Protein AF-0000000079327254 (afdb_homodimer)

InterPro domains:
  IPR000873 AMP-dependent synthetase/ligase domain [PF00501] (10-364)
  IPR010071 Amino acid adenylation domain [TIGR01733] (30-438)
  IPR020845 AMP-binding, conserved site [PS00455] (153-164)
  IPR042099 ANL, N-terminal domain [G3DSA:3.40.50.12780] (4-407)
  IPR045851 AMP-binding enzyme domain superfamily [G3DSA:3.30.300.30] (411-501)

Solvent-accessible surface area (backbone atoms only — not comparable to full-atom values): 51524 Å² total; per-residue (Å²): 124,77,43,44,57,62,59,32,44,52,52,24,22,71,76,38,35,84,42,58,32,31,26,43,85,81,42,73,29,23,28,38,56,34,52,51,24,7,45,8,31,7,31,52,41,35,76,72,68,43,57,76,37,44,32,34,40,39,31,65,94,47,38,64,51,54,27,52,46,47,3,33,43,46,18,42,15,19,25,28,56,40,63,66,81,55,55,64,72,59,49,36,55,52,35,62,66,63,63,39,54,29,34,40,28,35,87,84,35,51,82,52,52,84,75,51,71,65,93,48,49,77,44,51,45,90,70,34,37,78,40,79,62,42,64,67,61,38,50,52,33,54,64,63,48,32,21,76,42,55,39,34,39,40,63,41,90,31,98,82,65,54,69,44,32,36,30,32,26,22,38,21,52,44,51,46,31,44,46,52,30,62,75,68,65,53,34,56,83,38,24,35,44,43,69,56,48,80,44,40,38,70,27,51,57,59,54,44,34,24,36,58,33,42,13,27,36,35,49,54,62,74,70,36,76,78,35,44,54,60,35,48,49,49,37,49,74,70,50,27,24,30,38,60,38,42,32,54,60,55,34,52,29,44,71,68,48,26,62,79,75,50,77,57,90,52,43,42,36,46,33,31,28,93,50,84,57,55,34,38,42,49,50,50,48,44,70,70,43,66,83,32,49,42,33,36,38,32,53,51,62,60,32,54,24,59,45,27,33,24,70,68,81,73,92,73,54,39,64,42,83,68,50,33,2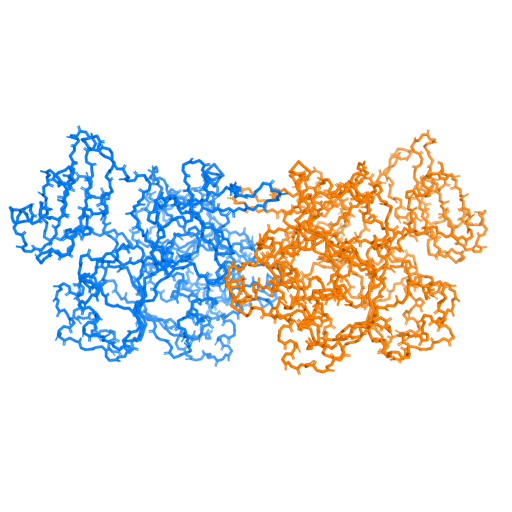2,41,54,36,86,39,32,42,73,44,36,23,42,97,82,54,40,81,59,82,53,64,72,46,74,19,39,37,30,39,37,45,62,34,45,36,54,33,27,52,67,32,66,67,66,25,56,70,31,52,28,70,32,79,88,44,85,41,44,70,43,68,25,35,55,68,51,33,28,28,23,33,40,95,83,67,28,33,32,74,50,40,48,60,85,60,52,40,79,45,95,90,36,84,43,48,48,45,56,49,33,42,57,49,42,37,37,84,41,37,67,46,62,46,56,47,73,40,77,89,77,70,35,35,34,32,37,34,21,61,77,53,50,68,71,56,50,55,55,54,45,57,73,76,39,62,78,82,66,55,58,72,40,78,42,83,37,92,65,78,62,55,39,93,77,51,39,78,28,60,70,66,54,50,70,75,98,124,76,45,44,58,62,59,31,43,52,52,23,22,71,76,36,34,83,41,58,31,31,26,45,85,80,42,74,30,24,28,39,56,34,52,51,23,8,44,7,32,7,32,51,40,36,76,71,70,43,57,76,36,43,32,34,40,38,30,66,96,47,38,64,50,54,25,51,47,48,3,33,43,46,20,41,15,20,26,30,56,40,62,66,82,56,56,64,70,59,50,37,55,51,36,61,67,63,63,40,55,27,35,40,26,36,86,84,35,51,83,54,52,84,74,52,69,64,92,49,50,76,44,51,44,90,72,33,37,78,39,80,62,43,64,67,61,39,51,52,33,54,64,63,47,32,21,77,42,54,41,33,38,39,63,41,89,31,99,82,66,54,68,43,33,34,31,29,26,22,36,20,49,43,50,46,30,42,47,52,30,61,74,68,65,54,34,57,82,38,25,35,45,42,69,56,47,78,44,39,40,72,26,50,55,60,52,44,33,24,36,58,32,43,12,26,35,36,48,53,61,74,70,34,75,80,35,43,55,60,36,47,49,48,37,48,74,71,51,28,23,31,38,59,38,41,32,54,58,54,34,53,31,43,70,69,48,26,62,78,75,48,79,58,89,53,43,41,36,48,34,31,29,92,49,84,56,55,33,39,43,49,49,50,47,44,69,69,42,64,84,32,49,41,33,35,39,32,54,51,62,59,33,54,25,60,45,27,34,23,69,67,83,71,91,73,56,39,64,42,82,68,50,33,22,40,55,37,85,40,33,42,73,44,37,25,41,96,84,55,41,80,60,82,54,63,73,46,74,19,39,38,29,40,36,45,63,34,47,35,55,33,27,52,66,32,67,67,65,26,56,70,32,51,30,70,31,78,87,43,85,44,44,70,44,67,25,35,55,69,51,32,26,28,25,32,41,95,82,68,28,32,30,76,52,38,48,58,86,61,52,39,79,44,95,90,34,84,43,50,48,46,57,50,33,42,57,50,44,36,37,83,41,37,66,47,62,46,55,48,72,41,77,90,76,70,34,36,34,33,37,33,22,62,77,54,50,68,72,55,50,54,55,55,44,58,73,76,39,61,76,83,66,56,58,70,40,78,42,83,37,92,65,78,60,55,40,94,77,50,40,76,29,60,72,64,53,52,68,75,100

Organism: NCBI:txid704125

Foldseek 3Di:
DDFFLVVLLVVLCVVWVQDWLEFQPVDTAGSVLLNLLLLQLLQVCCVQQNAAFEEEEEEADGPVSSSNLSNCVLVNYAYAYDHLPDDLVLVQLVCVQRLGQEYEYEPSNVVCVVVHDHDHHYDYSVVRSNHDGDPVSSVVSVVPGGNQRWSYWAWDQDPVRRIWTFTAGRQLLVVVLVLLCVVVVDALDAEEEDAFDPSALLVSNVNSVSSNRVHHYHDYDNVCLVPLLSVLVVCQVSLHQEYEEEQLSLLSNLVVCSLVPHARQSHAEYEYEDDFHQLQSVVSVCVSHVNHWYKYFYDDVQLSGGFFMGTDDDDDARLDGDFRFAGGPQKHKFFAAPVRHTDPDAPDKGWIKIFGSSGTPATRNCVPVRPVFFDANPVDPPDGGTIGGPQWMWGQHPVRTIHTQAGNVQFDQAPNDTDGQVSLQSQLSSDPFWSHKGWHADPVVSFIEIETEGRDDPVRSQVSSVVVDPPRNRGPHYHYDNDFDADPRRHRPVVVVVVVD/DDFFLVVLLVVLCVVWVQDFLEFQPVDTAGSVLLNLLLLQLLQVCCVQQNAAFEEEEEEADGPLSSSNLSNCVLVNYAYAYDHLPDDLVLVQLVCVLRLGQEYEYEPSNVVCVVVHDHDHHYDYSVVGSNHDGDPVSSVVSVVPGGNQRWHYWAWDQDPVRRIWTFTAGRQLLVVVLVLLCVVVVDALDAEEEEAFGPSALLVSNVNSVSSNRVHHYHDYDNVCLVPLLSVLVVCQVSLHQEYEEAQLSLLSNQVVCSLVPHARQSHAEYEYEDDFHQLQSVVSVCVSHVNHWYKYFYDDVQLSGGFFMGTDDDDDARLDGDFRFAGGPQKHKFFAAPVRHTDDDAPDKGWIKIFGSSGTPATRNCVPVRPVFFDANPVDPPDGGTIGGPQWMWGQHPVRTIHTQAGNVQFDQAPNDGDGQVSLQSQLSSDPFWSHKGWHADPVVSFIEIETEGDDDPVRSQVSSVVVDPPRNRGPHYHYDNDFDADPRRHGPVVVVVVVD

Sequence (1002 aa):
MEKSILSYLEKSEQAFPNKTAFSDNKYELTYHELAEAARSIGSFLIGKIGAHRVVVVYMEKNARNIAAFMGVAYSGCFYVPLDSQMPMERINIILKTLQPAAVIYDDQTEKFLSLMEADCVKVLYDEIYSLPQDKEKLDMARRKMIDTDPLYILFTSGSTGIPKGVVVCHRSVVDYADWVVKTFMLSENTIFGNQTPFYFSMSVLDIFATIKSGATLYIIPKMLFSFPVKLLEFLKEKEINTIYWVPSALSIVANLGALDVVQLPNLKKILFAGETMPTKQLNIWRKHVPHAAYANLFGPTEITDIGIYYTIDREFSDDEPIPIGVPCDNVDALVIDENKKLIKECDKIGELLIRGSFLACGYYNNPEKTKEVFIQNPLNDSYPEIVYCTGDLVYWNENSELVYVSRKDLQIKHMGNRIELGEIENAMSALDGVDMCCCLYNKESDQIVAVYTGNLELKILSQLLKQKLPRYMIPNIYHKRESMPLNMNGKIDRAKLKMIIMEKSILSYLEKSEQAFPNKTAFSDNKYELTYHELAEAARSIGSFLIGKIGAHRVVVVYMEKNARNIAAFMGVAYSGCFYVPLDSQMPMERINIILKTLQPAAVIYDDQTEKFLSLMEADCVKVLYDEIYSLPQDKEKLDMARRKMIDTDPLYILFTSGSTGIPKGVVVCHRSVVDYADWVVKTFMLSENTIFGNQTPFYFSMSVLDIFATIKSGATLYIIPKMLFSFPVKLLEFLKEKEINTIYWVPSALSIVANLGALDVVQLPNLKKILFAGETMPTKQLNIWRKHVPHAAYANLFGPTEITDIGIYYTIDREFSDDEPIPIGVPCDNVDALVIDENKKLIKECDKIGELLIRGSFLACGYYNNPEKTKEVFIQNPLNDSYPEIVYCTGDLVYWNENSELVYVSRKDLQIKHMGNRIELGEIENAMSALDGVDMCCCLYNKESDQIVAVYTGNLELKILSQLLKQKLPRYMIPNIYHKRESMPLNMNGKIDRAKLKMII

pLDDT: mean 93.67, std 6.93, range [50.22, 98.94]

Nearest PDB structures (foldseek):
  7dq5-assembly1_A  TM=8.903E-01  e=1.953E-39  Embleya scabrispora
  6m01-assembly1_A  TM=7.582E-01  e=5.911E-39  Embleya scabrispora
  7dq6-assembly1_B  TM=8.792E-01  e=1.460E-35  Embleya scabrispora
  7dq5-assembly1_B  TM=8.789E-01  e=3.709E-35  Embleya scabrispora
  5jjp-assembly5_A  TM=8.630E-01  e=1.123E-32  Streptomyces sp. MJ635-86F5

Radius of gyration: 31.69 Å; Cα contacts (8 Å, |Δi|>4): 2275; chains: 2; bounding box: 65×99×77 Å

Structure (mmCIF, N/CA/C/O backbone):
data_AF-0000000079327254-model_v1
#
loop_
_entity.id
_entity.type
_entity.pdbx_description
1 polymer 'Amino acid adenylation protein'
#
loop_
_atom_site.group_PDB
_atom_site.id
_atom_site.type_symbol
_atom_site.label_atom_id
_atom_site.label_alt_id
_atom_site.label_comp_id
_atom_site.label_asym_id
_atom_site.label_entity_id
_atom_site.label_seq_id
_atom_site.pdbx_PDB_ins_code
_atom_site.Cartn_x
_atom_site.Cartn_y
_atom_site.Cartn_z
_atom_site.occupancy
_atom_site.B_iso_or_equiv
_atom_site.auth_seq_id
_atom_site.auth_comp_id
_atom_site.auth_asym_id
_atom_site.auth_atom_id
_atom_site.pdbx_PDB_model_num
ATOM 1 N N . MET A 1 1 ? 1.315 1.24 -11.492 1 78.12 1 MET A N 1
ATOM 2 C CA . MET A 1 1 ? 1.71 1.343 -10.094 1 78.12 1 MET A CA 1
ATOM 3 C C . MET A 1 1 ? 2.967 2.191 -9.938 1 78.12 1 MET A C 1
ATOM 5 O O . MET A 1 1 ? 3.9 2.074 -10.734 1 78.12 1 MET A O 1
ATOM 9 N N . GLU A 1 2 ? 2.885 3.182 -9.039 1 88.62 2 GLU A N 1
ATOM 10 C CA . GLU A 1 2 ? 4.059 3.967 -8.664 1 88.62 2 GLU A CA 1
ATOM 11 C C . GLU A 1 2 ? 4.676 3.455 -7.367 1 88.62 2 GLU A C 1
ATOM 13 O O . GLU A 1 2 ? 4.051 3.529 -6.305 1 88.62 2 GLU A O 1
ATOM 18 N N . LYS A 1 3 ? 5.875 2.986 -7.52 1 93.56 3 LYS A N 1
ATOM 19 C CA . LYS A 1 3 ? 6.449 2.369 -6.328 1 93.56 3 LYS A CA 1
ATOM 20 C C . LYS A 1 3 ? 7.395 3.334 -5.613 1 93.56 3 LYS A C 1
ATOM 22 O O . LYS A 1 3 ? 7.902 3.025 -4.531 1 93.56 3 LYS A O 1
ATOM 27 N N . SER A 1 4 ? 7.691 4.5 -6.25 1 96.06 4 SER A N 1
ATOM 28 C CA . SER A 1 4 ? 8.617 5.461 -5.664 1 96.06 4 SER A CA 1
ATOM 29 C C . SER A 1 4 ? 8.227 6.891 -6.016 1 96.06 4 SER A C 1
ATOM 31 O O . SER A 1 4 ? 7.777 7.16 -7.129 1 96.06 4 SER A O 1
ATOM 33 N N . ILE A 1 5 ? 8.469 7.789 -5.137 1 97.31 5 ILE A N 1
ATOM 34 C CA . ILE A 1 5 ? 8.203 9.203 -5.359 1 97.31 5 ILE A CA 1
ATOM 35 C C . ILE A 1 5 ? 9.109 9.734 -6.469 1 97.31 5 ILE A C 1
ATOM 37 O O . ILE A 1 5 ? 8.812 10.75 -7.094 1 97.31 5 ILE A O 1
ATOM 41 N N . LEU A 1 6 ? 10.258 9.039 -6.742 1 98.31 6 LEU A N 1
ATOM 42 C CA . LEU A 1 6 ? 11.242 9.453 -7.738 1 98.31 6 LEU A CA 1
ATOM 43 C C . LEU A 1 6 ? 10.633 9.453 -9.141 1 98.31 6 LEU A C 1
ATOM 45 O O . LEU A 1 6 ? 11.016 10.258 -9.984 1 98.31 6 LEU A O 1
ATOM 49 N N . SER A 1 7 ? 9.648 8.57 -9.344 1 97.5 7 SER A N 1
ATOM 50 C CA . SER A 1 7 ? 8.961 8.539 -10.633 1 97.5 7 SER A CA 1
ATOM 51 C C . SER A 1 7 ? 8.266 9.859 -10.93 1 97.5 7 SER A C 1
ATOM 53 O O . SER A 1 7 ? 8.219 10.297 -12.078 1 97.5 7 SER A O 1
ATOM 55 N N . TYR A 1 8 ? 7.758 10.531 -9.914 1 97.75 8 TYR A N 1
ATOM 56 C CA . TYR A 1 8 ? 7.094 11.82 -10.086 1 97.75 8 TYR A CA 1
ATOM 57 C C . TYR A 1 8 ? 8.102 12.906 -10.453 1 97.75 8 TYR A C 1
ATOM 59 O O . TYR A 1 8 ? 7.828 13.742 -11.312 1 97.75 8 TYR A O 1
ATOM 67 N N . LEU A 1 9 ? 9.219 12.867 -9.766 1 98.56 9 LEU A N 1
ATOM 68 C CA . LEU A 1 9 ? 10.266 13.828 -10.102 1 98.56 9 LEU A CA 1
ATOM 69 C C . LEU A 1 9 ? 10.719 13.648 -11.547 1 98.56 9 LEU A C 1
ATOM 71 O O . LEU A 1 9 ? 10.867 14.633 -12.281 1 98.56 9 LEU A O 1
ATOM 75 N N . GLU A 1 10 ? 10.93 12.422 -11.922 1 98.56 10 GLU A N 1
ATOM 76 C CA . GLU A 1 10 ? 11.406 12.102 -13.266 1 98.56 10 GLU A CA 1
ATOM 77 C C . GLU A 1 10 ? 10.391 12.508 -14.32 1 98.56 10 GLU A C 1
ATOM 79 O O . GLU A 1 10 ? 10.75 13.039 -15.375 1 98.56 10 GLU A O 1
ATOM 84 N N . LYS A 1 11 ? 9.133 12.25 -14.086 1 98.31 11 LYS A N 1
ATOM 85 C CA . LYS A 1 11 ? 8.07 12.648 -15.008 1 98.31 11 LYS A CA 1
ATOM 86 C C . LYS A 1 11 ? 8.016 14.172 -15.148 1 98.31 11 LYS A C 1
ATOM 88 O O . LYS A 1 11 ? 7.875 14.688 -16.25 1 98.31 11 LYS A O 1
ATOM 93 N N . SER A 1 12 ? 8.102 14.875 -14.039 1 98.75 12 SER A N 1
ATOM 94 C CA . SER A 1 12 ? 8.078 16.344 -14.055 1 98.75 12 SER A CA 1
ATOM 95 C C . SER A 1 12 ? 9.32 16.906 -14.742 1 98.75 12 SER A C 1
ATOM 97 O O . SER A 1 12 ? 9.25 17.922 -15.438 1 98.75 12 SER A O 1
ATOM 99 N N . GLU A 1 13 ? 10.461 16.266 -14.508 1 98.69 13 GLU A N 1
ATOM 100 C CA . GLU A 1 13 ? 11.672 16.672 -15.211 1 98.69 13 GLU A CA 1
ATOM 101 C C . GLU A 1 13 ? 11.508 16.547 -16.719 1 98.69 13 GLU A C 1
ATOM 103 O O . GLU A 1 13 ? 11.938 17.422 -17.469 1 98.69 13 GLU A O 1
ATOM 108 N N . GLN A 1 14 ? 10.945 15.445 -17.125 1 98.69 14 GLN A N 1
ATOM 109 C CA . GLN A 1 14 ? 10.734 15.211 -18.547 1 98.69 14 GLN A CA 1
ATOM 110 C C . GLN A 1 14 ? 9.773 16.234 -19.141 1 98.69 14 GLN A C 1
ATOM 112 O O . GLN A 1 14 ? 10.008 16.766 -20.234 1 98.69 14 GLN A O 1
ATOM 117 N N . ALA A 1 15 ? 8.734 16.562 -18.453 1 98.62 15 ALA A N 1
ATOM 118 C CA . ALA A 1 15 ? 7.68 17.453 -18.953 1 98.62 15 ALA A CA 1
ATOM 119 C C . ALA A 1 15 ? 8.102 18.906 -18.875 1 98.62 15 ALA A C 1
ATOM 121 O O . ALA A 1 15 ? 7.75 19.719 -19.734 1 98.62 15 ALA A O 1
ATOM 122 N N . PHE A 1 16 ? 8.836 19.25 -17.75 1 98.5 16 PHE A N 1
ATOM 123 C CA . PHE A 1 16 ? 9.148 20.641 -17.484 1 98.5 16 PHE A CA 1
ATOM 124 C C . PHE A 1 16 ? 10.602 20.797 -17.047 1 98.5 16 PHE A C 1
ATOM 126 O O . PHE A 1 16 ? 10.883 21.359 -15.992 1 98.5 16 PHE A O 1
ATOM 133 N N . PRO A 1 17 ? 11.531 20.453 -17.859 1 98.56 17 PRO A N 1
ATOM 134 C CA . PRO A 1 17 ? 12.93 20.422 -17.438 1 98.56 17 PRO A CA 1
ATOM 135 C C . PRO A 1 17 ? 13.453 21.797 -17.016 1 98.56 17 PRO A C 1
ATOM 137 O O . PRO A 1 17 ? 14.234 21.891 -16.062 1 98.56 17 PRO A O 1
ATOM 140 N N . ASN A 1 18 ? 13.023 22.906 -17.625 1 98.56 18 ASN A N 1
ATOM 141 C CA . ASN A 1 18 ? 13.617 24.219 -17.422 1 98.56 18 ASN A CA 1
ATOM 142 C C . ASN A 1 18 ? 12.773 25.078 -16.484 1 98.56 18 ASN A C 1
ATOM 144 O O . ASN A 1 18 ? 13.133 26.219 -16.172 1 98.56 18 ASN A O 1
ATOM 148 N N . LYS A 1 19 ? 11.672 24.5 -16 1 98.69 19 LYS A N 1
ATOM 149 C CA . LYS A 1 19 ? 10.812 25.234 -15.07 1 98.69 19 LYS A CA 1
ATOM 150 C C . LYS A 1 19 ? 11.398 25.219 -13.664 1 98.69 19 LYS A C 1
ATOM 152 O O . LYS A 1 19 ? 11.953 24.203 -13.219 1 98.69 19 LYS A O 1
ATOM 157 N N . THR A 1 20 ? 11.266 26.375 -12.961 1 98.75 20 THR A N 1
ATOM 158 C CA . THR A 1 20 ? 11.68 26.422 -11.57 1 98.75 20 THR A CA 1
ATOM 159 C C . THR A 1 20 ? 10.82 25.5 -10.711 1 98.75 20 THR A C 1
ATOM 161 O O . THR A 1 20 ? 9.594 25.641 -10.688 1 98.75 20 THR A O 1
ATOM 164 N N . ALA A 1 21 ? 11.453 24.578 -10.086 1 98.81 21 ALA A N 1
ATOM 165 C CA . ALA A 1 21 ? 10.75 23.688 -9.156 1 98.81 21 ALA A CA 1
ATOM 166 C C . ALA A 1 21 ? 10.711 24.281 -7.754 1 98.81 21 ALA A C 1
ATOM 168 O O . ALA A 1 21 ? 9.633 24.5 -7.188 1 98.81 21 ALA A O 1
ATOM 169 N N . PHE A 1 22 ? 11.898 24.594 -7.258 1 98.88 22 PHE A N 1
ATOM 170 C CA . PHE A 1 22 ? 12.039 25.156 -5.918 1 98.88 22 PHE A CA 1
ATOM 171 C C . PHE A 1 22 ? 12.93 26.391 -5.934 1 98.88 22 PHE A C 1
ATOM 173 O O . PHE A 1 22 ? 13.938 26.422 -6.637 1 98.88 22 PHE A O 1
ATOM 180 N N . SER A 1 23 ? 12.508 27.422 -5.117 1 98.75 23 SER A N 1
ATOM 181 C CA . SER A 1 23 ? 13.32 28.625 -5.012 1 98.75 23 SER A CA 1
ATOM 182 C C . SER A 1 23 ? 13.203 29.25 -3.623 1 98.75 23 SER A C 1
ATOM 184 O O . SER A 1 23 ? 12.125 29.25 -3.029 1 98.75 23 SER A O 1
ATOM 186 N N . ASP A 1 24 ? 14.352 29.703 -3.076 1 96.5 24 ASP A N 1
ATOM 187 C CA . ASP A 1 24 ? 14.375 30.5 -1.854 1 96.5 24 ASP A CA 1
ATOM 188 C C . ASP A 1 24 ? 14.961 31.891 -2.115 1 96.5 24 ASP A C 1
ATOM 190 O O . ASP A 1 24 ? 15.453 32.531 -1.195 1 96.5 24 ASP A O 1
ATOM 194 N N . ASN A 1 25 ? 14.992 32.281 -3.334 1 89.56 25 ASN A N 1
ATOM 195 C CA . ASN A 1 25 ? 15.516 33.531 -3.854 1 89.56 25 ASN A CA 1
ATOM 196 C C . ASN A 1 25 ? 17.047 33.531 -3.922 1 89.56 25 ASN A C 1
ATOM 198 O O . ASN A 1 25 ? 17.641 34.25 -4.715 1 89.56 25 ASN A O 1
ATOM 202 N N . LYS A 1 26 ? 17.703 32.844 -3.084 1 94 26 LYS A N 1
ATOM 203 C CA . LYS A 1 26 ? 19.156 32.688 -3.172 1 94 26 LYS A CA 1
ATOM 204 C C . LYS A 1 26 ? 19.531 31.531 -4.094 1 94 26 LYS A C 1
ATOM 206 O O . LYS A 1 26 ? 20.422 31.656 -4.934 1 94 26 LYS A O 1
ATOM 211 N N . TYR A 1 27 ? 18.891 30.438 -3.838 1 96.62 27 TYR A N 1
ATOM 212 C CA . TYR A 1 27 ? 19.031 29.25 -4.676 1 96.62 27 TYR A CA 1
ATOM 213 C C . TYR A 1 27 ? 17.734 28.953 -5.422 1 96.62 27 TYR A C 1
ATOM 215 O O . TYR A 1 27 ? 16.641 29.078 -4.863 1 96.62 27 TYR A O 1
ATOM 223 N N . GLU A 1 28 ? 17.906 28.688 -6.668 1 98.19 28 GLU A N 1
ATOM 224 C CA . GLU A 1 28 ? 16.797 28.281 -7.516 1 98.19 28 GLU A CA 1
ATOM 225 C C . GLU A 1 28 ? 17.125 27.031 -8.32 1 98.19 28 GLU A C 1
ATOM 227 O O . GLU A 1 28 ? 18.188 26.969 -8.961 1 98.19 28 GLU A O 1
ATOM 232 N N . LEU A 1 29 ? 16.297 26.047 -8.258 1 98.75 29 LEU A N 1
ATOM 233 C CA . LEU A 1 29 ? 16.5 24.797 -8.969 1 98.75 29 LEU A CA 1
ATOM 234 C C . LEU A 1 29 ? 15.367 24.516 -9.945 1 98.75 29 LEU A C 1
ATOM 236 O O . LEU A 1 29 ? 14.195 24.484 -9.555 1 98.75 29 LEU A O 1
ATOM 240 N N . THR A 1 30 ? 15.734 24.375 -11.234 1 98.81 30 THR A N 1
ATOM 241 C CA . THR A 1 30 ? 14.781 23.828 -12.195 1 98.81 30 THR A CA 1
ATOM 242 C C . THR A 1 30 ? 14.562 22.344 -11.961 1 98.81 30 THR A C 1
ATOM 244 O O . THR A 1 30 ? 15.312 21.703 -11.211 1 98.81 30 THR A O 1
ATOM 247 N N . TYR A 1 31 ? 13.578 21.797 -12.539 1 98.88 31 TYR A N 1
ATOM 248 C CA . TYR A 1 31 ? 13.344 20.359 -12.406 1 98.88 31 TYR A CA 1
ATOM 249 C C . TYR A 1 31 ? 14.547 19.562 -12.898 1 98.88 31 TYR A C 1
ATOM 251 O O . TYR A 1 31 ? 14.922 18.562 -12.281 1 98.88 31 TYR A O 1
ATOM 259 N N . HIS A 1 32 ? 15.125 19.984 -13.969 1 98.81 32 HIS A N 1
ATOM 260 C CA . HIS A 1 32 ? 16.297 19.312 -14.492 1 98.81 32 HIS A CA 1
ATOM 261 C C . HIS A 1 32 ? 17.469 19.391 -13.516 1 98.81 32 HIS A C 1
ATOM 263 O O . HIS A 1 32 ? 18.109 18.391 -13.219 1 98.81 32 HIS A O 1
ATOM 269 N N . GLU A 1 33 ? 17.719 20.625 -13.023 1 98.81 33 GLU A N 1
ATOM 270 C CA . GLU A 1 33 ? 18.812 20.828 -12.078 1 98.81 33 GLU A CA 1
ATOM 271 C C . GLU A 1 33 ? 18.594 20.047 -10.797 1 98.81 33 GLU A C 1
ATOM 273 O O . GLU A 1 33 ? 19.531 19.484 -10.227 1 98.81 33 GLU A O 1
ATOM 278 N N . LEU A 1 34 ? 17.344 20.031 -10.352 1 98.88 34 LEU A N 1
ATOM 279 C CA . LEU A 1 34 ? 16.984 19.281 -9.148 1 98.88 34 LEU A CA 1
ATOM 280 C C . LEU A 1 34 ? 17.266 17.797 -9.336 1 98.88 34 LEU A C 1
ATOM 282 O O . LEU A 1 34 ? 17.922 17.172 -8.484 1 98.88 34 LEU A O 1
ATOM 286 N N . ALA A 1 35 ? 16.828 17.219 -10.445 1 98.81 35 ALA A N 1
ATOM 287 C CA . ALA A 1 35 ? 17 15.789 -10.719 1 98.81 35 ALA A CA 1
ATOM 288 C C . ALA A 1 35 ? 18.484 15.438 -10.891 1 98.81 35 ALA A C 1
ATOM 290 O O . ALA A 1 35 ? 18.938 14.406 -10.398 1 98.81 35 ALA A O 1
ATOM 291 N N . GLU A 1 36 ? 19.203 16.312 -11.578 1 98.75 36 GLU A N 1
ATOM 292 C CA . GLU A 1 36 ? 20.625 16.078 -11.805 1 98.75 36 GLU A CA 1
ATOM 293 C C . GLU A 1 36 ? 21.406 16.062 -10.492 1 98.75 36 GLU A C 1
ATOM 295 O O . GLU A 1 36 ? 22.219 15.164 -10.25 1 98.75 36 GLU A O 1
ATOM 300 N N . ALA A 1 37 ? 21.156 17.062 -9.68 1 98.88 37 ALA A N 1
ATOM 301 C CA . ALA A 1 37 ? 21.812 17.109 -8.383 1 98.88 37 ALA A CA 1
ATOM 302 C C . ALA A 1 37 ? 21.469 15.891 -7.531 1 98.88 37 ALA A C 1
ATOM 304 O O . ALA A 1 37 ? 22.328 15.32 -6.875 1 98.88 37 ALA A O 1
ATOM 305 N N . ALA A 1 38 ? 20.203 15.539 -7.52 1 98.88 38 ALA A N 1
ATOM 306 C CA . ALA A 1 38 ? 19.734 14.398 -6.738 1 98.88 38 ALA A CA 1
ATOM 307 C C . ALA A 1 38 ? 20.422 13.109 -7.191 1 98.88 38 ALA A C 1
ATOM 309 O O . ALA A 1 38 ? 20.844 12.305 -6.363 1 98.88 38 ALA A O 1
ATOM 310 N N . ARG A 1 39 ? 20.516 12.898 -8.531 1 98.81 39 ARG A N 1
ATOM 311 C CA . ARG A 1 39 ? 21.156 11.703 -9.062 1 98.81 39 ARG A CA 1
ATOM 312 C C . ARG A 1 39 ? 22.641 11.68 -8.703 1 98.81 39 ARG A C 1
ATOM 314 O O . ARG A 1 39 ? 23.203 10.609 -8.43 1 98.81 39 ARG A O 1
ATOM 321 N N . SER A 1 40 ? 23.266 12.828 -8.719 1 98.88 40 SER A N 1
ATOM 322 C CA . SER A 1 40 ? 24.672 12.914 -8.32 1 98.88 40 SER A CA 1
ATOM 323 C C . SER A 1 40 ? 24.844 12.531 -6.855 1 98.88 40 SER A C 1
ATOM 325 O O . SER A 1 40 ? 25.719 11.727 -6.52 1 98.88 40 SER A O 1
ATOM 327 N N . ILE A 1 41 ? 24.031 13.094 -6.047 1 98.81 41 ILE A N 1
ATOM 328 C CA . ILE A 1 41 ? 24.078 12.805 -4.617 1 98.81 41 ILE A CA 1
ATOM 329 C C . ILE A 1 41 ? 23.797 11.328 -4.375 1 98.81 41 ILE A C 1
ATOM 331 O O . ILE A 1 41 ? 24.5 10.672 -3.605 1 98.81 41 ILE A O 1
ATOM 335 N N . GLY A 1 42 ? 22.75 10.797 -5.016 1 98.81 42 GLY A N 1
ATOM 336 C CA . GLY A 1 42 ? 22.422 9.383 -4.887 1 98.81 42 GLY A CA 1
ATOM 337 C C . GLY A 1 42 ? 23.547 8.461 -5.289 1 98.81 42 GLY A C 1
ATOM 338 O O . GLY A 1 42 ? 23.828 7.484 -4.594 1 98.81 42 GLY A O 1
ATOM 339 N N . SER A 1 43 ? 24.219 8.797 -6.441 1 98.56 43 SER A N 1
ATOM 340 C CA . SER A 1 43 ? 25.344 8 -6.926 1 98.56 43 SER A CA 1
ATOM 341 C C . SER A 1 43 ? 26.469 7.941 -5.895 1 98.56 43 SER A C 1
ATOM 343 O O . SER A 1 43 ? 27.031 6.875 -5.648 1 98.56 43 SER A O 1
ATOM 345 N N . PHE A 1 44 ? 26.719 9.062 -5.305 1 98.38 44 PHE A N 1
ATOM 346 C CA . PHE A 1 44 ? 27.766 9.148 -4.293 1 98.38 44 PHE A CA 1
ATOM 347 C C . PHE A 1 44 ? 27.422 8.297 -3.078 1 98.38 44 PHE A C 1
ATOM 349 O O . PHE A 1 44 ? 28.25 7.52 -2.6 1 98.38 44 PHE A O 1
ATOM 356 N N . LEU A 1 45 ? 26.172 8.383 -2.588 1 98.56 45 LEU A N 1
ATOM 357 C CA . LEU A 1 45 ? 25.75 7.715 -1.362 1 98.56 45 LEU A CA 1
ATOM 358 C C . LEU A 1 45 ? 25.719 6.203 -1.545 1 98.56 45 LEU A C 1
ATOM 360 O O . LEU A 1 45 ? 26.078 5.457 -0.627 1 98.56 45 LEU A O 1
ATOM 364 N N . ILE A 1 46 ? 25.25 5.727 -2.723 1 97.5 46 ILE A N 1
ATOM 365 C CA . ILE A 1 46 ? 25.219 4.293 -2.996 1 97.5 46 ILE A CA 1
ATOM 366 C C . ILE A 1 46 ? 26.609 3.701 -2.795 1 97.5 46 ILE A C 1
ATOM 368 O O . ILE A 1 46 ? 26.75 2.656 -2.156 1 97.5 46 ILE A O 1
ATOM 372 N N . GLY A 1 47 ? 27.609 4.355 -3.373 1 95.19 47 GLY A N 1
ATOM 373 C CA . GLY A 1 47 ? 28.969 3.871 -3.299 1 95.19 47 GLY A CA 1
ATOM 374 C C . GLY A 1 47 ? 29.562 3.961 -1.903 1 95.19 47 GLY A C 1
ATOM 375 O O . GLY A 1 47 ? 30.391 3.131 -1.519 1 95.19 47 GLY A O 1
ATOM 376 N N . LYS A 1 48 ? 29.078 4.879 -1.121 1 95.62 48 LYS A N 1
ATOM 377 C CA . LYS A 1 48 ? 29.734 5.191 0.148 1 95.62 48 LYS A CA 1
ATOM 378 C C . LYS A 1 48 ? 29.109 4.395 1.294 1 95.62 48 LYS A C 1
ATOM 380 O O . LYS A 1 48 ? 29.828 3.941 2.195 1 95.62 48 LYS A O 1
ATOM 385 N N . ILE A 1 49 ? 27.734 4.27 1.287 1 95.88 49 ILE A N 1
ATOM 386 C CA . ILE A 1 49 ? 27.125 3.744 2.502 1 95.88 49 ILE A CA 1
ATOM 387 C C . ILE A 1 49 ? 26.172 2.604 2.148 1 95.88 49 ILE A C 1
ATOM 389 O O . ILE A 1 49 ? 25.672 1.915 3.035 1 95.88 49 ILE A O 1
ATOM 393 N N . GLY A 1 50 ? 25.875 2.334 0.913 1 92.19 50 GLY A N 1
ATOM 394 C CA . GLY A 1 50 ? 24.906 1.309 0.535 1 92.19 50 GLY A CA 1
ATOM 395 C C . GLY A 1 50 ? 23.469 1.748 0.706 1 92.19 50 GLY A C 1
ATOM 396 O O . GLY A 1 50 ? 23.203 2.916 0.997 1 92.19 50 GLY A O 1
ATOM 397 N N . ALA A 1 51 ? 22.516 0.801 0.595 1 91.81 51 ALA A N 1
ATOM 398 C CA . ALA A 1 51 ? 21.094 1.119 0.586 1 91.81 51 ALA A CA 1
ATOM 399 C C . ALA A 1 51 ? 20.469 0.851 1.949 1 91.81 51 ALA A C 1
ATOM 401 O O . ALA A 1 51 ? 21.109 0.285 2.838 1 91.81 51 ALA A O 1
ATOM 402 N N . HIS A 1 52 ? 19.266 1.373 2.139 1 94.5 52 HIS A N 1
ATOM 403 C CA . HIS A 1 52 ? 18.422 1.128 3.299 1 94.5 52 HIS A CA 1
ATOM 404 C C . HIS A 1 52 ? 19.078 1.622 4.582 1 94.5 52 HIS A C 1
ATOM 406 O O . HIS A 1 52 ? 19.078 0.917 5.594 1 94.5 52 HIS A O 1
ATOM 412 N N . ARG A 1 53 ? 19.688 2.764 4.465 1 96.38 53 ARG A N 1
ATOM 413 C CA . ARG A 1 53 ? 20.328 3.414 5.605 1 96.38 53 ARG A CA 1
ATOM 414 C C . ARG A 1 53 ? 19.734 4.789 5.863 1 96.38 53 ARG A C 1
ATOM 416 O O . ARG A 1 53 ? 19.094 5.371 4.977 1 96.38 53 ARG A O 1
ATOM 423 N N . VAL A 1 54 ? 19.969 5.227 7.094 1 98.06 54 VAL A N 1
ATOM 424 C CA . VAL A 1 54 ? 19.484 6.547 7.469 1 98.06 54 VAL A CA 1
ATOM 425 C C . VAL A 1 54 ? 20.5 7.609 7.066 1 98.06 54 VAL A C 1
ATOM 427 O O . VAL A 1 54 ? 21.688 7.48 7.363 1 98.06 54 VAL A O 1
ATOM 430 N N . VAL A 1 55 ? 20.078 8.594 6.383 1 98.81 55 VAL A N 1
ATOM 431 C CA . VAL A 1 55 ? 20.906 9.742 6.039 1 98.81 55 VAL A CA 1
ATOM 432 C C . VAL A 1 55 ? 20.281 11.023 6.59 1 98.81 55 VAL A C 1
ATOM 434 O O . VAL A 1 55 ? 19.156 11.359 6.25 1 98.81 55 VAL A O 1
ATOM 437 N N . VAL A 1 56 ? 21.016 11.719 7.418 1 98.69 56 VAL A N 1
ATOM 438 C CA . VAL A 1 56 ? 20.547 12.977 7.992 1 98.69 56 VAL A CA 1
ATOM 439 C C . VAL A 1 56 ? 20.906 14.133 7.062 1 98.69 56 VAL A C 1
ATOM 441 O O . VAL A 1 56 ? 22.016 14.18 6.523 1 98.69 56 VAL A O 1
ATOM 444 N N . VAL A 1 57 ? 20 14.961 6.793 1 98.75 57 VAL A N 1
ATOM 445 C CA . VAL A 1 57 ? 20.25 16.203 6.066 1 98.75 57 VAL A CA 1
ATOM 446 C C . VAL A 1 57 ? 20.188 17.391 7.035 1 98.75 57 VAL A C 1
ATOM 448 O O . VAL A 1 57 ? 19.109 17.859 7.391 1 98.75 57 VAL A O 1
ATOM 451 N N . TYR A 1 58 ? 21.344 17.828 7.441 1 97.94 58 TYR A N 1
ATOM 452 C CA . TYR A 1 58 ? 21.516 18.922 8.383 1 97.94 58 TYR A CA 1
ATOM 453 C C . TYR A 1 58 ? 22 20.188 7.676 1 97.94 58 TYR A C 1
ATOM 455 O O . TYR A 1 58 ? 23.188 20.484 7.68 1 97.94 58 TYR A O 1
ATOM 463 N N . MET A 1 59 ? 21.031 20.891 7.09 1 97.12 59 MET A N 1
ATOM 464 C CA . MET A 1 59 ? 21.281 22.078 6.281 1 97.12 59 MET A CA 1
ATOM 465 C C . MET A 1 59 ? 20.328 23.203 6.66 1 97.12 59 MET A C 1
ATOM 467 O O . MET A 1 59 ? 19.281 22.969 7.281 1 97.12 59 MET A O 1
ATOM 471 N N . GLU A 1 60 ? 20.734 24.438 6.293 1 94.38 60 GLU A N 1
ATOM 472 C CA . GLU A 1 60 ? 19.766 25.531 6.352 1 94.38 60 GLU A CA 1
ATOM 473 C C . GLU A 1 60 ? 18.609 25.312 5.379 1 94.38 60 GLU A C 1
ATOM 475 O O . GLU A 1 60 ? 18.812 24.781 4.281 1 94.38 60 GLU A O 1
ATOM 480 N N . LYS A 1 61 ? 17.438 25.703 5.816 1 95.62 61 LYS A N 1
ATOM 481 C CA . LYS A 1 61 ? 16.266 25.5 4.98 1 95.62 61 LYS A CA 1
ATOM 482 C C . LYS A 1 61 ? 16.359 26.328 3.697 1 95.62 61 LYS A C 1
ATOM 484 O O . LYS A 1 61 ? 16.266 27.547 3.732 1 95.62 61 LYS A O 1
ATOM 489 N N . ASN A 1 62 ? 16.547 25.703 2.602 1 96.5 62 ASN A N 1
ATOM 490 C CA . ASN A 1 62 ? 16.578 26.328 1.28 1 96.5 62 ASN A CA 1
ATOM 491 C C . ASN A 1 62 ? 16.266 25.312 0.182 1 96.5 62 ASN A C 1
ATOM 493 O O . ASN A 1 62 ? 15.93 24.156 0.47 1 96.5 62 ASN A O 1
ATOM 497 N N . ALA A 1 63 ? 16.328 25.719 -1.066 1 97.94 63 ALA A N 1
ATOM 498 C CA . ALA A 1 63 ? 15.906 24.875 -2.191 1 97.94 63 ALA A CA 1
ATOM 499 C C . ALA A 1 63 ? 16.797 23.656 -2.334 1 97.94 63 ALA A C 1
ATOM 501 O O . ALA A 1 63 ? 16.344 22.594 -2.77 1 97.94 63 ALA A O 1
ATOM 502 N N . ARG A 1 64 ? 18.047 23.703 -1.862 1 98 64 ARG A N 1
ATOM 503 C CA . ARG A 1 64 ? 19.031 22.641 -2.045 1 98 64 ARG A CA 1
ATOM 504 C C . ARG A 1 64 ? 18.719 21.453 -1.146 1 98 64 ARG A C 1
ATOM 506 O O . ARG A 1 64 ? 19.125 20.328 -1.431 1 98 64 ARG A O 1
ATOM 513 N N . ASN A 1 65 ? 17.969 21.719 -0.042 1 98.5 65 ASN A N 1
ATOM 514 C CA . ASN A 1 65 ? 17.547 20.625 0.818 1 98.5 65 ASN A CA 1
ATOM 515 C C . ASN A 1 65 ? 16.812 19.547 0.025 1 98.5 65 ASN A C 1
ATOM 517 O O . ASN A 1 65 ? 16.984 18.359 0.275 1 98.5 65 ASN A O 1
ATOM 521 N N . ILE A 1 66 ? 16.016 20 -0.956 1 98.81 66 ILE A N 1
ATOM 522 C CA . ILE A 1 66 ? 15.164 19.078 -1.708 1 98.81 66 ILE A CA 1
ATOM 523 C C . ILE A 1 66 ? 16.031 18.156 -2.561 1 98.81 66 ILE A C 1
ATOM 525 O O . ILE A 1 66 ? 15.734 16.969 -2.686 1 98.81 66 ILE A O 1
ATOM 529 N N . ALA A 1 67 ? 17.047 18.703 -3.141 1 98.81 67 ALA A N 1
ATOM 530 C CA . ALA A 1 67 ? 17.984 17.875 -3.898 1 98.81 67 ALA A CA 1
ATOM 531 C C . ALA A 1 67 ? 18.641 16.828 -3 1 98.81 67 ALA A C 1
ATOM 533 O O . ALA A 1 67 ? 18.828 15.688 -3.41 1 98.81 67 ALA A O 1
ATOM 534 N N . ALA A 1 68 ? 18.969 17.234 -1.805 1 98.88 68 ALA A N 1
ATOM 535 C CA . ALA A 1 68 ? 19.547 16.297 -0.845 1 98.88 68 ALA A CA 1
ATOM 536 C C . ALA A 1 68 ? 18.562 15.195 -0.489 1 98.88 68 ALA A C 1
ATOM 538 O O . ALA A 1 68 ? 18.922 14.016 -0.473 1 98.88 68 ALA A O 1
ATOM 539 N N . PHE A 1 69 ? 17.312 15.602 -0.207 1 98.88 69 PHE A N 1
ATOM 540 C CA . PHE A 1 69 ? 16.266 14.625 0.112 1 98.88 69 PHE A CA 1
ATOM 541 C C . PHE A 1 69 ? 16.109 13.609 -1.014 1 98.88 69 PHE A C 1
ATOM 543 O O . PHE A 1 69 ? 16.156 12.398 -0.778 1 98.88 69 PHE A O 1
ATOM 550 N N . MET A 1 70 ? 15.953 14.109 -2.24 1 98.88 70 MET A N 1
ATOM 551 C CA . MET A 1 70 ? 15.734 13.242 -3.396 1 98.88 70 MET A CA 1
ATOM 552 C C . MET A 1 70 ? 16.984 12.406 -3.691 1 98.88 70 MET A C 1
ATOM 554 O O . MET A 1 70 ? 16.875 11.273 -4.148 1 98.88 70 MET A O 1
ATOM 558 N N . GLY A 1 71 ? 18.172 13.023 -3.459 1 98.94 71 GLY A N 1
ATOM 559 C CA . GLY A 1 71 ? 19.406 12.266 -3.621 1 98.94 71 GLY A CA 1
ATOM 560 C C . GLY A 1 71 ? 19.484 11.07 -2.689 1 98.94 71 GLY A C 1
ATOM 561 O O . GLY A 1 71 ? 19.891 9.984 -3.102 1 98.94 71 GLY A O 1
ATOM 562 N N . VAL A 1 72 ? 19.125 11.289 -1.441 1 98.88 72 VAL A N 1
ATOM 563 C CA . VAL A 1 72 ? 19.078 10.195 -0.479 1 98.88 72 VAL A CA 1
ATOM 564 C C . VAL A 1 72 ? 18.094 9.125 -0.958 1 98.88 72 VAL A C 1
ATOM 566 O O . VAL A 1 72 ? 18.391 7.93 -0.897 1 98.88 72 VAL A O 1
ATOM 569 N N . ALA A 1 73 ? 16.984 9.531 -1.481 1 98.75 73 ALA A N 1
ATOM 570 C CA . ALA A 1 73 ? 15.977 8.602 -2.008 1 98.75 73 ALA A CA 1
ATOM 571 C C . ALA A 1 73 ? 16.531 7.812 -3.191 1 98.75 73 ALA A C 1
ATOM 573 O O . ALA A 1 73 ? 16.344 6.598 -3.281 1 98.75 73 ALA A O 1
ATOM 574 N N . TYR A 1 74 ? 17.234 8.516 -4.105 1 98.75 74 TYR A N 1
ATOM 575 C CA . TYR A 1 74 ? 17.828 7.863 -5.27 1 98.75 74 TYR A CA 1
ATOM 576 C C . TYR A 1 74 ? 18.812 6.777 -4.848 1 98.75 74 TYR A C 1
ATOM 578 O O . TYR A 1 74 ? 19.016 5.801 -5.574 1 98.75 74 TYR A O 1
ATOM 586 N N . SER A 1 75 ? 19.391 6.914 -3.705 1 98.44 75 SER A N 1
ATOM 587 C CA . SER A 1 75 ? 20.391 5.953 -3.23 1 98.44 75 SER A CA 1
ATOM 588 C C . SER A 1 75 ? 19.719 4.711 -2.65 1 98.44 75 SER A C 1
ATOM 590 O O . SER A 1 75 ? 20.375 3.715 -2.369 1 98.44 75 SER A O 1
ATOM 592 N N . GLY A 1 76 ? 18.359 4.766 -2.514 1 97.69 76 GLY A N 1
ATOM 593 C CA . GLY A 1 76 ? 17.656 3.693 -1.828 1 97.69 76 GLY A CA 1
ATOM 594 C C . GLY A 1 76 ? 17.672 3.842 -0.318 1 97.69 76 GLY A C 1
ATOM 595 O O . GLY A 1 76 ? 17.188 2.961 0.401 1 97.69 76 GLY A O 1
ATOM 596 N N . CYS A 1 77 ? 18.188 4.926 0.192 1 98.25 77 CYS A N 1
ATOM 597 C CA . CYS A 1 77 ? 18.188 5.277 1.608 1 98.25 77 CYS A CA 1
ATOM 598 C C . CYS A 1 77 ? 16.984 6.145 1.96 1 98.25 77 CYS A C 1
ATOM 600 O O . CYS A 1 77 ? 16.094 6.344 1.131 1 98.25 77 CYS A O 1
ATOM 602 N N . PHE A 1 78 ? 16.844 6.469 3.199 1 98.19 78 PHE A N 1
ATOM 603 C CA . PHE A 1 78 ? 15.781 7.383 3.6 1 98.19 78 PHE A CA 1
ATOM 604 C C . PHE A 1 78 ? 16.328 8.508 4.461 1 98.19 78 PHE A C 1
ATOM 606 O O . PHE A 1 78 ? 17.281 8.312 5.219 1 98.19 78 PHE A O 1
ATOM 613 N N . TYR A 1 79 ? 15.773 9.703 4.297 1 98.81 79 TYR A N 1
ATOM 614 C CA . TYR A 1 79 ? 16.375 10.922 4.832 1 98.81 79 TYR A CA 1
ATOM 615 C C . TYR A 1 79 ? 15.68 11.352 6.121 1 98.81 79 TYR A C 1
ATOM 617 O O . TYR A 1 79 ? 14.531 10.984 6.367 1 98.81 79 TYR A O 1
ATOM 625 N N . VAL A 1 80 ? 16.391 12.117 6.902 1 98.56 80 VAL A N 1
ATOM 626 C CA . VAL A 1 80 ? 15.93 12.781 8.109 1 98.56 80 VAL A CA 1
ATOM 627 C C . VAL A 1 80 ? 16.328 14.258 8.078 1 98.56 80 VAL A C 1
ATOM 629 O O . VAL A 1 80 ? 17.5 14.594 8.219 1 98.56 80 VAL A O 1
ATOM 632 N N . PRO A 1 81 ? 15.336 15.125 7.926 1 97.81 81 PRO A N 1
ATOM 633 C CA . PRO A 1 81 ? 15.664 16.547 7.961 1 97.81 81 PRO A CA 1
ATOM 634 C C . PRO A 1 81 ? 15.898 17.062 9.383 1 97.81 81 PRO A C 1
ATOM 636 O O . PRO A 1 81 ? 15.094 16.797 10.281 1 97.81 81 PRO A O 1
ATOM 639 N N . LEU A 1 82 ? 16.953 17.734 9.578 1 93.12 82 LEU A N 1
ATOM 640 C CA . LEU A 1 82 ? 17.234 18.438 10.82 1 93.12 82 LEU A CA 1
ATOM 641 C C . LEU A 1 82 ? 17.406 19.938 10.57 1 93.12 82 LEU A C 1
ATOM 643 O O . LEU A 1 82 ? 18 20.328 9.57 1 93.12 82 LEU A O 1
ATOM 647 N N . ASP A 1 83 ? 16.891 20.625 11.445 1 85.19 83 ASP A N 1
ATOM 648 C CA . ASP A 1 83 ? 16.922 22.094 11.336 1 85.19 83 ASP A CA 1
ATOM 649 C C . ASP A 1 83 ? 18.234 22.656 11.875 1 85.19 83 ASP A C 1
ATOM 651 O O . ASP A 1 83 ? 18.734 22.188 12.906 1 85.19 83 ASP A O 1
ATOM 655 N N . SER A 1 84 ? 18.766 23.641 11.203 1 88.44 84 SER A N 1
ATOM 656 C CA . SER A 1 84 ? 20.047 24.234 11.594 1 88.44 84 SER A CA 1
ATOM 657 C C . SER A 1 84 ? 19.922 24.984 12.914 1 88.44 84 SER A C 1
ATOM 659 O O . SER A 1 84 ? 20.922 25.203 13.602 1 88.44 84 SER A O 1
ATOM 661 N N . GLN A 1 85 ? 18.688 25.328 13.281 1 82.25 85 GLN A N 1
ATOM 662 C CA . GLN A 1 85 ? 18.469 26.125 14.484 1 82.25 85 GLN A CA 1
ATOM 663 C C . GLN A 1 85 ? 18.141 25.25 15.688 1 82.25 85 GLN A C 1
ATOM 665 O O . GLN A 1 85 ? 18.031 25.734 16.812 1 82.25 85 GLN A O 1
ATOM 670 N N . MET A 1 86 ? 18.031 24.016 15.438 1 80.88 86 MET A N 1
ATOM 671 C CA . MET A 1 86 ? 17.734 23.094 16.531 1 80.88 86 MET A CA 1
ATOM 672 C C . MET A 1 86 ? 18.922 22.969 17.484 1 80.88 86 MET A C 1
ATOM 674 O O . MET A 1 86 ? 20.062 22.891 17.047 1 80.88 86 MET A O 1
ATOM 678 N N . PRO A 1 87 ? 18.625 22.969 18.828 1 82.62 87 PRO A N 1
ATOM 679 C CA . PRO A 1 87 ? 19.719 22.797 19.797 1 82.62 87 PRO A CA 1
ATOM 680 C C . PRO A 1 87 ? 20.469 21.484 19.609 1 82.62 87 PRO A C 1
ATOM 682 O O . PRO A 1 87 ? 19.844 20.438 19.359 1 82.62 87 PRO A O 1
ATOM 685 N N . MET A 1 88 ? 21.766 21.562 19.828 1 88.62 88 MET A N 1
ATOM 686 C CA . MET A 1 88 ? 22.609 20.406 19.578 1 88.62 88 MET A CA 1
ATOM 687 C C . MET A 1 88 ? 22.266 19.266 20.531 1 88.62 88 MET A C 1
ATOM 689 O O . MET A 1 88 ? 22.359 18.094 20.141 1 88.62 88 MET A O 1
ATOM 693 N N . GLU A 1 89 ? 21.828 19.594 21.719 1 84.5 89 GLU A N 1
ATOM 694 C CA . GLU A 1 89 ? 21.422 18.562 22.656 1 84.5 89 GLU A CA 1
ATOM 695 C C . GLU A 1 89 ? 20.281 17.719 22.094 1 84.5 89 GLU A C 1
ATOM 697 O O . GLU A 1 89 ? 20.312 16.484 22.203 1 84.5 89 GLU A O 1
ATOM 702 N N . ARG A 1 90 ? 19.375 18.406 21.531 1 84.62 90 ARG A N 1
ATOM 703 C CA . ARG A 1 90 ? 18.234 17.703 20.906 1 84.62 90 ARG A CA 1
ATOM 704 C C . ARG A 1 90 ? 18.688 16.906 19.688 1 84.62 90 ARG A C 1
ATOM 706 O O . ARG A 1 90 ? 18.25 15.773 19.5 1 84.62 90 ARG A O 1
ATOM 713 N N . ILE A 1 91 ? 19.578 17.484 18.922 1 91.44 91 ILE A N 1
ATOM 714 C CA . ILE A 1 91 ? 20.109 16.828 17.734 1 91.44 91 ILE A CA 1
ATOM 715 C C . ILE A 1 91 ? 20.812 15.531 18.141 1 91.44 91 ILE A C 1
ATOM 717 O O . ILE A 1 91 ? 20.594 14.484 17.516 1 91.44 91 ILE A O 1
ATOM 721 N N . ASN A 1 92 ? 21.562 15.57 19.203 1 92.81 92 ASN A N 1
ATOM 722 C CA . ASN A 1 92 ? 22.328 14.406 19.625 1 92.81 92 ASN A CA 1
ATOM 723 C C . ASN A 1 92 ? 21.422 13.305 20.172 1 92.81 92 ASN A C 1
ATOM 725 O O . ASN A 1 92 ? 21.719 12.117 20.031 1 92.81 92 ASN A O 1
ATOM 729 N N . ILE A 1 93 ? 20.312 13.688 20.781 1 88.56 93 ILE A N 1
ATOM 730 C CA . ILE A 1 93 ? 19.328 12.695 21.188 1 88.56 93 ILE A CA 1
ATOM 731 C C . ILE A 1 93 ? 18.781 11.969 19.969 1 88.56 93 ILE A C 1
ATOM 733 O O . ILE A 1 93 ? 18.656 10.742 19.969 1 88.56 93 ILE A O 1
ATOM 737 N N . ILE A 1 94 ? 18.484 12.703 18.906 1 92.38 94 ILE A N 1
ATOM 738 C CA . ILE A 1 94 ? 17.953 12.156 17.656 1 92.38 94 ILE A CA 1
ATOM 739 C C . ILE A 1 94 ? 19 11.266 17 1 92.38 94 ILE A C 1
ATOM 741 O O . ILE A 1 94 ? 18.688 10.141 16.578 1 92.38 94 ILE A O 1
ATOM 745 N N . LEU A 1 95 ? 20.25 11.719 17.031 1 96 95 LEU A N 1
ATOM 746 C CA . LEU A 1 95 ? 21.328 10.977 16.391 1 96 95 LEU A CA 1
ATOM 747 C C . LEU A 1 95 ? 21.578 9.656 17.125 1 96 95 LEU A C 1
ATOM 749 O O . LEU A 1 95 ? 21.891 8.648 16.484 1 96 95 LEU A O 1
ATOM 753 N N . LYS A 1 96 ? 21.484 9.727 18.375 1 94.44 96 LYS A N 1
ATOM 754 C CA . LYS A 1 96 ? 21.656 8.508 19.172 1 94.44 96 LYS A CA 1
ATOM 755 C C . LYS A 1 96 ? 20.609 7.457 18.812 1 94.44 96 LYS A C 1
ATOM 757 O O . LYS A 1 96 ? 20.922 6.266 18.734 1 94.44 96 LYS A O 1
ATOM 762 N N . THR A 1 97 ? 19.422 7.91 18.562 1 93.75 97 THR A N 1
ATOM 763 C CA . THR A 1 97 ? 18.328 7.023 18.172 1 93.75 97 THR A CA 1
ATOM 764 C C . THR A 1 97 ? 18.531 6.488 16.766 1 93.75 97 THR A C 1
ATOM 766 O O . THR A 1 97 ? 18.344 5.297 16.5 1 93.75 97 THR A O 1
ATOM 769 N N . LEU A 1 98 ? 18.953 7.324 15.852 1 96.62 98 LEU A N 1
ATOM 770 C CA . LEU A 1 98 ? 19 7.027 14.422 1 96.62 98 LEU A CA 1
ATOM 771 C C . LEU A 1 98 ? 20.219 6.188 14.078 1 96.62 98 LEU A C 1
ATOM 773 O O . LEU A 1 98 ? 20.156 5.293 13.234 1 96.62 98 LEU A O 1
ATOM 777 N N . GLN A 1 99 ? 21.391 6.57 14.742 1 96.5 99 GLN A N 1
ATOM 778 C CA . GLN A 1 99 ? 22.672 6.016 14.328 1 96.5 99 GLN A CA 1
ATOM 779 C C . GLN A 1 99 ? 22.844 6.074 12.812 1 96.5 99 GLN A C 1
ATOM 781 O O . GLN A 1 99 ? 23.016 5.043 12.156 1 96.5 99 GLN A O 1
ATOM 786 N N . PRO A 1 100 ? 22.859 7.293 12.281 1 98 100 PRO A N 1
ATOM 787 C CA . PRO A 1 100 ? 22.844 7.461 10.828 1 98 100 PRO A CA 1
ATOM 788 C C . PRO A 1 100 ? 24.141 6.98 10.164 1 98 100 PRO A C 1
ATOM 790 O O . PRO A 1 100 ? 25.188 6.941 10.805 1 98 100 PRO A O 1
ATOM 793 N N . ALA A 1 101 ? 24 6.594 8.875 1 98.25 101 ALA A N 1
ATOM 794 C CA . ALA A 1 101 ? 25.156 6.203 8.078 1 98.25 101 ALA A CA 1
ATOM 795 C C . ALA A 1 101 ? 25.891 7.43 7.547 1 98.25 101 ALA A C 1
ATOM 797 O O . ALA A 1 101 ? 27.109 7.395 7.352 1 98.25 101 ALA A O 1
ATOM 798 N N . ALA A 1 102 ? 25.156 8.516 7.367 1 98.56 102 ALA A N 1
ATOM 799 C CA . ALA A 1 102 ? 25.766 9.727 6.82 1 98.56 102 ALA A CA 1
ATOM 800 C C . ALA A 1 102 ? 24.984 10.969 7.234 1 98.56 102 ALA A C 1
ATOM 802 O O . ALA A 1 102 ? 23.812 10.883 7.594 1 98.56 102 ALA A O 1
ATOM 803 N N . VAL A 1 103 ? 25.703 12.109 7.223 1 98.56 103 VAL A N 1
ATOM 804 C CA . VAL A 1 103 ? 25.125 13.438 7.395 1 98.56 103 VAL A CA 1
ATOM 805 C C . VAL A 1 103 ? 25.547 14.336 6.23 1 98.56 103 VAL A C 1
ATOM 807 O O . VAL A 1 103 ? 26.734 14.492 5.949 1 98.56 103 VAL A O 1
ATOM 810 N N . ILE A 1 104 ? 24.578 14.812 5.527 1 98.81 104 ILE A N 1
ATOM 811 C CA . ILE A 1 104 ? 24.828 15.852 4.535 1 98.81 104 ILE A CA 1
ATOM 812 C C . ILE A 1 104 ? 24.672 17.219 5.18 1 98.81 104 ILE A C 1
ATOM 814 O O . ILE A 1 104 ? 23.625 17.516 5.777 1 98.81 104 ILE A O 1
ATOM 818 N N . TYR A 1 105 ? 25.688 18.047 5.102 1 98.38 105 TYR A N 1
ATOM 819 C CA . TYR A 1 105 ? 25.672 19.359 5.73 1 98.38 105 TYR A CA 1
ATOM 820 C C . TYR A 1 105 ? 26.031 20.453 4.723 1 98.38 105 TYR A C 1
ATOM 822 O O . TYR A 1 105 ? 26.344 20.156 3.568 1 98.38 105 TYR A O 1
ATOM 830 N N . ASP A 1 106 ? 25.797 21.672 4.996 1 97.12 106 ASP A N 1
ATOM 831 C CA . ASP A 1 106 ? 26.203 22.812 4.172 1 97.12 106 ASP A CA 1
ATOM 832 C C . ASP A 1 106 ? 27.156 23.734 4.934 1 97.12 106 ASP A C 1
ATOM 834 O O . ASP A 1 106 ? 27.594 23.406 6.039 1 97.12 106 ASP A O 1
ATOM 838 N N . ASP A 1 107 ? 27.562 24.844 4.32 1 95.38 107 ASP A N 1
ATOM 839 C CA . ASP A 1 107 ? 28.547 25.75 4.895 1 95.38 107 ASP A CA 1
ATOM 840 C C . ASP A 1 107 ? 28.047 26.359 6.211 1 95.38 107 ASP A C 1
ATOM 842 O O . ASP A 1 107 ? 28.828 26.578 7.133 1 95.38 107 ASP A O 1
ATOM 846 N N . GLN A 1 108 ? 26.781 26.484 6.301 1 93.06 108 GLN A N 1
ATOM 847 C CA . GLN A 1 108 ? 26.188 27.141 7.469 1 93.06 108 GLN A CA 1
ATOM 848 C C . GLN A 1 108 ? 26.188 26.203 8.672 1 93.06 108 GLN A C 1
ATOM 850 O O . GLN A 1 108 ? 26.281 26.656 9.812 1 93.06 108 GLN A O 1
ATOM 855 N N . THR A 1 109 ? 26.062 24.922 8.469 1 96.06 109 THR A N 1
ATOM 856 C CA . THR A 1 109 ? 25.922 23.984 9.57 1 96.06 109 THR A CA 1
ATOM 857 C C . THR A 1 109 ? 27.266 23.312 9.867 1 96.06 109 THR A C 1
ATOM 859 O O . THR A 1 109 ? 27.406 22.609 10.875 1 96.06 109 THR A O 1
ATOM 862 N N . GLU A 1 110 ? 28.266 23.578 9.078 1 96.56 110 GLU A N 1
ATOM 863 C CA . GLU A 1 110 ? 29.578 22.953 9.211 1 96.56 110 GLU A CA 1
ATOM 864 C C . GLU A 1 110 ? 30.172 23.203 10.594 1 96.56 110 GLU A C 1
ATOM 866 O O . GLU A 1 110 ? 30.781 22.312 11.188 1 96.56 110 GLU A O 1
ATOM 871 N N . LYS A 1 111 ? 30 24.312 11.164 1 94.12 111 LYS A N 1
ATOM 872 C CA . LYS A 1 111 ? 30.594 24.734 12.43 1 94.12 111 LYS A CA 1
ATOM 873 C C . LYS A 1 111 ? 30.047 23.906 13.586 1 94.12 111 LYS A C 1
ATOM 875 O O . LYS A 1 111 ? 30.688 23.812 14.641 1 94.12 111 LYS A O 1
ATOM 880 N N . PHE A 1 112 ? 28.953 23.281 13.398 1 93.31 112 PHE A N 1
ATOM 881 C CA . PHE A 1 112 ? 28.312 22.547 14.492 1 93.31 112 PHE A CA 1
ATOM 882 C C . PHE A 1 112 ? 28.656 21.062 14.414 1 93.31 112 PHE A C 1
ATOM 884 O O . PHE A 1 112 ? 28.328 20.297 15.32 1 93.31 112 PHE A O 1
ATOM 891 N N . LEU A 1 113 ? 29.344 20.578 13.43 1 95.62 113 LEU A N 1
ATOM 892 C CA . LEU A 1 113 ? 29.594 19.172 13.188 1 95.62 113 LEU A CA 1
ATOM 893 C C . LEU A 1 113 ? 30.438 18.562 14.305 1 95.62 113 LEU A C 1
ATOM 895 O O . LEU A 1 113 ? 30.281 17.375 14.641 1 95.62 113 LEU A O 1
ATOM 899 N N . SER A 1 114 ? 31.344 19.312 14.805 1 94.56 114 SER A N 1
ATOM 900 C CA . SER A 1 114 ? 32.219 18.812 15.859 1 94.56 114 SER A CA 1
ATOM 901 C C . SER A 1 114 ? 31.453 18.484 17.125 1 94.56 114 SER A C 1
ATOM 903 O O . SER A 1 114 ? 31.906 17.703 17.953 1 94.56 114 SER A O 1
ATOM 905 N N . LEU A 1 115 ? 30.25 19.062 17.219 1 93.31 115 LEU A N 1
ATOM 906 C CA . LEU A 1 115 ? 29.422 18.859 18.391 1 93.31 115 LEU A CA 1
ATOM 907 C C . LEU A 1 115 ? 28.484 17.672 18.219 1 93.31 115 LEU A C 1
ATOM 909 O O . LEU A 1 115 ? 27.844 17.234 19.172 1 93.31 115 LEU A O 1
ATOM 913 N N . MET A 1 116 ? 28.453 17.141 17.031 1 94.31 116 MET A N 1
ATOM 914 C CA . MET A 1 116 ? 27.594 16 16.734 1 94.31 116 MET A CA 1
ATOM 915 C C . MET A 1 116 ? 28.188 14.711 17.281 1 94.31 116 MET A C 1
ATOM 917 O O . MET A 1 116 ? 29.359 14.398 17 1 94.31 116 MET A O 1
ATOM 921 N N . GLU A 1 117 ? 27.391 14.016 18.031 1 91.94 117 GLU A N 1
ATOM 922 C CA . GLU A 1 117 ? 27.828 12.742 18.594 1 91.94 117 GLU A CA 1
ATOM 923 C C . GLU A 1 117 ? 27.406 11.57 17.719 1 91.94 117 GLU A C 1
ATOM 925 O O . GLU A 1 117 ? 26.641 10.711 18.156 1 91.94 117 GLU A O 1
ATOM 930 N N . ALA A 1 118 ? 27.828 11.477 16.594 1 92.62 118 ALA A N 1
ATOM 931 C CA . ALA A 1 118 ? 27.547 10.383 15.664 1 92.62 118 ALA A CA 1
ATOM 932 C C . ALA A 1 118 ? 28.781 9.984 14.875 1 92.62 118 ALA A C 1
ATOM 934 O O . ALA A 1 118 ? 29.5 10.852 14.352 1 92.62 118 ALA A O 1
ATOM 935 N N . ASP A 1 119 ? 29.078 8.734 14.898 1 93.38 119 ASP A N 1
ATOM 936 C CA . ASP A 1 119 ? 30.172 8.195 14.094 1 93.38 119 ASP A CA 1
ATOM 937 C C . ASP A 1 119 ? 29.672 7.75 12.719 1 93.38 119 ASP A C 1
ATOM 939 O O . ASP A 1 119 ? 29.359 6.574 12.523 1 93.38 119 ASP A O 1
ATOM 943 N N . CYS A 1 120 ? 29.641 8.688 11.773 1 96.44 120 CYS A N 1
ATOM 944 C CA . CYS A 1 120 ? 29.109 8.43 10.438 1 96.44 120 CYS A CA 1
ATOM 945 C C . CYS A 1 120 ? 29.844 9.266 9.391 1 96.44 120 CYS A C 1
ATOM 947 O O . CYS A 1 120 ? 30.734 10.055 9.727 1 96.44 120 CYS A O 1
ATOM 949 N N . VAL A 1 121 ? 29.547 9.055 8.156 1 97.25 121 VAL A N 1
ATOM 950 C CA . VAL A 1 121 ? 30.109 9.82 7.055 1 97.25 121 VAL A CA 1
ATOM 951 C C . VAL A 1 121 ? 29.516 11.227 7.039 1 97.25 121 VAL A C 1
ATOM 953 O O . VAL A 1 121 ? 28.297 11.383 7.09 1 97.25 121 VAL A O 1
ATOM 956 N N . LYS A 1 122 ? 30.375 12.266 7.148 1 97.69 122 LYS A N 1
ATOM 957 C CA . LYS A 1 122 ? 29.938 13.648 7.027 1 97.69 122 LYS A CA 1
ATOM 958 C C . LYS A 1 122 ? 30.391 14.258 5.703 1 97.69 122 LYS A C 1
ATOM 960 O O . LYS A 1 122 ? 31.578 14.312 5.414 1 97.69 122 LYS A O 1
ATOM 965 N N . VAL A 1 123 ? 29.438 14.68 4.93 1 98 123 VAL A N 1
ATOM 966 C CA . VAL A 1 123 ? 29.781 15.125 3.58 1 98 123 VAL A CA 1
ATOM 967 C C . VAL A 1 123 ? 29.141 16.484 3.311 1 98 123 VAL A C 1
ATOM 969 O O . VAL A 1 123 ? 28 16.75 3.717 1 98 123 VAL A O 1
ATOM 972 N N . LEU A 1 124 ? 29.891 17.375 2.658 1 98.5 124 LEU A N 1
ATOM 973 C CA . LEU A 1 124 ? 29.422 18.703 2.264 1 98.5 124 LEU A CA 1
ATOM 974 C C . LEU A 1 124 ? 28.578 18.625 0.999 1 98.5 124 LEU A C 1
ATOM 976 O O . LEU A 1 124 ? 29.016 18.062 -0.011 1 98.5 124 LEU A O 1
ATOM 980 N N . TYR A 1 125 ? 27.406 19.188 1.053 1 98.56 125 TYR A N 1
ATOM 981 C CA . TYR A 1 125 ? 26.5 19.188 -0.089 1 98.56 125 TYR A CA 1
ATOM 982 C C . TYR A 1 125 ? 27.219 19.641 -1.355 1 98.56 125 TYR A C 1
ATOM 984 O O . TYR A 1 125 ? 27.078 19.016 -2.408 1 98.56 125 TYR A O 1
ATOM 992 N N . ASP A 1 126 ? 28.016 20.703 -1.269 1 98.25 126 ASP A N 1
ATOM 993 C CA . ASP A 1 126 ? 28.656 21.344 -2.414 1 98.25 126 ASP A CA 1
ATOM 994 C C . ASP A 1 126 ? 29.703 20.422 -3.033 1 98.25 126 ASP A C 1
ATOM 996 O O . ASP A 1 126 ? 30.125 20.625 -4.172 1 98.25 126 ASP A O 1
ATOM 1000 N N . GLU A 1 127 ? 30.016 19.359 -2.326 1 98 127 GLU A N 1
ATOM 1001 C CA . GLU A 1 127 ? 31.031 18.438 -2.826 1 98 127 GLU A CA 1
ATOM 1002 C C . GLU A 1 127 ? 30.391 17.297 -3.619 1 98 127 GLU A C 1
ATOM 1004 O O . GLU A 1 127 ? 31.062 16.641 -4.418 1 98 127 GLU A O 1
ATOM 1009 N N . ILE A 1 128 ? 29.125 17.125 -3.404 1 98.25 128 ILE A N 1
ATOM 1010 C CA . ILE A 1 128 ? 28.609 15.859 -3.938 1 98.25 128 ILE A CA 1
ATOM 1011 C C . ILE A 1 128 ? 27.469 16.141 -4.91 1 98.25 128 ILE A C 1
ATOM 1013 O O . ILE A 1 128 ? 27.078 15.273 -5.688 1 98.25 128 ILE A O 1
ATOM 1017 N N . TYR A 1 129 ? 26.844 17.375 -5.004 1 98.19 129 TYR A N 1
ATOM 1018 C CA . TYR A 1 129 ? 25.625 17.656 -5.758 1 98.19 129 TYR A CA 1
ATOM 1019 C C . TYR A 1 129 ? 25.906 17.672 -7.258 1 98.19 129 TYR A C 1
ATOM 1021 O O . TYR A 1 129 ? 24.969 17.594 -8.07 1 98.19 129 TYR A O 1
ATOM 1029 N N . SER A 1 130 ? 27.234 17.688 -7.715 1 98 130 SER A N 1
ATOM 1030 C CA . SER A 1 130 ? 27.562 17.781 -9.133 1 98 130 SER A CA 1
ATOM 1031 C C . SER A 1 130 ? 28.594 16.734 -9.531 1 98 130 SER A C 1
ATOM 1033 O O . SER A 1 130 ? 29.281 16.875 -10.531 1 98 130 SER A O 1
ATOM 1035 N N . LEU A 1 131 ? 28.719 15.758 -8.688 1 98 131 LEU A N 1
ATOM 1036 C CA . LEU A 1 131 ? 29.609 14.656 -9.016 1 98 131 LEU A CA 1
ATOM 1037 C C . LEU A 1 131 ? 29.062 13.844 -10.188 1 98 131 LEU A C 1
ATOM 1039 O O . LEU A 1 131 ? 27.859 13.922 -10.5 1 98 131 LEU A O 1
ATOM 1043 N N . PRO A 1 132 ? 30 13.078 -10.852 1 97.75 132 PRO A N 1
ATOM 1044 C CA . PRO A 1 132 ? 29.516 12.211 -11.93 1 97.75 132 PRO A CA 1
ATOM 1045 C C . PRO A 1 132 ? 28.469 11.203 -11.461 1 97.75 132 PRO A C 1
ATOM 1047 O O . PRO A 1 132 ? 28.594 10.648 -10.367 1 97.75 132 PRO A O 1
ATOM 1050 N N . GLN A 1 133 ? 27.516 11.062 -12.258 1 98.19 133 GLN A N 1
ATOM 1051 C CA . GLN A 1 133 ? 26.422 10.133 -11.953 1 98.19 133 GLN A CA 1
ATOM 1052 C C . GLN A 1 133 ? 26.781 8.719 -12.398 1 98.19 133 GLN A C 1
ATOM 1054 O O . GLN A 1 133 ? 27.375 8.523 -13.461 1 98.19 133 GLN A O 1
ATOM 1059 N N . ASP A 1 134 ? 26.5 7.785 -11.594 1 98.06 134 ASP A N 1
ATOM 1060 C CA . ASP A 1 134 ? 26.641 6.375 -11.938 1 98.06 134 ASP A CA 1
ATOM 1061 C C . ASP A 1 134 ? 25.281 5.766 -12.312 1 98.06 134 ASP A C 1
ATOM 1063 O O . ASP A 1 134 ? 24.609 5.172 -11.469 1 98.06 134 ASP A O 1
ATOM 1067 N N . LYS A 1 135 ? 24.984 5.789 -13.539 1 97.5 135 LYS A N 1
ATOM 1068 C CA . LYS A 1 135 ? 23.672 5.379 -14.039 1 97.5 135 LYS A CA 1
ATOM 1069 C C . LYS A 1 135 ? 23.391 3.918 -13.695 1 97.5 135 LYS A C 1
ATOM 1071 O O . LYS A 1 135 ? 22.266 3.566 -13.352 1 97.5 135 LYS A O 1
ATOM 1076 N N . GLU A 1 136 ? 24.312 3.092 -13.758 1 97.25 136 GLU A N 1
ATOM 1077 C CA . GLU A 1 136 ? 24.141 1.669 -13.477 1 97.25 136 GLU A CA 1
ATOM 1078 C C . GLU A 1 136 ? 23.766 1.435 -12.016 1 97.25 136 GLU A C 1
ATOM 1080 O O . GLU A 1 136 ? 22.859 0.65 -11.727 1 97.25 136 GLU A O 1
ATOM 1085 N N . LYS A 1 137 ? 24.469 2.096 -11.148 1 96.81 137 LYS A N 1
ATOM 1086 C CA . LYS A 1 137 ? 24.172 1.956 -9.727 1 96.81 137 LYS A CA 1
ATOM 1087 C C . LYS A 1 137 ? 22.781 2.498 -9.398 1 96.81 137 LYS A C 1
ATOM 1089 O O . LYS A 1 137 ? 22.062 1.912 -8.594 1 96.81 137 LYS A O 1
ATOM 1094 N N . LEU A 1 138 ? 22.516 3.627 -10.039 1 98 138 LEU A N 1
ATOM 1095 C CA . LEU A 1 138 ? 21.203 4.23 -9.812 1 98 138 LEU A CA 1
ATOM 1096 C C . LEU A 1 138 ? 20.094 3.314 -10.312 1 98 138 LEU A C 1
ATOM 1098 O O . LEU A 1 138 ? 19.078 3.143 -9.641 1 98 138 LEU A O 1
ATOM 1102 N N . ASP A 1 139 ? 20.297 2.711 -11.461 1 96.81 139 ASP A N 1
ATOM 1103 C CA . ASP A 1 139 ? 19.312 1.812 -12.039 1 96.81 139 ASP A CA 1
ATOM 1104 C C . ASP A 1 139 ? 19.125 0.563 -11.18 1 96.81 139 ASP A C 1
ATOM 1106 O O . ASP A 1 139 ? 18.016 0.083 -11 1 96.81 139 ASP A O 1
ATOM 1110 N N . MET A 1 140 ? 20.188 0.044 -10.711 1 95.19 140 MET A N 1
ATOM 1111 C CA . MET A 1 140 ? 20.125 -1.139 -9.859 1 95.19 140 MET A CA 1
ATOM 1112 C C . MET A 1 140 ? 19.391 -0.835 -8.555 1 95.19 140 MET A C 1
ATOM 1114 O O . MET A 1 140 ? 18.562 -1.629 -8.109 1 95.19 140 MET A O 1
ATOM 1118 N N . ALA A 1 141 ? 19.719 0.311 -7.996 1 96.31 141 ALA A N 1
ATOM 1119 C CA . ALA A 1 141 ? 19.016 0.729 -6.781 1 96.31 141 ALA A CA 1
ATOM 1120 C C . ALA A 1 141 ? 17.516 0.873 -7.027 1 96.31 141 ALA A C 1
ATOM 1122 O O . ALA A 1 141 ? 16.703 0.433 -6.211 1 96.31 141 ALA A O 1
ATOM 1123 N N . ARG A 1 142 ? 17.219 1.438 -8.164 1 96.38 142 ARG A N 1
ATOM 1124 C CA . ARG A 1 142 ? 15.812 1.657 -8.516 1 96.38 142 ARG A CA 1
ATOM 1125 C C . ARG A 1 142 ? 15.078 0.333 -8.68 1 96.38 142 ARG A C 1
ATOM 1127 O O . ARG A 1 142 ? 13.945 0.185 -8.211 1 96.38 142 ARG A O 1
ATOM 1134 N N . ARG A 1 143 ? 15.688 -0.586 -9.281 1 94.25 143 ARG A N 1
ATOM 1135 C CA . ARG A 1 143 ? 15.078 -1.891 -9.523 1 94.25 143 ARG A CA 1
ATOM 1136 C C . ARG A 1 143 ? 14.797 -2.615 -8.211 1 94.25 143 ARG A C 1
ATOM 1138 O O . ARG A 1 143 ? 13.805 -3.334 -8.094 1 94.25 143 ARG A O 1
ATOM 1145 N N . LYS A 1 144 ? 15.57 -2.383 -7.273 1 94.62 144 LYS A N 1
ATOM 1146 C CA . LYS A 1 144 ? 15.477 -3.105 -6.008 1 94.62 144 LYS A CA 1
ATOM 1147 C C . LYS A 1 144 ? 14.477 -2.432 -5.066 1 94.62 144 LYS A C 1
ATOM 1149 O O . LYS A 1 144 ? 14.031 -3.039 -4.09 1 94.62 144 LYS A O 1
ATOM 1154 N N . MET A 1 145 ? 14.164 -1.216 -5.363 1 96.69 145 MET A N 1
ATOM 1155 C CA . MET A 1 145 ? 13.266 -0.456 -4.5 1 96.69 145 MET A CA 1
ATOM 1156 C C . MET A 1 145 ? 11.844 -1.021 -4.562 1 96.69 145 MET A C 1
ATOM 1158 O O . MET A 1 145 ? 11.391 -1.444 -5.625 1 96.69 145 MET A O 1
ATOM 1162 N N . ILE A 1 146 ? 11.203 -1.061 -3.414 1 97.44 146 ILE A N 1
ATOM 1163 C CA . ILE A 1 146 ? 9.781 -1.363 -3.355 1 97.44 146 ILE A CA 1
ATOM 1164 C C . ILE A 1 146 ? 9.039 -0.225 -2.654 1 97.44 146 ILE A C 1
ATOM 1166 O O . ILE A 1 146 ? 9.656 0.584 -1.954 1 97.44 146 ILE A O 1
ATOM 1170 N N . ASP A 1 147 ? 7.758 -0.152 -2.844 1 97.19 147 ASP A N 1
ATOM 1171 C CA . ASP A 1 147 ? 6.992 1.015 -2.416 1 97.19 147 ASP A CA 1
ATOM 1172 C C . ASP A 1 147 ? 6.91 1.093 -0.894 1 97.19 147 ASP A C 1
ATOM 1174 O O . ASP A 1 147 ? 6.676 2.164 -0.333 1 97.19 147 ASP A O 1
ATOM 1178 N N . THR A 1 148 ? 7.164 -0.014 -0.203 1 97 148 THR A N 1
ATOM 1179 C CA . THR A 1 148 ? 7.051 -0.034 1.251 1 97 148 THR A CA 1
ATOM 1180 C C . THR A 1 148 ? 8.383 0.33 1.9 1 97 148 THR A C 1
ATOM 1182 O O . THR A 1 148 ? 8.484 0.386 3.127 1 97 148 THR A O 1
ATOM 1185 N N . ASP A 1 149 ? 9.414 0.601 1.081 1 98 149 ASP A N 1
ATOM 1186 C CA . ASP A 1 149 ? 10.672 1.1 1.631 1 98 149 ASP A CA 1
ATOM 1187 C C . ASP A 1 149 ? 10.492 2.492 2.23 1 98 149 ASP A C 1
ATOM 1189 O O . ASP A 1 149 ? 9.773 3.324 1.677 1 98 149 ASP A O 1
ATOM 1193 N N . PRO A 1 150 ? 11.195 2.752 3.346 1 98.19 150 PRO A N 1
ATOM 1194 C CA . PRO A 1 150 ? 11.102 4.082 3.955 1 98.19 150 PRO A CA 1
ATOM 1195 C C . PRO A 1 150 ? 11.625 5.188 3.043 1 98.19 150 PRO A C 1
ATOM 1197 O O . PRO A 1 150 ? 12.617 4.988 2.334 1 98.19 150 PRO A O 1
ATOM 1200 N N . LEU A 1 151 ? 10.992 6.281 3.064 1 98.62 151 LEU A N 1
ATOM 1201 C CA . LEU A 1 151 ? 11.422 7.473 2.342 1 98.62 151 LEU A CA 1
ATOM 1202 C C . LEU A 1 151 ? 12.086 8.469 3.285 1 98.62 151 LEU A C 1
ATOM 1204 O O . LEU A 1 151 ? 13.109 9.07 2.941 1 98.62 151 LEU A O 1
ATOM 1208 N N . TYR A 1 152 ? 11.438 8.633 4.488 1 98.81 152 TYR A N 1
ATOM 1209 C CA . TYR A 1 152 ? 11.984 9.594 5.438 1 98.81 152 TYR A CA 1
ATOM 1210 C C . TYR A 1 152 ? 11.539 9.273 6.859 1 98.81 152 TYR A C 1
ATOM 1212 O O . TYR A 1 152 ? 10.664 8.43 7.066 1 98.81 152 TYR A O 1
ATOM 1220 N N . ILE A 1 153 ? 12.219 9.875 7.789 1 98.44 153 ILE A N 1
ATOM 1221 C CA . ILE A 1 153 ? 11.836 9.906 9.195 1 98.44 153 ILE A CA 1
ATOM 1222 C C . ILE A 1 153 ? 11.664 11.359 9.648 1 98.44 153 ILE A C 1
ATOM 1224 O O . ILE A 1 153 ? 12.539 12.195 9.422 1 98.44 153 ILE A O 1
ATOM 1228 N N . LEU A 1 154 ? 10.523 11.664 10.227 1 97.06 154 LEU A N 1
ATOM 1229 C CA . LEU A 1 154 ? 10.281 12.961 10.844 1 97.06 154 LEU A CA 1
ATOM 1230 C C . LEU A 1 154 ? 10.094 12.82 12.352 1 97.06 154 LEU A C 1
ATOM 1232 O O . LEU A 1 154 ? 9.297 12 12.805 1 97.06 154 LEU A O 1
ATOM 1236 N N . PHE A 1 155 ? 10.82 13.617 13.094 1 90.94 155 PHE A N 1
ATOM 1237 C CA . PHE A 1 155 ? 10.75 13.523 14.547 1 90.94 155 PHE A CA 1
ATOM 1238 C C . PHE A 1 155 ? 9.664 14.438 15.102 1 90.94 155 PHE A C 1
ATOM 1240 O O . PHE A 1 155 ? 9.492 15.562 14.633 1 90.94 155 PHE A O 1
ATOM 1247 N N . THR A 1 156 ? 8.844 13.922 15.977 1 84.88 156 THR A N 1
ATOM 1248 C CA . THR A 1 156 ? 7.797 14.664 16.672 1 84.88 156 THR A CA 1
ATOM 1249 C C . THR A 1 156 ? 8.078 14.742 18.172 1 84.88 156 THR A C 1
ATOM 1251 O O . THR A 1 156 ? 8.922 13.992 18.688 1 84.88 156 THR A O 1
ATOM 1254 N N . SER A 1 157 ? 7.422 15.781 18.781 1 72.69 157 SER A N 1
ATOM 1255 C CA . SER A 1 157 ? 7.59 15.93 20.234 1 72.69 157 SER A CA 1
ATOM 1256 C C . SER A 1 157 ? 6.887 14.812 20.984 1 72.69 157 SER A C 1
ATOM 1258 O O . SER A 1 157 ? 5.836 14.328 20.562 1 72.69 157 SER A O 1
ATOM 1260 N N . GLY A 1 158 ? 7.605 14.055 21.828 1 57.34 158 GLY A N 1
ATOM 1261 C CA . GLY A 1 158 ? 7.027 12.992 22.641 1 57.34 158 GLY A CA 1
ATOM 1262 C C . GLY A 1 158 ? 6.465 13.484 23.953 1 57.34 158 GLY A C 1
ATOM 1263 O O . GLY A 1 158 ? 6.84 14.555 24.438 1 57.34 158 GLY A O 1
ATOM 1264 N N . SER A 1 159 ? 5.402 12.844 24.391 1 50.41 159 SER A N 1
ATOM 1265 C CA . SER A 1 159 ? 4.805 13.156 25.688 1 50.41 159 SER A CA 1
ATOM 1266 C C . SER A 1 159 ? 5.852 13.148 26.781 1 50.41 159 SER A C 1
ATOM 1268 O O . SER A 1 159 ? 5.734 13.883 27.766 1 50.41 159 SER A O 1
ATOM 1270 N N . THR A 1 160 ? 6.883 12.344 26.547 1 50.94 160 THR A N 1
ATOM 1271 C CA . THR A 1 160 ? 7.926 12.203 27.562 1 50.94 160 THR A CA 1
ATOM 1272 C C . THR A 1 160 ? 9.047 13.211 27.312 1 50.94 160 THR A C 1
ATOM 1274 O O . THR A 1 160 ? 10.023 13.242 28.062 1 50.94 160 THR A O 1
ATOM 1277 N N . GLY A 1 161 ? 8.836 13.945 26.312 1 62 161 GLY A N 1
ATOM 1278 C CA . GLY A 1 161 ? 9.883 14.898 25.984 1 62 161 GLY A CA 1
ATOM 1279 C C . GLY A 1 161 ? 10.914 14.344 25.031 1 62 161 GLY A C 1
ATOM 1280 O O . GLY A 1 161 ? 11.641 15.102 24.375 1 62 161 GLY A O 1
ATOM 1281 N N . ILE A 1 162 ? 10.984 13.023 24.953 1 72.88 162 ILE A N 1
ATOM 1282 C CA . ILE A 1 162 ? 11.93 12.414 24.031 1 72.88 162 ILE A CA 1
ATOM 1283 C C . ILE A 1 162 ? 11.32 12.352 22.625 1 72.88 162 ILE A C 1
ATOM 1285 O O . ILE A 1 162 ? 10.219 11.82 22.453 1 72.88 162 ILE A O 1
ATOM 1289 N N . PRO A 1 163 ? 12.047 12.875 21.703 1 83.19 163 PRO A N 1
ATOM 1290 C CA . PRO A 1 163 ? 11.5 12.883 20.344 1 83.19 163 PRO A CA 1
ATOM 1291 C C . PRO A 1 163 ? 11.328 11.477 19.766 1 83.19 163 PRO A C 1
ATOM 1293 O O . PRO A 1 163 ? 12.125 10.586 20.062 1 83.19 163 PRO A O 1
ATOM 1296 N N . LYS A 1 164 ? 10.273 11.219 19.047 1 92.25 164 LYS A N 1
ATOM 1297 C CA . LYS A 1 164 ? 10.008 9.961 18.344 1 92.25 164 LYS A CA 1
ATOM 1298 C C . LYS A 1 164 ? 10.102 10.133 16.828 1 92.25 164 LYS A C 1
ATOM 1300 O O . LYS A 1 164 ? 9.57 11.094 16.281 1 92.25 164 LYS A O 1
ATOM 1305 N N . GLY A 1 165 ? 10.82 9.234 16.156 1 95.75 165 GLY A N 1
ATOM 1306 C CA . GLY A 1 165 ? 10.992 9.297 14.719 1 95.75 165 GLY A CA 1
ATOM 1307 C C . GLY A 1 165 ? 9.945 8.508 13.953 1 95.75 165 GLY A C 1
ATOM 1308 O O . GLY A 1 165 ? 9.977 7.277 13.945 1 95.75 165 GLY A O 1
ATOM 1309 N N . VAL A 1 166 ? 9.039 9.195 13.273 1 98.06 166 VAL A N 1
ATOM 1310 C CA . VAL A 1 166 ? 7.984 8.562 12.492 1 98.06 166 VAL A CA 1
ATOM 1311 C C . VAL A 1 166 ? 8.531 8.117 11.141 1 98.06 166 VAL A C 1
ATOM 1313 O O . VAL A 1 166 ? 9.016 8.938 10.359 1 98.06 166 VAL A O 1
ATOM 1316 N N . VAL A 1 167 ? 8.492 6.816 10.859 1 98.69 167 VAL A N 1
ATOM 1317 C CA . VAL A 1 167 ? 9.008 6.246 9.617 1 98.69 167 VAL A CA 1
ATOM 1318 C C . VAL A 1 167 ? 7.906 6.215 8.562 1 98.69 167 VAL A C 1
ATOM 1320 O O . VAL A 1 167 ? 6.867 5.578 8.766 1 98.69 167 VAL A O 1
ATOM 1323 N N . VAL A 1 168 ? 8.133 6.93 7.461 1 98.62 168 VAL A N 1
ATOM 1324 C CA . VAL A 1 168 ? 7.141 6.98 6.391 1 98.62 168 VAL A CA 1
ATOM 1325 C C . VAL A 1 168 ? 7.738 6.41 5.105 1 98.62 168 VAL A C 1
ATOM 1327 O O . VAL A 1 168 ? 8.883 6.719 4.754 1 98.62 168 VAL A O 1
ATOM 1330 N N . CYS A 1 169 ? 7.012 5.566 4.422 1 98.25 169 CYS A N 1
ATOM 1331 C CA . CYS A 1 169 ? 7.527 4.883 3.24 1 98.25 169 CYS A CA 1
ATOM 1332 C C . CYS A 1 169 ? 7.105 5.609 1.967 1 98.25 169 CYS A C 1
ATOM 1334 O O . CYS A 1 169 ? 6.305 6.543 2.016 1 98.25 169 CYS A O 1
ATOM 1336 N N . HIS A 1 170 ? 7.641 5.207 0.805 1 98.19 170 HIS A N 1
ATOM 1337 C CA . HIS A 1 170 ? 7.344 5.801 -0.494 1 98.19 170 HIS A CA 1
ATOM 1338 C C . HIS A 1 170 ? 5.852 5.723 -0.806 1 98.19 170 HIS A C 1
ATOM 1340 O O . HIS A 1 170 ? 5.254 6.703 -1.256 1 98.19 170 HIS A O 1
ATOM 1346 N N . ARG A 1 171 ? 5.234 4.656 -0.515 1 96.44 171 ARG A N 1
ATOM 1347 C CA . ARG A 1 171 ? 3.838 4.41 -0.859 1 96.44 171 ARG A CA 1
ATOM 1348 C C . ARG A 1 171 ? 2.92 5.414 -0.173 1 96.44 171 ARG A C 1
ATOM 1350 O O . ARG A 1 171 ? 2.004 5.953 -0.797 1 96.44 171 ARG A O 1
ATOM 1357 N N . SER A 1 172 ? 3.121 5.633 1.073 1 97.38 172 SER A N 1
ATOM 1358 C CA . SER A 1 172 ? 2.305 6.582 1.824 1 97.38 172 SER A CA 1
ATOM 1359 C C . SER A 1 172 ? 2.361 7.973 1.204 1 97.38 172 SER A C 1
ATOM 1361 O O . SER A 1 172 ? 1.332 8.633 1.058 1 97.38 172 SER A O 1
ATOM 1363 N N . VAL A 1 173 ? 3.539 8.336 0.808 1 98.12 173 VAL A N 1
ATOM 1364 C CA . VAL A 1 173 ? 3.738 9.672 0.253 1 98.12 173 VAL A CA 1
ATOM 1365 C C . VAL A 1 173 ? 3.143 9.742 -1.151 1 98.12 173 VAL A C 1
ATOM 1367 O O . VAL A 1 173 ? 2.547 10.758 -1.529 1 98.12 173 VAL A O 1
ATOM 1370 N N . VAL A 1 174 ? 3.297 8.664 -1.917 1 97.19 174 VAL A N 1
ATOM 1371 C CA . VAL A 1 174 ? 2.75 8.609 -3.27 1 97.19 174 VAL A CA 1
ATOM 1372 C C . VAL A 1 174 ? 1.229 8.734 -3.219 1 97.19 174 VAL A C 1
ATOM 1374 O O . VAL A 1 174 ? 0.645 9.547 -3.934 1 97.19 174 VAL A O 1
ATOM 1377 N N . ASP A 1 175 ? 0.605 7.957 -2.352 1 96.56 175 ASP A N 1
ATOM 1378 C CA . ASP A 1 175 ? -0.847 7.996 -2.209 1 96.56 175 ASP A CA 1
ATOM 1379 C C . ASP A 1 175 ? -1.312 9.359 -1.704 1 96.56 175 ASP A C 1
ATOM 1381 O O . ASP A 1 175 ? -2.32 9.891 -2.176 1 96.56 175 ASP A O 1
ATOM 1385 N N . TYR A 1 176 ? -0.567 9.883 -0.797 1 97.75 176 TYR A N 1
ATOM 1386 C CA . TYR A 1 176 ? -0.894 11.18 -0.224 1 97.75 176 TYR A CA 1
ATOM 1387 C C . TYR A 1 176 ? -0.807 12.281 -1.278 1 97.75 176 TYR A C 1
ATOM 1389 O O . TYR A 1 176 ? -1.724 13.094 -1.413 1 97.75 176 TYR A O 1
ATOM 1397 N N . ALA A 1 177 ? 0.304 12.312 -2.002 1 97.81 177 ALA A N 1
ATOM 1398 C CA . ALA A 1 177 ? 0.508 13.32 -3.043 1 97.81 177 ALA A CA 1
ATOM 1399 C C . ALA A 1 177 ? -0.558 13.203 -4.129 1 97.81 177 ALA A C 1
ATOM 1401 O O . ALA A 1 177 ? -1.039 14.219 -4.641 1 97.81 177 ALA A O 1
ATOM 1402 N N . ASP A 1 178 ? -0.914 12 -4.473 1 96.81 178 ASP A N 1
ATOM 1403 C CA . ASP A 1 178 ? -1.972 11.789 -5.457 1 96.81 178 ASP A CA 1
ATOM 1404 C C . ASP A 1 178 ? -3.287 12.406 -4.992 1 96.81 178 ASP A C 1
ATOM 1406 O O . ASP A 1 178 ? -3.977 13.07 -5.773 1 96.81 178 ASP A O 1
ATOM 1410 N N . TRP A 1 179 ? -3.613 12.18 -3.783 1 97.5 179 TRP A N 1
ATOM 1411 C CA . TRP A 1 179 ? -4.848 12.727 -3.23 1 97.5 179 TRP A CA 1
ATOM 1412 C C . TRP A 1 179 ? -4.82 14.25 -3.244 1 97.5 179 TRP A C 1
ATOM 1414 O O . TRP A 1 179 ? -5.781 14.891 -3.678 1 97.5 179 TRP A O 1
ATOM 1424 N N . VAL A 1 180 ? -3.729 14.844 -2.766 1 98.38 180 VAL A N 1
ATOM 1425 C CA . VAL A 1 180 ? -3.613 16.297 -2.648 1 98.38 180 VAL A CA 1
ATOM 1426 C C . VAL A 1 180 ? -3.801 16.938 -4.02 1 98.38 180 VAL A C 1
ATOM 1428 O O . VAL A 1 180 ? -4.594 17.875 -4.168 1 98.38 180 VAL A O 1
ATOM 1431 N N . VAL A 1 181 ? -3.055 16.453 -4.992 1 98.44 181 VAL A N 1
ATOM 1432 C CA . VAL A 1 181 ? -3.045 17.031 -6.328 1 98.44 181 VAL A CA 1
ATOM 1433 C C . VAL A 1 181 ? -4.438 16.922 -6.949 1 98.44 181 VAL A C 1
ATOM 1435 O O . VAL A 1 181 ? -4.93 17.891 -7.547 1 98.44 181 VAL A O 1
ATOM 1438 N N . LYS A 1 182 ? -5.07 15.773 -6.77 1 97.69 182 LYS A N 1
ATOM 1439 C CA . LYS A 1 182 ? -6.402 15.562 -7.332 1 97.69 182 LYS A CA 1
ATOM 1440 C C . LYS A 1 182 ? -7.441 16.422 -6.617 1 97.69 182 LYS A C 1
ATOM 1442 O O . LYS A 1 182 ? -8.25 17.094 -7.262 1 97.69 182 LYS A O 1
ATOM 1447 N N . THR A 1 183 ? -7.43 16.438 -5.328 1 98.06 183 THR A N 1
ATOM 1448 C CA . THR A 1 183 ? -8.453 17.094 -4.516 1 98.06 183 THR A CA 1
ATOM 1449 C C . THR A 1 183 ? -8.422 18.609 -4.711 1 98.06 183 THR A C 1
ATOM 1451 O O . THR A 1 183 ? -9.469 19.234 -4.82 1 98.06 183 THR A O 1
ATOM 1454 N N . PHE A 1 184 ? -7.25 19.141 -4.766 1 98.5 184 PHE A N 1
ATOM 1455 C CA . PHE A 1 184 ? -7.145 20.594 -4.836 1 98.5 184 PHE A CA 1
ATOM 1456 C C . PHE A 1 184 ? -6.809 21.047 -6.25 1 98.5 184 PHE A C 1
ATOM 1458 O O . PHE A 1 184 ? -6.473 22.203 -6.473 1 98.5 184 PHE A O 1
ATOM 1465 N N . MET A 1 185 ? -6.809 20.125 -7.23 1 98.19 185 MET A N 1
ATOM 1466 C CA . MET A 1 185 ? -6.637 20.406 -8.656 1 98.19 185 MET A CA 1
ATOM 1467 C C . MET A 1 185 ? -5.336 21.156 -8.906 1 98.19 185 MET A C 1
ATOM 1469 O O . MET A 1 185 ? -5.34 22.203 -9.57 1 98.19 185 MET A O 1
ATOM 1473 N N . LEU A 1 186 ? -4.305 20.672 -8.297 1 98.69 186 LEU A N 1
ATOM 1474 C CA . LEU A 1 186 ? -2.992 21.281 -8.5 1 98.69 186 LEU A CA 1
ATOM 1475 C C . LEU A 1 186 ? -2.416 20.891 -9.852 1 98.69 186 LEU A C 1
ATOM 1477 O O . LEU A 1 186 ? -2.75 19.828 -10.398 1 98.69 186 LEU A O 1
ATOM 1481 N N . SER A 1 187 ? -1.618 21.734 -10.422 1 98.62 187 SER A N 1
ATOM 1482 C CA . SER A 1 187 ? -1.053 21.562 -11.758 1 98.62 187 SER A CA 1
ATOM 1483 C C . SER A 1 187 ? 0.286 22.281 -11.891 1 98.62 187 SER A C 1
ATOM 1485 O O . SER A 1 187 ? 0.826 22.781 -10.906 1 98.62 187 SER A O 1
ATOM 1487 N N . GLU A 1 188 ? 0.815 22.219 -13.07 1 98.62 188 GLU A N 1
ATOM 1488 C CA . GLU A 1 188 ? 2.074 22.891 -13.359 1 98.62 188 GLU A CA 1
ATOM 1489 C C . GLU A 1 188 ? 1.938 24.406 -13.188 1 98.62 188 GLU A C 1
ATOM 1491 O O . GLU A 1 188 ? 2.941 25.125 -13.086 1 98.62 188 GLU A O 1
ATOM 1496 N N . ASN A 1 189 ? 0.717 24.922 -13.094 1 98.62 189 ASN A N 1
ATOM 1497 C CA . ASN A 1 189 ? 0.473 26.344 -12.922 1 98.62 189 ASN A CA 1
ATOM 1498 C C . ASN A 1 189 ? 0.406 26.734 -11.445 1 98.62 189 ASN A C 1
ATOM 1500 O O . ASN A 1 189 ? 0.319 27.906 -11.109 1 98.62 189 ASN A O 1
ATOM 1504 N N . THR A 1 190 ? 0.451 25.75 -10.594 1 98.88 190 THR A N 1
ATOM 1505 C CA . THR A 1 190 ? 0.417 26 -9.164 1 98.88 190 THR A CA 1
ATOM 1506 C C . THR A 1 190 ? 1.743 26.594 -8.688 1 98.88 190 THR A C 1
ATOM 1508 O O . THR A 1 190 ? 2.812 26.125 -9.086 1 98.88 190 THR A O 1
ATOM 1511 N N . ILE A 1 191 ? 1.651 27.656 -7.906 1 98.88 191 ILE A N 1
ATOM 1512 C CA . ILE A 1 191 ? 2.803 28.281 -7.262 1 98.88 191 ILE A CA 1
ATOM 1513 C C . ILE A 1 191 ? 2.592 28.297 -5.75 1 98.88 191 ILE A C 1
ATOM 1515 O O . ILE A 1 191 ? 1.776 29.078 -5.246 1 98.88 191 ILE A O 1
ATOM 1519 N N . PHE A 1 192 ? 3.379 27.516 -5.031 1 98.88 192 PHE A N 1
ATOM 1520 C CA . PHE A 1 192 ? 3.27 27.391 -3.582 1 98.88 192 PHE A CA 1
ATOM 1521 C C . PHE A 1 192 ? 4.109 28.469 -2.887 1 98.88 192 PHE A C 1
ATOM 1523 O O . PHE A 1 192 ? 5.215 28.781 -3.336 1 98.88 192 PHE A O 1
ATOM 1530 N N . GLY A 1 193 ? 3.582 29 -1.81 1 98.75 193 GLY A N 1
ATOM 1531 C CA . GLY A 1 193 ? 4.363 29.719 -0.814 1 98.75 193 GLY A CA 1
ATOM 1532 C C . GLY A 1 193 ? 4.566 28.922 0.465 1 98.75 193 GLY A C 1
ATOM 1533 O O . GLY A 1 193 ? 3.658 28.828 1.291 1 98.75 193 GLY A O 1
ATOM 1534 N N . ASN A 1 194 ? 5.766 28.438 0.666 1 98.25 194 ASN A N 1
ATOM 1535 C CA . ASN A 1 194 ? 6.035 27.531 1.77 1 98.25 194 ASN A CA 1
ATOM 1536 C C . ASN A 1 194 ? 6.379 28.281 3.053 1 98.25 194 ASN A C 1
ATOM 1538 O O . ASN A 1 194 ? 7.301 29.094 3.068 1 98.25 194 ASN A O 1
ATOM 1542 N N . GLN A 1 195 ? 5.652 28 4.102 1 95 195 GLN A N 1
ATOM 1543 C CA . GLN A 1 195 ? 5.867 28.562 5.43 1 95 195 GLN A CA 1
ATOM 1544 C C . GLN A 1 195 ? 6.492 27.531 6.367 1 95 195 GLN A C 1
ATOM 1546 O O . GLN A 1 195 ? 7.328 27.875 7.207 1 95 195 GLN A O 1
ATOM 1551 N N . THR A 1 196 ? 6.242 26.297 6.277 1 92.62 196 THR A N 1
ATOM 1552 C CA . THR A 1 196 ? 6.535 25.25 7.254 1 92.62 196 THR A CA 1
ATOM 1553 C C . THR A 1 196 ? 7.969 24.75 7.094 1 92.62 196 THR A C 1
ATOM 1555 O O . THR A 1 196 ? 8.469 24.625 5.973 1 92.62 196 THR A O 1
ATOM 1558 N N . PRO A 1 197 ? 8.641 24.5 8.234 1 92.5 197 PRO A N 1
ATOM 1559 C CA . PRO A 1 197 ? 9.961 23.859 8.141 1 92.5 197 PRO A CA 1
ATOM 1560 C C . PRO A 1 197 ? 9.914 22.469 7.52 1 92.5 197 PRO A C 1
ATOM 1562 O O . PRO A 1 197 ? 8.867 21.812 7.559 1 92.5 197 PRO A O 1
ATOM 1565 N N . PHE A 1 198 ? 11.07 22 7.062 1 95.56 198 PHE A N 1
ATOM 1566 C CA . PHE A 1 198 ? 11.094 20.75 6.309 1 95.56 198 PHE A CA 1
ATOM 1567 C C . PHE A 1 198 ? 11.055 19.547 7.25 1 95.56 198 PHE A C 1
ATOM 1569 O O . PHE A 1 198 ? 10.797 18.422 6.82 1 95.56 198 PHE A O 1
ATOM 1576 N N . TYR A 1 199 ? 11.328 19.75 8.539 1 91.19 199 TYR A N 1
ATOM 1577 C CA . TYR A 1 199 ? 11.266 18.656 9.5 1 91.19 199 TYR A CA 1
ATOM 1578 C C . TYR A 1 199 ? 9.844 18.469 10.016 1 91.19 199 TYR A C 1
ATOM 1580 O O . TYR A 1 199 ? 9.562 17.516 10.75 1 91.19 199 TYR A O 1
ATOM 1588 N N . PHE A 1 200 ? 8.945 19.438 9.641 1 91.75 200 PHE A N 1
ATOM 1589 C CA . PHE A 1 200 ? 7.531 19.391 10.008 1 91.75 200 PHE A CA 1
ATOM 1590 C C . PHE A 1 200 ? 6.719 18.688 8.914 1 91.75 200 PHE A C 1
ATOM 1592 O O . PHE A 1 200 ? 6.938 18.922 7.727 1 91.75 200 PHE A O 1
ATOM 1599 N N . SER A 1 201 ? 5.793 17.812 9.305 1 94.94 201 SER A N 1
ATOM 1600 C CA . SER A 1 201 ? 5.074 16.969 8.359 1 94.94 201 SER A CA 1
ATOM 1601 C C . SER A 1 201 ? 4.285 17.797 7.359 1 94.94 201 SER A C 1
ATOM 1603 O O . SER A 1 201 ? 4.035 17.359 6.234 1 94.94 201 SER A O 1
ATOM 1605 N N . MET A 1 202 ? 3.914 19 7.758 1 96.12 202 MET A N 1
ATOM 1606 C CA . MET A 1 202 ? 3.146 19.859 6.844 1 96.12 202 MET A CA 1
ATOM 1607 C C . MET A 1 202 ? 3.957 20.188 5.598 1 96.12 202 MET A C 1
ATOM 1609 O O . MET A 1 202 ? 3.393 20.547 4.562 1 96.12 202 MET A O 1
ATOM 1613 N N . SER A 1 203 ? 5.281 20.062 5.691 1 97.19 203 SER A N 1
ATOM 1614 C CA . SER A 1 203 ? 6.117 20.344 4.531 1 97.19 203 SER A CA 1
ATOM 1615 C C . SER A 1 203 ? 5.941 19.266 3.453 1 97.19 203 SER A C 1
ATOM 1617 O O . SER A 1 203 ? 6.242 19.5 2.283 1 97.19 203 SER A O 1
ATOM 1619 N N . VAL A 1 204 ? 5.477 18.125 3.807 1 98.19 204 VAL A N 1
ATOM 1620 C CA . VAL A 1 204 ? 5.34 16.984 2.906 1 98.19 204 VAL A CA 1
ATOM 1621 C C . VAL A 1 204 ? 4.344 17.328 1.797 1 98.19 204 VAL A C 1
ATOM 1623 O O . VAL A 1 204 ? 4.559 16.969 0.635 1 98.19 204 VAL A O 1
ATOM 1626 N N . LEU A 1 205 ? 3.252 18.031 2.168 1 98.56 205 LEU A N 1
ATOM 1627 C CA . LEU A 1 205 ? 2.256 18.438 1.178 1 98.56 205 LEU A CA 1
ATOM 1628 C C . LEU A 1 205 ? 2.877 19.328 0.109 1 98.56 205 LEU A C 1
ATOM 1630 O O . LEU A 1 205 ? 2.781 19.031 -1.085 1 98.56 205 LEU A O 1
ATOM 1634 N N . ASP A 1 206 ? 3.584 20.344 0.511 1 97.69 206 ASP A N 1
ATOM 1635 C CA . ASP A 1 206 ? 4.156 21.328 -0.413 1 97.69 206 ASP A CA 1
ATOM 1636 C C . ASP A 1 206 ? 5.195 20.672 -1.322 1 97.69 206 ASP A C 1
ATOM 1638 O O . ASP A 1 206 ? 5.184 20.875 -2.537 1 97.69 206 ASP A O 1
ATOM 1642 N N . ILE A 1 207 ? 6.031 19.906 -0.694 1 98.69 207 ILE A N 1
ATOM 1643 C CA . ILE A 1 207 ? 7.188 19.359 -1.399 1 98.69 207 ILE A CA 1
ATOM 1644 C C . ILE A 1 207 ? 6.719 18.359 -2.457 1 98.69 207 ILE A C 1
ATOM 1646 O O . ILE A 1 207 ? 7.031 18.516 -3.643 1 98.69 207 ILE A O 1
ATOM 1650 N N . PHE A 1 208 ? 5.934 17.469 -2.107 1 98.75 208 PHE A N 1
ATOM 1651 C CA . PHE A 1 208 ? 5.672 16.344 -3.004 1 98.75 208 PHE A CA 1
ATOM 1652 C C . PHE A 1 208 ? 4.512 16.656 -3.939 1 98.75 208 PHE A C 1
ATOM 1654 O O . PHE A 1 208 ? 4.43 16.109 -5.039 1 98.75 208 PHE A O 1
ATOM 1661 N N . ALA A 1 209 ? 3.564 17.562 -3.5 1 98.69 209 ALA A N 1
ATOM 1662 C CA . ALA A 1 209 ? 2.59 18.062 -4.469 1 98.69 209 ALA A CA 1
ATOM 1663 C C . ALA A 1 209 ? 3.275 18.828 -5.586 1 98.69 209 ALA A C 1
ATOM 1665 O O . ALA A 1 209 ? 2.871 18.75 -6.75 1 98.69 209 ALA A O 1
ATOM 1666 N N . THR A 1 210 ? 4.297 19.609 -5.207 1 98.88 210 THR A N 1
ATOM 1667 C CA . THR A 1 210 ? 5.078 20.344 -6.199 1 98.88 210 THR A CA 1
ATOM 1668 C C . THR A 1 210 ? 5.754 19.391 -7.172 1 98.88 210 THR A C 1
ATOM 1670 O O . THR A 1 210 ? 5.625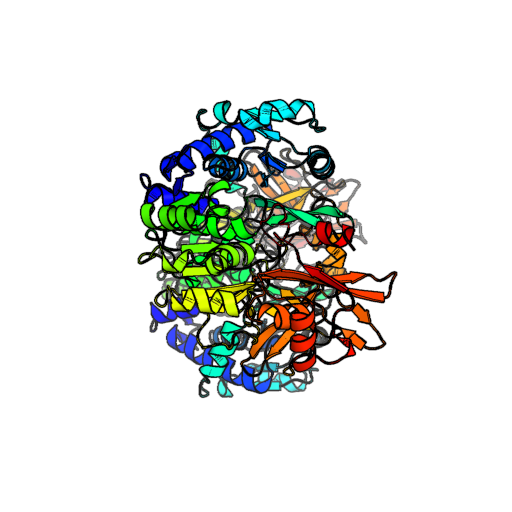 19.531 -8.391 1 98.88 210 THR A O 1
ATOM 1673 N N . ILE A 1 211 ? 6.406 18.406 -6.652 1 98.81 211 ILE A N 1
ATOM 1674 C CA . ILE A 1 211 ? 7.152 17.438 -7.457 1 98.81 211 ILE A CA 1
ATOM 1675 C C . ILE A 1 211 ? 6.191 16.688 -8.375 1 98.81 211 ILE A C 1
ATOM 1677 O O . ILE A 1 211 ? 6.477 16.516 -9.562 1 98.81 211 ILE A O 1
ATOM 1681 N N . LYS A 1 212 ? 5.082 16.281 -7.883 1 98.44 212 LYS A N 1
ATOM 1682 C CA . LYS A 1 212 ? 4.145 15.477 -8.656 1 98.44 212 LYS A CA 1
ATOM 1683 C C . LYS A 1 212 ? 3.484 16.297 -9.758 1 98.44 212 LYS A C 1
ATOM 1685 O O . LYS A 1 212 ? 3.246 15.789 -10.859 1 98.44 212 LYS A O 1
ATOM 1690 N N . SER A 1 213 ? 3.191 17.594 -9.539 1 98.62 213 SER A N 1
ATOM 1691 C CA . SER A 1 213 ? 2.346 18.375 -10.438 1 98.62 213 SER A CA 1
ATOM 1692 C C . SER A 1 213 ? 3.186 19.219 -11.391 1 98.62 213 SER A C 1
ATOM 1694 O O . SER A 1 213 ? 2.646 19.875 -12.289 1 98.62 213 SER A O 1
ATOM 1696 N N . GLY A 1 214 ? 4.508 19.172 -11.188 1 98.81 214 GLY A N 1
ATOM 1697 C CA . GLY A 1 214 ? 5.328 20.094 -11.953 1 98.81 214 GLY A CA 1
ATOM 1698 C C . GLY A 1 214 ? 5.145 21.547 -11.539 1 98.81 214 GLY A C 1
ATOM 1699 O O . GLY A 1 214 ? 5.332 22.453 -12.352 1 98.81 214 GLY A O 1
ATOM 1700 N N . ALA A 1 215 ? 4.77 21.766 -10.336 1 98.88 215 ALA A N 1
ATOM 1701 C CA . ALA A 1 215 ? 4.508 23.109 -9.797 1 98.88 215 ALA A CA 1
ATOM 1702 C C . ALA A 1 215 ? 5.809 23.812 -9.438 1 98.88 215 ALA A C 1
ATOM 1704 O O . ALA A 1 215 ? 6.895 23.359 -9.805 1 98.88 215 ALA A O 1
ATOM 1705 N N . THR A 1 216 ? 5.664 25.031 -8.914 1 98.88 216 THR A N 1
ATOM 1706 C CA . THR A 1 216 ? 6.777 25.781 -8.352 1 98.88 216 THR A CA 1
ATOM 1707 C C . THR A 1 216 ? 6.539 26.078 -6.871 1 98.88 216 THR A C 1
ATOM 1709 O O . THR A 1 216 ? 5.418 26.391 -6.469 1 98.88 216 THR A O 1
ATOM 1712 N N . LEU A 1 217 ? 7.523 25.891 -6.078 1 98.94 217 LEU A N 1
ATOM 1713 C CA . LEU A 1 217 ? 7.43 26.172 -4.652 1 98.94 217 LEU A CA 1
ATOM 1714 C C . LEU A 1 217 ? 8.453 27.219 -4.238 1 98.94 217 LEU A C 1
ATOM 1716 O O . LEU A 1 217 ? 9.664 27.016 -4.402 1 98.94 217 LEU A O 1
ATOM 1720 N N . TYR A 1 218 ? 7.996 28.344 -3.75 1 98.81 218 TYR A N 1
ATOM 1721 C CA . TYR A 1 218 ? 8.859 29.359 -3.162 1 98.81 218 TYR A CA 1
ATOM 1722 C C . TYR A 1 218 ? 8.953 29.188 -1.651 1 98.81 218 TYR A C 1
ATOM 1724 O O . TYR A 1 218 ? 7.938 29.188 -0.954 1 98.81 218 TYR A O 1
ATOM 1732 N N . ILE A 1 219 ? 10.164 29.016 -1.192 1 98.38 219 ILE A N 1
ATOM 1733 C CA . ILE A 1 219 ? 10.414 29 0.244 1 98.38 219 ILE A CA 1
ATOM 1734 C C . ILE A 1 219 ? 10.438 30.438 0.775 1 98.38 219 ILE A C 1
ATOM 1736 O O . ILE A 1 219 ? 11.352 31.203 0.46 1 98.38 219 ILE A O 1
ATOM 1740 N N . ILE A 1 220 ? 9.469 30.766 1.611 1 97.62 220 ILE A N 1
ATOM 1741 C CA . ILE A 1 220 ? 9.344 32.125 2.129 1 97.62 220 ILE A CA 1
ATOM 1742 C C . ILE A 1 220 ? 10.344 32.344 3.264 1 97.62 220 ILE A C 1
ATOM 1744 O O . ILE A 1 220 ? 10.422 31.531 4.191 1 97.62 220 ILE A O 1
ATOM 1748 N N . PRO A 1 221 ? 11.062 33.375 3.205 1 93.56 221 PRO A N 1
ATOM 1749 C CA . PRO A 1 221 ? 11.977 33.656 4.316 1 93.56 221 PRO A CA 1
ATOM 1750 C C . PRO A 1 221 ? 11.25 33.781 5.652 1 93.56 221 PRO A C 1
ATOM 1752 O O . PRO A 1 221 ? 10.219 34.438 5.742 1 93.56 221 PRO A O 1
ATOM 1755 N N . LYS A 1 222 ? 11.828 33.188 6.617 1 87.31 222 LYS A N 1
ATOM 1756 C CA . LYS A 1 222 ? 11.219 33.125 7.941 1 87.31 222 LYS A CA 1
ATOM 1757 C C . LYS A 1 222 ? 10.938 34.531 8.477 1 87.31 222 LYS A C 1
ATOM 1759 O O . LYS A 1 222 ? 9.914 34.75 9.125 1 87.31 222 LYS A O 1
ATOM 1764 N N . MET A 1 223 ? 11.773 35.469 8.203 1 87.88 223 MET A N 1
ATOM 1765 C CA . MET A 1 223 ? 11.688 36.844 8.719 1 87.88 223 MET A CA 1
ATOM 1766 C C . MET A 1 223 ? 10.43 37.531 8.211 1 87.88 223 MET A C 1
ATOM 1768 O O . MET A 1 223 ? 9.859 38.375 8.898 1 87.88 223 MET A O 1
ATOM 1772 N N . LEU A 1 224 ? 9.961 37.125 7.105 1 93.19 224 LEU A N 1
ATOM 1773 C CA . LEU A 1 224 ? 8.812 37.781 6.5 1 93.19 224 LEU A CA 1
ATOM 1774 C C . LEU A 1 224 ? 7.539 37.5 7.293 1 93.19 224 LEU A C 1
ATOM 1776 O O . LEU A 1 224 ? 6.59 38.312 7.246 1 93.19 224 LEU A O 1
ATOM 1780 N N . PHE A 1 225 ? 7.539 36.438 8.055 1 88.75 225 PHE A N 1
ATOM 1781 C CA . PHE A 1 225 ? 6.352 36.094 8.82 1 88.75 225 PHE A CA 1
ATOM 1782 C C . PHE A 1 225 ? 6.203 37.031 10.031 1 88.75 225 PHE A C 1
ATOM 1784 O O . PHE A 1 225 ? 5.137 37.094 10.648 1 88.75 225 PHE A O 1
ATOM 1791 N N . SER A 1 226 ? 7.223 37.844 10.289 1 85.19 226 SER A N 1
ATOM 1792 C CA . SER A 1 226 ? 7.152 38.844 11.336 1 85.19 226 SER A CA 1
ATOM 1793 C C . SER A 1 226 ? 6.703 40.188 10.766 1 85.19 226 SER A C 1
ATOM 1795 O O . SER A 1 226 ? 6.445 41.125 11.508 1 85.19 226 SER A O 1
ATOM 1797 N N . PHE A 1 227 ? 6.645 40.281 9.508 1 91.94 227 PHE A N 1
ATOM 1798 C CA . PHE A 1 227 ? 6.234 41.5 8.797 1 91.94 227 PHE A CA 1
ATOM 1799 C C . PHE A 1 227 ? 5.125 41.188 7.797 1 91.94 227 PHE A C 1
ATOM 1801 O O . PHE A 1 227 ? 5.367 41.156 6.59 1 91.94 227 PHE A O 1
ATOM 1808 N N . PRO A 1 228 ? 3.885 41.188 8.234 1 94.31 228 PRO A N 1
ATOM 1809 C CA . PRO A 1 228 ? 2.77 40.656 7.449 1 94.31 228 PRO A CA 1
ATOM 1810 C C . PRO A 1 228 ? 2.58 41.406 6.125 1 94.31 228 PRO A C 1
ATOM 1812 O O . PRO A 1 228 ? 2.258 40.781 5.109 1 94.31 228 PRO A O 1
ATOM 1815 N N . VAL A 1 229 ? 2.732 42.719 6.102 1 96.5 229 VAL A N 1
ATOM 1816 C CA . VAL A 1 229 ? 2.564 43.469 4.863 1 96.5 229 VAL A CA 1
ATOM 1817 C C . VAL A 1 229 ? 3.625 43.062 3.852 1 96.5 229 VAL A C 1
ATOM 1819 O O . VAL A 1 229 ? 3.314 42.812 2.686 1 96.5 229 VAL A O 1
ATOM 1822 N N . LYS A 1 230 ? 4.898 42.938 4.305 1 97 230 LYS A N 1
ATOM 1823 C CA . LYS A 1 230 ? 5.98 42.5 3.436 1 97 230 LYS A CA 1
ATOM 1824 C C . LYS A 1 230 ? 5.75 41.062 2.977 1 97 230 LYS A C 1
ATOM 1826 O O . LYS A 1 230 ? 6.109 40.688 1.854 1 97 230 LYS A O 1
ATOM 1831 N N . LEU A 1 231 ? 5.211 40.312 3.859 1 97.69 231 LEU A N 1
ATOM 1832 C CA . LEU A 1 231 ? 4.879 38.906 3.531 1 97.69 231 LEU A CA 1
ATOM 1833 C C . LEU A 1 231 ? 3.889 38.844 2.373 1 97.69 231 LEU A C 1
ATOM 1835 O O . LEU A 1 231 ? 4.098 38.125 1.411 1 97.69 231 LEU A O 1
ATOM 1839 N N . LEU A 1 232 ? 2.826 39.656 2.41 1 98.25 232 LEU A N 1
ATOM 1840 C CA . LEU A 1 232 ? 1.801 39.656 1.371 1 98.25 232 LEU A CA 1
ATOM 1841 C C . LEU A 1 232 ? 2.35 40.219 0.068 1 98.25 232 LEU A C 1
ATOM 1843 O O . LEU A 1 232 ? 1.955 39.781 -1.019 1 98.25 232 LEU A O 1
ATOM 1847 N N . GLU A 1 233 ? 3.238 41.219 0.192 1 97.75 233 GLU A N 1
ATOM 1848 C CA . GLU A 1 233 ? 3.896 41.75 -0.997 1 97.75 233 GLU A CA 1
ATOM 1849 C C . GLU A 1 233 ? 4.73 40.688 -1.69 1 97.75 233 GLU A C 1
ATOM 1851 O O . GLU A 1 233 ? 4.758 40.594 -2.92 1 97.75 233 GLU A O 1
ATOM 1856 N N . PHE A 1 234 ? 5.395 39.938 -0.892 1 97.38 234 PHE A N 1
ATOM 1857 C CA . PHE A 1 234 ? 6.156 38.812 -1.431 1 97.38 234 PHE A CA 1
ATOM 1858 C C . PHE A 1 234 ? 5.246 37.844 -2.189 1 97.38 234 PHE A C 1
ATOM 1860 O O . PHE A 1 234 ? 5.578 37.438 -3.297 1 97.38 234 PHE A O 1
ATOM 1867 N N . LEU A 1 235 ? 4.074 37.5 -1.621 1 98.38 235 LEU A N 1
ATOM 1868 C CA . LEU A 1 235 ? 3.113 36.625 -2.27 1 98.38 235 LEU A CA 1
ATOM 1869 C C . LEU A 1 235 ? 2.672 37.188 -3.615 1 98.38 235 LEU A C 1
ATOM 1871 O O . LEU A 1 235 ? 2.562 36.438 -4.598 1 98.38 235 LEU A O 1
ATOM 1875 N N . LYS A 1 236 ? 2.414 38.469 -3.574 1 97.56 236 LYS A N 1
ATOM 1876 C CA . LYS A 1 236 ? 1.965 39.156 -4.781 1 97.56 236 LYS A CA 1
ATOM 1877 C C . LYS A 1 236 ? 3.057 39.156 -5.848 1 97.56 236 LYS A C 1
ATOM 1879 O O . LYS A 1 236 ? 2.799 38.844 -7.016 1 97.56 236 LYS A O 1
ATOM 1884 N N . GLU A 1 237 ? 4.266 39.5 -5.426 1 96.94 237 GLU A N 1
ATOM 1885 C CA . GLU A 1 237 ? 5.406 39.594 -6.328 1 96.94 237 GLU A CA 1
ATOM 1886 C C . GLU A 1 237 ? 5.695 38.281 -7.016 1 96.94 237 GLU A C 1
ATOM 1888 O O . GLU A 1 237 ? 5.949 38.219 -8.219 1 96.94 237 GLU A O 1
ATOM 1893 N N . LYS A 1 238 ? 5.621 37.188 -6.293 1 97.81 238 LYS A N 1
ATOM 1894 C CA . LYS A 1 238 ? 5.949 35.844 -6.82 1 97.81 238 LYS A CA 1
ATOM 1895 C C . LYS A 1 238 ? 4.723 35.188 -7.422 1 97.81 238 LYS A C 1
ATOM 1897 O O . LYS A 1 238 ? 4.797 34.031 -7.887 1 97.81 238 LYS A O 1
ATOM 1902 N N . GLU A 1 239 ? 3.594 35.875 -7.34 1 98.19 239 GLU A N 1
ATOM 1903 C CA . GLU A 1 239 ? 2.326 35.406 -7.887 1 98.19 239 GLU A CA 1
ATOM 1904 C C . GLU A 1 239 ? 1.932 34.062 -7.273 1 98.19 239 GLU A C 1
ATOM 1906 O O . GLU A 1 239 ? 1.479 33.156 -7.977 1 98.19 239 GLU A O 1
ATOM 1911 N N . ILE A 1 240 ? 2.205 33.938 -6 1 98.69 240 ILE A N 1
ATOM 1912 C CA . ILE A 1 240 ? 1.829 32.75 -5.266 1 98.69 240 ILE A CA 1
ATOM 1913 C C . ILE A 1 240 ? 0.314 32.562 -5.316 1 98.69 240 ILE A C 1
ATOM 1915 O O . ILE A 1 240 ? -0.442 33.5 -5.031 1 98.69 240 ILE A O 1
ATOM 1919 N N . ASN A 1 241 ? -0.124 31.375 -5.734 1 98.81 241 ASN A N 1
ATOM 1920 C CA . ASN A 1 241 ? -1.563 31.172 -5.852 1 98.81 241 ASN A CA 1
ATOM 1921 C C . ASN A 1 241 ? -2.049 30.078 -4.902 1 98.81 241 ASN A C 1
ATOM 1923 O O . ASN A 1 241 ? -3.248 29.797 -4.832 1 98.81 241 ASN A O 1
ATOM 1927 N N . THR A 1 242 ? -1.167 29.469 -4.125 1 98.88 242 THR A N 1
ATOM 1928 C CA . THR A 1 242 ? -1.523 28.422 -3.188 1 98.88 242 THR A CA 1
ATOM 1929 C C . THR A 1 242 ? -0.658 28.484 -1.932 1 98.88 242 THR A C 1
ATOM 1931 O O . THR A 1 242 ? 0.57 28.562 -2.021 1 98.88 242 THR A O 1
ATOM 1934 N N . ILE A 1 243 ? -1.302 28.516 -0.775 1 98.75 243 ILE A N 1
ATOM 1935 C CA . ILE A 1 243 ? -0.545 28.453 0.47 1 98.75 243 ILE A CA 1
ATOM 1936 C C . ILE A 1 243 ? -1.12 27.359 1.362 1 98.75 243 ILE A C 1
ATOM 1938 O O . ILE A 1 243 ? -2.305 27.031 1.27 1 98.75 243 ILE A O 1
ATOM 1942 N N . TYR A 1 244 ? -0.318 26.719 2.146 1 98.56 244 TYR A N 1
ATOM 1943 C CA . TYR A 1 244 ? -0.594 25.734 3.18 1 98.56 244 TYR A CA 1
ATOM 1944 C C . TYR A 1 244 ? 0.168 26.062 4.461 1 98.56 244 TYR A C 1
ATOM 1946 O O . TYR A 1 244 ? 1.335 25.688 4.605 1 98.56 244 TYR A O 1
ATOM 1954 N N . TRP A 1 245 ? -0.534 26.828 5.359 1 97.56 245 TRP A N 1
ATOM 1955 C CA . TRP A 1 245 ? 0.115 27.406 6.527 1 97.56 245 TRP A CA 1
ATOM 1956 C C . TRP A 1 245 ? -0.584 26.969 7.812 1 97.56 245 TRP A C 1
ATOM 1958 O O . TRP A 1 245 ? -1.734 26.531 7.781 1 97.56 245 TRP A O 1
ATOM 1968 N N . VAL A 1 246 ? 0.129 27.047 8.922 1 92.38 246 VAL A N 1
ATOM 1969 C CA . VAL A 1 246 ? -0.502 26.844 10.219 1 92.38 246 VAL A CA 1
ATOM 1970 C C . VAL A 1 246 ? -1.419 28.031 10.539 1 92.38 246 VAL A C 1
ATOM 1972 O O . VAL A 1 246 ? -1.138 29.156 10.156 1 92.38 246 VAL A O 1
ATOM 1975 N N . PRO A 1 247 ? -2.469 27.844 11.273 1 92.94 247 PRO A N 1
ATOM 1976 C CA . PRO A 1 247 ? -3.43 28.891 11.609 1 92.94 247 PRO A CA 1
ATOM 1977 C C . PRO A 1 247 ? -2.779 30.078 12.32 1 92.94 247 PRO A C 1
ATOM 1979 O O . PRO A 1 247 ? -3.174 31.219 12.102 1 92.94 247 PRO A O 1
ATOM 1982 N N . SER A 1 248 ? -1.762 29.859 13.109 1 86.88 248 SER A N 1
ATOM 1983 C CA . SER A 1 248 ? -1.083 30.953 13.789 1 86.88 248 SER A CA 1
ATOM 1984 C C . SER A 1 248 ? -0.495 31.953 12.789 1 86.88 248 SER A C 1
ATOM 1986 O O . SER A 1 248 ? -0.575 33.156 12.984 1 86.88 248 SER A O 1
ATOM 1988 N N . ALA A 1 249 ? 0.085 31.422 11.727 1 90.56 249 ALA A N 1
ATOM 1989 C CA . ALA A 1 249 ? 0.65 32.281 10.688 1 90.56 249 ALA A CA 1
ATOM 1990 C C . ALA A 1 249 ? -0.443 33.062 9.977 1 90.56 249 ALA A C 1
ATOM 1992 O O . ALA A 1 249 ? -0.281 34.281 9.711 1 90.56 249 ALA A O 1
ATOM 1993 N N . LEU A 1 250 ? -1.553 32.469 9.695 1 95.12 250 LEU A N 1
ATOM 1994 C CA . LEU A 1 250 ? -2.678 33.156 9.055 1 95.12 250 LEU A CA 1
ATOM 1995 C C . LEU A 1 250 ? -3.291 34.188 9.977 1 95.12 250 LEU A C 1
ATOM 1997 O O . LEU A 1 250 ? -3.701 35.25 9.531 1 95.12 250 LEU A O 1
ATOM 2001 N N . SER A 1 251 ? -3.338 33.875 11.273 1 91.06 251 SER A N 1
ATOM 2002 C CA . SER A 1 251 ? -3.953 34.75 12.258 1 91.06 251 SER A CA 1
ATOM 2003 C C . SER A 1 251 ? -3.145 36.031 12.43 1 91.06 251 SER A C 1
ATOM 2005 O O . SER A 1 251 ? -3.715 37.094 12.609 1 91.06 251 SER A O 1
ATOM 2007 N N . ILE A 1 252 ? -1.844 35.906 12.359 1 86.62 252 ILE A N 1
ATOM 2008 C CA . ILE A 1 252 ? -0.983 37.062 12.484 1 86.62 252 ILE A CA 1
ATOM 2009 C C . ILE A 1 252 ? -1.273 38.062 11.344 1 86.62 252 ILE A C 1
ATOM 2011 O O . ILE A 1 252 ? -1.41 39.25 11.57 1 86.62 252 ILE A O 1
ATOM 2015 N N . VAL A 1 253 ? -1.441 37.594 10.195 1 93.06 253 VAL A N 1
ATOM 2016 C CA . VAL A 1 253 ? -1.721 38.406 9.016 1 93.06 253 VAL A CA 1
ATOM 2017 C C . VAL A 1 253 ? -3.072 39.094 9.172 1 93.06 253 VAL A C 1
ATOM 2019 O O . VAL A 1 253 ? -3.195 40.281 8.922 1 93.06 253 VAL A O 1
ATOM 2022 N N . ALA A 1 254 ? -4.031 38.312 9.602 1 93.5 254 ALA A N 1
ATOM 2023 C CA . ALA A 1 254 ? -5.383 38.844 9.773 1 93.5 254 ALA A CA 1
ATOM 2024 C C . ALA A 1 254 ? -5.422 39.906 10.875 1 93.5 254 ALA A C 1
ATOM 2026 O O . ALA A 1 254 ? -5.996 40.969 10.695 1 93.5 254 ALA A O 1
ATOM 2027 N N . ASN A 1 255 ? -4.801 39.625 11.984 1 89.44 255 ASN A N 1
ATOM 2028 C CA . ASN A 1 255 ? -4.875 40.469 13.18 1 89.44 255 ASN A CA 1
ATOM 2029 C C . ASN A 1 255 ? -4.195 41.812 12.977 1 89.44 255 ASN A C 1
ATOM 2031 O O . ASN A 1 255 ? -4.613 42.812 13.547 1 89.44 255 ASN A O 1
ATOM 2035 N N . LEU A 1 256 ? -3.227 41.812 12.141 1 89.19 256 LEU A N 1
ATOM 2036 C CA . LEU A 1 256 ? -2.455 43.062 11.969 1 89.19 256 LEU A CA 1
ATOM 2037 C C . LEU A 1 256 ? -3.002 43.875 10.805 1 89.19 256 LEU A C 1
ATOM 2039 O O . LEU A 1 256 ? -2.416 44.906 10.43 1 89.19 256 LEU A O 1
ATOM 2043 N N . GLY A 1 257 ? -4.02 43.438 10.18 1 92.88 257 GLY A N 1
ATOM 2044 C CA . GLY A 1 257 ? -4.738 44.188 9.172 1 92.88 257 GLY A CA 1
ATOM 2045 C C . GLY A 1 257 ? -3.992 44.281 7.852 1 92.88 257 GLY A C 1
ATOM 2046 O O . GLY A 1 257 ? -4.211 45.219 7.066 1 92.88 257 GLY A O 1
ATOM 2047 N N . ALA A 1 258 ? -3.096 43.344 7.684 1 94.56 258 ALA A N 1
ATOM 2048 C CA . ALA A 1 258 ? -2.277 43.375 6.473 1 94.56 258 ALA A CA 1
ATOM 2049 C C . ALA A 1 258 ? -3.135 43.188 5.227 1 94.56 258 ALA A C 1
ATOM 2051 O O . ALA A 1 258 ? -2.824 43.719 4.16 1 94.56 258 ALA A O 1
ATOM 2052 N N . LEU A 1 259 ? -4.203 42.5 5.348 1 96.56 259 LEU A N 1
ATOM 2053 C CA . LEU A 1 259 ? -5.078 42.188 4.223 1 96.56 259 LEU A CA 1
ATOM 2054 C C . LEU A 1 259 ? -5.84 43.438 3.764 1 96.56 259 LEU A C 1
ATOM 2056 O O . LEU A 1 259 ? -6.379 43.438 2.654 1 96.56 259 LEU A O 1
ATOM 2060 N N . ASP A 1 260 ? -5.875 44.438 4.586 1 96 260 ASP A N 1
ATOM 2061 C CA . ASP A 1 260 ? -6.508 45.688 4.223 1 96 260 ASP A CA 1
ATOM 2062 C C . ASP A 1 260 ? -5.605 46.531 3.299 1 96 260 ASP A C 1
ATOM 2064 O O . ASP A 1 260 ? -6.082 47.406 2.576 1 96 260 ASP A O 1
ATOM 2068 N N . VAL A 1 261 ? -4.379 46.188 3.355 1 95.88 261 VAL A N 1
ATOM 2069 C CA . VAL A 1 261 ? -3.381 47.031 2.715 1 95.88 261 VAL A CA 1
ATOM 2070 C C . VAL A 1 261 ? -2.928 46.406 1.402 1 95.88 261 VAL A C 1
ATOM 2072 O O . VAL A 1 261 ? -2.654 47.094 0.426 1 95.88 261 VAL A O 1
ATOM 2075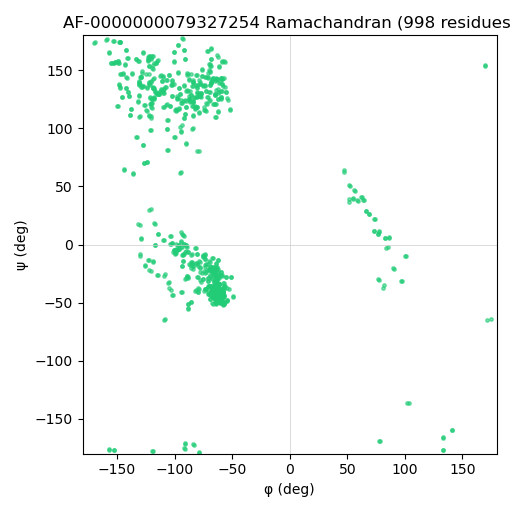 N N . VAL A 1 262 ? -2.785 45.125 1.39 1 96.69 262 VAL A N 1
ATOM 2076 C CA . VAL A 1 262 ? -2.242 44.438 0.235 1 96.69 262 VAL A CA 1
ATOM 2077 C C . VAL A 1 262 ? -3.299 43.469 -0.337 1 96.69 262 VAL A C 1
ATOM 2079 O O . VAL A 1 262 ? -3.842 42.625 0.38 1 96.69 262 VAL A O 1
ATOM 2082 N N . GLN A 1 263 ? -3.543 43.625 -1.622 1 95.69 263 GLN A N 1
ATOM 2083 C CA . GLN A 1 263 ? -4.473 42.719 -2.301 1 95.69 263 GLN A CA 1
ATOM 2084 C C . GLN A 1 263 ? -3.748 41.5 -2.852 1 95.69 263 GLN A C 1
ATOM 2086 O O . GLN A 1 263 ? -2.596 41.594 -3.275 1 95.69 263 GLN A O 1
ATOM 2091 N N . LEU A 1 264 ? -4.418 40.406 -2.842 1 97 264 LEU A N 1
ATOM 2092 C CA . LEU A 1 264 ? -3.844 39.156 -3.299 1 97 264 LEU A CA 1
ATOM 2093 C C . LEU A 1 264 ? -4.691 38.531 -4.41 1 97 264 LEU A C 1
ATOM 2095 O O . LEU A 1 264 ? -5.281 37.469 -4.23 1 97 264 LEU A O 1
ATOM 2099 N N . PRO A 1 265 ? -4.691 39.094 -5.586 1 95.25 265 PRO A N 1
ATOM 2100 C CA . PRO A 1 265 ? -5.574 38.625 -6.66 1 95.25 265 PRO A CA 1
ATOM 2101 C C . PRO A 1 265 ? -5.203 37.25 -7.168 1 95.25 265 PRO A C 1
ATOM 2103 O O . PRO A 1 265 ? -6.051 36.531 -7.715 1 95.25 265 PRO A O 1
ATOM 2106 N N . ASN A 1 266 ? -3.984 36.812 -6.969 1 97 266 ASN A N 1
ATOM 2107 C CA . ASN A 1 266 ? -3.531 35.531 -7.523 1 97 266 ASN A CA 1
ATOM 2108 C C . ASN A 1 266 ? -3.721 34.375 -6.535 1 97 266 ASN A C 1
ATOM 2110 O O . ASN A 1 266 ? -3.629 33.219 -6.906 1 97 266 ASN A O 1
ATOM 2114 N N . LEU A 1 267 ? -3.961 34.719 -5.301 1 98.31 267 LEU A N 1
ATOM 2115 C CA . LEU A 1 267 ? -4.105 33.656 -4.285 1 98.31 267 LEU A CA 1
ATOM 2116 C C . LEU A 1 267 ? -5.43 32.938 -4.449 1 98.31 267 LEU A C 1
ATOM 2118 O O . LEU A 1 267 ? -6.496 33.531 -4.27 1 98.31 267 LEU A O 1
ATOM 2122 N N . LYS A 1 268 ? -5.34 31.641 -4.777 1 98.38 268 LYS A N 1
ATOM 2123 C CA . LYS A 1 268 ? -6.535 30.891 -5.172 1 98.38 268 LYS A CA 1
ATOM 2124 C C . LYS A 1 268 ? -6.855 29.797 -4.164 1 98.38 268 LYS A C 1
ATOM 2126 O O . LYS A 1 268 ? -7.996 29.344 -4.078 1 98.38 268 LYS A O 1
ATOM 2131 N N . LYS A 1 269 ? -5.883 29.297 -3.455 1 98.62 269 LYS A N 1
ATOM 2132 C CA . LYS A 1 269 ? -6.062 28.219 -2.479 1 98.62 269 LYS A CA 1
ATOM 2133 C C . LYS A 1 269 ? -5.383 28.562 -1.156 1 98.62 269 LYS A C 1
ATOM 2135 O O . LYS A 1 269 ? -4.188 28.859 -1.123 1 98.62 269 LYS A O 1
ATOM 2140 N N . ILE A 1 270 ? -6.113 28.562 -0.122 1 98.81 270 ILE A N 1
ATOM 2141 C CA . ILE A 1 270 ? -5.621 28.797 1.23 1 98.81 270 ILE A CA 1
ATOM 2142 C C . ILE A 1 270 ? -5.934 27.594 2.113 1 98.81 270 ILE A C 1
ATOM 2144 O O . ILE A 1 270 ? -7.047 27.469 2.625 1 98.81 270 ILE A O 1
ATOM 2148 N N . LEU A 1 271 ? -4.969 26.75 2.287 1 98.75 271 LEU A N 1
ATOM 2149 C CA . LEU A 1 271 ? -5.055 25.531 3.092 1 98.75 271 LEU A CA 1
ATOM 2150 C C . LEU A 1 271 ? -4.375 25.719 4.441 1 98.75 271 LEU A C 1
ATOM 2152 O O . LEU A 1 271 ? -3.35 26.406 4.535 1 98.75 271 LEU A O 1
ATOM 2156 N N . PHE A 1 272 ? -4.93 25.203 5.434 1 97.75 272 PHE A N 1
ATOM 2157 C CA . PHE A 1 272 ? -4.328 25.344 6.754 1 97.75 272 PHE A CA 1
ATOM 2158 C C . PHE A 1 272 ? -4.535 24.094 7.59 1 97.75 272 PHE A C 1
ATOM 2160 O O . PHE A 1 272 ? -5.527 23.375 7.414 1 97.75 272 PHE A O 1
ATOM 2167 N N . ALA A 1 273 ? -3.604 23.781 8.414 1 96.81 273 ALA A N 1
ATOM 2168 C CA . ALA A 1 273 ? -3.596 22.609 9.281 1 96.81 273 ALA A CA 1
ATOM 2169 C C . ALA A 1 273 ? -2.643 22.797 10.461 1 96.81 273 ALA A C 1
ATOM 2171 O O . ALA A 1 273 ? -1.985 23.844 10.57 1 96.81 273 ALA A O 1
ATOM 2172 N N . GLY A 1 274 ? -2.619 21.812 11.352 1 90.38 274 GLY A N 1
ATOM 2173 C CA . GLY A 1 274 ? -1.641 21.781 12.43 1 90.38 274 GLY A CA 1
ATOM 2174 C C . GLY A 1 274 ? -2.176 22.328 13.734 1 90.38 274 GLY A C 1
ATOM 2175 O O . GLY A 1 274 ? -1.697 21.953 14.812 1 90.38 274 GLY A O 1
ATOM 2176 N N . GLU A 1 275 ? -3.111 23.328 13.578 1 86.62 275 GLU A N 1
ATOM 2177 C CA . GLU A 1 275 ? -3.795 23.938 14.711 1 86.62 275 GLU A CA 1
ATOM 2178 C C . GLU A 1 275 ? -5.262 24.203 14.398 1 86.62 275 GLU A C 1
ATOM 2180 O O . GLU A 1 275 ? -5.664 24.188 13.234 1 86.62 275 GLU A O 1
ATOM 2185 N N . THR A 1 276 ? -5.957 24.359 15.523 1 88.25 276 THR A N 1
ATOM 2186 C CA . THR A 1 276 ? -7.332 24.781 15.297 1 88.25 276 THR A CA 1
ATOM 2187 C C . THR A 1 276 ? -7.375 26.172 14.672 1 88.25 276 THR A C 1
ATOM 2189 O O . THR A 1 276 ? -6.707 27.094 15.141 1 88.25 276 THR A O 1
ATOM 2192 N N . MET A 1 277 ? -8.086 26.297 13.633 1 92.94 277 MET A N 1
ATOM 2193 C CA . MET A 1 277 ? -8.242 27.578 12.953 1 92.94 277 MET A CA 1
ATOM 2194 C C . MET A 1 277 ? -9.305 28.422 13.625 1 92.94 277 MET A C 1
ATOM 2196 O O . MET A 1 277 ? -10.477 28.047 13.688 1 92.94 277 MET A O 1
ATOM 2200 N N . PRO A 1 278 ? -8.859 29.609 14.164 1 90.62 278 PRO A N 1
ATOM 2201 C CA . PRO A 1 278 ? -9.891 30.5 14.695 1 90.62 278 PRO A CA 1
ATOM 2202 C C . PRO A 1 278 ? -10.828 31.031 13.609 1 90.62 278 PRO A C 1
ATOM 2204 O O . PRO A 1 278 ? -10.367 31.578 12.602 1 90.62 278 PRO A O 1
ATOM 2207 N N . THR A 1 279 ? -12.117 30.875 13.844 1 94.19 279 THR A N 1
ATOM 2208 C CA . THR A 1 279 ? -13.109 31.172 12.82 1 94.19 279 THR A CA 1
ATOM 2209 C C . THR A 1 279 ? -13.109 32.656 12.484 1 94.19 279 THR A C 1
ATOM 2211 O O . THR A 1 279 ? -13.312 33.062 11.328 1 94.19 279 THR A O 1
ATOM 2214 N N . LYS A 1 280 ? -12.891 33.531 13.555 1 93.25 280 LYS A N 1
ATOM 2215 C CA . LYS A 1 280 ? -12.859 34.969 13.352 1 93.25 280 LYS A CA 1
ATOM 2216 C C . LYS A 1 280 ? -11.805 35.344 12.312 1 93.25 280 LYS A C 1
ATOM 2218 O O . LYS A 1 280 ? -12.102 36.094 11.375 1 93.25 280 LYS A O 1
ATOM 2223 N N . GLN A 1 281 ? -10.625 34.844 12.477 1 93.94 281 GLN A N 1
ATOM 2224 C CA . GLN A 1 281 ? -9.531 35.156 11.562 1 93.94 281 GLN A CA 1
ATOM 2225 C C . GLN A 1 281 ? -9.773 34.562 10.188 1 93.94 281 GLN A C 1
ATOM 2227 O O . GLN A 1 281 ? -9.414 35.156 9.172 1 93.94 281 GLN A O 1
ATOM 2232 N N . LEU A 1 282 ? -10.344 33.344 10.164 1 96.88 282 LEU A N 1
ATOM 2233 C CA . LEU A 1 282 ? -10.734 32.75 8.891 1 96.88 282 LEU A CA 1
ATOM 2234 C C . LEU A 1 282 ? -11.711 33.656 8.148 1 96.88 282 LEU A C 1
ATOM 2236 O O . LEU A 1 282 ? -11.586 33.875 6.941 1 96.88 282 LEU A O 1
ATOM 2240 N N . ASN A 1 283 ? -12.688 34.188 8.82 1 96.81 283 ASN A N 1
ATOM 2241 C CA . ASN A 1 283 ? -13.68 35.062 8.219 1 96.81 283 ASN A CA 1
ATOM 2242 C C . ASN A 1 283 ? -13.039 36.344 7.688 1 96.81 283 ASN A C 1
ATOM 2244 O O . ASN A 1 283 ? -13.477 36.875 6.672 1 96.81 283 ASN A O 1
ATOM 2248 N N . ILE A 1 284 ? -12.023 36.906 8.438 1 96.25 284 ILE A N 1
ATOM 2249 C CA . ILE A 1 284 ? -11.281 38.062 7.949 1 96.25 284 ILE A CA 1
ATOM 2250 C C . ILE A 1 284 ? -10.625 37.719 6.609 1 96.25 284 ILE A C 1
ATOM 2252 O O . ILE A 1 284 ? -10.734 38.5 5.652 1 96.25 284 ILE A O 1
ATOM 2256 N N . TRP A 1 285 ? -9.984 36.562 6.48 1 98.12 285 TRP A N 1
ATOM 2257 C CA . TRP A 1 285 ? -9.344 36.156 5.242 1 98.12 285 TRP A CA 1
ATOM 2258 C C . TRP A 1 285 ? -10.375 36 4.125 1 98.12 285 TRP A C 1
ATOM 2260 O O . TRP A 1 285 ? -10.156 36.469 3.006 1 98.12 285 TRP A O 1
ATOM 2270 N N . ARG A 1 286 ? -11.492 35.312 4.441 1 98 286 ARG A N 1
ATOM 2271 C CA . ARG A 1 286 ? -12.523 35.062 3.439 1 98 286 ARG A CA 1
ATOM 2272 C C . ARG A 1 286 ? -13.133 36.344 2.92 1 98 286 ARG A C 1
ATOM 2274 O O . ARG A 1 286 ? -13.5 36.438 1.747 1 98 286 ARG A O 1
ATOM 2281 N N . LYS A 1 287 ? -13.234 37.344 3.768 1 97.06 287 LYS A N 1
ATOM 2282 C CA . LYS A 1 287 ? -13.75 38.625 3.375 1 97.06 287 LYS A CA 1
ATOM 2283 C C . LYS A 1 287 ? -12.812 39.344 2.4 1 97.06 287 LYS A C 1
ATOM 2285 O O . LYS A 1 287 ? -13.258 39.969 1.446 1 97.06 287 LYS A O 1
ATOM 2290 N N . HIS A 1 288 ? -11.539 39.25 2.598 1 97.5 288 HIS A N 1
ATOM 2291 C CA . HIS A 1 288 ? -10.555 40 1.827 1 97.5 288 HIS A CA 1
ATOM 2292 C C . HIS A 1 288 ? -10.148 39.219 0.569 1 97.5 288 HIS A C 1
ATOM 2294 O O . HIS A 1 288 ? -9.711 39.844 -0.412 1 97.5 288 HIS A O 1
ATOM 2300 N N . VAL A 1 289 ? -10.211 37.906 0.606 1 97.94 289 VAL A N 1
ATOM 2301 C CA . VAL A 1 289 ? -9.906 37.062 -0.542 1 97.94 289 VAL A CA 1
ATOM 2302 C C . VAL A 1 289 ? -11.07 36.094 -0.819 1 97.94 289 VAL A C 1
ATOM 2304 O O . VAL A 1 289 ? -10.922 34.875 -0.72 1 97.94 289 VAL A O 1
ATOM 2307 N N . PRO A 1 290 ? -12.133 36.562 -1.264 1 96.31 290 PRO A N 1
ATOM 2308 C CA . PRO A 1 290 ? -13.367 35.781 -1.37 1 96.31 290 PRO A CA 1
ATOM 2309 C C . PRO A 1 290 ? -13.328 34.781 -2.504 1 96.31 290 PRO A C 1
ATOM 2311 O O . PRO A 1 290 ? -14.102 33.812 -2.504 1 96.31 290 PRO A O 1
ATOM 2314 N N . HIS A 1 291 ? -12.477 34.906 -3.434 1 95.56 291 HIS A N 1
ATOM 2315 C CA . HIS A 1 291 ? -12.438 34.031 -4.59 1 95.56 291 HIS A CA 1
ATOM 2316 C C . HIS A 1 291 ? -11.617 32.781 -4.301 1 95.56 291 HIS A C 1
ATOM 2318 O O . HIS A 1 291 ? -11.68 31.797 -5.055 1 95.56 291 HIS A O 1
ATOM 2324 N N . ALA A 1 292 ? -10.852 32.781 -3.268 1 97.81 292 ALA A N 1
ATOM 2325 C CA . ALA A 1 292 ? -9.969 31.656 -2.951 1 97.81 292 ALA A CA 1
ATOM 2326 C C . ALA A 1 292 ? -10.75 30.5 -2.357 1 97.81 292 ALA A C 1
ATOM 2328 O O . ALA A 1 292 ? -11.766 30.703 -1.686 1 97.81 292 ALA A O 1
ATOM 2329 N N . ALA A 1 293 ? -10.328 29.266 -2.668 1 98.31 293 ALA A N 1
ATOM 2330 C CA . ALA A 1 293 ? -10.797 28.078 -1.959 1 98.31 293 ALA A CA 1
ATOM 2331 C C . ALA A 1 293 ? -10.102 27.938 -0.607 1 98.31 293 ALA A C 1
ATOM 2333 O O . ALA A 1 293 ? -8.883 28.078 -0.51 1 98.31 293 ALA A O 1
ATOM 2334 N N . TYR A 1 294 ? -10.867 27.781 0.454 1 98.69 294 TYR A N 1
ATOM 2335 C CA . TYR A 1 294 ? -10.359 27.578 1.806 1 98.69 294 TYR A CA 1
ATOM 2336 C C . TYR A 1 294 ? -10.594 26.141 2.266 1 98.69 294 TYR A C 1
ATOM 2338 O O . TYR A 1 294 ? -11.648 25.562 2.016 1 98.69 294 TYR A O 1
ATOM 2346 N N . ALA A 1 295 ? -9.578 25.5 2.895 1 98.81 295 ALA A N 1
ATOM 2347 C CA . ALA A 1 295 ? -9.781 24.141 3.406 1 98.81 295 ALA A CA 1
ATOM 2348 C C . ALA A 1 295 ? -9.062 23.953 4.738 1 98.81 295 ALA A C 1
ATOM 2350 O O . ALA A 1 295 ? -7.941 24.438 4.922 1 98.81 295 ALA A O 1
ATOM 2351 N N . ASN A 1 296 ? -9.766 23.344 5.699 1 98.69 296 ASN A N 1
ATOM 2352 C CA . ASN A 1 296 ? -9.227 22.891 6.977 1 98.69 296 ASN A CA 1
ATOM 2353 C C . ASN A 1 296 ? -8.734 21.453 6.902 1 98.69 296 ASN A C 1
ATOM 2355 O O . ASN A 1 296 ? -9.523 20.531 6.691 1 98.69 296 ASN A O 1
ATOM 2359 N N . LEU A 1 297 ? -7.465 21.312 7.012 1 98.62 297 LEU A N 1
ATOM 2360 C CA . LEU A 1 297 ? -6.855 20 6.93 1 98.62 297 LEU A CA 1
ATOM 2361 C C . LEU A 1 297 ? -6.434 19.5 8.312 1 98.62 297 LEU A C 1
ATOM 2363 O O . LEU A 1 297 ? -6.016 20.297 9.156 1 98.62 297 LEU A O 1
ATOM 2367 N N . PHE A 1 298 ? -6.539 18.156 8.523 1 98 298 PHE A N 1
ATOM 2368 C CA . PHE A 1 298 ? -6.262 17.578 9.836 1 98 298 PHE A CA 1
ATOM 2369 C C . PHE A 1 298 ? -5.512 16.25 9.695 1 98 298 PHE A C 1
ATOM 2371 O O . PHE A 1 298 ? -5.906 15.391 8.914 1 98 298 PHE A O 1
ATOM 2378 N N . GLY A 1 299 ? -4.5 16.188 10.445 1 95.81 299 GLY A N 1
ATOM 2379 C CA . GLY A 1 299 ? -3.793 14.922 10.539 1 95.81 299 GLY A CA 1
ATOM 2380 C C . GLY A 1 299 ? -2.461 15.031 11.258 1 95.81 299 GLY A C 1
ATOM 2381 O O . GLY A 1 299 ? -1.844 16.094 11.266 1 95.81 299 GLY A O 1
ATOM 2382 N N . PRO A 1 300 ? -2.018 13.922 11.867 1 93.88 300 PRO A N 1
ATOM 2383 C CA . PRO A 1 300 ? -0.708 13.852 12.516 1 93.88 300 PRO A CA 1
ATOM 2384 C C . PRO A 1 300 ? 0.388 13.344 11.578 1 93.88 300 PRO A C 1
ATOM 2386 O O . PRO A 1 300 ? 0.098 12.898 10.469 1 93.88 300 PRO A O 1
ATOM 2389 N N . THR A 1 301 ? 1.643 13.5 12.023 1 94.44 301 THR A N 1
ATOM 2390 C CA . THR A 1 301 ? 2.805 13.023 11.281 1 94.44 301 THR A CA 1
ATOM 2391 C C . THR A 1 301 ? 2.686 11.531 10.984 1 94.44 301 THR A C 1
ATOM 2393 O O . THR A 1 301 ? 3.137 11.062 9.938 1 94.44 301 THR A O 1
ATOM 2396 N N . GLU A 1 302 ? 1.952 10.789 11.859 1 97.44 302 GLU A N 1
ATOM 2397 C CA . GLU A 1 302 ? 1.85 9.336 11.82 1 97.44 302 GLU A CA 1
ATOM 2398 C C . GLU A 1 302 ? 0.975 8.875 10.656 1 97.44 302 GLU A C 1
ATOM 2400 O O . GLU A 1 302 ? 0.952 7.688 10.32 1 97.44 302 GLU A O 1
ATOM 2405 N N . ILE A 1 303 ? 0.3 9.773 9.961 1 97.25 303 ILE A N 1
ATOM 2406 C CA . ILE A 1 303 ? -0.481 9.414 8.781 1 97.25 303 ILE A CA 1
ATOM 2407 C C . ILE A 1 303 ? 0.019 10.203 7.57 1 97.25 303 ILE A C 1
ATOM 2409 O O . ILE A 1 303 ? -0.777 10.656 6.746 1 97.25 303 ILE A O 1
ATOM 2413 N N . THR A 1 304 ? 1.378 10.547 7.582 1 97.25 304 THR A N 1
ATOM 2414 C CA . THR A 1 304 ? 2.1 11.234 6.52 1 97.25 304 THR A CA 1
ATOM 2415 C C . THR A 1 304 ? 1.866 12.742 6.602 1 97.25 304 THR A C 1
ATOM 2417 O O . THR A 1 304 ? 2.799 13.531 6.43 1 97.25 304 THR A O 1
ATOM 2420 N N . ASP A 1 305 ? 0.696 13.227 7 1 96.81 305 ASP A N 1
ATOM 2421 C CA . ASP A 1 305 ? 0.378 14.633 7.195 1 96.81 305 ASP A CA 1
ATOM 2422 C C . ASP A 1 305 ? -1.116 14.836 7.441 1 96.81 305 ASP A C 1
ATOM 2424 O O . ASP A 1 305 ? -1.532 15.141 8.562 1 96.81 305 ASP A O 1
ATOM 2428 N N . ILE A 1 306 ? -1.936 14.531 6.422 1 98.19 306 ILE A N 1
ATOM 2429 C CA . ILE A 1 306 ? -3.363 14.82 6.516 1 98.19 306 ILE A CA 1
ATOM 2430 C C . ILE A 1 306 ? -4.164 13.555 6.211 1 98.19 306 ILE A C 1
ATOM 2432 O O . ILE A 1 306 ? -3.842 12.812 5.277 1 98.19 306 ILE A O 1
ATOM 2436 N N . GLY A 1 307 ? -5.203 13.312 7.02 1 97.81 307 GLY A N 1
ATOM 2437 C CA . GLY A 1 307 ? -6.113 12.211 6.762 1 97.81 307 GLY A CA 1
ATOM 2438 C C . GLY A 1 307 ? -7.566 12.641 6.691 1 97.81 307 GLY A C 1
ATOM 2439 O O . GLY A 1 307 ? -8.422 11.891 6.211 1 97.81 307 GLY A O 1
ATOM 2440 N N . ILE A 1 308 ? -7.906 13.82 7.211 1 98.44 308 ILE A N 1
ATOM 2441 C CA . ILE A 1 308 ? -9.242 14.406 7.234 1 98.44 308 ILE A CA 1
ATOM 2442 C C . ILE A 1 308 ? -9.188 15.836 6.695 1 98.44 308 ILE A C 1
ATOM 2444 O O . ILE A 1 308 ? -8.18 16.531 6.875 1 98.44 308 ILE A O 1
ATOM 2448 N N . TYR A 1 309 ? -10.234 16.234 5.988 1 98.69 309 TYR A N 1
ATOM 2449 C CA . TYR A 1 309 ? -10.203 17.594 5.473 1 98.69 309 TYR A CA 1
ATOM 2450 C C . TYR A 1 309 ? -11.617 18.141 5.289 1 98.69 309 TYR A C 1
ATOM 2452 O O . TYR A 1 309 ? -12.578 17.375 5.219 1 98.69 309 TYR A O 1
ATOM 2460 N N . TYR A 1 310 ? -11.719 19.406 5.301 1 98.5 310 TYR A N 1
ATOM 2461 C CA . TYR A 1 310 ? -12.977 20.109 5.113 1 98.5 310 TYR A CA 1
ATOM 2462 C C . TYR A 1 310 ? -12.797 21.312 4.203 1 98.5 310 TYR A C 1
ATOM 2464 O O . TYR A 1 310 ? -12.023 22.234 4.516 1 98.5 310 TYR A O 1
ATOM 2472 N N . THR A 1 311 ? -13.438 21.312 3.055 1 98.19 311 THR A N 1
ATOM 2473 C CA . THR A 1 311 ? -13.5 22.5 2.209 1 98.19 311 THR A CA 1
ATOM 2474 C C . THR A 1 311 ? -14.594 23.438 2.686 1 98.19 311 THR A C 1
ATOM 2476 O O . THR A 1 311 ? -15.766 23.062 2.74 1 98.19 311 THR A O 1
ATOM 2479 N N . ILE A 1 312 ? -14.195 24.594 3.043 1 97.88 312 ILE A N 1
ATOM 2480 C CA . ILE A 1 312 ? -15.156 25.562 3.559 1 97.88 312 ILE A CA 1
ATOM 2481 C C . ILE A 1 312 ? -16.188 25.906 2.479 1 97.88 312 ILE A C 1
ATOM 2483 O O . ILE A 1 312 ? -15.836 26.484 1.442 1 97.88 312 ILE A O 1
ATOM 2487 N N . ASP A 1 313 ? -17.391 25.531 2.738 1 95.56 313 ASP A N 1
ATOM 2488 C CA . ASP A 1 313 ? -18.391 25.672 1.682 1 95.56 313 ASP A CA 1
ATOM 2489 C C . ASP A 1 313 ? -19.641 26.406 2.184 1 95.56 313 ASP A C 1
ATOM 2491 O O . ASP A 1 313 ? -20.672 26.438 1.507 1 95.56 313 ASP A O 1
ATOM 2495 N N . ARG A 1 314 ? -19.531 26.859 3.4 1 96.62 314 ARG A N 1
ATOM 2496 C CA . ARG A 1 314 ? -20.641 27.625 3.961 1 96.62 314 ARG A CA 1
ATOM 2497 C C . ARG A 1 314 ? -20.141 28.688 4.926 1 96.62 314 ARG A C 1
ATOM 2499 O O . ARG A 1 314 ? -18.938 28.812 5.164 1 96.62 314 ARG A O 1
ATOM 2506 N N . GLU A 1 315 ? -21.062 29.547 5.43 1 96.25 315 GLU A N 1
ATOM 2507 C CA . GLU A 1 315 ? -20.719 30.594 6.391 1 96.25 315 GLU A CA 1
ATOM 2508 C C . GLU A 1 315 ? -20.625 30.031 7.809 1 96.25 315 GLU A C 1
ATOM 2510 O O . GLU A 1 315 ? -21.359 29.109 8.156 1 96.25 315 GLU A O 1
ATOM 2515 N N . PHE A 1 316 ? -19.734 30.609 8.492 1 95.31 316 PHE A N 1
ATOM 2516 C CA . PHE A 1 316 ? -19.562 30.297 9.906 1 95.31 316 PHE A CA 1
ATOM 2517 C C . PHE A 1 316 ? -19.547 31.562 10.742 1 95.31 316 PHE A C 1
ATOM 2519 O O . PHE A 1 316 ? -18.906 32.562 10.367 1 95.31 316 PHE A O 1
ATOM 2526 N N . SER A 1 317 ? -20.297 31.469 11.875 1 93.81 317 SER A N 1
ATOM 2527 C CA . SER A 1 317 ? -20.156 32.562 12.828 1 93.81 317 SER A CA 1
ATOM 2528 C C . SER A 1 317 ? -18.781 32.531 13.492 1 93.81 317 SER A C 1
ATOM 2530 O O . SER A 1 317 ? -18.141 31.484 13.562 1 93.81 317 SER A O 1
ATOM 2532 N N . ASP A 1 318 ? -18.297 33.625 13.961 1 89.62 318 ASP A N 1
ATOM 2533 C CA . ASP A 1 318 ? -16.953 33.781 14.508 1 89.62 318 ASP A CA 1
ATOM 2534 C C . ASP A 1 318 ? -16.734 32.844 15.695 1 89.62 318 ASP A C 1
ATOM 2536 O O . ASP A 1 318 ? -15.586 32.531 16.031 1 89.62 318 ASP A O 1
ATOM 2540 N N . ASP A 1 319 ? -17.766 32.406 16.375 1 84.81 319 ASP A N 1
ATOM 2541 C CA . ASP A 1 319 ? -17.641 31.578 17.562 1 84.81 319 ASP A CA 1
ATOM 2542 C C . ASP A 1 319 ? -17.953 30.109 17.25 1 84.81 319 ASP A C 1
ATOM 2544 O O . ASP A 1 319 ? -17.969 29.266 18.141 1 84.81 319 ASP A O 1
ATOM 2548 N N . GLU A 1 320 ? -18.266 29.844 16.016 1 87.69 320 GLU A N 1
ATOM 2549 C CA . GLU A 1 320 ? -18.562 28.484 15.586 1 87.69 320 GLU A CA 1
ATOM 2550 C C . GLU A 1 320 ? -17.297 27.75 15.172 1 87.69 320 GLU A C 1
ATOM 2552 O O . GLU A 1 320 ? -16.516 28.25 14.352 1 87.69 320 GLU A O 1
ATOM 2557 N N . PRO A 1 321 ? -17.078 26.641 15.766 1 90.06 321 PRO A N 1
ATOM 2558 C CA . PRO A 1 321 ? -15.883 25.891 15.352 1 90.06 321 PRO A CA 1
ATOM 2559 C C . PRO A 1 321 ? -15.984 25.359 13.93 1 90.06 321 PRO A C 1
ATOM 2561 O O . PRO A 1 321 ? -17.062 24.922 13.508 1 90.06 321 PRO A O 1
ATOM 2564 N N . ILE A 1 322 ? -14.875 25.391 13.219 1 95.19 322 ILE A N 1
ATOM 2565 C CA . ILE A 1 322 ? -14.805 24.844 11.867 1 95.19 322 ILE A CA 1
ATOM 2566 C C . ILE A 1 322 ? -14.602 23.328 11.938 1 95.19 322 ILE A C 1
ATOM 2568 O O . ILE A 1 322 ? -13.688 22.844 12.617 1 95.19 322 ILE A O 1
ATOM 2572 N N . PRO A 1 323 ? -15.422 22.531 11.281 1 97.44 323 PRO A N 1
ATOM 2573 C CA . PRO A 1 323 ? -15.195 21.078 11.273 1 97.44 323 PRO A CA 1
ATOM 2574 C C . PRO A 1 323 ? -13.859 20.688 10.641 1 97.44 323 PRO A C 1
ATOM 2576 O O . PRO A 1 323 ? -13.328 21.438 9.82 1 97.44 323 PRO A O 1
ATOM 2579 N N . ILE A 1 324 ? -13.336 19.547 11.062 1 98.06 324 ILE A N 1
ATOM 2580 C CA . ILE A 1 324 ? -12.164 19.016 10.383 1 98.06 324 ILE A CA 1
ATOM 2581 C C . ILE A 1 324 ? -12.602 18.203 9.164 1 98.06 324 ILE A C 1
ATOM 2583 O O . ILE A 1 324 ? -11.797 17.938 8.266 1 98.06 324 ILE A O 1
ATOM 2587 N N . GLY A 1 325 ? -13.828 17.812 9.07 1 98.25 325 GLY A N 1
ATOM 2588 C CA . GLY A 1 325 ? -14.406 17.375 7.809 1 98.25 325 GLY A CA 1
ATOM 2589 C C . GLY A 1 325 ? -14.508 15.867 7.691 1 98.25 325 GLY A C 1
ATOM 2590 O O . GLY A 1 325 ? -15.023 15.195 8.594 1 98.25 325 GLY A O 1
ATOM 2591 N N . VAL A 1 326 ? -14.148 15.336 6.52 1 97.88 326 VAL A N 1
ATOM 2592 C CA . VAL A 1 326 ? -14.32 13.93 6.176 1 97.88 326 VAL A CA 1
ATOM 2593 C C . VAL A 1 326 ? -12.977 13.32 5.809 1 97.88 326 VAL A C 1
ATOM 2595 O O . VAL A 1 326 ? -12.023 14.039 5.496 1 97.88 326 VAL A O 1
ATOM 2598 N N . PRO A 1 327 ? -12.891 11.992 5.867 1 98 327 PRO A N 1
ATOM 2599 C CA . PRO A 1 327 ? -11.633 11.336 5.504 1 98 327 PRO A CA 1
ATOM 2600 C C . PRO A 1 327 ? -11.203 11.641 4.07 1 98 327 PRO A C 1
ATOM 2602 O O . PRO A 1 327 ? -12.047 11.742 3.178 1 98 327 PRO A O 1
ATOM 2605 N N . CYS A 1 328 ? -9.906 11.789 3.887 1 97.88 328 CYS A N 1
ATOM 2606 C CA . CYS A 1 328 ? -9.344 11.844 2.541 1 97.88 328 CYS A CA 1
ATOM 2607 C C . CYS A 1 328 ? -9.703 10.586 1.75 1 97.88 328 CYS A C 1
ATOM 2609 O O . CYS A 1 328 ? -10.031 9.555 2.334 1 97.88 328 CYS A O 1
ATOM 2611 N N . ASP A 1 329 ? -9.656 10.719 0.435 1 96.69 329 ASP A N 1
ATOM 2612 C CA . ASP A 1 329 ? -9.867 9.531 -0.386 1 96.69 329 ASP A CA 1
ATOM 2613 C C . ASP A 1 329 ? -8.82 8.461 -0.07 1 96.69 329 ASP A C 1
ATOM 2615 O O . ASP A 1 329 ? -7.641 8.766 0.088 1 96.69 329 ASP A O 1
ATOM 2619 N N . ASN A 1 330 ? -9.242 7.219 0.134 1 96.75 330 ASN A N 1
ATOM 2620 C CA . ASN A 1 330 ? -8.422 6.055 0.443 1 96.75 330 ASN A CA 1
ATOM 2621 C C . ASN A 1 330 ? -7.992 6.043 1.908 1 96.75 330 ASN A C 1
ATOM 2623 O O . ASN A 1 330 ? -7 5.402 2.266 1 96.75 330 ASN A O 1
ATOM 2627 N N . VAL A 1 331 ? -8.562 6.902 2.717 1 97.56 331 VAL A N 1
ATOM 2628 C CA . VAL A 1 331 ? -8.398 6.91 4.168 1 97.56 331 VAL A CA 1
ATOM 2629 C C . VAL A 1 331 ? -9.742 6.676 4.844 1 97.56 331 VAL A C 1
ATOM 2631 O O . VAL A 1 331 ? -10.789 7.07 4.312 1 97.56 331 VAL A O 1
ATOM 2634 N N . ASP A 1 332 ? -9.703 5.949 5.922 1 97.31 332 ASP A N 1
ATOM 2635 C CA . ASP A 1 332 ? -10.914 5.742 6.711 1 97.31 332 ASP A CA 1
ATOM 2636 C C . ASP A 1 332 ? -10.719 6.215 8.148 1 97.31 332 ASP A C 1
ATOM 2638 O O . ASP A 1 332 ? -9.617 6.125 8.695 1 97.31 332 ASP A O 1
ATOM 2642 N N . ALA A 1 333 ? -11.742 6.844 8.688 1 97.69 333 ALA A N 1
ATOM 2643 C CA . ALA A 1 333 ? -11.75 7.352 10.062 1 97.69 333 ALA A CA 1
ATOM 2644 C C . ALA A 1 333 ? -12.781 6.617 10.914 1 97.69 333 ALA A C 1
ATOM 2646 O O . ALA A 1 333 ? -13.93 6.445 10.5 1 97.69 333 ALA A O 1
ATOM 2647 N N . LEU A 1 334 ? -12.336 6.145 12.055 1 97.62 334 LEU A N 1
ATOM 2648 C CA . LEU A 1 334 ? -13.195 5.484 13.031 1 97.62 334 LEU A CA 1
ATOM 2649 C C . LEU A 1 334 ? -13.25 6.285 14.328 1 97.62 334 LEU A C 1
ATOM 2651 O O . LEU A 1 334 ? -12.227 6.754 14.828 1 97.62 334 LEU A O 1
ATOM 2655 N N . VAL A 1 335 ? -14.43 6.52 14.797 1 98.19 335 VAL A N 1
ATOM 2656 C CA . VAL A 1 335 ? -14.602 7.121 16.125 1 98.19 335 VAL A CA 1
ATOM 2657 C C . VAL A 1 335 ? -15.031 6.055 17.125 1 98.19 335 VAL A C 1
ATOM 2659 O O . VAL A 1 335 ? -16.078 5.414 16.953 1 98.19 335 VAL A O 1
ATOM 2662 N N . ILE A 1 336 ? -14.203 5.879 18.125 1 97.62 336 ILE A N 1
ATOM 2663 C CA . ILE A 1 336 ? -14.469 4.781 19.047 1 97.62 336 ILE A CA 1
ATOM 2664 C C . ILE A 1 336 ? -14.68 5.332 20.453 1 97.62 336 ILE A C 1
ATOM 2666 O O . ILE A 1 336 ? -14.117 6.367 20.812 1 97.62 336 ILE A O 1
ATOM 2670 N N . ASP A 1 337 ? -15.461 4.617 21.234 1 96.25 337 ASP A N 1
ATOM 2671 C CA . ASP A 1 337 ? -15.664 4.996 22.625 1 96.25 337 ASP A CA 1
ATOM 2672 C C . ASP A 1 337 ? -14.648 4.316 23.531 1 96.25 337 ASP A C 1
ATOM 2674 O O . ASP A 1 337 ? -13.672 3.742 23.062 1 96.25 337 ASP A O 1
ATOM 2678 N N . GLU A 1 338 ? -14.852 4.445 24.797 1 92 338 GLU A N 1
ATOM 2679 C CA . GLU A 1 338 ? -13.906 3.926 25.781 1 92 338 GLU A CA 1
ATOM 2680 C C . GLU A 1 338 ? -13.883 2.4 25.781 1 92 338 GLU A C 1
ATOM 2682 O O . GLU A 1 338 ? -12.906 1.785 26.203 1 92 338 GLU A O 1
ATOM 2687 N N . ASN A 1 339 ? -14.969 1.821 25.312 1 93.69 339 ASN A N 1
ATOM 2688 C CA . ASN A 1 339 ? -15.055 0.367 25.219 1 93.69 339 ASN A CA 1
ATOM 2689 C C . ASN A 1 339 ? -14.633 -0.137 23.844 1 93.69 339 ASN A C 1
ATOM 2691 O O . ASN A 1 339 ? -14.891 -1.29 23.5 1 93.69 339 ASN A O 1
ATOM 2695 N N . LYS A 1 340 ? -14.102 0.77 23.094 1 93.25 340 LYS A N 1
ATOM 2696 C CA . LYS A 1 340 ? -13.594 0.445 21.766 1 93.25 340 LYS A CA 1
ATOM 2697 C C . LYS A 1 340 ? -14.727 0.044 20.828 1 93.25 340 LYS A C 1
ATOM 2699 O O . LYS A 1 340 ? -14.562 -0.846 19.984 1 93.25 340 LYS A O 1
ATOM 2704 N N . LYS A 1 341 ? -15.844 0.586 21.125 1 94.69 341 LYS A N 1
ATOM 2705 C CA . LYS A 1 341 ? -16.984 0.392 20.219 1 94.69 341 LYS A CA 1
ATOM 2706 C C . LYS A 1 341 ? -17.141 1.577 19.266 1 94.69 341 LYS A C 1
ATOM 2708 O O . LYS A 1 341 ? -16.875 2.721 19.656 1 94.69 341 LYS A O 1
ATOM 2713 N N . LEU A 1 342 ? -17.609 1.262 18.109 1 96.31 342 LEU A N 1
ATOM 2714 C CA . LEU A 1 342 ? -17.781 2.277 17.078 1 96.31 342 LEU A CA 1
ATOM 2715 C C . LEU A 1 342 ? -18.922 3.234 17.453 1 96.31 342 LEU A C 1
ATOM 2717 O O . LEU A 1 342 ? -20 2.799 17.859 1 96.31 342 LEU A O 1
ATOM 2721 N N . ILE A 1 343 ? -18.625 4.5 17.344 1 96.06 343 ILE A N 1
ATOM 2722 C CA . ILE A 1 343 ? -19.641 5.535 17.547 1 96.06 343 ILE A CA 1
ATOM 2723 C C . ILE A 1 343 ? -20.188 5.988 16.188 1 96.06 343 ILE A C 1
ATOM 2725 O O . ILE A 1 343 ? -19.438 6.43 15.32 1 96.06 343 ILE A O 1
ATOM 2729 N N . LYS A 1 344 ? -21.547 5.965 16.031 1 89.88 344 LYS A N 1
ATOM 2730 C CA . LYS A 1 344 ? -22.219 6.418 14.805 1 89.88 344 LYS A CA 1
ATOM 2731 C C . LYS A 1 344 ? -23.156 7.586 15.094 1 89.88 344 LYS A C 1
ATOM 2733 O O . LYS A 1 344 ? -23.531 8.32 14.18 1 89.88 344 LYS A O 1
ATOM 2738 N N . GLU A 1 345 ? -23.344 7.672 16.312 1 93.12 345 GLU A N 1
ATOM 2739 C CA . GLU A 1 345 ? -24.297 8.695 16.734 1 93.12 345 GLU A CA 1
ATOM 2740 C C . GLU A 1 345 ? -23.703 10.094 16.594 1 93.12 345 GLU A C 1
ATOM 2742 O O . GLU A 1 345 ? -22.531 10.312 16.891 1 93.12 345 GLU A O 1
ATOM 2747 N N . CYS A 1 346 ? -24.594 10.938 16.234 1 94.44 346 CYS A N 1
ATOM 2748 C CA . CYS A 1 346 ? -24.203 12.344 16.125 1 94.44 346 CYS A CA 1
ATOM 2749 C C . CYS A 1 346 ? -23.906 12.93 17.5 1 94.44 346 CYS A C 1
ATOM 2751 O O . CYS A 1 346 ? -24.562 12.57 18.484 1 94.44 346 CYS A O 1
ATOM 2753 N N . ASP A 1 347 ? -22.875 13.727 17.594 1 94.38 347 ASP A N 1
ATOM 2754 C CA . ASP A 1 347 ? -22.547 14.57 18.75 1 94.38 347 ASP A CA 1
ATOM 2755 C C . ASP A 1 347 ? -22.031 13.734 19.906 1 94.38 347 ASP A C 1
ATOM 2757 O O . ASP A 1 347 ? -21.953 14.219 21.047 1 94.38 347 ASP A O 1
ATOM 2761 N N . LYS A 1 348 ? -21.734 12.453 19.625 1 96.19 348 LYS A N 1
ATOM 2762 C CA . LYS A 1 348 ? -21.109 11.633 20.656 1 96.19 348 LYS A CA 1
ATOM 2763 C C . LYS A 1 348 ? -19.578 11.648 20.5 1 96.19 348 LYS A C 1
ATOM 2765 O O . LYS A 1 348 ? -19.062 11.312 19.438 1 96.19 348 LYS A O 1
ATOM 2770 N N . ILE A 1 349 ? -18.953 12.031 21.562 1 95 349 ILE A N 1
ATOM 2771 C CA . ILE A 1 349 ? -17.516 12.234 21.547 1 95 349 ILE A CA 1
ATOM 2772 C C . ILE A 1 349 ? -16.812 10.883 21.688 1 95 349 ILE A C 1
ATOM 2774 O O . ILE A 1 349 ? -17.219 10.047 22.5 1 95 349 ILE A O 1
ATOM 2778 N N . GLY A 1 350 ? -15.797 10.641 20.891 1 96.69 350 GLY A N 1
ATOM 2779 C CA . GLY A 1 350 ? -14.93 9.477 20.969 1 96.69 350 GLY A CA 1
ATOM 2780 C C . GLY A 1 350 ? -13.539 9.734 20.406 1 96.69 350 GLY A C 1
ATOM 2781 O O . GLY A 1 350 ? -13.242 10.844 19.969 1 96.69 350 GLY A O 1
ATOM 2782 N N . GLU A 1 351 ? -12.664 8.773 20.531 1 97.25 351 GLU A N 1
ATOM 2783 C CA . GLU A 1 351 ? -11.305 8.883 20.016 1 97.25 351 GLU A CA 1
ATOM 2784 C C . GLU A 1 351 ? -11.258 8.594 18.516 1 97.25 351 GLU A C 1
ATOM 2786 O O . GLU A 1 351 ? -11.914 7.664 18.031 1 97.25 351 GLU A O 1
ATOM 2791 N N . LEU A 1 352 ? -10.508 9.414 17.844 1 98.12 352 LEU A N 1
ATOM 2792 C CA . LEU A 1 352 ? -10.352 9.25 16.406 1 98.12 352 LEU A CA 1
ATOM 2793 C C . LEU A 1 352 ? -9.258 8.227 16.094 1 98.12 352 LEU A C 1
ATOM 2795 O O . LEU A 1 352 ? -8.109 8.383 16.516 1 98.12 352 LEU A O 1
ATOM 2799 N N . LEU A 1 353 ? -9.609 7.129 15.414 1 98.25 353 LEU A N 1
ATOM 2800 C CA . LEU A 1 353 ? -8.672 6.184 14.82 1 98.25 353 LEU A CA 1
ATOM 2801 C C . LEU A 1 353 ? -8.648 6.32 13.297 1 98.25 353 LEU A C 1
ATOM 2803 O O . LEU A 1 353 ? -9.672 6.598 12.68 1 98.25 353 LEU A O 1
ATOM 2807 N N . ILE A 1 354 ? -7.496 6.191 12.758 1 98.31 354 ILE A N 1
ATOM 2808 C CA . ILE A 1 354 ? -7.344 6.324 11.312 1 98.31 354 ILE A CA 1
ATOM 2809 C C . ILE A 1 354 ? -6.738 5.043 10.742 1 98.31 354 ILE A C 1
ATOM 2811 O O . ILE A 1 354 ? -5.848 4.445 11.344 1 98.31 354 ILE A O 1
ATOM 2815 N N . ARG A 1 355 ? -7.254 4.594 9.617 1 97.19 355 ARG A N 1
ATOM 2816 C CA . ARG A 1 355 ? -6.676 3.475 8.883 1 97.19 355 ARG A CA 1
ATOM 2817 C C . ARG A 1 355 ? -6.527 3.814 7.402 1 97.19 355 ARG A C 1
ATOM 2819 O O . ARG A 1 355 ? -7.188 4.727 6.898 1 97.19 355 ARG A O 1
ATOM 2826 N N . GLY A 1 356 ? -5.629 3.107 6.746 1 96.19 356 GLY A N 1
ATOM 2827 C CA . GLY A 1 356 ? -5.391 3.312 5.324 1 96.19 356 GLY A CA 1
ATOM 2828 C C . GLY A 1 356 ? -3.92 3.42 4.977 1 96.19 356 GLY A C 1
ATOM 2829 O O . GLY A 1 356 ? -3.061 3.336 5.855 1 96.19 356 GLY A O 1
ATOM 2830 N N . SER A 1 357 ? -3.623 3.672 3.699 1 94.88 357 SER A N 1
ATOM 2831 C CA . SER A 1 357 ? -2.27 3.564 3.162 1 94.88 357 SER A CA 1
ATOM 2832 C C . SER A 1 357 ? -1.454 4.82 3.463 1 94.88 357 SER A C 1
ATOM 2834 O O . SER A 1 357 ? -0.246 4.852 3.225 1 94.88 357 SER A O 1
ATOM 2836 N N . PHE A 1 358 ? -2.092 5.828 4.102 1 97 358 PHE A N 1
ATOM 2837 C CA . PHE A 1 358 ? -1.37 7.023 4.523 1 97 358 PHE A CA 1
ATOM 2838 C C . PHE A 1 358 ? -0.58 6.754 5.801 1 97 358 PHE A C 1
ATOM 2840 O O . PHE A 1 358 ? 0.301 7.535 6.168 1 97 358 PHE A O 1
ATOM 2847 N N . LEU A 1 359 ? -0.873 5.66 6.469 1 97.56 359 LEU A N 1
ATOM 2848 C CA . LEU A 1 359 ? -0.265 5.363 7.762 1 97.56 359 LEU A CA 1
ATOM 2849 C C . LEU A 1 359 ? 1.248 5.227 7.633 1 97.56 359 LEU A C 1
ATOM 2851 O O . LEU A 1 359 ? 1.743 4.645 6.668 1 97.56 359 LEU A O 1
ATOM 2855 N N . ALA A 1 360 ? 1.938 5.762 8.594 1 98.31 360 ALA A N 1
ATOM 2856 C CA . ALA A 1 360 ? 3.371 5.516 8.727 1 98.31 360 ALA A CA 1
ATOM 2857 C C . ALA A 1 360 ? 3.643 4.066 9.125 1 98.31 360 ALA A C 1
ATOM 2859 O O . ALA A 1 360 ? 2.723 3.334 9.492 1 98.31 360 ALA A O 1
ATOM 2860 N N . CYS A 1 361 ? 4.895 3.701 9.031 1 97.69 361 CYS A N 1
ATOM 2861 C CA . CYS A 1 361 ? 5.309 2.352 9.391 1 97.69 361 CYS A CA 1
ATOM 2862 C C . CYS A 1 361 ? 5.332 2.172 10.906 1 97.69 361 CYS A C 1
ATOM 2864 O O . CYS A 1 361 ? 5.133 1.064 11.406 1 97.69 361 CYS A O 1
ATOM 2866 N N . GLY A 1 362 ? 5.578 3.17 11.602 1 98 362 GLY A N 1
ATOM 2867 C CA . GLY A 1 362 ? 5.789 3.191 13.039 1 98 362 GLY A CA 1
ATOM 2868 C C . GLY A 1 362 ? 6.891 4.145 13.469 1 98 362 GLY A C 1
ATOM 2869 O O . GLY A 1 362 ? 7.164 5.133 12.781 1 98 362 GLY A O 1
ATOM 2870 N N . TYR A 1 363 ? 7.383 3.883 14.672 1 97.44 363 TYR A N 1
ATOM 2871 C CA . TYR A 1 363 ? 8.461 4.727 15.18 1 97.44 363 TYR A CA 1
ATOM 2872 C C . TYR A 1 363 ? 9.805 4.023 15.062 1 97.44 363 TYR A C 1
ATOM 2874 O O . TYR A 1 363 ? 9.906 2.822 15.328 1 97.44 363 TYR A O 1
ATOM 2882 N N . TYR A 1 364 ? 10.82 4.77 14.625 1 97.94 364 TYR A N 1
ATOM 2883 C CA . TYR A 1 364 ? 12.164 4.227 14.461 1 97.94 364 TYR A CA 1
ATOM 2884 C C . TYR A 1 364 ? 12.766 3.844 15.805 1 97.94 364 TYR A C 1
ATOM 2886 O O . TYR A 1 364 ? 12.852 4.676 16.719 1 97.94 364 TYR A O 1
ATOM 2894 N N . ASN A 1 365 ? 13.141 2.623 16.031 1 97 365 ASN A N 1
ATOM 2895 C CA . ASN A 1 365 ? 13.781 2.072 17.219 1 97 365 ASN A CA 1
ATOM 2896 C C . ASN A 1 365 ? 12.969 2.355 18.469 1 97 365 ASN A C 1
ATOM 2898 O O . ASN A 1 365 ? 13.523 2.736 19.5 1 97 365 ASN A O 1
ATOM 2902 N N . ASN A 1 366 ? 11.703 2.273 18.375 1 95.69 366 ASN A N 1
ATOM 2903 C CA . ASN A 1 366 ? 10.773 2.477 19.484 1 95.69 366 ASN A CA 1
ATOM 2904 C C . ASN A 1 366 ? 9.57 1.537 19.391 1 95.69 366 ASN A C 1
ATOM 2906 O O . ASN A 1 366 ? 8.43 1.989 19.266 1 95.69 366 ASN A O 1
ATOM 2910 N N . PRO A 1 367 ? 9.828 0.24 19.5 1 96.25 367 PRO A N 1
ATOM 2911 C CA . PRO A 1 367 ? 8.758 -0.745 19.312 1 96.25 367 PRO A CA 1
ATOM 2912 C C . PRO A 1 367 ? 7.637 -0.607 20.328 1 96.25 367 PRO A C 1
ATOM 2914 O O . PRO A 1 367 ? 6.469 -0.836 20.016 1 96.25 367 PRO A O 1
ATOM 2917 N N . GLU A 1 368 ? 7.926 -0.255 21.531 1 94.5 368 GLU A N 1
ATOM 2918 C CA . GLU A 1 368 ? 6.91 -0.141 22.578 1 94.5 368 GLU A CA 1
ATOM 2919 C C . GLU A 1 368 ? 5.91 0.965 22.25 1 94.5 368 GLU A C 1
ATOM 2921 O O . GLU A 1 368 ? 4.699 0.746 22.297 1 94.5 368 GLU A O 1
ATOM 2926 N N . LYS A 1 369 ? 6.434 2.152 21.922 1 93.44 369 LYS A N 1
ATOM 2927 C CA . LYS A 1 369 ? 5.535 3.248 21.562 1 93.44 369 LYS A CA 1
ATOM 2928 C C . LYS A 1 369 ? 4.754 2.932 20.297 1 93.44 369 LYS A C 1
ATOM 2930 O O . LYS A 1 369 ? 3.598 3.338 20.156 1 93.44 369 LYS A O 1
ATOM 2935 N N . THR A 1 370 ? 5.418 2.264 19.391 1 97.44 370 THR A N 1
ATOM 2936 C CA . THR A 1 370 ? 4.738 1.876 18.156 1 97.44 370 THR A CA 1
ATOM 2937 C C . THR A 1 370 ? 3.521 1.011 18.469 1 97.44 370 THR A C 1
ATOM 2939 O O . THR A 1 370 ? 2.416 1.298 18 1 97.44 370 THR A O 1
ATOM 2942 N N . LYS A 1 371 ? 3.689 -0.008 19.281 1 96.38 371 LYS A N 1
ATOM 2943 C CA . LYS A 1 371 ? 2.623 -0.951 19.594 1 96.38 371 LYS A CA 1
ATOM 2944 C C . LYS A 1 371 ? 1.501 -0.269 20.375 1 96.38 371 LYS A C 1
ATOM 2946 O O . LYS A 1 371 ? 0.353 -0.717 20.344 1 96.38 371 LYS A O 1
ATOM 2951 N N . GLU A 1 372 ? 1.834 0.768 21.016 1 95.44 372 GLU A N 1
ATOM 2952 C CA . GLU A 1 372 ? 0.874 1.492 21.844 1 95.44 372 GLU A CA 1
ATOM 2953 C C . GLU A 1 372 ? -0.166 2.207 20.984 1 95.44 372 GLU A C 1
ATOM 2955 O O . GLU A 1 372 ? -1.337 2.291 21.359 1 95.44 372 GLU A O 1
ATOM 2960 N N . VAL A 1 373 ? 0.271 2.707 19.812 1 96.56 373 VAL A N 1
ATOM 2961 C CA . VAL A 1 373 ? -0.643 3.605 19.125 1 96.56 373 VAL A CA 1
ATOM 2962 C C . VAL A 1 373 ? -0.948 3.059 17.734 1 96.56 373 VAL A C 1
ATOM 2964 O O . VAL A 1 373 ? -1.907 3.488 17.078 1 96.56 373 VAL A O 1
ATOM 2967 N N . PHE A 1 374 ? -0.088 2.225 17.219 1 98.06 374 PHE A N 1
ATOM 2968 C CA . PHE A 1 374 ? -0.414 1.421 16.047 1 98.06 374 PHE A CA 1
ATOM 2969 C C . PHE A 1 374 ? -0.932 0.048 16.453 1 98.06 374 PHE A C 1
ATOM 2971 O O . PHE A 1 374 ? -0.149 -0.884 16.641 1 98.06 374 PHE A O 1
ATOM 2978 N N . ILE A 1 375 ? -2.225 -0.093 16.484 1 97.44 375 ILE A N 1
ATOM 2979 C CA . ILE A 1 375 ? -2.789 -1.272 17.125 1 97.44 375 ILE A CA 1
ATOM 2980 C C . ILE A 1 375 ? -3.637 -2.055 16.125 1 97.44 375 ILE A C 1
ATOM 2982 O O . ILE A 1 375 ? -4.004 -1.529 15.07 1 97.44 375 ILE A O 1
ATOM 2986 N N . GLN A 1 376 ? -3.898 -3.293 16.453 1 97.38 376 GLN A N 1
ATOM 2987 C CA . GLN A 1 376 ? -4.926 -4.051 15.75 1 97.38 376 GLN A CA 1
ATOM 2988 C C . GLN A 1 376 ? -6.266 -3.324 15.781 1 97.38 376 GLN A C 1
ATOM 2990 O O . GLN A 1 376 ? -6.672 -2.811 16.828 1 97.38 376 GLN A O 1
ATOM 2995 N N . ASN A 1 377 ? -6.887 -3.217 14.633 1 97.69 377 ASN A N 1
ATOM 2996 C CA . ASN A 1 377 ? -8.219 -2.627 14.578 1 97.69 377 ASN A CA 1
ATOM 2997 C C . ASN A 1 377 ? -9.164 -3.291 15.578 1 97.69 377 ASN A C 1
ATOM 2999 O O . ASN A 1 377 ? -9.453 -4.484 15.461 1 97.69 377 ASN A O 1
ATOM 3003 N N . PRO A 1 378 ? -9.609 -2.52 16.516 1 96.94 378 PRO A N 1
ATOM 3004 C CA . PRO A 1 378 ? -10.469 -3.125 17.531 1 96.94 378 PRO A CA 1
ATOM 3005 C C . PRO A 1 378 ? -11.789 -3.641 16.953 1 96.94 378 PRO A C 1
ATOM 3007 O O . PRO A 1 378 ? -12.477 -4.438 17.594 1 96.94 378 PRO A O 1
ATOM 3010 N N . LEU A 1 379 ? -12.133 -3.219 15.781 1 95.19 379 LEU A N 1
ATOM 3011 C CA . LEU A 1 379 ? -13.406 -3.602 15.164 1 95.19 379 LEU A CA 1
ATOM 3012 C C . LEU A 1 379 ? -13.219 -4.816 14.258 1 95.19 379 LEU A C 1
ATOM 3014 O O . LEU A 1 379 ? -14.18 -5.273 13.633 1 95.19 379 LEU A O 1
ATOM 3018 N N . ASN A 1 380 ? -12.023 -5.312 14.109 1 95.31 380 ASN A N 1
ATOM 3019 C CA . ASN A 1 380 ? -11.688 -6.441 13.25 1 95.31 380 ASN A CA 1
ATOM 3020 C C . ASN A 1 380 ? -10.695 -7.387 13.93 1 95.31 380 ASN A C 1
ATOM 3022 O O . ASN A 1 380 ? -9.516 -7.066 14.062 1 95.31 380 ASN A O 1
ATOM 3026 N N . ASP A 1 381 ? -11.102 -8.523 14.258 1 94.06 381 ASP A N 1
ATOM 3027 C CA . ASP A 1 381 ? -10.219 -9.5 14.891 1 94.06 381 ASP A CA 1
ATOM 3028 C C . ASP A 1 381 ? -9.992 -10.703 13.984 1 94.06 381 ASP A C 1
ATOM 3030 O O . ASP A 1 381 ? -9.422 -11.711 14.406 1 94.06 381 ASP A O 1
ATOM 3034 N N . SER A 1 382 ? -10.461 -10.578 12.75 1 96.81 382 SER A N 1
ATOM 3035 C CA . SER A 1 382 ? -10.484 -11.742 11.875 1 96.81 382 SER A CA 1
ATOM 3036 C C . SER A 1 382 ? -9.195 -11.859 11.07 1 96.81 382 SER A C 1
ATOM 3038 O O . SER A 1 382 ? -8.82 -12.945 10.633 1 96.81 382 SER A O 1
ATOM 3040 N N . TYR A 1 383 ? -8.547 -10.797 10.781 1 97 383 TYR A N 1
ATOM 3041 C CA . TYR A 1 383 ? -7.273 -10.742 10.062 1 97 383 TYR A CA 1
ATOM 3042 C C . TYR A 1 383 ? -6.473 -9.508 10.469 1 97 383 TYR A C 1
ATOM 3044 O O . TYR A 1 383 ? -7.027 -8.555 11.031 1 97 383 TYR A O 1
ATOM 3052 N N . PRO A 1 384 ? -5.156 -9.523 10.305 1 96.88 384 PRO A N 1
ATOM 3053 C CA . PRO A 1 384 ? -4.344 -8.367 10.711 1 96.88 384 PRO A CA 1
ATOM 3054 C C . PRO A 1 384 ? -4.738 -7.086 9.984 1 96.88 384 PRO A C 1
ATOM 3056 O O . PRO A 1 384 ? -4.848 -7.078 8.75 1 96.88 384 PRO A O 1
ATOM 3059 N N . GLU A 1 385 ? -5.027 -6.074 10.688 1 96.75 385 GLU A N 1
ATOM 3060 C CA . GLU A 1 385 ? -5.328 -4.723 10.219 1 96.75 385 GLU A CA 1
ATOM 3061 C C . GLU A 1 385 ? -4.906 -3.678 11.242 1 96.75 385 GLU A C 1
ATOM 3063 O O . GLU A 1 385 ? -5.414 -3.656 12.367 1 96.75 385 GLU A O 1
ATOM 3068 N N . ILE A 1 386 ? -4.012 -2.816 10.852 1 97.38 386 ILE A N 1
ATOM 3069 C CA . ILE A 1 386 ? -3.469 -1.839 11.789 1 97.38 386 ILE A CA 1
ATOM 3070 C C . ILE A 1 386 ? -4.223 -0.519 11.648 1 97.38 386 ILE A C 1
ATOM 3072 O O . ILE A 1 386 ? -4.516 -0.075 10.539 1 97.38 386 ILE A O 1
ATOM 3076 N N . VAL A 1 387 ? -4.59 0.073 12.758 1 98.06 387 VAL A N 1
ATOM 3077 C CA . VAL A 1 387 ? -5.141 1.422 12.828 1 98.06 387 VAL A CA 1
ATOM 3078 C C . VAL A 1 387 ? -4.273 2.287 13.742 1 98.06 387 VAL A C 1
ATOM 3080 O O . VAL A 1 387 ? -3.582 1.77 14.625 1 98.06 387 VAL A O 1
ATOM 3083 N N . TYR A 1 388 ? -4.281 3.535 13.523 1 98.5 388 TYR A N 1
ATOM 3084 C CA . TYR A 1 388 ? -3.537 4.48 14.344 1 98.5 388 TYR A CA 1
ATOM 3085 C C . TYR A 1 388 ? -4.457 5.199 15.32 1 98.5 388 TYR A C 1
ATOM 3087 O O . TYR A 1 388 ? -5.473 5.777 14.922 1 98.5 388 TYR A O 1
ATOM 3095 N N . CYS A 1 389 ? -4.055 5.145 16.562 1 97.75 389 CYS A N 1
ATOM 3096 C CA . CYS A 1 389 ? -4.738 5.914 17.594 1 97.75 389 CYS A CA 1
ATOM 3097 C C . CYS A 1 389 ? -4.215 7.344 17.656 1 97.75 389 CYS A C 1
ATOM 3099 O O . CYS A 1 389 ? -3.143 7.598 18.203 1 97.75 389 CYS A O 1
ATOM 3101 N N . THR A 1 390 ? -5.027 8.297 17.25 1 96.25 390 THR A N 1
ATOM 3102 C CA . THR A 1 390 ? -4.539 9.664 17.109 1 96.25 390 THR A CA 1
ATOM 3103 C C . THR A 1 390 ? -4.406 10.336 18.469 1 96.25 390 THR A C 1
ATOM 3105 O O . THR A 1 390 ? -3.65 11.297 18.625 1 96.25 390 THR A O 1
ATOM 3108 N N . GLY A 1 391 ? -5.176 9.828 19.422 1 93.56 391 GLY A N 1
ATOM 3109 C CA . GLY A 1 391 ? -5.242 10.516 20.703 1 93.56 391 GLY A CA 1
ATOM 3110 C C . GLY A 1 391 ? -6.113 11.758 20.672 1 93.56 391 GLY A C 1
ATOM 3111 O O . GLY A 1 391 ? -6.152 12.516 21.641 1 93.56 391 GLY A O 1
ATOM 3112 N N . ASP A 1 392 ? -6.828 11.969 19.625 1 94.44 392 ASP A N 1
ATOM 3113 C CA . ASP A 1 392 ? -7.723 13.117 19.469 1 94.44 392 ASP A CA 1
ATOM 3114 C C . ASP A 1 392 ? -9.18 12.711 19.703 1 94.44 392 ASP A C 1
ATOM 3116 O O . ASP A 1 392 ? -9.609 11.641 19.266 1 94.44 392 ASP A O 1
ATOM 3120 N N . LEU A 1 393 ? -9.867 13.562 20.391 1 94.94 393 LEU A N 1
ATOM 3121 C CA . LEU A 1 393 ? -11.305 13.383 20.609 1 94.94 393 LEU A CA 1
ATOM 3122 C C . LEU A 1 393 ? -12.109 14.172 19.578 1 94.94 393 LEU A C 1
ATOM 3124 O O . LEU A 1 393 ? -11.836 15.352 19.344 1 94.94 393 LEU A O 1
ATOM 3128 N N . VAL A 1 394 ? -13.055 13.469 18.953 1 97 394 VAL A N 1
ATOM 3129 C CA . VAL A 1 394 ? -13.867 14.07 17.906 1 97 394 VAL A CA 1
ATOM 3130 C C . VAL A 1 394 ? -15.305 13.57 18 1 97 394 VAL A C 1
ATOM 3132 O O . VAL A 1 394 ? -15.602 12.688 18.812 1 97 394 VAL A O 1
ATOM 3135 N N . TYR A 1 395 ? -16.219 14.18 17.312 1 96.88 395 TYR A N 1
ATOM 3136 C CA . TYR A 1 395 ? -17.578 13.672 17.141 1 96.88 395 TYR A CA 1
ATOM 3137 C C . TYR A 1 395 ? -18.078 13.977 15.727 1 96.88 395 TYR A C 1
ATOM 3139 O O . TYR A 1 395 ? -17.547 14.844 15.039 1 96.88 395 TYR A O 1
ATOM 3147 N N . TRP A 1 396 ? -19.031 13.172 15.25 1 97.31 396 TRP A N 1
ATOM 3148 C CA . TRP A 1 396 ? -19.75 13.43 14.008 1 97.31 396 TRP A CA 1
ATOM 3149 C C . TRP A 1 396 ? -20.859 14.453 14.227 1 97.31 396 TRP A C 1
ATOM 3151 O O . TRP A 1 396 ? -21.672 14.305 15.141 1 97.31 396 TRP A O 1
ATOM 3161 N N . ASN A 1 397 ? -20.891 15.461 13.352 1 96.75 397 ASN A N 1
ATOM 3162 C CA . ASN A 1 397 ? -22 16.391 13.453 1 96.75 397 ASN A CA 1
ATOM 3163 C C . ASN A 1 397 ? -23.172 15.977 12.562 1 96.75 397 ASN A C 1
ATOM 3165 O O . ASN A 1 397 ? -23.156 14.883 11.984 1 96.75 397 ASN A O 1
ATOM 3169 N N . GLU A 1 398 ? -24.234 16.766 12.453 1 95.06 398 GLU A N 1
ATOM 3170 C CA . GLU A 1 398 ? -25.453 16.422 11.727 1 95.06 398 GLU A CA 1
ATOM 3171 C C . GLU A 1 398 ? -25.188 16.312 10.227 1 95.06 398 GLU A C 1
ATOM 3173 O O . GLU A 1 398 ? -25.922 15.609 9.516 1 95.06 398 GLU A O 1
ATOM 3178 N N . ASN A 1 399 ? -24.109 16.984 9.797 1 94.88 399 ASN A N 1
ATOM 3179 C CA . ASN A 1 399 ? -23.75 16.953 8.383 1 94.88 399 ASN A CA 1
ATOM 3180 C C . ASN A 1 399 ? -22.766 15.812 8.086 1 94.88 399 ASN A C 1
ATOM 3182 O O . ASN A 1 399 ? -22.188 15.758 7 1 94.88 399 ASN A O 1
ATOM 3186 N N . SER A 1 400 ? -22.5 14.961 9.016 1 94.69 400 SER A N 1
ATOM 3187 C CA . SER A 1 400 ? -21.562 13.844 8.891 1 94.69 400 SER A CA 1
ATOM 3188 C C . SER A 1 400 ? -20.141 14.344 8.672 1 94.69 400 SER A C 1
ATOM 3190 O O . SER A 1 400 ? -19.406 13.797 7.836 1 94.69 400 SER A O 1
ATOM 3192 N N . GLU A 1 401 ? -19.875 15.422 9.375 1 97.56 401 GLU A N 1
ATOM 3193 C CA . GLU A 1 401 ? -18.516 15.961 9.414 1 97.56 401 GLU A CA 1
ATOM 3194 C C . GLU A 1 401 ? -17.891 15.781 10.797 1 97.56 401 GLU A C 1
ATOM 3196 O O . GLU A 1 401 ? -18.562 15.922 11.812 1 97.56 401 GLU A O 1
ATOM 3201 N N . LEU A 1 402 ? -16.641 15.453 10.773 1 98.12 402 LEU A N 1
ATOM 3202 C CA . LEU A 1 402 ? -15.938 15.344 12.039 1 98.12 402 LEU A CA 1
ATOM 3203 C C . LEU A 1 402 ? -15.633 16.719 12.617 1 98.12 402 LEU A C 1
ATOM 3205 O O . LEU A 1 402 ? -15.242 17.625 11.891 1 98.12 402 LEU A O 1
ATOM 3209 N N . VAL A 1 403 ? -15.836 16.844 13.867 1 96.81 403 VAL A N 1
ATOM 3210 C CA . VAL A 1 403 ? -15.5 18.047 14.602 1 96.81 403 VAL A CA 1
ATOM 3211 C C . VAL A 1 403 ? -14.484 17.719 15.695 1 96.81 403 VAL A C 1
ATOM 3213 O O . VAL A 1 403 ? -14.688 16.781 16.484 1 96.81 403 VAL A O 1
ATOM 3216 N N . TYR A 1 404 ? -13.422 18.391 15.68 1 95.31 404 TYR A N 1
ATOM 3217 C CA . TYR A 1 404 ? -12.367 18.219 16.672 1 95.31 404 TYR A CA 1
ATOM 3218 C C . TYR A 1 404 ? -12.781 18.812 18.016 1 95.31 404 TYR A C 1
ATOM 3220 O O . TYR A 1 404 ? -13.359 19.906 18.078 1 95.31 404 TYR A O 1
ATOM 3228 N N . VAL A 1 405 ? -12.484 18.062 19.047 1 91.69 405 VAL A N 1
ATOM 3229 C CA . VAL A 1 405 ? -12.812 18.531 20.391 1 91.69 405 VAL A CA 1
ATOM 3230 C C . VAL A 1 405 ? -11.531 18.922 21.125 1 91.69 405 VAL A C 1
ATOM 3232 O O . VAL A 1 405 ? -11.344 20.078 21.484 1 91.69 405 VAL A O 1
ATOM 3235 N N . SER A 1 406 ? -10.664 17.922 21.359 1 86.62 406 SER A N 1
ATOM 3236 C CA . SER A 1 406 ? -9.414 18.141 22.078 1 86.62 406 SER A CA 1
ATOM 3237 C C . SER A 1 406 ? -8.508 16.922 22 1 86.62 406 SER A C 1
ATOM 3239 O O . SER A 1 406 ? -8.906 15.875 21.469 1 86.62 406 SER A O 1
ATOM 3241 N N . ARG A 1 407 ? -7.34 17.125 22.516 1 85.44 407 ARG A N 1
ATOM 3242 C CA . ARG A 1 407 ? -6.5 15.969 22.781 1 85.44 407 ARG A CA 1
ATOM 3243 C C . ARG A 1 407 ? -7.043 15.156 23.953 1 85.44 407 ARG A C 1
ATOM 3245 O O . ARG A 1 407 ? -7.504 15.727 24.953 1 85.44 407 ARG A O 1
ATOM 3252 N N . LYS A 1 408 ? -6.898 13.93 23.828 1 82.69 408 LYS A N 1
ATOM 3253 C CA . LYS A 1 408 ? -7.34 13.031 24.891 1 82.69 408 LYS A CA 1
ATOM 3254 C C . LYS A 1 408 ? -6.547 13.273 26.172 1 82.69 408 LYS A C 1
ATOM 3256 O O . LYS A 1 408 ? -7.098 13.188 27.266 1 82.69 408 LYS A O 1
ATOM 3261 N N . ASP A 1 409 ? -5.324 13.633 26 1 77.25 409 ASP A N 1
ATOM 3262 C CA . ASP A 1 409 ? -4.465 13.781 27.172 1 77.25 409 ASP A CA 1
ATOM 3263 C C . ASP A 1 409 ? -4.566 15.188 27.75 1 77.25 409 ASP A C 1
ATOM 3265 O O . ASP A 1 409 ? -4 15.477 28.812 1 77.25 409 ASP A O 1
ATOM 3269 N N . LEU A 1 410 ? -5.262 16.125 27.109 1 70.81 410 LEU A N 1
ATOM 3270 C CA . LEU A 1 410 ? -5.43 17.484 27.609 1 70.81 410 LEU A CA 1
ATOM 3271 C C . LEU A 1 410 ? -6.793 17.656 28.266 1 70.81 410 LEU A C 1
ATOM 3273 O O . LEU A 1 410 ? -7.121 18.75 28.734 1 70.81 410 LEU A O 1
ATOM 3277 N N . GLN A 1 411 ? -7.562 16.672 28.188 1 71.81 411 GLN A N 1
ATOM 3278 C CA . GLN A 1 411 ? -8.812 16.734 28.938 1 71.81 411 GLN A CA 1
ATOM 3279 C C . GLN A 1 411 ? -8.562 16.828 30.438 1 71.81 411 GLN A C 1
ATOM 3281 O O . GLN A 1 411 ? -7.688 16.141 30.969 1 71.81 411 GLN A O 1
ATOM 3286 N N . ILE A 1 412 ? -9.172 17.891 31.016 1 77.44 412 ILE A N 1
ATOM 3287 C CA . ILE A 1 412 ? -8.914 18.094 32.438 1 77.44 412 ILE A CA 1
ATOM 3288 C C . ILE A 1 412 ? -10.195 17.844 33.219 1 77.44 412 ILE A C 1
ATOM 3290 O O . ILE A 1 412 ? -11.297 17.875 32.688 1 77.44 412 ILE A O 1
ATOM 3294 N N . LYS A 1 413 ? -10.148 17.25 34.531 1 75.94 413 LYS A N 1
ATOM 3295 C CA . LYS A 1 413 ? -11.227 17.234 35.5 1 75.94 413 LYS A CA 1
ATOM 3296 C C . LYS A 1 413 ? -11.117 18.406 36.469 1 75.94 413 LYS A C 1
ATOM 3298 O O . LYS A 1 413 ? -10.109 18.562 37.156 1 75.94 413 LYS A O 1
ATOM 3303 N N . HIS A 1 414 ? -11.914 19.375 36.25 1 78.38 414 HIS A N 1
ATOM 3304 C CA . HIS A 1 414 ? -11.938 20.594 37.062 1 78.38 414 HIS A CA 1
ATOM 3305 C C . HIS A 1 414 ? -13.289 20.781 37.719 1 78.38 414 HIS A C 1
ATOM 3307 O O . HIS A 1 414 ? -14.328 20.781 37.062 1 78.38 414 HIS A O 1
ATOM 3313 N N . MET A 1 415 ? -13.258 20.922 38.969 1 73.19 415 MET A N 1
ATOM 3314 C CA . MET A 1 415 ? -14.453 21.109 39.781 1 73.19 415 MET A CA 1
ATOM 3315 C C . MET A 1 415 ? -15.492 20.031 39.469 1 73.19 415 MET A C 1
ATOM 3317 O O . MET A 1 415 ? -16.688 20.344 39.344 1 73.19 415 MET A O 1
ATOM 3321 N N . GLY A 1 416 ? -15.07 18.797 39.25 1 66.94 416 GLY A N 1
ATOM 3322 C CA . GLY A 1 416 ? -15.945 17.656 39.062 1 66.94 416 GLY A CA 1
ATOM 3323 C C . GLY A 1 416 ? -16.438 17.516 37.625 1 66.94 416 GLY A C 1
ATOM 3324 O O . GLY A 1 416 ? -17.203 16.609 37.312 1 66.94 416 GLY A O 1
ATOM 3325 N N . ASN A 1 417 ? -16.031 18.484 36.812 1 74 417 ASN A N 1
ATOM 3326 C CA . ASN A 1 417 ? -16.469 18.469 35.406 1 74 417 ASN A CA 1
ATOM 3327 C C . ASN A 1 417 ? -15.328 18.125 34.469 1 74 417 ASN A C 1
ATOM 3329 O O . ASN A 1 417 ? -14.172 18.484 34.719 1 74 417 ASN A O 1
ATOM 3333 N N . ARG A 1 418 ? -15.68 17.188 33.531 1 74.5 418 ARG A N 1
ATOM 3334 C CA . ARG A 1 418 ? -14.734 16.969 32.438 1 74.5 418 ARG A CA 1
ATOM 3335 C C . ARG A 1 418 ? -14.773 18.125 31.438 1 74.5 418 ARG A C 1
ATOM 3337 O O . ARG A 1 418 ? -15.828 18.453 30.891 1 74.5 418 ARG A O 1
ATOM 3344 N N . ILE A 1 419 ? -13.617 18.875 31.312 1 77.88 419 ILE A N 1
ATOM 3345 C CA . ILE A 1 419 ? -13.539 20.094 30.516 1 77.88 419 ILE A CA 1
ATOM 3346 C C . ILE A 1 419 ? -12.523 19.906 29.391 1 77.88 419 ILE A C 1
ATOM 3348 O O . ILE A 1 419 ? -11.445 19.359 29.609 1 77.88 419 ILE A O 1
ATOM 3352 N N . GLU A 1 420 ? -12.922 20.328 28.219 1 79.81 420 GLU A N 1
ATOM 3353 C CA . GLU A 1 420 ? -12.008 20.469 27.078 1 79.81 420 GLU A CA 1
ATOM 3354 C C . GLU A 1 420 ? -11.508 21.906 26.938 1 79.81 420 GLU A C 1
ATOM 3356 O O . GLU A 1 420 ? -12.266 22.797 26.578 1 79.81 420 GLU A O 1
ATOM 3361 N N . LEU A 1 421 ? -10.195 22.062 27.094 1 82.25 421 LEU A N 1
ATOM 3362 C CA . LEU A 1 421 ? -9.633 23.406 27.078 1 82.25 421 LEU A CA 1
ATOM 3363 C C . LEU A 1 421 ? -9.875 24.078 25.719 1 82.25 421 LEU A C 1
ATOM 3365 O O . LEU A 1 421 ? -10 25.297 25.641 1 82.25 421 LEU A O 1
ATOM 3369 N N . GLY A 1 422 ? -10.047 23.266 24.703 1 81.12 422 GLY A N 1
ATOM 3370 C CA . GLY A 1 422 ? -10.312 23.797 23.359 1 81.12 422 GLY A CA 1
ATOM 3371 C C . GLY A 1 422 ? -11.625 24.547 23.266 1 81.12 422 GLY A C 1
ATOM 3372 O O . GLY A 1 422 ? -11.734 25.516 22.516 1 81.12 422 GLY A O 1
ATOM 3373 N N . GLU A 1 423 ? -12.555 24.078 24 1 80.12 423 GLU A N 1
ATOM 3374 C CA . GLU A 1 423 ? -13.836 24.781 24.016 1 80.12 423 GLU A CA 1
ATOM 3375 C C . GLU A 1 423 ? -13.688 26.188 24.562 1 80.12 423 GLU A C 1
ATOM 3377 O O . GLU A 1 423 ? -14.297 27.125 24.062 1 80.12 423 GLU A O 1
ATOM 3382 N N . ILE A 1 424 ? -12.906 26.312 25.578 1 84.75 424 ILE A N 1
ATOM 3383 C CA . ILE A 1 424 ? -12.641 27.625 26.172 1 84.75 424 ILE A CA 1
ATOM 3384 C C . ILE A 1 424 ? -11.875 28.484 25.172 1 84.75 424 ILE A C 1
ATOM 3386 O O . ILE A 1 424 ? -12.203 29.656 24.969 1 84.75 424 ILE A O 1
ATOM 3390 N N . GLU A 1 425 ? -10.898 27.875 24.578 1 88.38 425 GLU A N 1
ATOM 3391 C CA . GLU A 1 425 ? -10.094 28.594 23.594 1 88.38 425 GLU A CA 1
ATOM 3392 C C . GLU A 1 425 ? -10.953 29.094 22.438 1 88.38 425 GLU A C 1
ATOM 3394 O O . GLU A 1 425 ? -10.773 30.219 21.953 1 88.38 425 GLU A O 1
ATOM 3399 N N . ASN A 1 426 ? -11.852 28.312 22 1 83.12 426 ASN A N 1
ATOM 3400 C CA . ASN A 1 426 ? -12.75 28.703 20.922 1 83.12 426 ASN A CA 1
ATOM 3401 C C . ASN A 1 426 ? -13.609 29.891 21.312 1 83.12 426 ASN A C 1
ATOM 3403 O O . ASN A 1 426 ? -13.82 30.812 20.516 1 83.12 426 ASN A O 1
ATOM 3407 N N . ALA A 1 427 ? -14.156 29.859 22.484 1 84.5 427 ALA A N 1
ATOM 3408 C CA . ALA A 1 427 ? -14.969 30.969 22.984 1 84.5 427 ALA A CA 1
ATOM 3409 C C . ALA A 1 427 ? -14.141 32.25 23.094 1 84.5 427 ALA A C 1
ATOM 3411 O O . ALA A 1 427 ? -14.617 33.344 22.75 1 84.5 427 ALA A O 1
ATOM 3412 N N . MET A 1 428 ? -12.93 32.094 23.562 1 90.69 428 MET A N 1
ATOM 3413 C CA . MET A 1 428 ? -12.039 33.25 23.719 1 90.69 428 MET A CA 1
ATOM 3414 C C . MET A 1 428 ? -11.664 33.844 22.375 1 90.69 428 MET A C 1
ATOM 3416 O O . MET A 1 428 ? -11.711 35.062 22.188 1 90.69 428 MET A O 1
ATOM 3420 N N . SER A 1 429 ? -11.32 33 21.469 1 90.19 429 SER A N 1
ATOM 3421 C CA . SER A 1 429 ? -10.812 33.438 20.172 1 90.19 429 SER A CA 1
ATOM 3422 C C . SER A 1 429 ? -11.883 34.188 19.375 1 90.19 429 SER A C 1
ATOM 3424 O O . SER A 1 429 ? -11.562 35 18.5 1 90.19 429 SER A O 1
ATOM 3426 N N . ALA A 1 430 ? -13.141 33.969 19.688 1 87.75 430 ALA A N 1
ATOM 3427 C CA . ALA A 1 430 ? -14.258 34.562 18.984 1 87.75 430 ALA A CA 1
ATOM 3428 C C . ALA A 1 430 ? -14.477 36 19.438 1 87.75 430 ALA A C 1
ATOM 3430 O O . ALA A 1 430 ? -15.172 36.781 18.766 1 87.75 430 ALA A O 1
ATOM 3431 N N . LEU A 1 431 ? -13.969 36.406 20.547 1 90 431 LEU A N 1
ATOM 3432 C CA . LEU A 1 431 ? -14.219 37.719 21.125 1 90 431 LEU A CA 1
ATOM 3433 C C . LEU A 1 431 ? -13.398 38.812 20.438 1 90 431 LEU A C 1
ATOM 3435 O O . LEU A 1 431 ? -12.227 38.594 20.109 1 90 431 LEU A O 1
ATOM 3439 N N . ASP A 1 432 ? -14.078 39.875 20.234 1 90.31 432 ASP A N 1
ATOM 3440 C CA . ASP A 1 432 ? -13.359 41.031 19.703 1 90.31 432 ASP A CA 1
ATOM 3441 C C . ASP A 1 432 ? -12.281 41.469 20.688 1 90.31 432 ASP A C 1
ATOM 3443 O O . ASP A 1 432 ? -12.508 41.531 21.891 1 90.31 432 ASP A O 1
ATOM 3447 N N . GLY A 1 433 ? -11.141 41.656 20.172 1 91.38 433 GLY A N 1
ATOM 3448 C CA . GLY A 1 433 ? -10.031 42.125 21 1 91.38 433 GLY A CA 1
ATOM 3449 C C . GLY A 1 433 ? -9.094 41 21.406 1 91.38 433 GLY A C 1
ATOM 3450 O O . GLY A 1 433 ? -8.062 41.25 22.047 1 91.38 433 GLY A O 1
ATOM 3451 N N . VAL A 1 434 ? -9.453 39.781 21.172 1 91.88 434 VAL A N 1
ATOM 3452 C CA . VAL A 1 434 ? -8.562 38.656 21.391 1 91.88 434 VAL A CA 1
ATOM 3453 C C . VAL A 1 434 ? -7.93 38.25 20.062 1 91.88 434 VAL A C 1
ATOM 3455 O O . VAL A 1 434 ? -8.633 37.812 19.141 1 91.88 434 VAL A O 1
ATOM 3458 N N . ASP A 1 435 ? -6.621 38.375 19.953 1 89.88 435 ASP A N 1
ATOM 3459 C CA . ASP A 1 435 ? -5.898 38.031 18.719 1 89.88 435 ASP A CA 1
ATOM 3460 C C . ASP A 1 435 ? -5.496 36.562 18.719 1 89.88 435 ASP A C 1
ATOM 3462 O O . ASP A 1 435 ? -5.68 35.875 17.719 1 89.88 435 ASP A O 1
ATOM 3466 N N . MET A 1 436 ? -4.879 36.094 19.734 1 90.44 436 MET A N 1
ATOM 3467 C CA . MET A 1 436 ? -4.48 34.719 19.953 1 90.44 436 MET A CA 1
ATOM 3468 C C . MET A 1 436 ? -4.754 34.281 21.391 1 90.44 436 MET A C 1
ATOM 3470 O O . MET A 1 436 ? -4.777 35.125 22.297 1 90.44 436 MET A O 1
ATOM 3474 N N . CYS A 1 437 ? -5.066 33.125 21.609 1 89.94 437 CYS A N 1
ATOM 3475 C CA . CYS A 1 437 ? -5.289 32.656 22.984 1 89.94 437 CYS A CA 1
ATOM 3476 C C . CYS A 1 437 ? -4.918 31.203 23.141 1 89.94 437 CYS A C 1
ATOM 3478 O O . CYS A 1 437 ? -4.785 30.469 22.156 1 89.94 437 CYS A O 1
ATOM 3480 N N . CYS A 1 438 ? -4.617 30.828 24.312 1 90.88 438 CYS A N 1
ATOM 3481 C CA . CYS A 1 438 ? -4.309 29.469 24.734 1 90.88 438 CYS A CA 1
ATOM 3482 C C . CYS A 1 438 ? -4.77 29.219 26.172 1 90.88 438 CYS A C 1
ATOM 3484 O O . CYS A 1 438 ? -4.664 30.109 27.016 1 90.88 438 CYS A O 1
ATOM 3486 N N . CYS A 1 439 ? -5.379 28.125 26.375 1 89.12 439 CYS A N 1
ATOM 3487 C CA . CYS A 1 439 ? -5.789 27.75 27.734 1 89.12 439 CYS A CA 1
ATOM 3488 C C . CYS A 1 439 ? -4.953 26.594 28.266 1 89.12 439 CYS A C 1
ATOM 3490 O O . CYS A 1 439 ? -4.691 25.641 27.547 1 89.12 439 CYS A O 1
ATOM 3492 N N . LEU A 1 440 ? -4.477 26.766 29.406 1 90.19 440 LEU A N 1
ATOM 3493 C CA . LEU A 1 440 ? -3.688 25.75 30.109 1 90.19 440 LEU A CA 1
ATOM 3494 C C . LEU A 1 440 ? -4.359 25.359 31.422 1 90.19 440 LEU A C 1
ATOM 3496 O O . LEU A 1 440 ? -5.309 26 31.859 1 90.19 440 LEU A O 1
ATOM 3500 N N . TYR A 1 441 ? -3.943 24.219 31.953 1 87.5 441 TYR A N 1
ATOM 3501 C CA . TYR A 1 441 ? -4.465 23.766 33.219 1 87.5 441 TYR A CA 1
ATOM 3502 C C . TYR A 1 441 ? -3.334 23.5 34.219 1 87.5 441 TYR A C 1
ATOM 3504 O O . TYR A 1 441 ? -2.41 22.734 33.938 1 87.5 441 TYR A O 1
ATOM 3512 N N . ASN A 1 442 ? -3.355 24.25 35.219 1 86.62 442 ASN A N 1
ATOM 3513 C CA . ASN A 1 442 ? -2.436 24 36.344 1 86.62 442 ASN A CA 1
ATOM 3514 C C . ASN A 1 442 ? -2.99 22.969 37.312 1 86.62 442 ASN A C 1
ATOM 3516 O O . ASN A 1 442 ? -3.836 23.281 38.125 1 86.62 442 ASN A O 1
ATOM 3520 N N . LYS A 1 443 ? -2.582 21.766 37.25 1 78.69 443 LYS A N 1
ATOM 3521 C CA . LYS A 1 443 ? -3.086 20.641 38.031 1 78.69 443 LYS A CA 1
ATOM 3522 C C . LYS A 1 443 ? -2.861 20.875 39.531 1 78.69 443 LYS A C 1
ATOM 3524 O O . LYS A 1 443 ? -3.674 20.453 40.375 1 78.69 443 LYS A O 1
ATOM 3529 N N . GLU A 1 444 ? -1.661 21.594 39.875 1 82.12 444 GLU A N 1
ATOM 3530 C CA . GLU A 1 444 ? -1.302 21.812 41.25 1 82.12 444 GLU A CA 1
ATOM 3531 C C . GLU A 1 444 ? -2.289 22.766 41.938 1 82.12 444 GLU A C 1
ATOM 3533 O O . GLU A 1 444 ? -2.721 22.516 43.062 1 82.12 444 GLU A O 1
ATOM 3538 N N . SER A 1 445 ? -2.605 23.766 41.281 1 85.88 445 SER A N 1
ATOM 3539 C CA . SER A 1 445 ? -3.492 24.766 41.875 1 85.88 445 SER A CA 1
ATOM 3540 C C . SER A 1 445 ? -4.938 24.562 41.438 1 85.88 445 SER A C 1
ATOM 3542 O O . SER A 1 445 ? -5.836 25.281 41.875 1 85.88 445 SER A O 1
ATOM 3544 N N . ASP A 1 446 ? -5.141 23.516 40.594 1 84.56 446 ASP A N 1
ATOM 3545 C CA . ASP A 1 446 ? -6.465 23.234 40.062 1 84.56 446 ASP A CA 1
ATOM 3546 C C . ASP A 1 446 ? -7.09 24.469 39.438 1 84.56 446 ASP A C 1
ATOM 3548 O O . ASP A 1 446 ? -8.211 24.859 39.781 1 84.56 446 ASP A O 1
ATOM 3552 N N . GLN A 1 447 ? -6.285 25.094 38.531 1 90.31 447 GLN A N 1
ATOM 3553 C CA . GLN A 1 447 ? -6.75 26.344 37.906 1 90.31 447 GLN A CA 1
ATOM 3554 C C . GLN A 1 447 ? -6.602 26.312 36.406 1 90.31 447 GLN A C 1
ATOM 3556 O O . GLN A 1 447 ? -5.617 25.797 35.875 1 90.31 447 GLN A O 1
ATOM 3561 N N . ILE A 1 448 ? -7.621 26.812 35.75 1 90.62 448 ILE A N 1
ATOM 3562 C CA . ILE A 1 448 ? -7.555 27.062 34.312 1 90.62 448 ILE A CA 1
ATOM 3563 C C . ILE A 1 448 ? -6.902 28.422 34.062 1 90.62 448 ILE A C 1
ATOM 3565 O O . ILE A 1 448 ? -7.328 29.438 34.625 1 90.62 448 ILE A O 1
ATOM 3569 N N . VAL A 1 449 ? -5.871 28.328 33.312 1 92.31 449 VAL A N 1
ATOM 3570 C CA . VAL A 1 449 ? -5.125 29.547 33.031 1 92.31 449 VAL A CA 1
ATOM 3571 C C . VAL A 1 449 ? -5.32 29.938 31.562 1 92.31 449 VAL A C 1
ATOM 3573 O O . VAL A 1 449 ? -5.031 29.141 30.656 1 92.31 449 VAL A O 1
ATOM 3576 N N . ALA A 1 450 ? -5.883 31.094 31.359 1 92.69 450 ALA A N 1
ATOM 3577 C CA . ALA A 1 450 ? -6.035 31.609 30.016 1 92.69 450 ALA A CA 1
ATOM 3578 C C . ALA A 1 450 ? -4.914 32.594 29.672 1 92.69 450 ALA A C 1
ATOM 3580 O O . ALA A 1 450 ? -4.621 33.5 30.438 1 92.69 450 ALA A O 1
ATOM 3581 N N . VAL A 1 451 ? -4.285 32.344 28.656 1 93.62 451 VAL A N 1
ATOM 3582 C CA . VAL A 1 451 ? -3.281 33.281 28.109 1 93.62 451 VAL A CA 1
ATOM 3583 C C . VAL A 1 451 ? -3.764 33.812 26.781 1 93.62 451 VAL A C 1
ATOM 3585 O O . VAL A 1 451 ? -4.266 33.094 25.922 1 93.62 451 VAL A O 1
ATOM 3588 N N . TYR A 1 452 ? -3.703 35.156 26.609 1 93 452 TYR A N 1
ATOM 3589 C CA . TYR A 1 452 ? -4.195 35.719 25.359 1 93 452 TYR A CA 1
ATOM 3590 C C . TYR A 1 452 ? -3.445 36.969 24.984 1 93 452 TYR A C 1
ATOM 3592 O O . TYR A 1 452 ? -2.715 37.531 25.812 1 93 452 TYR A O 1
ATOM 3600 N N . THR A 1 453 ? -3.475 37.312 23.719 1 92.38 453 THR A N 1
ATOM 3601 C CA . THR A 1 453 ? -2.998 38.562 23.203 1 92.38 453 THR A CA 1
ATOM 3602 C C . THR A 1 453 ? -4.148 39.375 22.594 1 92.38 453 THR A C 1
ATOM 3604 O O . THR A 1 453 ? -5.18 38.812 22.234 1 92.38 453 THR A O 1
ATOM 3607 N N . GLY A 1 454 ? -4.043 40.656 22.5 1 91.25 454 GLY A N 1
ATOM 3608 C CA . GLY A 1 454 ? -5.066 41.531 21.984 1 91.25 454 GLY A CA 1
ATOM 3609 C C . GLY A 1 454 ? -5.316 42.75 22.875 1 91.25 454 GLY A C 1
ATOM 3610 O O . GLY A 1 454 ? -4.492 43.094 23.719 1 91.25 454 GLY A O 1
ATOM 3611 N N . ASN A 1 455 ? -6.402 43.469 22.656 1 91.12 455 ASN A N 1
ATOM 3612 C CA . ASN A 1 455 ? -6.637 44.719 23.359 1 91.12 455 ASN A CA 1
ATOM 3613 C C . ASN A 1 455 ? -7.77 44.594 24.375 1 91.12 455 ASN A C 1
ATOM 3615 O O . ASN A 1 455 ? -8.086 45.562 25.094 1 91.12 455 ASN A O 1
ATOM 3619 N N . LEU A 1 456 ? -8.25 43.375 24.484 1 90.81 456 LEU A N 1
ATOM 3620 C CA . LEU A 1 456 ? -9.367 43.188 25.406 1 90.81 456 LEU A CA 1
ATOM 3621 C C . LEU A 1 456 ? -8.883 43.125 26.844 1 90.81 456 LEU A C 1
ATOM 3623 O O . LEU A 1 456 ? -7.938 42.406 27.156 1 90.81 456 LEU A O 1
ATOM 3627 N N . GLU A 1 457 ? -9.516 43.938 27.688 1 92.12 457 GLU A N 1
ATOM 3628 C CA . GLU A 1 457 ? -9.148 43.969 29.094 1 92.12 457 GLU A CA 1
ATOM 3629 C C . GLU A 1 457 ? -9.562 42.656 29.797 1 92.12 457 GLU A C 1
ATOM 3631 O O . GLU A 1 457 ? -10.602 42.094 29.484 1 92.12 457 GLU A O 1
ATOM 3636 N N . LEU A 1 458 ? -8.781 42.312 30.75 1 90.5 458 LEU A N 1
ATOM 3637 C CA . LEU A 1 458 ? -8.961 41.062 31.469 1 90.5 458 LEU A CA 1
ATOM 3638 C C . LEU A 1 458 ? -10.375 40.969 32.031 1 90.5 458 LEU A C 1
ATOM 3640 O O . LEU A 1 458 ? -11.031 39.938 31.906 1 90.5 458 LEU A O 1
ATOM 3644 N N . LYS A 1 459 ? -10.789 42.062 32.688 1 90.5 459 LYS A N 1
ATOM 3645 C CA . LYS A 1 459 ? -12.094 42.062 33.312 1 90.5 459 LYS A CA 1
ATOM 3646 C C . LYS A 1 459 ? -13.211 41.844 32.281 1 90.5 459 LYS A C 1
ATOM 3648 O O . LYS A 1 459 ? -14.164 41.125 32.562 1 90.5 459 LYS A O 1
ATOM 3653 N N . ILE A 1 460 ? -13.039 42.438 31.172 1 91.56 460 ILE A N 1
ATOM 3654 C CA . ILE A 1 460 ? -14.039 42.312 30.125 1 91.56 460 ILE A CA 1
ATOM 3655 C C . ILE A 1 460 ? -14.031 40.906 29.531 1 91.56 460 ILE A C 1
ATOM 3657 O O . ILE A 1 460 ? -15.094 40.344 29.266 1 91.56 460 ILE A O 1
ATOM 3661 N N . LEU A 1 461 ? -12.828 40.438 29.375 1 93.19 461 LEU A N 1
ATOM 3662 C CA . LEU A 1 461 ? -12.711 39.062 28.828 1 93.19 461 LEU A CA 1
ATOM 3663 C C . LEU A 1 461 ? -13.438 38.062 29.719 1 93.19 461 LEU A C 1
ATOM 3665 O O . LEU A 1 461 ? -14.203 37.25 29.219 1 93.19 461 LEU A O 1
ATOM 3669 N N . SER A 1 462 ? -13.211 38.125 30.938 1 91.31 462 SER A N 1
ATOM 3670 C CA . SER A 1 462 ? -13.844 37.219 31.891 1 91.31 462 SER A CA 1
ATOM 3671 C C . SER A 1 462 ? -15.359 37.344 31.859 1 91.31 462 SER A C 1
ATOM 3673 O O . SER A 1 462 ? -16.062 36.344 31.875 1 91.31 462 SER A O 1
ATOM 3675 N N . GLN A 1 463 ? -15.859 38.531 31.797 1 90.62 463 GLN A N 1
ATOM 3676 C CA . GLN A 1 463 ? -17.297 38.781 31.766 1 90.62 463 GLN A CA 1
ATOM 3677 C C . GLN A 1 463 ? -17.922 38.219 30.5 1 90.62 463 GLN A C 1
ATOM 3679 O O . GLN A 1 463 ? -19 37.625 30.547 1 90.62 463 GLN A O 1
ATOM 3684 N N . LEU A 1 464 ? -17.234 38.438 29.469 1 91.44 464 LEU A N 1
ATOM 3685 C CA . LEU A 1 464 ? -17.766 37.969 28.203 1 91.44 464 LEU A CA 1
ATOM 3686 C C . LEU A 1 464 ? -17.781 36.438 28.156 1 91.44 464 LEU A C 1
ATOM 3688 O O . LEU A 1 464 ? -18.703 35.844 27.609 1 91.44 464 LEU A O 1
ATOM 3692 N N . LEU A 1 465 ? -16.766 35.844 28.703 1 91.5 465 LEU A N 1
ATOM 3693 C CA . LEU A 1 465 ? -16.688 34.375 28.703 1 91.5 465 LEU A CA 1
ATOM 3694 C C . LEU A 1 465 ? -17.797 33.781 29.562 1 91.5 465 LEU A C 1
ATOM 3696 O O . LEU A 1 465 ? -18.312 32.688 29.266 1 91.5 465 LEU A O 1
ATOM 3700 N N . LYS A 1 466 ? -18.188 34.5 30.625 1 87.88 466 LYS A N 1
ATOM 3701 C CA . LYS A 1 466 ? -19.234 34.031 31.516 1 87.88 466 LYS A CA 1
ATOM 3702 C C . LYS A 1 466 ? -20.578 33.938 30.781 1 87.88 466 LYS A C 1
ATOM 3704 O O . LYS A 1 466 ? -21.453 33.156 31.172 1 87.88 466 LYS A O 1
ATOM 3709 N N . GLN A 1 467 ? -20.656 34.656 29.75 1 87.38 467 GLN A N 1
ATOM 3710 C CA . GLN A 1 467 ? -21.875 34.656 28.969 1 87.38 467 GLN A CA 1
ATOM 3711 C C . GLN A 1 467 ? -21.891 33.469 27.984 1 87.38 467 GLN A C 1
ATOM 3713 O O . GLN A 1 467 ? -22.953 33.094 27.5 1 87.38 467 GLN A O 1
ATOM 3718 N N . LYS A 1 468 ? -20.781 32.969 27.703 1 85.94 468 LYS A N 1
ATOM 3719 C CA . LYS A 1 468 ? -20.672 31.969 26.641 1 85.94 468 LYS A CA 1
ATOM 3720 C C . LYS A 1 468 ? -20.406 30.578 27.188 1 85.94 468 LYS A C 1
ATOM 3722 O O . LYS A 1 468 ? -20.688 29.578 26.531 1 85.94 468 LYS A O 1
ATOM 3727 N N . LEU A 1 469 ? -19.797 30.562 28.391 1 88.44 469 LEU A N 1
ATOM 3728 C CA . LEU A 1 469 ? -19.359 29.297 28.938 1 88.44 469 LEU A CA 1
ATOM 3729 C C . LEU A 1 469 ? -19.953 29.062 30.328 1 88.44 469 LEU A C 1
ATOM 3731 O O . LEU A 1 469 ? -20.234 30.031 31.047 1 88.44 469 LEU A O 1
ATOM 3735 N N . PRO A 1 470 ? -20.219 27.828 30.625 1 82.56 470 PRO A N 1
ATOM 3736 C CA . PRO A 1 470 ? -20.625 27.547 32 1 82.56 470 PRO A CA 1
ATOM 3737 C C . PRO A 1 470 ? -19.562 27.969 33.031 1 82.56 470 PRO A C 1
ATOM 3739 O O . PRO A 1 470 ? -18.375 28.062 32.688 1 82.56 470 PRO A O 1
ATOM 3742 N N . ARG A 1 471 ? -19.953 28.188 34.25 1 81.5 471 ARG A N 1
ATOM 3743 C CA . ARG A 1 471 ? -19.125 28.734 35.312 1 81.5 471 ARG A CA 1
ATOM 3744 C C . ARG A 1 471 ? -17.875 27.891 35.531 1 81.5 471 ARG A C 1
ATOM 3746 O O . ARG A 1 471 ? -16.781 28.422 35.75 1 81.5 471 ARG A O 1
ATOM 3753 N N . TYR A 1 472 ? -18.031 26.609 35.406 1 82.25 472 TYR A N 1
ATOM 3754 C CA . TYR A 1 472 ? -16.938 25.703 35.719 1 82.25 472 TYR A CA 1
ATOM 3755 C C . TYR A 1 472 ? -15.875 25.719 34.625 1 82.25 472 TYR A C 1
ATOM 3757 O O . TYR A 1 472 ? -14.773 25.219 34.812 1 82.25 472 TYR A O 1
ATOM 3765 N N . MET A 1 473 ? -16.094 26.344 33.438 1 88.44 473 MET A N 1
ATOM 3766 C CA . MET A 1 473 ? -15.156 26.391 32.344 1 88.44 473 MET A CA 1
ATOM 3767 C C . MET A 1 473 ? -14.422 27.719 32.281 1 88.44 473 MET A C 1
ATOM 3769 O O . MET A 1 473 ? -13.469 27.891 31.531 1 88.44 473 MET A O 1
ATOM 3773 N N . ILE A 1 474 ? -14.875 28.641 33.156 1 89.81 474 ILE A N 1
ATOM 3774 C CA . ILE A 1 474 ? -14.305 29.969 33.156 1 89.81 474 ILE A CA 1
ATOM 3775 C C . ILE A 1 474 ? -12.883 29.938 33.719 1 89.81 474 ILE A C 1
ATOM 3777 O O . ILE A 1 474 ? -12.664 29.406 34.812 1 89.81 474 ILE A O 1
ATOM 3781 N N . PRO A 1 475 ? -11.883 30.484 33 1 93.69 475 PRO A N 1
ATOM 3782 C CA . PRO A 1 475 ? -10.508 30.484 33.5 1 93.69 475 PRO A CA 1
ATOM 3783 C C . PRO A 1 475 ? -10.367 31.203 34.844 1 93.69 475 PRO A C 1
ATOM 3785 O O . PRO A 1 475 ? -11.016 32.219 35.062 1 93.69 475 PRO A O 1
ATOM 3788 N N . ASN A 1 476 ? -9.516 30.656 35.656 1 90.75 476 ASN A N 1
ATOM 3789 C CA . ASN A 1 476 ? -9.242 31.234 36.938 1 90.75 476 ASN A CA 1
ATOM 3790 C C . ASN A 1 476 ? -8.25 32.375 36.875 1 90.75 476 ASN A C 1
ATOM 3792 O O . ASN A 1 476 ? -8.352 33.344 37.625 1 90.75 476 ASN A O 1
ATOM 3796 N N . ILE A 1 477 ? -7.336 32.156 36.062 1 92.56 477 ILE A N 1
ATOM 3797 C CA . ILE A 1 477 ? -6.246 33.094 35.906 1 92.56 477 ILE A CA 1
ATOM 3798 C C . ILE A 1 477 ? -6.137 33.531 34.438 1 92.56 477 ILE A C 1
ATOM 3800 O O . ILE A 1 477 ? -6.312 32.719 33.531 1 92.56 477 ILE A O 1
ATOM 3804 N N . TYR A 1 478 ? -5.977 34.812 34.281 1 93.5 478 TYR A N 1
ATOM 3805 C CA . TYR A 1 478 ? -5.797 35.375 32.938 1 93.5 478 TYR A CA 1
ATOM 3806 C C . TYR A 1 478 ? -4.434 36.031 32.812 1 93.5 478 TYR A C 1
ATOM 3808 O O . TYR A 1 478 ? -4.004 36.781 33.719 1 93.5 478 TYR A O 1
ATOM 3816 N N . HIS A 1 479 ? -3.799 35.719 31.812 1 92.69 479 HIS A N 1
ATOM 3817 C CA . HIS A 1 479 ? -2.533 36.344 31.484 1 92.69 479 HIS A CA 1
ATOM 3818 C C . HIS A 1 479 ? -2.584 37.031 30.109 1 92.69 479 HIS A C 1
ATOM 3820 O O . HIS A 1 479 ? -2.699 36.344 29.094 1 92.69 479 HIS A O 1
ATOM 3826 N N . LYS A 1 480 ? -2.578 38.375 30.125 1 93.44 480 LYS A N 1
ATOM 3827 C CA . LYS A 1 480 ? -2.469 39.094 28.859 1 93.44 480 LYS A CA 1
ATOM 3828 C C . LYS A 1 480 ? -1.008 39.312 28.469 1 93.44 480 LYS A C 1
ATOM 3830 O O . LYS A 1 480 ? -0.204 39.781 29.281 1 93.44 480 LYS A O 1
ATOM 3835 N N . ARG A 1 481 ? -0.72 38.906 27.25 1 91.38 481 ARG A N 1
ATOM 3836 C CA . ARG A 1 481 ? 0.643 39.031 26.75 1 91.38 481 ARG A CA 1
ATOM 3837 C C . ARG A 1 481 ? 0.684 39.938 25.531 1 91.38 481 ARG A C 1
ATOM 3839 O O . ARG A 1 481 ? -0.326 40.125 24.844 1 91.38 481 ARG A O 1
ATOM 3846 N N . GLU A 1 482 ? 1.852 40.531 25.328 1 89.62 482 GLU A N 1
ATOM 3847 C CA . GLU A 1 482 ? 2.043 41.344 24.141 1 89.62 482 GLU A CA 1
ATOM 3848 C C . GLU A 1 482 ? 2.148 40.469 22.891 1 89.62 482 GLU A C 1
ATOM 3850 O O . GLU A 1 482 ? 1.653 40.844 21.812 1 89.62 482 GLU A O 1
ATOM 3855 N N . SER A 1 483 ? 2.795 39.375 23.078 1 89.25 483 SER A N 1
ATOM 3856 C CA . SER A 1 483 ? 2.941 38.438 21.969 1 89.25 483 SER A CA 1
ATOM 3857 C C . SER A 1 483 ? 2.84 37 22.438 1 89.25 483 SER A C 1
ATOM 3859 O O . SER A 1 483 ? 3.205 36.688 23.578 1 89.25 483 SER A O 1
ATOM 3861 N N . MET A 1 484 ? 2.268 36.219 21.641 1 88.75 484 MET A N 1
ATOM 3862 C CA . MET A 1 484 ? 2.148 34.812 21.953 1 88.75 484 MET A CA 1
ATOM 3863 C C . MET A 1 484 ? 3.396 34.031 21.5 1 88.75 484 MET A C 1
ATOM 3865 O O . MET A 1 484 ? 3.816 34.125 20.359 1 88.75 484 MET A O 1
ATOM 3869 N N . PRO A 1 485 ? 4.051 33.344 22.422 1 89.12 485 PRO A N 1
ATOM 3870 C CA . PRO A 1 485 ? 5.219 32.562 22 1 89.12 485 PRO A CA 1
ATOM 3871 C C . PRO A 1 485 ? 4.863 31.453 21 1 89.12 485 PRO A C 1
ATOM 3873 O O . PRO A 1 485 ? 3.854 30.766 21.172 1 89.12 485 PRO A O 1
ATOM 3876 N N . LEU A 1 486 ? 5.656 31.375 19.953 1 85 486 LEU A N 1
ATOM 3877 C CA . LEU A 1 486 ? 5.488 30.328 18.938 1 85 486 LEU A CA 1
ATOM 3878 C C . LEU A 1 486 ? 6.637 29.328 19 1 85 486 LEU A C 1
ATOM 3880 O O . LEU A 1 486 ? 7.77 29.703 19.312 1 85 486 LEU A O 1
ATOM 3884 N N . ASN A 1 487 ? 6.348 28.125 18.75 1 81.25 487 ASN A N 1
ATOM 3885 C CA . ASN A 1 487 ? 7.398 27.109 18.703 1 81.25 487 ASN A CA 1
ATOM 3886 C C . ASN A 1 487 ? 8.078 27.062 17.344 1 81.25 487 ASN A C 1
ATOM 3888 O O . ASN A 1 487 ? 7.824 27.922 16.5 1 81.25 487 ASN A O 1
ATOM 3892 N N . MET A 1 488 ? 8.922 26.062 17.172 1 71.19 488 MET A N 1
ATOM 3893 C CA . MET A 1 488 ? 9.75 25.984 15.969 1 71.19 488 MET A CA 1
ATOM 3894 C C . MET A 1 488 ? 8.898 25.672 14.742 1 71.19 488 MET A C 1
ATOM 3896 O O . MET A 1 488 ? 9.305 25.938 13.617 1 71.19 488 MET A O 1
ATOM 3900 N N . ASN A 1 489 ? 7.707 25.234 14.953 1 78.88 489 ASN A N 1
ATOM 3901 C CA . ASN A 1 489 ? 6.812 24.922 13.844 1 78.88 489 ASN A CA 1
ATOM 3902 C C . ASN A 1 489 ? 5.867 26.078 13.531 1 78.88 489 ASN A C 1
ATOM 3904 O O . ASN A 1 489 ? 5.039 25.969 12.625 1 78.88 489 ASN A O 1
ATOM 3908 N N . GLY A 1 490 ? 5.961 27.203 14.289 1 75.88 490 GLY A N 1
ATOM 3909 C CA . GLY A 1 490 ? 5.098 28.344 14.078 1 75.88 490 GLY A CA 1
ATOM 3910 C C . GLY A 1 490 ? 3.775 28.25 14.82 1 75.88 490 GLY A C 1
ATOM 3911 O O . GLY A 1 490 ? 2.857 29.031 14.57 1 75.88 490 GLY A O 1
ATOM 3912 N N . LYS A 1 491 ? 3.686 27.188 15.641 1 82.56 491 LYS A N 1
ATOM 3913 C CA . LYS A 1 491 ? 2.486 27 16.453 1 82.56 491 LYS A CA 1
ATOM 3914 C C . LYS A 1 491 ? 2.629 27.672 17.812 1 82.56 491 LYS A C 1
ATOM 3916 O O . LYS A 1 491 ? 3.738 28.016 18.234 1 82.56 491 LYS A O 1
ATOM 3921 N N . ILE A 1 492 ? 1.523 27.938 18.453 1 83.56 492 ILE A N 1
ATOM 3922 C CA . ILE A 1 492 ? 1.581 28.453 19.828 1 83.56 492 ILE A CA 1
ATOM 3923 C C . ILE A 1 492 ? 2.406 27.5 20.688 1 83.56 492 ILE A C 1
ATOM 3925 O O . ILE A 1 492 ? 2.199 26.297 20.656 1 83.56 492 ILE A O 1
ATOM 3929 N N . ASP A 1 493 ? 3.439 27.984 21.391 1 87.12 493 ASP A N 1
ATOM 3930 C CA . ASP A 1 493 ? 4.34 27.203 22.234 1 87.12 493 ASP A CA 1
ATOM 3931 C C . ASP A 1 493 ? 3.715 26.922 23.609 1 87.12 493 ASP A C 1
ATOM 3933 O O . ASP A 1 493 ? 4.055 27.594 24.594 1 87.12 493 ASP A O 1
ATOM 3937 N N . ARG A 1 494 ? 2.889 25.984 23.719 1 83.56 494 ARG A N 1
ATOM 3938 C CA . ARG A 1 494 ? 2.168 25.672 24.953 1 83.56 494 ARG A CA 1
ATOM 3939 C C . ARG A 1 494 ? 3.131 25.266 26.062 1 83.56 494 ARG A C 1
ATOM 3941 O O . ARG A 1 494 ? 2.881 25.547 27.25 1 83.56 494 ARG A O 1
ATOM 3948 N N . ALA A 1 495 ? 4.223 24.609 25.672 1 82.19 495 ALA A N 1
ATOM 3949 C CA . ALA A 1 495 ? 5.211 24.203 26.656 1 82.19 495 ALA A CA 1
ATOM 3950 C C . ALA A 1 495 ? 5.836 25.406 27.359 1 82.19 495 ALA A C 1
ATOM 3952 O O . ALA A 1 495 ? 6.012 25.406 28.578 1 82.19 495 ALA A O 1
ATOM 3953 N N . LYS A 1 496 ? 6.164 26.375 26.578 1 85.75 496 LYS A N 1
ATOM 3954 C CA . LYS A 1 496 ? 6.734 27.609 27.109 1 85.75 496 LYS A CA 1
ATOM 3955 C C . LYS A 1 496 ? 5.727 28.328 28 1 85.75 496 LYS A C 1
ATOM 3957 O O . LYS A 1 496 ? 6.09 28.891 29.031 1 85.75 496 LYS A O 1
ATOM 3962 N N . LEU A 1 497 ? 4.484 28.281 27.609 1 86.81 497 LEU A N 1
ATOM 3963 C CA . LEU A 1 497 ? 3.441 28.984 28.344 1 86.81 497 LEU A CA 1
ATOM 3964 C C . LEU A 1 497 ? 3.172 28.312 29.688 1 86.81 497 LEU A C 1
ATOM 3966 O O . LEU A 1 497 ? 2.793 28.969 30.656 1 86.81 497 LEU A O 1
ATOM 3970 N N . LYS A 1 498 ? 3.398 27 29.734 1 85.44 498 LYS A N 1
ATOM 3971 C CA . LYS A 1 498 ? 3.191 26.25 30.969 1 85.44 498 LYS A CA 1
ATOM 3972 C C . LYS A 1 498 ? 4.188 26.688 32.062 1 85.44 498 LYS A C 1
ATOM 3974 O O . LYS A 1 498 ? 3.91 26.562 33.25 1 85.44 498 LYS A O 1
ATOM 3979 N N . MET A 1 499 ? 5.297 27.172 31.516 1 80.06 499 MET A N 1
ATOM 3980 C CA . MET A 1 499 ? 6.332 27.594 32.469 1 80.06 499 MET A CA 1
ATOM 3981 C C . MET A 1 499 ? 5.93 28.875 33.188 1 80.06 499 MET A C 1
ATOM 3983 O O . MET A 1 499 ? 6.469 29.188 34.25 1 80.06 499 MET A O 1
ATOM 3987 N N . ILE A 1 500 ? 5.086 29.531 32.562 1 73.31 500 ILE A N 1
ATOM 3988 C CA . ILE A 1 500 ? 4.715 30.828 33.125 1 73.31 500 ILE A CA 1
ATOM 3989 C C . ILE A 1 500 ? 3.633 30.625 34.188 1 73.31 500 ILE A C 1
ATOM 3991 O O . ILE A 1 500 ? 3.34 31.531 34.969 1 73.31 500 ILE A O 1
ATOM 3995 N N . ILE A 1 501 ? 3.006 29.438 34.094 1 72.31 501 ILE A N 1
ATOM 3996 C CA . ILE A 1 501 ? 1.915 29.234 35.062 1 72.31 501 ILE A CA 1
ATOM 3997 C C . ILE A 1 501 ? 2.387 28.344 36.188 1 72.31 501 ILE A C 1
ATOM 3999 O O . ILE A 1 501 ? 3.24 27.469 36 1 72.31 501 ILE A O 1
ATOM 4003 N N . MET B 1 1 ? -3.809 7.242 -8.016 1 78.75 1 MET B N 1
ATOM 4004 C CA . MET B 1 1 ? -3.893 6.094 -7.113 1 78.75 1 MET B CA 1
ATOM 4005 C C . MET B 1 1 ? -5.156 5.281 -7.383 1 78.75 1 MET B C 1
ATOM 4007 O O . MET B 1 1 ? -6.227 5.848 -7.602 1 78.75 1 MET B O 1
ATOM 4011 N N . GLU B 1 2 ? -4.969 3.971 -7.574 1 88.75 2 GLU B N 1
ATOM 4012 C CA . GLU B 1 2 ? -6.094 3.045 -7.676 1 88.75 2 GLU B CA 1
ATOM 4013 C C . GLU B 1 2 ? -6.348 2.338 -6.348 1 88.75 2 GLU B C 1
ATOM 4015 O O . GLU B 1 2 ? -5.516 1.559 -5.883 1 88.75 2 GLU B O 1
ATOM 4020 N N . LYS B 1 3 ? -7.496 2.637 -5.824 1 93.69 3 LYS B N 1
ATOM 4021 C CA . LYS B 1 3 ? -7.719 2.086 -4.488 1 93.69 3 LYS B CA 1
ATOM 4022 C C . LYS B 1 3 ? -8.578 0.825 -4.551 1 93.69 3 LYS B C 1
ATOM 4024 O O . LYS B 1 3 ? -8.805 0.17 -3.529 1 93.69 3 LYS B O 1
ATOM 4029 N N . SER B 1 4 ? -9.125 0.5 -5.75 1 96.12 4 SER B N 1
ATOM 4030 C CA . SER B 1 4 ? -10 -0.662 -5.898 1 96.12 4 SER B CA 1
ATOM 4031 C C . SER B 1 4 ? -9.852 -1.293 -7.277 1 96.12 4 SER B C 1
ATOM 4033 O O . SER B 1 4 ? -9.688 -0.586 -8.273 1 96.12 4 SER B O 1
ATOM 4035 N N . ILE B 1 5 ? -9.984 -2.566 -7.348 1 97.31 5 ILE B N 1
ATOM 4036 C CA . ILE B 1 5 ? -9.938 -3.299 -8.609 1 97.31 5 ILE B CA 1
ATOM 4037 C C . ILE B 1 5 ? -11.117 -2.898 -9.484 1 97.31 5 ILE B C 1
ATOM 4039 O O . ILE B 1 5 ? -11.07 -3.061 -10.711 1 97.31 5 ILE B O 1
ATOM 4043 N N . LEU B 1 6 ? -12.203 -2.352 -8.875 1 98.31 6 LEU B N 1
ATOM 4044 C CA . LEU B 1 6 ? -13.422 -1.974 -9.578 1 98.31 6 LEU B CA 1
ATOM 4045 C C . LEU B 1 6 ? -13.148 -0.861 -10.586 1 98.31 6 LEU B C 1
ATOM 4047 O O . LEU B 1 6 ? -13.797 -0.789 -11.633 1 98.31 6 LEU B O 1
ATOM 4051 N N . SER B 1 7 ? -12.148 -0.035 -10.273 1 97.56 7 SER B N 1
ATOM 4052 C CA . SER B 1 7 ? -11.773 1.026 -11.203 1 97.56 7 SER B CA 1
ATOM 4053 C C . SER B 1 7 ? -11.305 0.454 -12.531 1 97.56 7 SER B C 1
ATOM 4055 O O . SER B 1 7 ? -11.555 1.041 -13.586 1 97.56 7 SER B O 1
ATOM 4057 N N . TYR B 1 8 ? -10.648 -0.691 -12.531 1 97.75 8 TYR B N 1
ATOM 4058 C CA . TYR B 1 8 ? -10.188 -1.335 -13.75 1 97.75 8 TYR B CA 1
ATOM 4059 C C . TYR B 1 8 ? -11.359 -1.864 -14.57 1 97.75 8 TYR B C 1
ATOM 4061 O O . TYR B 1 8 ? -11.383 -1.726 -15.789 1 97.75 8 TYR B O 1
ATOM 4069 N N . LEU B 1 9 ? -12.289 -2.469 -13.859 1 98.56 9 LEU B N 1
ATOM 4070 C CA . LEU B 1 9 ? -13.484 -2.943 -14.555 1 98.56 9 LEU B CA 1
ATOM 4071 C C . LEU B 1 9 ? -14.227 -1.787 -15.219 1 98.56 9 LEU B C 1
ATOM 4073 O O . LEU B 1 9 ? -14.633 -1.889 -16.375 1 98.56 9 LEU B O 1
ATOM 4077 N N . GLU B 1 10 ? -14.383 -0.728 -14.469 1 98.56 10 GLU B N 1
ATOM 4078 C CA . GLU B 1 10 ? -15.117 0.439 -14.953 1 98.56 10 GLU B CA 1
ATOM 4079 C C . GLU B 1 10 ? -14.406 1.075 -16.156 1 98.56 10 GLU B C 1
ATOM 4081 O O . GLU B 1 10 ? -15.055 1.485 -17.109 1 98.56 10 GLU B O 1
ATOM 4086 N N . LYS B 1 11 ? -13.109 1.194 -16.094 1 98.31 11 LYS B N 1
ATOM 4087 C CA . LYS B 1 11 ? -12.336 1.736 -17.203 1 98.31 11 LYS B CA 1
ATOM 4088 C C . LYS B 1 11 ? -12.469 0.861 -18.453 1 98.31 11 LYS B C 1
ATOM 4090 O O . LYS B 1 11 ? -12.641 1.371 -19.562 1 98.31 11 LYS B O 1
ATOM 4095 N N . SER B 1 12 ? -12.383 -0.449 -18.266 1 98.69 12 SER B N 1
ATOM 4096 C CA . SER B 1 12 ? -12.516 -1.379 -19.391 1 98.69 12 SER B CA 1
ATOM 4097 C C . SER B 1 12 ? -13.938 -1.364 -19.953 1 98.69 12 SER B C 1
ATOM 4099 O O . SER B 1 12 ? -14.125 -1.494 -21.172 1 98.69 12 SER B O 1
ATOM 4101 N N . GLU B 1 13 ? -14.914 -1.245 -19.078 1 98.69 13 GLU B N 1
ATOM 4102 C CA . GLU B 1 13 ? -16.297 -1.104 -19.531 1 98.69 13 GLU B CA 1
ATOM 4103 C C . GLU B 1 13 ? -16.453 0.133 -20.406 1 98.69 13 GLU B C 1
ATOM 4105 O O . GLU B 1 13 ? -17.141 0.085 -21.438 1 98.69 13 GLU B O 1
ATOM 4110 N N . GLN B 1 14 ? -15.891 1.209 -19.969 1 98.69 14 GLN B N 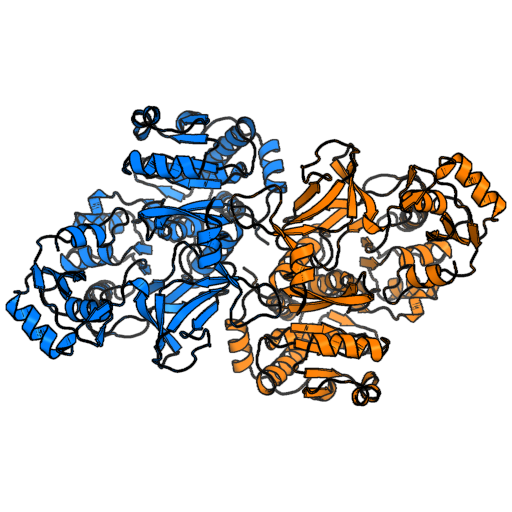1
ATOM 4111 C CA . GLN B 1 14 ? -15.984 2.455 -20.719 1 98.69 14 GLN B CA 1
ATOM 4112 C C . GLN B 1 14 ? -15.289 2.336 -22.078 1 98.69 14 GLN B C 1
ATOM 4114 O O . GLN B 1 14 ? -15.82 2.795 -23.094 1 98.69 14 GLN B O 1
ATOM 4119 N N . ALA B 1 15 ? -14.172 1.714 -22.141 1 98.62 15 ALA B N 1
ATOM 4120 C CA . ALA B 1 15 ? -13.352 1.629 -23.344 1 98.62 15 ALA B CA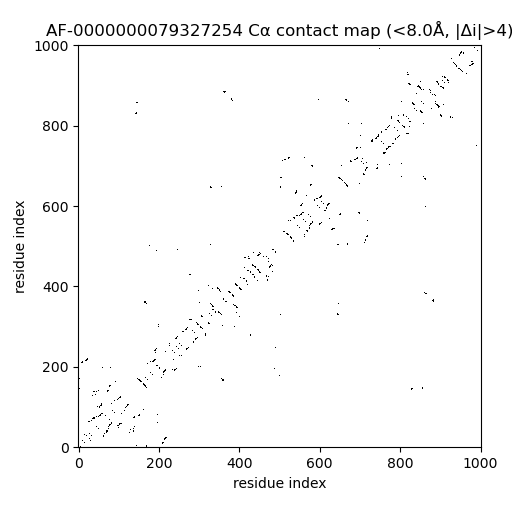 1
ATOM 4121 C C . ALA B 1 15 ? -13.891 0.569 -24.312 1 98.62 15 ALA B C 1
ATOM 4123 O O . ALA B 1 15 ? -13.828 0.735 -25.531 1 98.62 15 ALA B O 1
ATOM 4124 N N . PHE B 1 16 ? -14.391 -0.566 -23.688 1 98.5 16 PHE B N 1
ATOM 4125 C CA . PHE B 1 16 ? -14.773 -1.715 -24.5 1 98.5 16 PHE B CA 1
ATOM 4126 C C . PHE B 1 16 ? -16.094 -2.293 -24.031 1 98.5 16 PHE B C 1
ATOM 4128 O O . PHE B 1 16 ? -16.188 -3.486 -23.734 1 98.5 16 PHE B O 1
ATOM 4135 N N . PRO B 1 17 ? -17.141 -1.552 -24.062 1 98.56 17 PRO B N 1
ATOM 4136 C CA . PRO B 1 17 ? -18.406 -1.998 -23.453 1 98.56 17 PRO B CA 1
ATOM 4137 C C . PRO B 1 17 ? -18.969 -3.258 -24.109 1 98.56 17 PRO B C 1
ATOM 4139 O O . PRO B 1 17 ? -19.516 -4.125 -23.422 1 98.56 17 PRO B O 1
ATOM 4142 N N . ASN B 1 18 ? -18.797 -3.479 -25.422 1 98.56 18 ASN B N 1
ATOM 4143 C CA . ASN B 1 18 ? -19.469 -4.559 -26.156 1 98.56 18 ASN B CA 1
ATOM 4144 C C . ASN B 1 18 ? -18.516 -5.727 -26.406 1 98.56 18 ASN B C 1
ATOM 4146 O O . ASN B 1 18 ? -18.922 -6.73 -27 1 98.56 18 ASN B O 1
ATOM 4150 N N . LYS B 1 19 ? -17.281 -5.598 -25.922 1 98.69 19 LYS B N 1
ATOM 4151 C CA . LYS B 1 19 ? -16.312 -6.68 -26.078 1 98.69 19 LYS B CA 1
ATOM 4152 C C . LYS B 1 19 ? -16.562 -7.793 -25.062 1 98.69 19 LYS B C 1
ATOM 4154 O O . LYS B 1 19 ? -16.891 -7.523 -23.906 1 98.69 19 LYS B O 1
ATOM 4159 N N . THR B 1 20 ? -16.406 -9.062 -25.547 1 98.75 20 THR B N 1
ATOM 4160 C CA . THR B 1 20 ? -16.5 -10.188 -24.625 1 98.75 20 THR B CA 1
ATOM 4161 C C . THR B 1 20 ? -15.367 -10.141 -23.594 1 98.75 20 THR B C 1
ATOM 4163 O O . THR B 1 20 ? -14.188 -10.117 -23.953 1 98.75 20 THR B O 1
ATOM 4166 N N . ALA B 1 21 ? -15.75 -10.078 -22.359 1 98.81 21 ALA B N 1
ATOM 4167 C CA . ALA B 1 21 ? -14.758 -10.125 -21.281 1 98.81 21 ALA B CA 1
ATOM 4168 C C . ALA B 1 21 ? -14.469 -11.562 -20.875 1 98.81 21 ALA B C 1
ATOM 4170 O O . ALA B 1 21 ? -13.32 -12.016 -20.922 1 98.81 21 ALA B O 1
ATOM 4171 N N . PHE B 1 22 ? -15.547 -12.266 -20.531 1 98.88 22 PHE B N 1
ATOM 4172 C CA . PHE B 1 22 ? -15.438 -13.648 -20.094 1 98.88 22 PHE B CA 1
ATOM 4173 C C . PHE B 1 22 ? -16.438 -14.531 -20.828 1 98.88 22 PHE B C 1
ATOM 4175 O O . PHE B 1 22 ? -17.578 -14.133 -21.062 1 98.88 22 PHE B O 1
ATOM 4182 N N . SER B 1 23 ? -15.945 -15.773 -21.188 1 98.69 23 SER B N 1
ATOM 4183 C CA . SER B 1 23 ? -16.828 -16.734 -21.844 1 98.69 23 SER B CA 1
ATOM 4184 C C . SER B 1 23 ? -16.469 -18.156 -21.484 1 98.69 23 SER B C 1
ATOM 4186 O O . SER B 1 23 ? -15.281 -18.5 -21.359 1 98.69 23 SER B O 1
ATOM 4188 N N . ASP B 1 24 ? -17.5 -18.984 -21.219 1 96.5 24 ASP B N 1
ATOM 4189 C CA . ASP B 1 24 ? -17.328 -20.422 -21.062 1 96.5 24 ASP B CA 1
ATOM 4190 C C . ASP B 1 24 ? -18.094 -21.203 -22.141 1 96.5 24 ASP B C 1
ATOM 4192 O O . ASP B 1 24 ? -18.438 -22.375 -21.953 1 96.5 24 ASP B O 1
ATOM 4196 N N . ASN B 1 25 ? -18.453 -20.531 -23.172 1 89.69 25 ASN B N 1
ATOM 4197 C CA . ASN B 1 25 ? -19.219 -21.016 -24.312 1 89.69 25 ASN B CA 1
ATOM 4198 C C . ASN B 1 25 ? -20.703 -21.125 -24 1 89.69 25 ASN B C 1
ATOM 4200 O O . ASN B 1 25 ? -21.531 -21.094 -24.906 1 89.69 25 ASN B O 1
ATOM 4204 N N . LYS B 1 26 ? -21.094 -21.375 -22.828 1 94 26 LYS B N 1
ATOM 4205 C CA . LYS B 1 26 ? -22.484 -21.359 -22.438 1 94 26 LYS B CA 1
ATOM 4206 C C . LYS B 1 26 ? -22.938 -19.953 -22.047 1 94 26 LYS B C 1
ATOM 4208 O O . LYS B 1 26 ? -24 -19.5 -22.469 1 94 26 LYS B O 1
ATOM 4213 N N . TYR B 1 27 ? -22.156 -19.359 -21.219 1 96.56 27 TYR B N 1
ATOM 4214 C CA . TYR B 1 27 ? -22.359 -17.984 -20.812 1 96.56 27 TYR B CA 1
ATOM 4215 C C . TYR B 1 27 ? -21.25 -17.078 -21.344 1 96.56 27 TYR B C 1
ATOM 4217 O O . TYR B 1 27 ? -20.078 -17.469 -21.344 1 96.56 27 TYR B O 1
ATOM 4225 N N . GLU B 1 28 ? -21.656 -15.992 -21.891 1 98.12 28 GLU B N 1
ATOM 4226 C CA . GLU B 1 28 ? -20.719 -14.977 -22.359 1 98.12 28 GLU B CA 1
ATOM 4227 C C . GLU B 1 28 ? -21.109 -13.594 -21.844 1 98.12 28 GLU B C 1
ATOM 4229 O O . GLU B 1 28 ? -22.266 -13.18 -21.953 1 98.12 28 GLU B O 1
ATOM 4234 N N . LEU B 1 29 ? -20.188 -12.906 -21.25 1 98.69 29 LEU B N 1
ATOM 4235 C CA . LEU B 1 29 ? -20.422 -11.578 -20.703 1 98.69 29 LEU B CA 1
ATOM 4236 C C . LEU B 1 29 ? -19.5 -10.547 -21.359 1 98.69 29 LEU B C 1
ATOM 4238 O O . LEU B 1 29 ? -18.281 -10.703 -21.344 1 98.69 29 LEU B O 1
ATOM 4242 N N . THR B 1 30 ? -20.125 -9.523 -21.969 1 98.81 30 THR B N 1
ATOM 4243 C CA . THR B 1 30 ? -19.359 -8.352 -22.375 1 98.81 30 THR B CA 1
ATOM 4244 C C . THR B 1 30 ? -18.953 -7.527 -21.156 1 98.81 30 THR B C 1
ATOM 4246 O O . THR B 1 30 ? -19.438 -7.758 -20.047 1 98.81 30 THR B O 1
ATOM 4249 N N . TYR B 1 31 ? -18.078 -6.633 -21.328 1 98.88 31 TYR B N 1
ATOM 4250 C CA . TYR B 1 31 ? -17.672 -5.777 -20.219 1 98.88 31 TYR B CA 1
ATOM 4251 C C . TYR B 1 31 ? -18.859 -5.02 -19.641 1 98.88 31 TYR B C 1
ATOM 4253 O O . TYR B 1 31 ? -18.984 -4.867 -18.422 1 98.88 31 TYR B O 1
ATOM 4261 N N . HIS B 1 32 ? -19.703 -4.547 -20.5 1 98.81 32 HIS B N 1
ATOM 4262 C CA . HIS B 1 32 ? -20.891 -3.836 -20.047 1 98.81 32 HIS B CA 1
ATOM 4263 C C . HIS B 1 32 ? -21.812 -4.754 -19.234 1 98.81 32 HIS B C 1
ATOM 4265 O O . HIS B 1 32 ? -22.266 -4.387 -18.156 1 98.81 32 HIS B O 1
ATOM 4271 N N . GLU B 1 33 ? -22.078 -5.945 -19.812 1 98.81 33 GLU B N 1
ATOM 4272 C CA . GLU B 1 33 ? -22.953 -6.902 -19.125 1 98.81 33 GLU B CA 1
ATOM 4273 C C . GLU B 1 33 ? -22.344 -7.328 -17.781 1 98.81 33 GLU B C 1
ATOM 4275 O O . GLU B 1 33 ? -23.078 -7.492 -16.797 1 98.81 33 GLU B O 1
ATOM 4280 N N . LEU B 1 34 ? -21.062 -7.535 -17.781 1 98.88 34 LEU B N 1
ATOM 4281 C CA . LEU B 1 34 ? -20.359 -7.91 -16.562 1 98.88 34 LEU B CA 1
ATOM 4282 C C . LEU B 1 34 ? -20.516 -6.836 -15.484 1 98.88 34 LEU B C 1
ATOM 4284 O O . LEU B 1 34 ? -20.891 -7.141 -14.352 1 98.88 34 LEU B O 1
ATOM 4288 N N . ALA B 1 35 ? -20.266 -5.578 -15.844 1 98.81 35 ALA B N 1
ATOM 4289 C CA . ALA B 1 35 ? -20.344 -4.465 -14.906 1 98.81 35 ALA B CA 1
ATOM 4290 C C . ALA B 1 35 ? -21.781 -4.258 -14.414 1 98.81 35 ALA B C 1
ATOM 4292 O O . ALA B 1 35 ? -22.016 -4.004 -13.227 1 98.81 35 ALA B O 1
ATOM 4293 N N . GLU B 1 36 ? -22.734 -4.391 -15.32 1 98.69 36 GLU B N 1
ATOM 4294 C CA . GLU B 1 36 ? -24.141 -4.215 -14.969 1 98.69 36 GLU B CA 1
ATOM 4295 C C . GLU B 1 36 ? -24.594 -5.277 -13.969 1 98.69 36 GLU B C 1
ATOM 4297 O O . GLU B 1 36 ? -25.234 -4.961 -12.969 1 98.69 36 GLU B O 1
ATOM 4302 N N . ALA B 1 37 ? -24.266 -6.504 -14.273 1 98.88 37 ALA B N 1
ATOM 4303 C CA . ALA B 1 37 ? -24.625 -7.586 -13.359 1 98.88 37 ALA B CA 1
ATOM 4304 C C . ALA B 1 37 ? -23.969 -7.398 -12 1 98.88 37 ALA B C 1
ATOM 4306 O O . ALA B 1 37 ? -24.594 -7.613 -10.961 1 98.88 37 ALA B O 1
ATOM 4307 N N . ALA B 1 38 ? -22.703 -7.039 -12.008 1 98.88 38 ALA B N 1
ATOM 4308 C CA . ALA B 1 38 ? -21.953 -6.832 -10.773 1 98.88 38 ALA B CA 1
ATOM 4309 C C . ALA B 1 38 ? -22.594 -5.727 -9.93 1 98.88 38 ALA B C 1
ATOM 4311 O O . ALA B 1 38 ? -22.734 -5.871 -8.719 1 98.88 38 ALA B O 1
ATOM 4312 N N . ARG B 1 39 ? -22.953 -4.594 -10.57 1 98.81 39 ARG B N 1
ATOM 4313 C CA . ARG B 1 39 ? -23.578 -3.482 -9.859 1 98.81 39 ARG B CA 1
ATOM 4314 C C . ARG B 1 39 ? -24.922 -3.891 -9.281 1 98.81 39 ARG B C 1
ATOM 4316 O O . ARG B 1 39 ? -25.297 -3.461 -8.188 1 98.81 39 ARG B O 1
ATOM 4323 N N . SER B 1 40 ? -25.656 -4.695 -10.023 1 98.88 40 SER B N 1
ATOM 4324 C CA . SER B 1 40 ? -26.938 -5.199 -9.523 1 98.88 40 SER B CA 1
ATOM 4325 C C . SER B 1 40 ? -26.734 -6.074 -8.289 1 98.88 40 SER B C 1
ATOM 4327 O O . SER B 1 40 ? -27.422 -5.891 -7.277 1 98.88 40 SER B O 1
ATOM 4329 N N . ILE B 1 41 ? -25.812 -6.961 -8.391 1 98.81 41 ILE B N 1
ATOM 4330 C CA . ILE B 1 41 ? -25.516 -7.852 -7.281 1 98.81 41 ILE B CA 1
ATOM 4331 C C . ILE B 1 41 ? -25.031 -7.039 -6.082 1 98.81 41 ILE B C 1
ATOM 4333 O O . ILE B 1 41 ? -25.469 -7.266 -4.953 1 98.81 41 ILE B O 1
ATOM 4337 N N . GLY B 1 42 ? -24.109 -6.102 -6.316 1 98.81 42 GLY B N 1
ATOM 4338 C CA . GLY B 1 42 ? -23.609 -5.246 -5.258 1 98.81 42 GLY B CA 1
ATOM 4339 C C . GLY B 1 42 ? -24.703 -4.457 -4.555 1 98.81 42 GLY B C 1
ATOM 4340 O O . GLY B 1 42 ? -24.719 -4.375 -3.326 1 98.81 42 GLY B O 1
ATOM 4341 N N . SER B 1 43 ? -25.641 -3.877 -5.367 1 98.5 43 SER B N 1
ATOM 4342 C CA . SER B 1 43 ? -26.75 -3.111 -4.816 1 98.5 43 SER B CA 1
ATOM 4343 C C . SER B 1 43 ? -27.609 -3.967 -3.879 1 98.5 43 SER B C 1
ATOM 4345 O O . SER B 1 43 ? -27.984 -3.518 -2.797 1 98.5 43 SER B O 1
ATOM 4347 N N . PHE B 1 44 ? -27.844 -5.164 -4.301 1 98.38 44 PHE B N 1
ATOM 4348 C CA . PHE B 1 44 ? -28.625 -6.094 -3.506 1 98.38 44 PHE B CA 1
ATOM 4349 C C . PHE B 1 44 ? -27.938 -6.418 -2.189 1 98.38 44 PHE B C 1
ATOM 4351 O O . PHE B 1 44 ? -28.547 -6.359 -1.123 1 98.38 44 PHE B O 1
ATOM 4358 N N . LEU B 1 45 ? -26.625 -6.707 -2.232 1 98.56 45 LEU B N 1
ATOM 4359 C CA . LEU B 1 45 ? -25.875 -7.148 -1.066 1 98.56 45 LEU B CA 1
ATOM 4360 C C . LEU B 1 45 ? -25.734 -6.023 -0.048 1 98.56 45 LEU B C 1
ATOM 4362 O O . LEU B 1 45 ? -25.797 -6.262 1.16 1 98.56 45 LEU B O 1
ATOM 4366 N N . ILE B 1 46 ? -25.484 -4.773 -0.524 1 97.5 46 ILE B N 1
ATOM 4367 C CA . ILE B 1 46 ? -25.359 -3.631 0.376 1 97.5 46 ILE B CA 1
ATOM 4368 C C . ILE B 1 46 ? -26.609 -3.543 1.258 1 97.5 46 ILE B C 1
ATOM 4370 O O . ILE B 1 46 ? -26.5 -3.361 2.473 1 97.5 46 ILE B O 1
ATOM 4374 N N . GLY B 1 47 ? -27.781 -3.646 0.634 1 95.19 47 GLY B N 1
ATOM 4375 C CA . GLY B 1 47 ? -29.047 -3.533 1.35 1 95.19 47 GLY B CA 1
ATOM 4376 C C . GLY B 1 47 ? -29.312 -4.703 2.279 1 95.19 47 GLY B C 1
ATOM 4377 O O . GLY B 1 47 ? -29.938 -4.539 3.322 1 95.19 47 GLY B O 1
ATOM 4378 N N . LYS B 1 48 ? -28.75 -5.828 1.971 1 95.69 48 LYS B N 1
ATOM 4379 C CA . LYS B 1 48 ? -29.125 -7.055 2.668 1 95.69 48 LYS B CA 1
ATOM 4380 C C . LYS B 1 48 ? -28.188 -7.332 3.838 1 95.69 48 LYS B C 1
ATOM 4382 O O . LYS B 1 48 ? -28.625 -7.789 4.898 1 95.69 48 LYS B O 1
ATOM 4387 N N . ILE B 1 49 ? -26.844 -7.094 3.625 1 95.94 49 ILE B N 1
ATOM 4388 C CA . ILE B 1 49 ? -25.922 -7.602 4.633 1 95.94 49 ILE B CA 1
ATOM 4389 C C . ILE B 1 49 ? -24.969 -6.492 5.059 1 95.94 49 ILE B C 1
ATOM 4391 O O . ILE B 1 49 ? -24.203 -6.656 6.008 1 95.94 49 ILE B O 1
ATOM 4395 N N . GLY B 1 50 ? -24.922 -5.359 4.418 1 92.31 50 GLY B N 1
ATOM 4396 C CA . GLY B 1 50 ? -23.969 -4.309 4.742 1 92.31 50 GLY B CA 1
ATOM 4397 C C . GLY B 1 50 ? -22.578 -4.574 4.195 1 92.31 50 GLY B C 1
ATOM 4398 O O . GLY B 1 50 ? -22.375 -5.527 3.441 1 92.31 50 GLY B O 1
ATOM 4399 N N . ALA B 1 51 ? -21.594 -3.779 4.629 1 92 51 ALA B N 1
ATOM 4400 C CA . ALA B 1 51 ? -20.234 -3.832 4.062 1 92 51 ALA B CA 1
ATOM 4401 C C . ALA B 1 51 ? -19.297 -4.617 4.969 1 92 51 ALA B C 1
ATOM 4403 O O . ALA B 1 51 ? -19.656 -4.969 6.094 1 92 51 ALA B O 1
ATOM 4404 N N . HIS B 1 52 ? -18.141 -4.969 4.422 1 94.5 52 HIS B N 1
ATOM 4405 C CA . HIS B 1 52 ? -17.031 -5.594 5.137 1 94.5 52 HIS B CA 1
ATOM 4406 C C . HIS B 1 52 ? -17.438 -6.945 5.711 1 94.5 52 HIS B C 1
ATOM 4408 O O . HIS B 1 52 ? -17.141 -7.25 6.867 1 94.5 52 HIS B O 1
ATOM 4414 N N . ARG B 1 53 ? -18.172 -7.664 4.906 1 96.38 53 ARG B N 1
ATOM 4415 C CA . ARG B 1 53 ? -18.609 -9.008 5.27 1 96.38 53 ARG B CA 1
ATOM 4416 C C . ARG B 1 53 ? -18.109 -10.039 4.258 1 96.38 53 ARG B C 1
ATOM 4418 O O . ARG B 1 53 ? -17.766 -9.688 3.127 1 96.38 53 ARG B O 1
ATOM 4425 N N . VAL B 1 54 ? -18.109 -11.281 4.754 1 98.12 54 VAL B N 1
ATOM 4426 C CA . VAL B 1 54 ? -17.688 -12.367 3.883 1 98.12 54 VAL B CA 1
ATOM 4427 C C . VAL B 1 54 ? -18.875 -12.867 3.062 1 98.12 54 VAL B C 1
ATOM 4429 O O . VAL B 1 54 ? -19.953 -13.133 3.611 1 98.12 54 VAL B O 1
ATOM 4432 N N . VAL B 1 55 ? -18.719 -12.953 1.804 1 98.81 55 VAL B N 1
ATOM 4433 C CA . VAL B 1 55 ? -19.719 -13.523 0.919 1 98.81 55 VAL B CA 1
ATOM 4434 C C . VAL B 1 55 ? -19.125 -14.711 0.158 1 98.81 55 VAL B C 1
ATOM 4436 O O . VAL B 1 55 ? -18.141 -14.555 -0.567 1 98.81 55 VAL B O 1
ATOM 4439 N N . VAL B 1 56 ? -19.703 -15.867 0.309 1 98.69 56 VAL B N 1
ATOM 4440 C CA . VAL B 1 56 ? -19.266 -17.062 -0.383 1 98.69 56 VAL B CA 1
ATOM 4441 C C . VAL B 1 56 ? -19.938 -17.156 -1.748 1 98.69 56 VAL B C 1
ATOM 4443 O O . VAL B 1 56 ? -21.141 -16.906 -1.871 1 98.69 56 VAL B O 1
ATOM 4446 N N . VAL B 1 57 ? -19.219 -17.406 -2.74 1 98.75 57 VAL B N 1
ATOM 4447 C CA . VAL B 1 57 ? -19.75 -17.688 -4.07 1 98.75 57 VAL B CA 1
ATOM 4448 C C . VAL B 1 57 ? -19.594 -19.188 -4.371 1 98.75 57 VAL B C 1
ATOM 4450 O O . VAL B 1 57 ? -18.516 -19.641 -4.746 1 98.75 57 VAL B O 1
ATOM 4453 N N . TYR B 1 58 ? -20.656 -19.906 -4.191 1 97.94 58 TYR B N 1
ATOM 4454 C CA . TYR B 1 58 ? -20.719 -21.344 -4.391 1 97.94 58 TYR B CA 1
ATOM 4455 C C . TYR B 1 58 ? -21.484 -21.688 -5.672 1 97.94 58 TYR B C 1
ATOM 4457 O O . TYR B 1 58 ? -22.672 -22.016 -5.629 1 97.94 58 TYR B O 1
ATOM 4465 N N . MET B 1 59 ? -20.75 -21.594 -6.781 1 97.12 59 MET B N 1
ATOM 4466 C CA . MET B 1 59 ? -21.297 -21.781 -8.125 1 97.12 59 MET B CA 1
ATOM 4467 C C . MET B 1 59 ? -20.406 -22.688 -8.953 1 97.12 59 MET B C 1
ATOM 4469 O O . MET B 1 59 ? -19.234 -22.891 -8.609 1 97.12 59 MET B O 1
ATOM 4473 N N . GLU B 1 60 ? -21 -23.266 -10.016 1 94.31 60 GLU B N 1
ATOM 4474 C CA . GLU B 1 60 ? -20.172 -23.922 -11.023 1 94.31 60 GLU B CA 1
ATOM 4475 C C . GLU B 1 60 ? -19.25 -22.922 -11.719 1 94.31 60 GLU B C 1
ATOM 4477 O O . GLU B 1 60 ? -19.625 -21.781 -11.953 1 94.31 60 GLU B O 1
ATOM 4482 N N . LYS B 1 61 ? -18.047 -23.391 -12 1 95.5 61 LYS B N 1
ATOM 4483 C CA . LYS B 1 61 ? -17.078 -22.5 -12.641 1 95.5 61 LYS B CA 1
ATOM 4484 C C . LYS B 1 61 ? -17.547 -22.094 -14.031 1 95.5 61 LYS B C 1
ATOM 4486 O O . LYS B 1 61 ? -17.594 -22.906 -14.953 1 95.5 61 LYS B O 1
ATOM 4491 N N . ASN B 1 62 ? -17.922 -20.891 -14.211 1 96.38 62 ASN B N 1
ATOM 4492 C CA . ASN B 1 62 ? -18.312 -20.297 -15.484 1 96.38 62 ASN B CA 1
ATOM 4493 C C . ASN B 1 62 ? -18.156 -18.781 -15.469 1 96.38 62 ASN B C 1
ATOM 4495 O O . ASN B 1 62 ? -17.656 -18.203 -14.508 1 96.38 62 ASN B O 1
ATOM 4499 N N . ALA B 1 63 ? -18.547 -18.109 -16.531 1 97.94 63 ALA B N 1
ATOM 4500 C CA . ALA B 1 63 ? -18.312 -16.672 -16.703 1 97.94 63 ALA B CA 1
ATOM 4501 C C . ALA B 1 63 ? -19.078 -15.859 -15.656 1 97.94 63 ALA B C 1
ATOM 4503 O O . ALA B 1 63 ? -18.641 -14.797 -15.234 1 97.94 63 ALA B O 1
ATOM 4504 N N . ARG B 1 64 ? -20.188 -16.375 -15.125 1 97.94 64 ARG B N 1
ATOM 4505 C CA . ARG B 1 64 ? -21.078 -15.656 -14.219 1 97.94 64 ARG B CA 1
ATOM 4506 C C . ARG B 1 64 ? -20.438 -15.523 -12.836 1 97.94 64 ARG B C 1
ATOM 4508 O O . ARG B 1 64 ? -20.781 -14.617 -12.078 1 97.94 64 ARG B O 1
ATOM 4515 N N . ASN B 1 65 ? -19.5 -16.453 -12.523 1 98.5 65 ASN B N 1
ATOM 4516 C CA . ASN B 1 65 ? -18.766 -16.344 -11.266 1 98.5 65 ASN B CA 1
ATOM 4517 C C . ASN B 1 65 ? -18.125 -14.961 -11.117 1 98.5 65 ASN B C 1
ATOM 4519 O O . ASN B 1 65 ? -18.109 -14.391 -10.023 1 98.5 65 ASN B O 1
ATOM 4523 N N . ILE B 1 66 ? -17.625 -14.445 -12.25 1 98.81 66 ILE B N 1
ATOM 4524 C CA . ILE B 1 66 ? -16.875 -13.188 -12.219 1 98.81 66 ILE B CA 1
ATOM 4525 C C . ILE B 1 66 ? -17.812 -12.039 -11.859 1 98.81 66 ILE B C 1
ATOM 4527 O O . ILE B 1 66 ? -17.438 -11.133 -11.102 1 98.81 66 ILE B O 1
ATOM 4531 N N . ALA B 1 67 ? -19 -12.062 -12.391 1 98.81 67 ALA B N 1
ATOM 4532 C CA . ALA B 1 67 ? -19.984 -11.055 -12.023 1 98.81 67 ALA B CA 1
ATOM 4533 C C . ALA B 1 67 ? -20.312 -11.117 -10.539 1 98.81 67 ALA B C 1
ATOM 4535 O O . ALA B 1 67 ? -20.469 -10.078 -9.883 1 98.81 67 ALA B O 1
ATOM 4536 N N . ALA B 1 68 ? -20.391 -12.312 -10.023 1 98.88 68 ALA B N 1
ATOM 4537 C CA . ALA B 1 68 ? -20.641 -12.484 -8.594 1 98.88 68 ALA B CA 1
ATOM 4538 C C . ALA B 1 68 ? -19.484 -11.93 -7.766 1 98.88 68 ALA B C 1
ATOM 4540 O O . ALA B 1 68 ? -19.703 -11.203 -6.793 1 98.88 68 ALA B O 1
ATOM 4541 N N . PHE B 1 69 ? -18.25 -12.273 -8.18 1 98.88 69 PHE B N 1
ATOM 4542 C CA . PHE B 1 69 ? -17.078 -11.766 -7.484 1 98.88 69 PHE B CA 1
ATOM 4543 C C . PHE B 1 69 ? -17.078 -10.242 -7.457 1 98.88 69 PHE B C 1
ATOM 4545 O O . PHE B 1 69 ? -16.938 -9.641 -6.391 1 98.88 69 PHE B O 1
ATOM 4552 N N . MET B 1 70 ? -17.25 -9.633 -8.617 1 98.88 70 MET B N 1
ATOM 4553 C CA . MET B 1 70 ? -17.219 -8.18 -8.742 1 98.88 70 MET B CA 1
ATOM 4554 C C . MET B 1 70 ? -18.391 -7.539 -8.008 1 98.88 70 MET B C 1
ATOM 4556 O O . MET B 1 70 ? -18.266 -6.441 -7.465 1 98.88 70 MET B O 1
ATOM 4560 N N . GLY B 1 71 ? -19.562 -8.242 -8.055 1 98.94 71 GLY B N 1
ATOM 4561 C CA . GLY B 1 71 ? -20.703 -7.75 -7.309 1 98.94 71 GLY B CA 1
ATOM 4562 C C . GLY B 1 71 ? -20.453 -7.684 -5.812 1 98.94 71 GLY B C 1
ATOM 4563 O O . GLY B 1 71 ? -20.828 -6.707 -5.16 1 98.94 71 GLY B O 1
ATOM 4564 N N . VAL B 1 72 ? -19.844 -8.719 -5.285 1 98.88 72 VAL B N 1
ATOM 4565 C CA . VAL B 1 72 ? -19.469 -8.727 -3.877 1 98.88 72 VAL B CA 1
ATOM 4566 C C . VAL B 1 72 ? -18.516 -7.566 -3.594 1 98.88 72 VAL B C 1
ATOM 4568 O O . VAL B 1 72 ? -18.656 -6.867 -2.59 1 98.88 72 VAL B O 1
ATOM 4571 N N . ALA B 1 73 ? -17.594 -7.324 -4.473 1 98.75 73 ALA B N 1
ATOM 4572 C CA . ALA B 1 73 ? -16.641 -6.219 -4.324 1 98.75 73 ALA B CA 1
ATOM 4573 C C . ALA B 1 73 ? -17.375 -4.875 -4.344 1 98.75 73 ALA B C 1
ATOM 4575 O O . ALA B 1 73 ? -17.078 -3.994 -3.529 1 98.75 73 ALA B O 1
ATOM 4576 N N . TYR B 1 74 ? -18.328 -4.707 -5.277 1 98.75 74 TYR B N 1
ATOM 4577 C CA . TYR B 1 74 ? -19.094 -3.471 -5.379 1 98.75 74 TYR B CA 1
ATOM 4578 C C . TYR B 1 74 ? -19.844 -3.186 -4.082 1 98.75 74 TYR B C 1
ATOM 4580 O O . TYR B 1 74 ? -20.109 -2.025 -3.75 1 98.75 74 TYR B O 1
ATOM 4588 N N . SER B 1 75 ? -20.156 -4.199 -3.342 1 98.44 75 SER B N 1
ATOM 4589 C CA . SER B 1 75 ? -20.906 -4.031 -2.102 1 98.44 75 SER B CA 1
ATOM 4590 C C . SER B 1 75 ? -20 -3.59 -0.961 1 98.44 75 SER B C 1
ATOM 4592 O O . SER B 1 75 ? -20.484 -3.219 0.114 1 98.44 75 SER B O 1
ATOM 4594 N N . GLY B 1 76 ? -18.672 -3.586 -1.22 1 97.75 76 GLY B N 1
ATOM 4595 C CA . GLY B 1 76 ? -17.719 -3.328 -0.148 1 97.75 76 GLY B CA 1
ATOM 4596 C C . GLY B 1 76 ? -17.406 -4.559 0.677 1 97.75 76 GLY B C 1
ATOM 4597 O O . GLY B 1 76 ? -16.688 -4.477 1.681 1 97.75 76 GLY B O 1
ATOM 4598 N N . CYS B 1 77 ? -17.906 -5.699 0.289 1 98.25 77 CYS B N 1
ATOM 4599 C CA . CYS B 1 77 ? -17.625 -6.992 0.908 1 98.25 77 CYS B CA 1
ATOM 4600 C C . CYS B 1 77 ? -16.469 -7.695 0.204 1 98.25 77 CYS B C 1
ATOM 4602 O O . CYS B 1 77 ? -15.812 -7.109 -0.656 1 98.25 77 CYS B O 1
ATOM 4604 N N . PHE B 1 78 ? -16.094 -8.836 0.696 1 98.19 78 PHE B N 1
ATOM 4605 C CA . PHE B 1 78 ? -15.062 -9.617 0.02 1 98.19 78 PHE B CA 1
ATOM 4606 C C . PHE B 1 78 ? -15.516 -11.055 -0.17 1 98.19 78 PHE B C 1
ATOM 4608 O O . PHE B 1 78 ? -16.25 -11.602 0.662 1 98.19 78 PHE B O 1
ATOM 4615 N N . TYR B 1 79 ? -15.133 -11.648 -1.299 1 98.81 79 TYR B N 1
ATOM 4616 C CA . TYR B 1 79 ? -15.719 -12.906 -1.748 1 98.81 79 TYR B CA 1
ATOM 4617 C C . TYR B 1 79 ? -14.805 -14.078 -1.425 1 98.81 79 TYR B C 1
ATOM 4619 O O . TYR B 1 79 ? -13.594 -13.906 -1.254 1 98.81 79 TYR B O 1
ATOM 4627 N N . VAL B 1 80 ? -15.406 -15.25 -1.344 1 98.56 80 VAL B N 1
ATOM 4628 C CA . VAL B 1 80 ? -14.742 -16.547 -1.2 1 98.56 80 VAL B CA 1
ATOM 4629 C C . VAL B 1 80 ? -15.289 -17.516 -2.24 1 98.56 80 VAL B C 1
ATOM 4631 O O . VAL B 1 80 ? -16.438 -17.984 -2.137 1 98.56 80 VAL B O 1
ATOM 4634 N N . PRO B 1 81 ? -14.461 -17.875 -3.213 1 97.75 81 PRO B N 1
ATOM 4635 C CA . PRO B 1 81 ? -14.914 -18.859 -4.191 1 97.75 81 PRO B CA 1
ATOM 4636 C C . PRO B 1 81 ? -14.875 -20.281 -3.648 1 97.75 81 PRO B C 1
ATOM 4638 O O . PRO B 1 81 ? -13.859 -20.703 -3.074 1 97.75 81 PRO B O 1
ATOM 4641 N N . LEU B 1 82 ? -15.922 -20.984 -3.787 1 93.12 82 LEU B N 1
ATOM 4642 C CA . LEU B 1 82 ? -15.977 -22.406 -3.482 1 93.12 82 LEU B CA 1
ATOM 4643 C C . LEU B 1 82 ? -16.359 -23.203 -4.719 1 93.12 82 LEU B C 1
ATOM 4645 O O . LEU B 1 82 ? -17.203 -22.781 -5.504 1 93.12 82 LEU B O 1
ATOM 4649 N N . ASP B 1 83 ? -15.734 -24.266 -4.82 1 85.12 83 ASP B N 1
ATOM 4650 C CA . ASP B 1 83 ? -15.945 -25.141 -5.973 1 85.12 83 ASP B CA 1
ATOM 4651 C C . ASP B 1 83 ? -17.156 -26.047 -5.766 1 85.12 83 ASP B C 1
ATOM 4653 O O . ASP B 1 83 ? -17.359 -26.578 -4.672 1 85.12 83 ASP B O 1
ATOM 4657 N N . SER B 1 84 ? -17.922 -26.234 -6.797 1 88.25 84 SER B N 1
ATOM 4658 C CA . SER B 1 84 ? -19.141 -27.047 -6.719 1 88.25 84 SER B CA 1
ATOM 4659 C C . SER B 1 84 ? -18.797 -28.516 -6.492 1 88.25 84 SER B C 1
ATOM 4661 O O . SER B 1 84 ? -19.641 -29.281 -6.008 1 88.25 84 SER B O 1
ATOM 4663 N N . GLN B 1 85 ? -17.562 -28.891 -6.809 1 81.94 85 GLN B N 1
ATOM 4664 C CA . GLN B 1 85 ? -17.172 -30.297 -6.715 1 81.94 85 GLN B CA 1
ATOM 4665 C C . GLN B 1 85 ? -16.484 -30.594 -5.387 1 81.94 85 GLN B C 1
ATOM 4667 O O . GLN B 1 85 ? -16.172 -31.75 -5.086 1 81.94 85 GLN B O 1
ATOM 4672 N N . MET B 1 86 ? -16.297 -29.594 -4.629 1 80.75 86 MET B N 1
ATOM 4673 C CA . MET B 1 86 ? -15.664 -29.781 -3.328 1 80.75 86 MET B CA 1
ATOM 4674 C C . MET B 1 86 ? -16.578 -30.54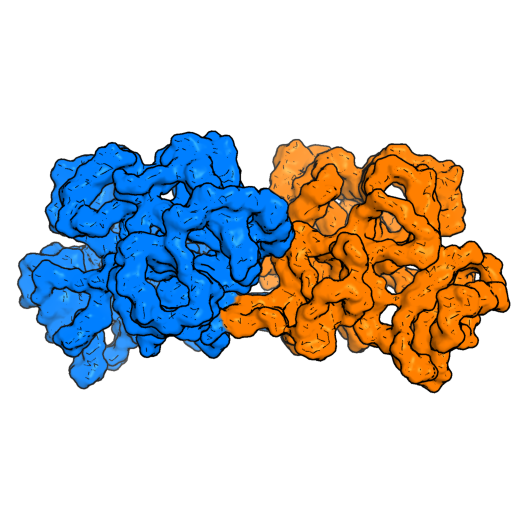7 -2.375 1 80.75 86 MET B C 1
ATOM 4676 O O . MET B 1 86 ? -17.781 -30.297 -2.338 1 80.75 86 MET B O 1
ATOM 4680 N N . PRO B 1 87 ? -15.992 -31.531 -1.596 1 82.38 87 PRO B N 1
ATOM 4681 C CA . PRO B 1 87 ? -16.812 -32.25 -0.622 1 82.38 87 PRO B CA 1
ATOM 4682 C C . PRO B 1 87 ? -17.438 -31.328 0.424 1 82.38 87 PRO B C 1
ATOM 4684 O O . PRO B 1 87 ? -16.781 -30.391 0.899 1 82.38 87 PRO B O 1
ATOM 4687 N N . MET B 1 88 ? -18.656 -31.688 0.783 1 88.5 88 MET B N 1
ATOM 4688 C CA . MET B 1 88 ? -19.422 -30.828 1.691 1 88.5 88 MET B CA 1
ATOM 4689 C C . MET B 1 88 ? -18.75 -30.75 3.057 1 88.5 88 MET B C 1
ATOM 4691 O O . MET B 1 88 ? -18.797 -29.703 3.719 1 88.5 88 MET B O 1
ATOM 4695 N N . GLU B 1 89 ? -18.094 -31.812 3.445 1 84.38 89 GLU B N 1
ATOM 4696 C CA . GLU B 1 89 ? -17.375 -31.812 4.719 1 84.38 89 GLU B CA 1
ATOM 4697 C C . GLU B 1 89 ? -16.312 -30.703 4.742 1 84.38 89 GLU B C 1
ATOM 4699 O O . GLU B 1 89 ? -16.188 -29.984 5.734 1 84.38 89 GLU B O 1
ATOM 4704 N N . ARG B 1 90 ? -15.625 -30.641 3.668 1 84.5 90 ARG B N 1
ATOM 4705 C CA . ARG B 1 90 ? -14.594 -29.609 3.553 1 84.5 90 ARG B CA 1
ATOM 4706 C C . ARG B 1 90 ? -15.219 -28.219 3.498 1 84.5 90 ARG B C 1
ATOM 4708 O O . ARG B 1 90 ? -14.727 -27.281 4.133 1 84.5 90 ARG B O 1
ATOM 4715 N N . ILE B 1 91 ? -16.312 -28.109 2.785 1 91.44 91 ILE B N 1
ATOM 4716 C CA . ILE B 1 91 ? -17.031 -26.844 2.668 1 91.44 91 ILE B CA 1
ATOM 4717 C C . ILE B 1 91 ? -17.484 -26.375 4.051 1 91.44 91 ILE B C 1
ATOM 4719 O O . ILE B 1 91 ? -17.312 -25.203 4.406 1 91.44 91 ILE B O 1
ATOM 4723 N N . ASN B 1 92 ? -17.969 -27.281 4.852 1 92.75 92 ASN B N 1
ATOM 4724 C CA . ASN B 1 92 ? -18.5 -26.922 6.164 1 92.75 92 ASN B CA 1
ATOM 4725 C C . ASN B 1 92 ? -17.391 -26.516 7.125 1 92.75 92 ASN B C 1
ATOM 4727 O O . ASN B 1 92 ? -17.594 -25.656 7.984 1 92.75 92 ASN B O 1
ATOM 4731 N N . ILE B 1 93 ? -16.219 -27.094 6.961 1 88.5 93 ILE B N 1
ATOM 4732 C CA . ILE B 1 93 ? -15.07 -26.656 7.742 1 88.5 93 ILE B CA 1
ATOM 4733 C C . ILE B 1 93 ? -14.734 -25.203 7.398 1 88.5 93 ILE B C 1
ATOM 4735 O O . ILE B 1 93 ? -14.5 -24.391 8.297 1 88.5 93 ILE B O 1
ATOM 4739 N N . ILE B 1 94 ? -14.758 -24.859 6.117 1 92.31 94 ILE B N 1
ATOM 4740 C CA . ILE B 1 94 ? -14.469 -23.516 5.633 1 92.31 94 ILE B CA 1
ATOM 4741 C C . ILE B 1 94 ? -15.547 -22.547 6.133 1 92.31 94 ILE B C 1
ATOM 4743 O O . ILE B 1 94 ? -15.227 -21.469 6.641 1 92.31 94 ILE B O 1
ATOM 4747 N N . LEU B 1 95 ? -16.797 -23 6.09 1 96 95 LEU B N 1
ATOM 4748 C CA . LEU B 1 95 ? -17.922 -22.156 6.5 1 96 95 LEU B CA 1
ATOM 4749 C C . LEU B 1 95 ? -17.859 -21.859 7.996 1 96 95 LEU B C 1
ATOM 4751 O O . LEU B 1 95 ? -18.203 -20.766 8.438 1 96 95 LEU B O 1
ATOM 4755 N N . LYS B 1 96 ? -17.484 -22.844 8.711 1 94.44 96 LYS B N 1
ATOM 4756 C CA . LYS B 1 96 ? -17.344 -22.656 10.156 1 94.44 96 LYS B CA 1
ATOM 4757 C C . LYS B 1 96 ? -16.312 -21.594 10.484 1 94.44 96 LYS B C 1
ATOM 4759 O O . LYS B 1 96 ? -16.5 -20.797 11.398 1 94.44 96 LYS B O 1
ATOM 4764 N N . THR B 1 97 ? -15.25 -21.578 9.719 1 93.75 97 THR B N 1
ATOM 4765 C CA . THR B 1 97 ? -14.188 -20.594 9.898 1 93.75 97 THR B CA 1
ATOM 4766 C C . THR B 1 97 ? -14.656 -19.203 9.477 1 93.75 97 THR B C 1
ATOM 4768 O O . THR B 1 97 ? -14.398 -18.219 10.172 1 93.75 97 THR B O 1
ATOM 4771 N N . LEU B 1 98 ? -15.352 -19.109 8.391 1 96.62 98 LEU B N 1
ATOM 4772 C CA . LEU B 1 98 ? -15.688 -17.844 7.738 1 96.62 98 LEU B CA 1
ATOM 4773 C C . LEU B 1 98 ? -16.859 -17.172 8.43 1 96.62 98 LEU B C 1
ATOM 4775 O O . LEU B 1 98 ? -16.891 -15.945 8.57 1 96.62 98 LEU B O 1
ATOM 4779 N N . GLN B 1 99 ? -17.891 -18.047 8.812 1 96.5 99 GLN B N 1
ATOM 4780 C CA . GLN B 1 99 ? -19.172 -17.5 9.258 1 96.5 99 GLN B CA 1
ATOM 4781 C C . GLN B 1 99 ? -19.672 -16.422 8.305 1 96.5 99 GLN B C 1
ATOM 4783 O O . GLN B 1 99 ? -19.891 -15.281 8.711 1 96.5 99 GLN B O 1
ATOM 4788 N N . PRO B 1 100 ? -19.953 -16.828 7.066 1 98 100 PRO B N 1
ATOM 4789 C CA . PRO B 1 100 ? -20.281 -15.844 6.031 1 98 100 PRO B CA 1
ATOM 4790 C C . PRO B 1 100 ? -21.625 -15.172 6.266 1 98 100 PRO B C 1
ATOM 4792 O O . PRO B 1 100 ? -22.5 -15.742 6.93 1 98 100 PRO B O 1
ATOM 4795 N N . ALA B 1 101 ? -21.75 -13.93 5.73 1 98.25 101 ALA B N 1
ATOM 4796 C CA . ALA B 1 101 ? -23 -13.195 5.789 1 98.25 101 ALA B CA 1
ATOM 4797 C C . ALA B 1 101 ? -23.969 -13.68 4.707 1 98.25 101 ALA B C 1
ATOM 4799 O O . ALA B 1 101 ? -25.188 -13.641 4.887 1 98.25 101 ALA B O 1
ATOM 4800 N N . ALA B 1 102 ? -23.422 -14.172 3.617 1 98.56 102 ALA B N 1
ATOM 4801 C CA . ALA B 1 102 ? -24.25 -14.617 2.504 1 98.56 102 ALA B CA 1
ATOM 4802 C C . ALA B 1 102 ? -23.531 -15.656 1.651 1 98.56 102 ALA B C 1
ATOM 4804 O O . ALA B 1 102 ? -22.297 -15.742 1.677 1 98.56 102 ALA B O 1
ATOM 4805 N N . VAL B 1 103 ? -24.344 -16.469 0.95 1 98.56 103 VAL B N 1
ATOM 4806 C CA . VAL B 1 103 ? -23.875 -17.406 -0.072 1 98.56 103 VAL B CA 1
ATOM 4807 C C . VAL B 1 103 ? -24.641 -17.156 -1.377 1 98.56 103 VAL B C 1
ATOM 4809 O O . VAL B 1 103 ? -25.859 -17.172 -1.402 1 98.56 103 VAL B O 1
ATOM 4812 N N . ILE B 1 104 ? -23.922 -16.828 -2.385 1 98.81 104 ILE B N 1
ATOM 4813 C CA . ILE B 1 104 ? -24.484 -16.781 -3.727 1 98.81 104 ILE B CA 1
ATOM 4814 C C . ILE B 1 104 ? -24.328 -18.141 -4.395 1 98.81 104 ILE B C 1
ATOM 4816 O O . ILE B 1 104 ? -23.219 -18.688 -4.477 1 98.81 104 ILE B O 1
ATOM 4820 N N . TYR B 1 105 ? -25.422 -18.734 -4.832 1 98.38 105 TYR B N 1
ATOM 4821 C CA . TYR B 1 105 ? -25.391 -20.062 -5.438 1 98.38 105 TYR B CA 1
ATOM 4822 C C . TYR B 1 105 ? -26.094 -20.047 -6.793 1 98.38 105 TYR B C 1
ATOM 4824 O O . TYR B 1 105 ? -26.625 -19.031 -7.219 1 98.38 105 TYR B O 1
ATOM 4832 N N . ASP B 1 106 ? -25.922 -21.047 -7.598 1 97.12 106 ASP B N 1
ATOM 4833 C CA . ASP B 1 106 ? -26.625 -21.203 -8.867 1 97.12 106 ASP B CA 1
ATOM 4834 C C . ASP B 1 106 ? -27.453 -22.484 -8.883 1 97.12 106 ASP B C 1
ATOM 4836 O O . ASP B 1 106 ? -27.594 -23.141 -7.859 1 97.12 106 ASP B O 1
ATOM 4840 N N . ASP B 1 107 ? -28.109 -22.781 -10.008 1 95.38 107 ASP B N 1
ATOM 4841 C CA . ASP B 1 107 ? -29.031 -23.906 -10.109 1 95.38 107 ASP B CA 1
ATOM 4842 C C . ASP B 1 107 ? -28.328 -25.234 -9.859 1 95.38 107 ASP B C 1
ATOM 4844 O O . ASP B 1 107 ? -28.906 -26.156 -9.289 1 95.38 107 ASP B O 1
ATOM 4848 N N . GLN B 1 108 ? -27.078 -25.25 -10.18 1 93.06 108 GLN B N 1
ATOM 4849 C CA . GLN B 1 108 ? -26.328 -26.5 -10.078 1 93.06 108 GLN B CA 1
ATOM 4850 C C . GLN B 1 108 ? -25.938 -26.797 -8.633 1 93.06 108 GLN B C 1
ATOM 4852 O O . GLN B 1 108 ? -25.828 -27.953 -8.234 1 93.06 108 GLN B O 1
ATOM 4857 N N . THR B 1 109 ? -25.734 -25.797 -7.824 1 96.06 109 THR B N 1
ATOM 4858 C CA . THR B 1 109 ? -25.25 -25.984 -6.461 1 96.06 109 THR B CA 1
ATOM 4859 C C . THR B 1 109 ? -26.422 -25.906 -5.469 1 96.06 109 THR B C 1
ATOM 4861 O O . THR B 1 109 ? -26.25 -26.234 -4.289 1 96.06 109 THR B O 1
ATOM 4864 N N . GLU B 1 110 ? -27.594 -25.594 -5.93 1 96.56 110 GLU B N 1
ATOM 4865 C CA . GLU B 1 110 ? -28.766 -25.438 -5.082 1 96.56 110 GLU B CA 1
ATOM 4866 C C . GLU B 1 110 ? -29.047 -26.703 -4.277 1 96.56 110 GLU B C 1
ATOM 4868 O O . GLU B 1 110 ? -29.422 -26.625 -3.104 1 96.56 110 GLU B O 1
ATOM 4873 N N . LYS B 1 111 ? -28.875 -27.844 -4.805 1 94.06 111 LYS B N 1
ATOM 4874 C CA . LYS B 1 111 ? -29.203 -29.125 -4.199 1 94.06 111 LYS B CA 1
ATOM 4875 C C . LYS B 1 111 ? -28.328 -29.391 -2.973 1 94.06 111 LYS B C 1
ATOM 4877 O O . LYS B 1 111 ? -28.703 -30.188 -2.109 1 94.06 111 LYS B O 1
ATOM 4882 N N . PHE B 1 112 ? -27.234 -28.734 -2.871 1 93.25 112 PHE B N 1
ATOM 4883 C CA . PHE B 1 112 ? -26.312 -29 -1.784 1 93.25 112 PHE B CA 1
ATOM 4884 C C . PHE B 1 112 ? -26.5 -28.016 -0.645 1 93.25 112 PHE B C 1
ATOM 4886 O O . PHE B 1 112 ? -25.906 -28.156 0.427 1 93.25 112 PHE B O 1
ATOM 4893 N N . LEU B 1 113 ? -27.344 -27.031 -0.733 1 95.62 113 LEU B N 1
ATOM 4894 C CA . LEU B 1 113 ? -27.5 -25.953 0.235 1 95.62 113 LEU B CA 1
ATOM 4895 C C . LEU B 1 113 ? -28 -26.5 1.573 1 95.62 113 LEU B C 1
ATOM 4897 O O . LEU B 1 113 ? -27.656 -25.953 2.629 1 95.62 113 LEU B O 1
ATOM 4901 N N . SER B 1 114 ? -28.844 -27.453 1.523 1 94.5 114 SER B N 1
ATOM 4902 C CA . SER B 1 114 ? -29.406 -28.031 2.744 1 94.5 114 SER B CA 1
ATOM 4903 C C . SER B 1 114 ? -28.328 -28.688 3.6 1 94.5 114 SER B C 1
ATOM 4905 O O . SER B 1 114 ? -28.5 -28.844 4.809 1 94.5 114 SER B O 1
ATOM 4907 N N . LEU B 1 115 ? -27.203 -28.984 2.947 1 93.12 115 LEU B N 1
ATOM 4908 C CA . LEU B 1 115 ? -26.109 -29.672 3.641 1 93.12 115 LEU B CA 1
ATOM 4909 C C . LEU B 1 115 ? -25.125 -28.656 4.219 1 93.12 115 LEU B C 1
ATOM 4911 O O . LEU B 1 115 ? -24.234 -29.016 4.988 1 93.12 115 LEU B O 1
ATOM 4915 N N . MET B 1 116 ? -25.312 -27.406 3.875 1 94.25 116 MET B N 1
ATOM 4916 C CA . MET B 1 116 ? -24.422 -26.359 4.363 1 94.25 116 MET B CA 1
ATOM 4917 C C . MET B 1 116 ? -24.766 -25.984 5.805 1 94.25 116 MET B C 1
ATOM 4919 O O . MET B 1 116 ? -25.922 -25.703 6.129 1 94.25 116 MET B O 1
ATOM 4923 N N . GLU B 1 117 ? -23.734 -26 6.605 1 91.94 117 GLU B N 1
ATOM 4924 C CA . GLU B 1 117 ? -23.891 -25.656 8.008 1 91.94 117 GLU B CA 1
ATOM 4925 C C . GLU B 1 117 ? -23.562 -24.188 8.258 1 91.94 117 GLU B C 1
ATOM 4927 O O . GLU B 1 117 ? -22.641 -23.875 9.008 1 91.94 117 GLU B O 1
ATOM 4932 N N . ALA B 1 118 ? -24.219 -23.328 7.723 1 92.62 118 ALA B N 1
ATOM 4933 C CA . ALA B 1 118 ? -24.031 -21.891 7.902 1 92.62 118 ALA B CA 1
ATOM 4934 C C . ALA B 1 118 ? -25.375 -21.172 7.988 1 92.62 118 ALA B C 1
ATOM 4936 O O . ALA B 1 118 ? -26.281 -21.406 7.176 1 92.62 118 ALA B O 1
ATOM 4937 N N . ASP B 1 119 ? -25.531 -20.406 9.008 1 93.38 119 ASP B N 1
ATOM 4938 C CA . ASP B 1 119 ? -26.719 -19.562 9.156 1 93.38 119 ASP B CA 1
ATOM 4939 C C . ASP B 1 119 ? -26.5 -18.188 8.531 1 93.38 119 ASP B C 1
ATOM 4941 O O . ASP B 1 119 ? -26.109 -17.234 9.211 1 93.38 119 ASP B O 1
ATOM 4945 N N . CYS B 1 120 ? -26.766 -18.094 7.219 1 96.38 120 CYS B N 1
ATOM 4946 C CA . CYS B 1 120 ? -26.531 -16.859 6.465 1 96.38 120 CYS B CA 1
ATOM 4947 C C . CYS B 1 120 ? -27.562 -16.703 5.355 1 96.38 120 CYS B C 1
ATOM 4949 O O . CYS B 1 120 ? -28.422 -17.562 5.168 1 96.38 120 CYS B O 1
ATOM 4951 N N . VAL B 1 121 ? -27.531 -15.586 4.691 1 97.19 121 VAL B N 1
ATOM 4952 C CA . VAL B 1 121 ? -28.422 -15.32 3.559 1 97.19 121 VAL B CA 1
ATOM 4953 C C . VAL B 1 121 ? -27.984 -16.156 2.357 1 97.19 121 VAL B C 1
ATOM 4955 O O . VAL B 1 121 ? -26.797 -16.172 1.996 1 97.19 121 VAL B O 1
ATOM 4958 N N . LYS B 1 122 ? -28.906 -17.016 1.837 1 97.62 122 LYS B N 1
ATOM 4959 C CA . LYS B 1 122 ? -28.641 -17.781 0.62 1 97.62 122 LYS B CA 1
ATOM 4960 C C . LYS B 1 122 ? -29.438 -17.219 -0.557 1 97.62 122 LYS B C 1
ATOM 4962 O O . LYS B 1 122 ? -30.672 -17.156 -0.508 1 97.62 122 LYS B O 1
ATOM 4967 N N . VAL B 1 123 ? -28.734 -16.812 -1.562 1 98 123 VAL B N 1
ATOM 4968 C CA . VAL B 1 123 ? -29.406 -16.109 -2.656 1 98 123 VAL B CA 1
ATOM 4969 C C . VAL B 1 123 ? -29 -16.734 -3.99 1 98 123 VAL B C 1
ATOM 4971 O O . VAL B 1 123 ? -27.844 -17.094 -4.188 1 98 123 VAL B O 1
ATOM 4974 N N . LEU B 1 124 ? -29.969 -16.906 -4.898 1 98.5 124 LEU B N 1
ATOM 4975 C CA . LEU B 1 124 ? -29.75 -17.422 -6.246 1 98.5 124 LEU B CA 1
ATOM 4976 C C . LEU B 1 124 ? -29.203 -16.344 -7.168 1 98.5 124 LEU B C 1
ATOM 4978 O O . LEU B 1 124 ? -29.797 -15.258 -7.273 1 98.5 124 LEU B O 1
ATOM 4982 N N . TYR B 1 125 ? -28.125 -16.625 -7.824 1 98.56 125 TYR B N 1
ATOM 4983 C CA . TYR B 1 125 ? -27.5 -15.672 -8.734 1 98.56 125 TYR B CA 1
ATOM 4984 C C . TYR B 1 125 ? -28.531 -15.086 -9.695 1 98.56 125 TYR B C 1
ATOM 4986 O O . TYR B 1 125 ? -28.578 -13.875 -9.906 1 98.56 125 TYR B O 1
ATOM 4994 N N . ASP B 1 126 ? -29.391 -15.938 -10.258 1 98.25 126 ASP B N 1
ATOM 4995 C CA . ASP B 1 126 ? -30.344 -15.562 -11.297 1 98.25 126 ASP B CA 1
ATOM 4996 C C . ASP B 1 126 ? -31.406 -14.602 -10.758 1 98.25 126 ASP B C 1
ATOM 4998 O O . ASP B 1 126 ? -32.094 -13.938 -11.523 1 98.25 126 ASP B O 1
ATOM 5002 N N . GLU B 1 127 ? -31.438 -14.461 -9.445 1 98 127 GLU B N 1
ATOM 5003 C CA . GLU B 1 127 ? -32.438 -13.594 -8.828 1 98 127 GLU B CA 1
ATOM 5004 C C . GLU B 1 127 ? -31.875 -12.188 -8.609 1 98 127 GLU B C 1
ATOM 5006 O O . GLU B 1 127 ? -32.625 -11.227 -8.461 1 98 127 GLU B O 1
ATOM 5011 N N . ILE B 1 128 ? -30.578 -12.109 -8.633 1 98.25 128 ILE B N 1
ATOM 5012 C CA . ILE B 1 128 ? -30.062 -10.836 -8.141 1 98.25 128 ILE B CA 1
ATOM 5013 C C . ILE B 1 128 ? -29.203 -10.164 -9.211 1 98.25 128 ILE B C 1
ATOM 5015 O O . ILE B 1 128 ? -28.906 -8.969 -9.125 1 98.25 128 ILE B O 1
ATOM 5019 N N . TYR B 1 129 ? -28.75 -10.828 -10.336 1 98.12 129 TYR B N 1
ATOM 5020 C CA . TYR B 1 129 ? -27.766 -10.312 -11.289 1 98.12 129 TYR B CA 1
ATOM 5021 C C . TYR B 1 129 ? -28.375 -9.227 -12.156 1 98.12 129 TYR B C 1
ATOM 5023 O O . TYR B 1 129 ? -27.656 -8.477 -12.82 1 98.12 129 TYR B O 1
ATOM 5031 N N . SER B 1 130 ? -29.781 -9.039 -12.164 1 98 130 SER B N 1
ATOM 5032 C CA . SER B 1 130 ? -30.438 -8.078 -13.039 1 98 130 SER B CA 1
ATOM 5033 C C . SER B 1 130 ? -31.406 -7.199 -12.258 1 98 130 SER B C 1
ATOM 5035 O O . SER B 1 130 ? -32.312 -6.613 -12.836 1 98 130 SER B O 1
ATOM 5037 N N . LEU B 1 131 ? -31.234 -7.207 -10.984 1 97.94 131 LEU B N 1
ATOM 5038 C CA . LEU B 1 131 ? -32.062 -6.332 -10.148 1 97.94 131 LEU B CA 1
ATOM 5039 C C . LEU B 1 131 ? -31.703 -4.867 -10.391 1 97.94 131 LEU B C 1
ATOM 5041 O O . LEU B 1 131 ? -30.641 -4.559 -10.914 1 97.94 131 LEU B O 1
ATOM 5045 N N . PRO B 1 132 ? -32.688 -3.965 -10.016 1 97.75 132 PRO B N 1
ATOM 5046 C CA . PRO B 1 132 ? -32.375 -2.537 -10.141 1 97.75 132 PRO B CA 1
ATOM 5047 C C . PRO B 1 132 ? -31.156 -2.125 -9.328 1 97.75 132 PRO B C 1
ATOM 5049 O O . PRO B 1 132 ? -30.984 -2.602 -8.203 1 97.75 132 PRO B O 1
ATOM 5052 N N . GLN B 1 133 ? -30.391 -1.341 -9.938 1 98.12 133 GLN B N 1
ATOM 5053 C CA . GLN B 1 133 ? -29.188 -0.847 -9.289 1 98.12 133 GLN B CA 1
ATOM 5054 C C . GLN B 1 133 ? -29.484 0.37 -8.422 1 98.12 133 GLN B C 1
ATOM 5056 O O . GLN B 1 133 ? -30.266 1.237 -8.805 1 98.12 133 GLN B O 1
ATOM 5061 N N . ASP B 1 134 ? -28.938 0.407 -7.281 1 98 134 ASP B N 1
ATOM 5062 C CA . ASP B 1 134 ? -29 1.575 -6.406 1 98 134 ASP B CA 1
ATOM 5063 C C . ASP B 1 134 ? -27.719 2.396 -6.492 1 98 134 ASP B C 1
ATOM 5065 O O . ASP B 1 134 ? -26.797 2.219 -5.68 1 98 134 ASP B O 1
ATOM 5069 N N . LYS B 1 135 ? -27.703 3.33 -7.328 1 97.44 135 LYS B N 1
ATOM 5070 C CA . LYS B 1 135 ? -26.5 4.109 -7.633 1 97.44 135 LYS B CA 1
ATOM 5071 C C . LYS B 1 135 ? -25.984 4.836 -6.391 1 97.44 135 LYS B C 1
ATOM 5073 O O . LYS B 1 135 ? -24.781 4.93 -6.172 1 97.44 135 LYS B O 1
ATOM 5078 N N . GLU B 1 136 ? -26.828 5.332 -5.594 1 97.19 136 GLU B N 1
ATOM 5079 C CA . GLU B 1 136 ? -26.438 6.07 -4.395 1 97.19 136 GLU B CA 1
ATOM 5080 C C . GLU B 1 136 ? -25.719 5.168 -3.4 1 97.19 136 GLU B C 1
ATOM 5082 O O . GLU B 1 136 ? -24.688 5.551 -2.838 1 97.19 136 GLU B O 1
ATOM 5087 N N . LYS B 1 137 ? -26.266 4.012 -3.188 1 96.81 137 LYS B N 1
ATOM 5088 C CA . LYS B 1 137 ? -25.641 3.064 -2.268 1 96.81 137 LYS B CA 1
ATOM 5089 C C . LYS B 1 137 ? -24.281 2.607 -2.785 1 96.81 137 LYS B C 1
ATOM 5091 O O . LYS B 1 137 ? -23.328 2.463 -2.01 1 96.81 137 LYS B O 1
ATOM 5096 N N . LEU B 1 138 ? -24.281 2.373 -4.098 1 98 138 LEU B N 1
ATOM 5097 C CA . LEU B 1 138 ? -23.031 1.951 -4.711 1 98 138 LEU B CA 1
ATOM 5098 C C . LEU B 1 138 ? -21.969 3.041 -4.586 1 98 138 LEU B C 1
ATOM 5100 O O . LEU B 1 138 ? -20.812 2.754 -4.266 1 98 138 LEU B O 1
ATOM 5104 N N . ASP B 1 139 ? -22.375 4.281 -4.789 1 96.88 139 ASP B N 1
ATOM 5105 C CA . ASP B 1 139 ? -21.453 5.406 -4.703 1 96.88 139 ASP B CA 1
ATOM 5106 C C . ASP B 1 139 ? -20.953 5.598 -3.271 1 96.88 139 ASP B C 1
ATOM 5108 O O . ASP B 1 139 ? -19.766 5.895 -3.057 1 96.88 139 ASP B O 1
ATOM 5112 N N . MET B 1 140 ? -21.812 5.461 -2.355 1 95.19 140 MET B N 1
ATOM 5113 C CA . MET B 1 140 ? -21.438 5.598 -0.95 1 95.19 140 MET B CA 1
ATOM 5114 C C . MET B 1 140 ? -20.453 4.504 -0.539 1 95.19 140 MET B C 1
ATOM 5116 O O . MET B 1 140 ? -19.469 4.773 0.146 1 95.19 140 MET B O 1
ATOM 5120 N N . ALA B 1 141 ? -20.75 3.301 -0.978 1 96.31 141 ALA B N 1
ATOM 5121 C CA . ALA B 1 141 ? -19.859 2.189 -0.694 1 96.31 141 ALA B CA 1
ATOM 5122 C C . ALA B 1 141 ? -18.469 2.436 -1.298 1 96.31 141 ALA B C 1
ATOM 5124 O O . ALA B 1 141 ? -17.453 2.193 -0.648 1 96.31 141 ALA B O 1
ATOM 5125 N N . ARG B 1 142 ? -18.5 2.947 -2.492 1 96.31 142 ARG B N 1
ATOM 5126 C CA . ARG B 1 142 ? -17.25 3.213 -3.197 1 96.31 142 ARG B CA 1
ATOM 5127 C C . ARG B 1 142 ? -16.422 4.277 -2.475 1 96.31 142 ARG B C 1
ATOM 5129 O O . ARG B 1 142 ? -15.211 4.137 -2.332 1 96.31 142 ARG B O 1
ATOM 5136 N N . ARG B 1 143 ? -17.047 5.277 -2.016 1 94.19 143 ARG B N 1
ATOM 5137 C CA . ARG B 1 143 ? -16.375 6.375 -1.325 1 94.19 143 ARG B CA 1
ATOM 5138 C C . ARG B 1 143 ? -15.734 5.891 -0.031 1 94.19 143 ARG B C 1
ATOM 5140 O O . ARG B 1 143 ? -14.664 6.375 0.355 1 94.19 143 ARG B O 1
ATOM 5147 N N . LYS B 1 144 ? -16.297 4.945 0.554 1 94.69 144 LYS B N 1
ATOM 5148 C CA . LYS B 1 144 ? -15.836 4.48 1.859 1 94.69 144 LYS B CA 1
ATOM 5149 C C . LYS B 1 144 ? -14.734 3.434 1.714 1 94.69 144 LYS B C 1
ATOM 5151 O O . LYS B 1 144 ? -14.016 3.146 2.672 1 94.69 144 LYS B O 1
ATOM 5156 N N . MET B 1 145 ? -14.625 2.896 0.542 1 96.62 145 MET B N 1
ATOM 5157 C CA . MET B 1 145 ? -13.641 1.847 0.302 1 96.62 145 MET B CA 1
ATOM 5158 C C . MET B 1 145 ? -12.219 2.406 0.365 1 96.62 145 MET B C 1
ATOM 5160 O O . MET B 1 145 ? -11.969 3.525 -0.084 1 96.62 145 MET B O 1
ATOM 5164 N N . ILE B 1 146 ? -11.336 1.643 0.97 1 97.44 146 ILE B N 1
ATOM 5165 C CA . ILE B 1 146 ? -9.906 1.944 0.914 1 97.44 146 ILE B CA 1
ATOM 5166 C C . ILE B 1 146 ? -9.148 0.753 0.331 1 97.44 146 ILE B C 1
ATOM 5168 O O . ILE B 1 146 ? -9.672 -0.365 0.299 1 97.44 146 ILE B O 1
ATOM 5172 N N . ASP B 1 147 ? -7.961 0.978 -0.133 1 97.19 147 ASP B N 1
ATOM 5173 C CA . ASP B 1 147 ? -7.242 -0.026 -0.91 1 97.19 147 ASP B CA 1
ATOM 5174 C C . ASP B 1 147 ? -6.832 -1.209 -0.035 1 97.19 147 ASP B C 1
ATOM 5176 O O . ASP B 1 147 ? -6.598 -2.309 -0.539 1 97.19 147 ASP B O 1
ATOM 5180 N N . THR B 1 148 ? -6.797 -1.028 1.279 1 97 148 THR B N 1
ATOM 5181 C CA . THR B 1 148 ? -6.359 -2.094 2.176 1 97 148 THR B CA 1
ATOM 5182 C C . THR B 1 148 ? -7.539 -2.959 2.605 1 97 148 THR B C 1
ATOM 5184 O O . THR B 1 148 ? -7.367 -3.928 3.348 1 97 148 THR B O 1
ATOM 5187 N N . ASP B 1 149 ? -8.75 -2.629 2.121 1 98 149 ASP B N 1
ATOM 5188 C CA . ASP B 1 149 ? -9.891 -3.498 2.373 1 98 149 ASP B CA 1
ATOM 5189 C C . ASP B 1 149 ? -9.734 -4.84 1.662 1 98 149 ASP B C 1
ATOM 5191 O O . ASP B 1 149 ? -9.242 -4.895 0.532 1 98 149 ASP B O 1
ATOM 5195 N N . PRO B 1 150 ? -10.188 -5.922 2.32 1 98.19 150 PRO B N 1
ATOM 5196 C CA . PRO B 1 150 ? -10.094 -7.238 1.683 1 98.19 150 PRO B CA 1
ATOM 5197 C C . PRO B 1 150 ? -10.93 -7.332 0.406 1 98.19 150 PRO B C 1
ATOM 5199 O O . PRO B 1 150 ? -12.031 -6.773 0.339 1 98.19 150 PRO B O 1
ATOM 5202 N N . LEU B 1 151 ? -10.422 -7.996 -0.55 1 98.62 151 LEU B N 1
ATOM 5203 C CA . LEU B 1 151 ? -11.125 -8.273 -1.795 1 98.62 151 LEU B CA 1
ATOM 5204 C C . LEU B 1 151 ? -11.664 -9.703 -1.811 1 98.62 151 LEU B C 1
ATOM 5206 O O . LEU B 1 151 ? -12.789 -9.945 -2.246 1 98.62 151 LEU B O 1
ATOM 5210 N N . TYR B 1 152 ? -10.781 -10.641 -1.336 1 98.81 152 TYR B N 1
ATOM 5211 C CA . TYR B 1 152 ? -11.203 -12.039 -1.343 1 98.81 152 TYR B CA 1
ATOM 5212 C C . TYR B 1 152 ? -10.414 -12.852 -0.32 1 98.81 152 TYR B C 1
ATOM 5214 O O . TYR B 1 152 ? -9.43 -12.367 0.24 1 98.81 152 TYR B O 1
ATOM 5222 N N . ILE B 1 153 ? -10.922 -14.016 -0.05 1 98.44 153 ILE B N 1
ATOM 5223 C CA . ILE B 1 153 ? -10.242 -15.062 0.71 1 98.44 153 ILE B CA 1
ATOM 5224 C C . ILE B 1 153 ? -10.125 -16.328 -0.138 1 98.44 153 ILE B C 1
ATOM 5226 O O . ILE B 1 153 ? -11.109 -16.797 -0.71 1 98.44 153 ILE B O 1
ATOM 5230 N N . LEU B 1 154 ? -8.906 -16.828 -0.265 1 97 154 LEU B N 1
ATOM 5231 C CA . LEU B 1 154 ? -8.68 -18.125 -0.913 1 97 154 LEU B CA 1
ATOM 5232 C C . LEU B 1 154 ? -8.141 -19.141 0.084 1 97 154 LEU B C 1
ATOM 5234 O O . LEU B 1 154 ? -7.176 -18.859 0.802 1 97 154 LEU B O 1
ATOM 5238 N N . PHE B 1 155 ? -8.75 -20.281 0.109 1 90.88 155 PHE B N 1
ATOM 5239 C CA . PHE B 1 155 ? -8.344 -21.312 1.066 1 90.88 155 PHE B CA 1
ATOM 5240 C C . PHE B 1 155 ? -7.262 -22.203 0.475 1 90.88 155 PHE B C 1
ATOM 5242 O O . PHE B 1 155 ? -7.32 -22.562 -0.702 1 90.88 155 PHE B O 1
ATOM 5249 N N . THR B 1 156 ? -6.223 -22.453 1.218 1 84.81 156 THR B N 1
ATOM 5250 C CA . THR B 1 156 ? -5.125 -23.344 0.853 1 84.81 156 THR B CA 1
ATOM 5251 C C . THR B 1 156 ? -5.07 -24.547 1.793 1 84.81 156 THR B C 1
ATOM 5253 O O . THR B 1 156 ? -5.691 -24.531 2.859 1 84.81 156 THR B O 1
ATOM 5256 N N . SER B 1 157 ? -4.41 -25.625 1.244 1 72.38 157 SER B N 1
ATOM 5257 C CA . SER B 1 157 ? -4.262 -26.812 2.066 1 72.38 157 SER B CA 1
ATOM 5258 C C . SER B 1 157 ? -3.293 -26.578 3.219 1 72.38 157 SER B C 1
ATOM 5260 O O . SER B 1 157 ? -2.324 -25.828 3.078 1 72.38 157 SER B O 1
ATOM 5262 N N . GLY B 1 158 ? -3.719 -26.812 4.473 1 57.34 158 GLY B N 1
ATOM 5263 C CA . GLY B 1 158 ? -2.861 -26.656 5.641 1 57.34 158 GLY B CA 1
ATOM 5264 C C . GLY B 1 158 ? -2.08 -27.922 5.965 1 57.34 158 GLY B C 1
ATOM 5265 O O . GLY B 1 158 ? -2.453 -29.016 5.543 1 57.34 158 GLY B O 1
ATOM 5266 N N . SER B 1 159 ? -0.882 -27.719 6.48 1 50.22 159 SER B N 1
ATOM 5267 C CA . SER B 1 159 ? -0.052 -28.828 6.914 1 50.22 159 SER B CA 1
ATOM 5268 C C . SER B 1 159 ? -0.821 -29.766 7.848 1 50.22 159 SER B C 1
ATOM 5270 O O . SER B 1 159 ? -0.567 -30.969 7.875 1 50.22 159 SER B O 1
ATOM 5272 N N . THR B 1 160 ? -1.789 -29.172 8.531 1 50.88 160 THR B N 1
ATOM 5273 C CA . THR B 1 160 ? -2.559 -29.938 9.5 1 50.88 160 THR B CA 1
ATOM 5274 C C . THR B 1 160 ? -3.809 -30.531 8.852 1 50.88 160 THR B C 1
ATOM 5276 O O . THR B 1 160 ? -4.594 -31.203 9.516 1 50.88 160 THR B O 1
ATOM 5279 N N . GLY B 1 161 ? -3.902 -30.234 7.633 1 61.88 161 GLY B N 1
ATOM 5280 C CA . GLY B 1 161 ? -5.094 -30.719 6.957 1 61.88 161 GLY B CA 1
ATOM 5281 C C . GLY B 1 161 ? -6.25 -29.734 7 1 61.88 161 GLY B C 1
ATOM 5282 O O . GLY B 1 161 ? -7.18 -29.828 6.199 1 61.88 161 GLY B O 1
ATOM 5283 N N . ILE B 1 162 ? -6.184 -28.828 7.961 1 72.5 162 ILE B N 1
ATOM 5284 C CA . ILE B 1 162 ? -7.238 -27.828 8.062 1 72.5 162 ILE B CA 1
ATOM 5285 C C . ILE B 1 162 ? -6.953 -26.672 7.098 1 72.5 162 ILE B C 1
ATOM 5287 O O . ILE B 1 162 ? -5.871 -26.078 7.133 1 72.5 162 ILE B O 1
ATOM 5291 N N . PRO B 1 163 ? -7.914 -26.406 6.289 1 83.06 163 PRO B N 1
ATOM 5292 C CA . PRO B 1 163 ? -7.691 -25.328 5.312 1 83.06 163 PRO B CA 1
ATOM 5293 C C . PRO B 1 163 ? -7.508 -23.969 5.969 1 83.06 163 PRO B C 1
ATOM 5295 O O . PRO B 1 163 ? -8.117 -23.688 7 1 83.06 163 PRO B O 1
ATOM 5298 N N . LYS B 1 164 ? -6.617 -23.125 5.473 1 92.5 164 LYS B N 1
ATOM 5299 C CA . LYS B 1 164 ? -6.383 -21.766 5.93 1 92.5 164 LYS B CA 1
ATOM 5300 C C . LYS B 1 164 ? -6.844 -20.75 4.883 1 92.5 164 LYS B C 1
ATOM 5302 O O . LYS B 1 164 ? -6.551 -20.891 3.695 1 92.5 164 LYS B O 1
ATOM 5307 N N . GLY B 1 165 ? -7.598 -19.734 5.309 1 95.75 165 GLY B N 1
ATOM 5308 C CA . GLY B 1 165 ? -8.102 -18.719 4.406 1 95.75 165 GLY B CA 1
ATOM 5309 C C . GLY B 1 165 ? -7.184 -17.516 4.289 1 95.75 165 GLY B C 1
ATOM 5310 O O . GLY B 1 165 ? -7.082 -16.703 5.219 1 95.75 165 GLY B O 1
ATOM 5311 N N . VAL B 1 166 ? -6.531 -17.359 3.15 1 98.06 166 VAL B N 1
ATOM 5312 C CA . VAL B 1 166 ? -5.617 -16.25 2.896 1 98.06 166 VAL B CA 1
ATOM 5313 C C . VAL B 1 166 ? -6.406 -15 2.52 1 98.06 166 VAL B C 1
ATOM 5315 O O . VAL B 1 166 ? -7.141 -14.992 1.525 1 98.06 166 VAL B O 1
ATOM 5318 N N . VAL B 1 167 ? -6.293 -13.93 3.314 1 98.69 167 VAL B N 1
ATOM 5319 C CA . VAL B 1 167 ? -7.016 -12.68 3.088 1 98.69 167 VAL B CA 1
ATOM 5320 C C . VAL B 1 167 ? -6.184 -11.75 2.209 1 98.69 167 VAL B C 1
ATOM 5322 O O . VAL B 1 167 ? -5.07 -11.375 2.578 1 98.69 167 VAL B O 1
ATOM 5325 N N . VAL B 1 168 ? -6.727 -11.422 1.036 1 98.62 168 VAL B N 1
ATOM 5326 C CA . VAL B 1 168 ? -6.016 -10.547 0.111 1 98.62 168 VAL B CA 1
ATOM 5327 C C . VAL B 1 168 ? -6.828 -9.273 -0.121 1 98.62 168 VAL B C 1
ATOM 5329 O O . VAL B 1 168 ? -8.047 -9.328 -0.309 1 98.62 168 VAL B O 1
ATOM 5332 N N . CYS B 1 169 ? -6.184 -8.133 -0.073 1 98.25 169 CYS B N 1
ATOM 5333 C CA . CYS B 1 169 ? -6.879 -6.855 -0.18 1 98.25 169 CYS B CA 1
ATOM 5334 C C . CYS B 1 169 ? -6.836 -6.328 -1.61 1 98.25 169 CYS B C 1
ATOM 5336 O O . CYS B 1 169 ? -6.148 -6.891 -2.463 1 98.25 169 CYS B O 1
ATOM 5338 N N . HIS B 1 170 ? -7.582 -5.25 -1.905 1 98.19 170 HIS B N 1
ATOM 5339 C CA . HIS B 1 170 ? -7.648 -4.629 -3.225 1 98.19 170 HIS B CA 1
ATOM 5340 C C . HIS B 1 170 ? -6.266 -4.191 -3.697 1 98.19 170 HIS B C 1
ATOM 5342 O O . HIS B 1 170 ? -5.895 -4.43 -4.848 1 98.19 170 HIS B O 1
ATOM 5348 N N . ARG B 1 171 ? -5.496 -3.648 -2.854 1 96.56 171 ARG B N 1
ATOM 5349 C CA . ARG B 1 171 ? -4.195 -3.08 -3.201 1 96.56 171 ARG B CA 1
ATOM 5350 C C . ARG B 1 171 ? -3.256 -4.152 -3.736 1 96.56 171 ARG B C 1
ATOM 5352 O O . ARG B 1 171 ? -2.564 -3.939 -4.734 1 96.56 171 ARG B O 1
ATOM 5359 N N . SER B 1 172 ? -3.189 -5.254 -3.084 1 97.44 172 SER B N 1
ATOM 5360 C CA . SER B 1 172 ? -2.326 -6.348 -3.512 1 97.44 172 SER B CA 1
ATOM 5361 C C . SER B 1 172 ? -2.666 -6.797 -4.93 1 97.44 172 SER B C 1
ATOM 5363 O O . SER B 1 172 ? -1.77 -7.008 -5.75 1 97.44 172 SER B O 1
ATOM 5365 N N . VAL B 1 173 ? -3.93 -6.863 -5.188 1 98.12 173 VAL B N 1
ATOM 5366 C CA . VAL B 1 173 ? -4.387 -7.336 -6.492 1 98.12 173 VAL B CA 1
ATOM 5367 C C . VAL B 1 173 ? -4.137 -6.266 -7.547 1 98.12 173 VAL B C 1
ATOM 5369 O O . VAL B 1 173 ? -3.752 -6.574 -8.68 1 98.12 173 VAL B O 1
ATOM 5372 N N . VAL B 1 174 ? -4.344 -5 -7.172 1 97.19 174 VAL B N 1
ATOM 5373 C CA . VAL B 1 174 ? -4.117 -3.891 -8.094 1 97.19 174 VAL B CA 1
ATOM 5374 C C . VAL B 1 174 ? -2.646 -3.85 -8.5 1 97.19 174 VAL B C 1
ATOM 5376 O O . VAL B 1 174 ? -2.328 -3.785 -9.688 1 97.19 174 VAL B O 1
ATOM 5379 N N . ASP B 1 175 ? -1.768 -3.922 -7.516 1 96.56 175 ASP B N 1
ATOM 5380 C CA . ASP B 1 175 ? -0.333 -3.898 -7.785 1 96.56 175 ASP B CA 1
ATOM 5381 C C . ASP B 1 175 ? 0.092 -5.117 -8.602 1 96.56 175 ASP B C 1
ATOM 5383 O O . ASP B 1 175 ? 0.903 -5.004 -9.523 1 96.56 175 ASP B O 1
ATOM 5387 N N . TYR B 1 176 ? -0.473 -6.223 -8.266 1 97.81 176 TYR B N 1
ATOM 5388 C CA . TYR B 1 176 ? -0.163 -7.469 -8.961 1 97.81 176 TYR B CA 1
ATOM 5389 C C . TYR B 1 176 ? -0.602 -7.402 -10.414 1 97.81 176 TYR B C 1
ATOM 5391 O O . TYR B 1 176 ? 0.17 -7.734 -11.32 1 97.81 176 TYR B O 1
ATOM 5399 N N . ALA B 1 177 ? -1.853 -6.996 -10.648 1 97.81 177 ALA B N 1
ATOM 5400 C CA . ALA B 1 177 ? -2.391 -6.895 -12 1 97.81 177 ALA B CA 1
ATOM 5401 C C . ALA B 1 177 ? -1.596 -5.891 -12.828 1 97.81 177 ALA B C 1
ATOM 5403 O O . ALA B 1 177 ? -1.352 -6.117 -14.016 1 97.81 177 ALA B O 1
ATOM 5404 N N . ASP B 1 178 ? -1.203 -4.812 -12.219 1 96.81 178 ASP B N 1
ATOM 5405 C CA . ASP B 1 178 ? -0.384 -3.822 -12.914 1 96.81 178 ASP B CA 1
ATOM 5406 C C . ASP B 1 178 ? 0.932 -4.434 -13.391 1 96.81 178 ASP B C 1
ATOM 5408 O O . ASP B 1 178 ? 1.355 -4.203 -14.523 1 96.81 178 ASP B O 1
ATOM 5412 N N . TRP B 1 179 ? 1.554 -5.148 -12.531 1 97.5 179 TRP B N 1
ATOM 5413 C CA . TRP B 1 179 ? 2.816 -5.789 -12.883 1 97.5 179 TRP B CA 1
ATOM 5414 C C . TRP B 1 179 ? 2.631 -6.773 -14.031 1 97.5 179 TRP B C 1
ATOM 5416 O O . TRP B 1 179 ? 3.396 -6.758 -15 1 97.5 179 TRP B O 1
ATOM 5426 N N . VAL B 1 180 ? 1.616 -7.637 -13.93 1 98.38 180 VAL B N 1
ATOM 5427 C CA . VAL B 1 180 ? 1.383 -8.68 -14.922 1 98.38 180 VAL B CA 1
ATOM 5428 C C . VAL B 1 180 ? 1.188 -8.047 -16.297 1 98.38 180 VAL B C 1
ATOM 5430 O O . VAL B 1 180 ? 1.822 -8.461 -17.281 1 98.38 180 VAL B O 1
ATOM 5433 N N . VAL B 1 181 ? 0.293 -7.082 -16.375 1 98.44 181 VAL B N 1
ATOM 5434 C CA . VAL B 1 181 ? -0.078 -6.453 -17.641 1 98.44 181 VAL B CA 1
ATOM 5435 C C . VAL B 1 181 ? 1.142 -5.773 -18.25 1 98.44 181 VAL B C 1
ATOM 5437 O O . VAL B 1 181 ? 1.386 -5.891 -19.453 1 98.44 181 VAL B O 1
ATOM 5440 N N . LYS B 1 182 ? 1.917 -5.09 -17.422 1 97.62 182 LYS B N 1
ATOM 5441 C CA . LYS B 1 182 ? 3.102 -4.391 -17.906 1 97.62 182 LYS B CA 1
ATOM 5442 C C . LYS B 1 182 ? 4.184 -5.375 -18.344 1 97.62 182 LYS B C 1
ATOM 5444 O O . LYS B 1 182 ? 4.75 -5.238 -19.422 1 97.62 182 LYS B O 1
ATOM 5449 N N . THR B 1 183 ? 4.453 -6.359 -17.547 1 98.06 183 THR B N 1
ATOM 5450 C CA . THR B 1 183 ? 5.559 -7.281 -17.766 1 98.06 183 THR B CA 1
ATOM 5451 C C . THR B 1 183 ? 5.328 -8.125 -19.016 1 98.06 183 THR B C 1
ATOM 5453 O O . THR B 1 183 ? 6.25 -8.344 -19.797 1 98.06 183 THR B O 1
ATOM 5456 N N . PHE B 1 184 ? 4.125 -8.547 -19.188 1 98.5 184 PHE B N 1
ATOM 5457 C CA . PHE B 1 184 ? 3.857 -9.453 -20.297 1 98.5 184 PHE B CA 1
ATOM 5458 C C . PHE B 1 184 ? 3.164 -8.719 -21.453 1 98.5 184 PHE B C 1
ATOM 5460 O O . PHE B 1 184 ? 2.666 -9.352 -22.375 1 98.5 184 PHE B O 1
ATOM 5467 N N . MET B 1 185 ? 3.043 -7.387 -21.359 1 98.19 185 MET B N 1
ATOM 5468 C CA . MET B 1 185 ? 2.523 -6.516 -22.406 1 98.19 185 MET B CA 1
ATOM 5469 C C . MET B 1 185 ? 1.13 -6.953 -22.844 1 98.19 185 MET B C 1
ATOM 5471 O O . MET B 1 185 ? 0.875 -7.137 -24.031 1 98.19 185 MET B O 1
ATOM 5475 N N . LEU B 1 186 ? 0.315 -7.199 -21.875 1 98.69 186 LEU B N 1
ATOM 5476 C CA . LEU B 1 186 ? -1.064 -7.586 -22.156 1 98.69 186 LEU B CA 1
ATOM 5477 C C . LEU B 1 186 ? -1.893 -6.375 -22.578 1 98.69 186 LEU B C 1
ATOM 5479 O O . LEU B 1 186 ? -1.59 -5.246 -22.188 1 98.69 186 LEU B O 1
ATOM 5483 N N . SER B 1 187 ? -2.877 -6.598 -23.391 1 98.62 187 SER B N 1
ATOM 5484 C CA . SER B 1 187 ? -3.709 -5.539 -23.953 1 98.62 187 SER B CA 1
ATOM 5485 C C . SER B 1 187 ? -5.109 -6.047 -24.281 1 98.62 187 SER B C 1
ATOM 5487 O O . SER B 1 187 ? -5.461 -7.176 -23.922 1 98.62 187 SER B O 1
ATOM 5489 N N . GLU B 1 188 ? -5.887 -5.184 -24.844 1 98.56 188 GLU B N 1
ATOM 5490 C CA . GLU B 1 188 ? -7.242 -5.543 -25.25 1 98.56 188 GLU B CA 1
ATOM 5491 C C . GLU B 1 188 ? -7.227 -6.645 -26.312 1 98.56 188 GLU B C 1
ATOM 5493 O O . GLU B 1 188 ? -8.25 -7.289 -26.562 1 98.56 188 GLU B O 1
ATOM 5498 N N . ASN B 1 189 ? -6.074 -6.914 -26.906 1 98.62 189 ASN B N 1
ATOM 5499 C CA . ASN B 1 189 ? -5.945 -7.945 -27.938 1 98.62 189 ASN B CA 1
ATOM 5500 C C . ASN B 1 189 ? -5.586 -9.297 -27.312 1 98.62 189 ASN B C 1
ATOM 5502 O O . ASN B 1 189 ? -5.551 -10.312 -28.016 1 98.62 189 ASN B O 1
ATOM 5506 N N . THR B 1 190 ? -5.34 -9.297 -26.047 1 98.88 190 THR B N 1
ATOM 5507 C CA . THR B 1 190 ? -5.012 -10.539 -25.359 1 98.88 190 THR B CA 1
ATOM 5508 C C . THR B 1 190 ? -6.246 -11.414 -25.203 1 98.88 190 THR B C 1
ATOM 5510 O O . THR B 1 190 ? -7.324 -10.93 -24.859 1 98.88 190 THR B O 1
ATOM 5513 N N . ILE B 1 191 ? -6.09 -12.68 -25.547 1 98.88 191 ILE B N 1
ATOM 5514 C CA . ILE B 1 191 ? -7.125 -13.688 -25.359 1 98.88 191 ILE B CA 1
ATOM 5515 C C . ILE B 1 191 ? -6.582 -14.828 -24.484 1 98.88 191 ILE B C 1
ATOM 5517 O O . ILE B 1 191 ? -5.762 -15.625 -24.953 1 98.88 191 ILE B O 1
ATOM 5521 N N . PHE B 1 192 ? -7.098 -14.938 -23.266 1 98.88 192 PHE B N 1
ATOM 5522 C CA . PHE B 1 192 ? -6.648 -15.938 -22.312 1 98.88 192 PHE B CA 1
ATOM 5523 C C . PHE B 1 192 ? -7.418 -17.25 -22.5 1 98.88 192 PHE B C 1
ATOM 5525 O O . PHE B 1 192 ? -8.617 -17.234 -22.766 1 98.88 192 PHE B O 1
ATOM 5532 N N . GLY B 1 193 ? -6.715 -18.344 -22.344 1 98.75 193 GLY B N 1
ATOM 5533 C CA . GLY B 1 193 ? -7.324 -19.641 -22.094 1 98.75 193 GLY B CA 1
ATOM 5534 C C . GLY B 1 193 ? -7.145 -20.109 -20.672 1 98.75 193 GLY B C 1
ATOM 5535 O O . GLY B 1 193 ? -6.07 -20.578 -20.297 1 98.75 193 GLY B O 1
ATOM 5536 N N . ASN B 1 194 ? -8.211 -20.078 -19.906 1 98.19 194 ASN B N 1
ATOM 5537 C CA . ASN B 1 194 ? -8.125 -20.328 -18.469 1 98.19 194 ASN B CA 1
ATOM 5538 C C . ASN B 1 194 ? -8.242 -21.828 -18.156 1 98.19 194 ASN B C 1
ATOM 5540 O O . ASN B 1 194 ? -9.219 -22.469 -18.562 1 98.19 194 ASN B O 1
ATOM 5544 N N . GLN B 1 195 ? -7.273 -22.359 -17.469 1 95.06 195 GLN B N 1
ATOM 5545 C CA . GLN B 1 195 ? -7.242 -23.75 -17.016 1 95.06 195 GLN B CA 1
ATOM 5546 C C . GLN B 1 195 ? -7.527 -23.859 -15.523 1 95.06 195 GLN B C 1
ATOM 5548 O O . GLN B 1 195 ? -8.188 -24.797 -15.078 1 95.06 195 GLN B O 1
ATOM 5553 N N . THR B 1 196 ? -7.184 -22.953 -14.703 1 92.5 196 TH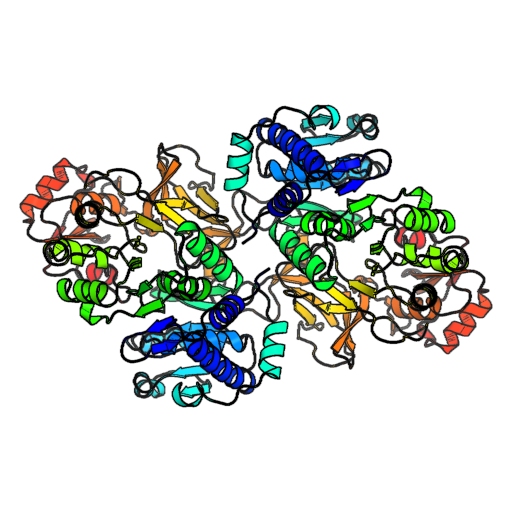R B N 1
ATOM 5554 C CA . THR B 1 196 ? -7.141 -23.031 -13.25 1 92.5 196 THR B CA 1
ATOM 5555 C C . THR B 1 196 ? -8.516 -22.75 -12.648 1 92.5 196 THR B C 1
ATOM 5557 O O . THR B 1 196 ? -9.242 -21.891 -13.141 1 92.5 196 THR B O 1
ATOM 5560 N N . PRO B 1 197 ? -8.867 -23.5 -11.578 1 92.44 197 PRO B N 1
ATOM 5561 C CA . PRO B 1 197 ? -10.102 -23.156 -10.867 1 92.44 197 PRO B CA 1
ATOM 5562 C C . PRO B 1 197 ? -10.047 -21.766 -10.227 1 92.44 197 PRO B C 1
ATOM 5564 O O . PRO B 1 197 ? -8.961 -21.25 -9.953 1 92.44 197 PRO B O 1
ATOM 5567 N N . PHE B 1 198 ? -11.234 -21.25 -9.883 1 95.44 198 PHE B N 1
ATOM 5568 C CA . PHE B 1 198 ? -11.305 -19.875 -9.406 1 95.44 198 PHE B CA 1
ATOM 5569 C C . PHE B 1 198 ? -10.93 -19.797 -7.93 1 95.44 198 PHE B C 1
ATOM 5571 O O . PHE B 1 198 ? -10.672 -18.703 -7.41 1 95.44 198 PHE B O 1
ATOM 5578 N N . TYR B 1 199 ? -10.914 -20.922 -7.215 1 91.12 199 TYR B N 1
ATOM 5579 C CA . TYR B 1 199 ? -10.523 -20.922 -5.809 1 91.12 199 TYR B CA 1
ATOM 5580 C C . TYR B 1 199 ? -9.008 -21.031 -5.668 1 91.12 199 TYR B C 1
ATOM 5582 O O . TYR B 1 199 ? -8.477 -20.938 -4.559 1 91.12 199 TYR B O 1
ATOM 5590 N N . PHE B 1 200 ? -8.328 -21.297 -6.84 1 91.69 200 PHE B N 1
ATOM 5591 C CA . PHE B 1 200 ? -6.871 -21.391 -6.891 1 91.69 200 PHE B CA 1
ATOM 5592 C C . PHE B 1 200 ? -6.258 -20.031 -7.223 1 91.69 200 PHE B C 1
ATOM 5594 O O . PHE B 1 200 ? -6.754 -19.312 -8.094 1 91.69 200 PHE B O 1
ATOM 5601 N N . SER B 1 201 ? -5.184 -19.656 -6.539 1 95.06 201 SER B N 1
ATOM 5602 C CA . SER B 1 201 ? -4.613 -18.312 -6.648 1 95.06 201 SER B CA 1
ATOM 5603 C C . SER B 1 201 ? -4.16 -18.016 -8.078 1 95.06 201 SER B C 1
ATOM 5605 O O . SER B 1 201 ? -4.129 -16.859 -8.492 1 95.06 201 SER B O 1
ATOM 5607 N N . MET B 1 202 ? -3.838 -19.062 -8.82 1 96.06 202 MET B N 1
ATOM 5608 C CA . MET B 1 202 ? -3.391 -18.844 -10.188 1 96.06 202 MET B CA 1
ATOM 5609 C C . MET B 1 202 ? -4.492 -18.203 -11.031 1 96.06 202 MET B C 1
ATOM 5611 O O . MET B 1 202 ? -4.215 -17.594 -12.062 1 96.06 202 MET B O 1
ATOM 5615 N N . SER B 1 203 ? -5.738 -18.344 -10.578 1 97.06 203 SER B N 1
ATOM 5616 C CA . SER B 1 203 ? -6.84 -17.734 -11.32 1 97.06 203 SER B CA 1
ATOM 5617 C C . SER B 1 203 ? -6.805 -16.219 -11.227 1 97.06 203 SER B C 1
ATOM 5619 O O . SER B 1 203 ? -7.395 -15.523 -12.055 1 97.06 203 SER B O 1
ATOM 5621 N N . VAL B 1 204 ? -6.152 -15.695 -10.25 1 98.19 204 VAL B N 1
ATOM 5622 C CA . VAL B 1 204 ? -6.102 -14.258 -9.984 1 98.19 204 VAL B CA 1
ATOM 5623 C C . VAL B 1 204 ? -5.422 -13.539 -11.148 1 98.19 204 VAL B C 1
ATOM 5625 O O . VAL B 1 204 ? -5.852 -12.461 -11.547 1 98.19 204 VAL B O 1
ATOM 5628 N N . LEU B 1 205 ? -4.359 -14.172 -11.695 1 98.56 205 LEU B N 1
ATOM 5629 C CA . LEU B 1 205 ? -3.658 -13.586 -12.828 1 98.56 205 LEU B CA 1
ATOM 5630 C C . LEU B 1 205 ? -4.59 -13.422 -14.023 1 98.56 205 LEU B C 1
ATOM 5632 O O . LEU B 1 205 ? -4.734 -12.328 -14.562 1 98.56 205 LEU B O 1
ATOM 5636 N N . ASP B 1 206 ? -5.293 -14.461 -14.391 1 97.56 206 ASP B N 1
ATOM 5637 C CA . ASP B 1 206 ? -6.156 -14.461 -15.57 1 97.56 206 ASP B CA 1
ATOM 5638 C C . ASP B 1 206 ? -7.301 -13.461 -15.414 1 97.56 206 ASP B C 1
ATOM 5640 O O . ASP B 1 206 ? -7.582 -12.68 -16.328 1 97.56 206 ASP B O 1
ATOM 5644 N N . ILE B 1 207 ? -7.887 -13.531 -14.25 1 98.62 207 ILE B N 1
ATOM 5645 C CA . ILE B 1 207 ? -9.109 -12.766 -14.016 1 98.62 207 ILE B CA 1
ATOM 5646 C C . ILE B 1 207 ? -8.797 -11.273 -14.031 1 98.62 207 ILE B C 1
ATOM 5648 O O . ILE B 1 207 ? -9.375 -10.516 -14.812 1 98.62 207 ILE B O 1
ATOM 5652 N N . PHE B 1 208 ? -7.863 -10.867 -13.32 1 98.75 208 PHE B N 1
ATOM 5653 C CA . PHE B 1 208 ? -7.695 -9.438 -13.094 1 98.75 208 PHE B CA 1
ATOM 5654 C C . PHE B 1 208 ? -6.812 -8.82 -14.172 1 98.75 208 PHE B C 1
ATOM 5656 O O . PHE B 1 208 ? -6.926 -7.629 -14.461 1 98.75 208 PHE B O 1
ATOM 5663 N N . ALA B 1 209 ? -5.895 -9.641 -14.789 1 98.69 209 ALA B N 1
ATOM 5664 C CA . ALA B 1 209 ? -5.219 -9.133 -15.984 1 98.69 209 ALA B CA 1
ATOM 5665 C C . ALA B 1 209 ? -6.219 -8.867 -17.109 1 98.69 209 ALA B C 1
ATOM 5667 O O . ALA B 1 209 ? -6.082 -7.898 -17.859 1 98.69 209 ALA B O 1
ATOM 5668 N N . THR B 1 210 ? -7.207 -9.758 -17.234 1 98.88 210 THR B N 1
ATOM 5669 C CA . THR B 1 210 ? -8.266 -9.578 -18.219 1 98.88 210 THR B CA 1
ATOM 5670 C C . THR B 1 210 ? -9.039 -8.289 -17.938 1 98.88 210 THR B C 1
ATOM 5672 O O . THR B 1 210 ? -9.203 -7.457 -18.844 1 98.88 210 THR B O 1
ATOM 5675 N N . ILE B 1 211 ? -9.438 -8.117 -16.734 1 98.81 211 ILE B N 1
ATOM 5676 C CA . ILE B 1 211 ? -10.242 -6.961 -16.344 1 98.81 211 ILE B CA 1
ATOM 5677 C C . ILE B 1 211 ? -9.445 -5.676 -16.562 1 98.81 211 ILE B C 1
ATOM 5679 O O . ILE B 1 211 ? -9.969 -4.699 -17.094 1 98.81 211 ILE B O 1
ATOM 5683 N N . LYS B 1 212 ? -8.211 -5.672 -16.203 1 98.44 212 LYS B N 1
ATOM 5684 C CA . LYS B 1 212 ? -7.395 -4.465 -16.281 1 98.44 212 LYS B CA 1
ATOM 5685 C C . LYS B 1 212 ? -7.094 -4.102 -17.734 1 98.44 212 LYS B C 1
ATOM 5687 O O . LYS B 1 212 ? -7.055 -2.92 -18.094 1 98.44 212 LYS B O 1
ATOM 5692 N N . SER B 1 213 ? -6.895 -5.078 -18.641 1 98.62 213 SER B N 1
ATOM 5693 C CA . SER B 1 213 ? -6.359 -4.824 -19.984 1 98.62 213 SER B CA 1
ATOM 5694 C C . SER B 1 213 ? -7.477 -4.742 -21.016 1 98.62 213 SER B C 1
ATOM 5696 O O . SER B 1 213 ? -7.227 -4.449 -22.188 1 98.62 213 SER B O 1
ATOM 5698 N N . GLY B 1 214 ? -8.703 -5 -20.547 1 98.81 214 GLY B N 1
ATOM 5699 C CA . GLY B 1 214 ? -9.766 -5.113 -21.531 1 98.81 214 GLY B CA 1
ATOM 5700 C C . GLY B 1 214 ? -9.648 -6.348 -22.406 1 98.81 214 GLY B C 1
ATOM 5701 O O . GLY B 1 214 ? -10.109 -6.355 -23.547 1 98.81 214 GLY B O 1
ATOM 5702 N N . ALA B 1 215 ? -9.039 -7.363 -21.922 1 98.88 215 ALA B N 1
ATOM 5703 C CA . ALA B 1 215 ? -8.805 -8.609 -22.641 1 98.88 215 ALA B CA 1
ATOM 5704 C C . ALA B 1 215 ? -10.055 -9.477 -22.656 1 98.88 215 ALA B C 1
ATOM 5706 O O . ALA B 1 215 ? -11.141 -9.023 -22.297 1 98.88 215 ALA B O 1
ATOM 5707 N N . THR B 1 216 ? -9.93 -10.641 -23.281 1 98.88 216 THR B N 1
ATOM 5708 C CA . THR B 1 216 ? -10.961 -11.672 -23.25 1 98.88 216 THR B CA 1
ATOM 5709 C C . THR B 1 216 ? -10.422 -12.953 -22.609 1 98.88 216 THR B C 1
ATOM 5711 O O . THR B 1 216 ? -9.281 -13.336 -22.859 1 98.88 216 THR B O 1
ATOM 5714 N N . LEU B 1 217 ? -11.18 -13.531 -21.75 1 98.94 217 LEU B N 1
ATOM 5715 C CA . LEU B 1 217 ? -10.797 -14.781 -21.109 1 98.94 217 LEU B CA 1
ATOM 5716 C C . LEU B 1 217 ? -11.805 -15.883 -21.406 1 98.94 217 LEU B C 1
ATOM 5718 O O . LEU B 1 217 ? -12.984 -15.75 -21.078 1 98.94 217 LEU B O 1
ATOM 5722 N N . TYR B 1 218 ? -11.359 -16.922 -22.062 1 98.81 218 TYR B N 1
ATOM 5723 C CA . TYR B 1 218 ? -12.172 -18.125 -22.266 1 98.81 218 TYR B CA 1
ATOM 5724 C C . TYR B 1 218 ? -11.906 -19.156 -21.172 1 98.81 218 TYR B C 1
ATOM 5726 O O . TYR B 1 218 ? -10.758 -19.562 -20.969 1 98.81 218 TYR B O 1
ATOM 5734 N N . ILE B 1 219 ? -12.953 -19.516 -20.484 1 98.38 219 ILE B N 1
ATOM 5735 C CA . ILE B 1 219 ? -12.875 -20.609 -19.531 1 98.38 219 ILE B CA 1
ATOM 5736 C C . ILE B 1 219 ? -12.93 -21.938 -20.266 1 98.38 219 ILE B C 1
ATOM 5738 O O . ILE B 1 219 ? -13.969 -22.312 -20.828 1 98.38 219 ILE B O 1
ATOM 5742 N N . ILE B 1 220 ? -11.828 -22.688 -20.234 1 97.62 220 ILE B N 1
ATOM 5743 C CA . ILE B 1 220 ? -11.742 -23.938 -20.953 1 97.62 220 ILE B CA 1
ATOM 5744 C C . ILE B 1 220 ? -12.469 -25.047 -20.188 1 97.62 220 ILE B C 1
ATOM 5746 O O . ILE B 1 220 ? -12.242 -25.219 -18.984 1 97.62 220 ILE B O 1
ATOM 5750 N N . PRO B 1 221 ? -13.289 -25.734 -20.828 1 93.38 221 PRO B N 1
ATOM 5751 C CA . PRO B 1 221 ? -13.945 -26.859 -20.156 1 93.38 221 PRO B CA 1
ATOM 5752 C C . PRO B 1 221 ? -12.953 -27.875 -19.578 1 93.38 221 PRO B C 1
ATOM 5754 O O . PRO B 1 221 ? -12 -28.25 -20.266 1 93.38 221 PRO B O 1
ATOM 5757 N N . LYS B 1 222 ? -13.227 -28.266 -18.406 1 87.19 222 LYS B N 1
ATOM 5758 C CA . LYS B 1 222 ? -12.328 -29.172 -17.688 1 87.19 222 LYS B CA 1
ATOM 5759 C C . LYS B 1 222 ? -12.086 -30.453 -18.469 1 87.19 222 LYS B C 1
ATOM 5761 O O . LYS B 1 222 ? -10.977 -30.984 -18.484 1 87.19 222 LYS B O 1
ATOM 5766 N N . MET B 1 223 ? -13.062 -30.938 -19.156 1 87.69 223 MET B N 1
ATOM 5767 C CA . MET B 1 223 ? -13.008 -32.188 -19.891 1 87.69 223 MET B CA 1
ATOM 5768 C C . MET B 1 223 ? -11.977 -32.125 -21 1 87.69 223 MET B C 1
ATOM 5770 O O . MET B 1 223 ? -11.352 -33.156 -21.344 1 87.69 223 MET B O 1
ATOM 5774 N N . LEU B 1 224 ? -11.734 -31 -21.5 1 93.12 224 LEU B N 1
ATOM 5775 C CA . LEU B 1 224 ? -10.828 -30.859 -22.625 1 93.12 224 LEU B CA 1
ATOM 5776 C C . LEU B 1 224 ? -9.391 -31.141 -22.219 1 93.12 224 LEU B C 1
ATOM 5778 O O . LEU B 1 224 ? -8.562 -31.5 -23.062 1 93.12 224 LEU B O 1
ATOM 5782 N N . PHE B 1 225 ? -9.102 -31.016 -20.953 1 88.88 225 PHE B N 1
ATOM 5783 C CA . PHE B 1 225 ? -7.738 -31.25 -20.484 1 88.88 225 PHE B CA 1
ATOM 5784 C C . PHE B 1 225 ? -7.414 -32.719 -20.469 1 88.88 225 PHE B C 1
ATOM 5786 O O . PHE B 1 225 ? -6.25 -33.125 -20.359 1 88.88 225 PHE B O 1
ATOM 5793 N N . SER B 1 226 ? -8.438 -33.562 -20.672 1 85.25 226 SER B N 1
ATOM 5794 C CA . SER B 1 226 ? -8.234 -35 -20.797 1 85.25 226 SER B CA 1
ATOM 5795 C C . SER B 1 226 ? -8.07 -35.406 -22.266 1 85.25 226 SER B C 1
ATOM 5797 O O . SER B 1 226 ? -7.758 -36.562 -22.578 1 85.25 226 SER B O 1
ATOM 5799 N N . PHE B 1 227 ? -8.312 -34.5 -23.141 1 92 227 PHE B N 1
ATOM 5800 C CA . PHE B 1 227 ? -8.203 -34.719 -24.578 1 92 227 PHE B CA 1
ATOM 5801 C C . PHE B 1 227 ? -7.324 -33.656 -25.219 1 92 227 PHE B C 1
ATOM 5803 O O . PHE B 1 227 ? -7.828 -32.75 -25.875 1 92 227 PHE B O 1
ATOM 5810 N N . PRO B 1 228 ? -6.02 -33.844 -25.234 1 94.38 228 PRO B N 1
ATOM 5811 C CA . PRO B 1 228 ? -5.062 -32.812 -25.578 1 94.38 228 PRO B CA 1
ATOM 5812 C C . PRO B 1 228 ? -5.254 -32.25 -26.984 1 94.38 228 PRO B C 1
ATOM 5814 O O . PRO B 1 228 ? -5.105 -31.062 -27.219 1 94.38 228 PRO B O 1
ATOM 5817 N N . VAL B 1 229 ? -5.547 -33.125 -27.969 1 96.44 229 VAL B N 1
ATOM 5818 C CA . VAL B 1 229 ? -5.742 -32.656 -29.344 1 96.44 229 VAL B CA 1
ATOM 5819 C C . VAL B 1 229 ? -6.953 -31.75 -29.406 1 96.44 229 VAL B C 1
ATOM 5821 O O . VAL B 1 229 ? -6.891 -30.672 -30.016 1 96.44 229 VAL B O 1
ATOM 5824 N N . LYS B 1 230 ? -8.07 -32.156 -28.75 1 97 230 LYS B N 1
ATOM 5825 C CA . LYS B 1 230 ? -9.273 -31.312 -28.703 1 97 230 LYS B CA 1
ATOM 5826 C C . LYS B 1 230 ? -9 -30.016 -27.969 1 97 230 LYS B C 1
ATOM 5828 O O . LYS B 1 230 ? -9.562 -28.969 -28.312 1 97 230 LYS B O 1
ATOM 5833 N N . LEU B 1 231 ? -8.195 -30.125 -26.969 1 97.69 231 LEU B N 1
ATOM 5834 C CA . LEU B 1 231 ? -7.805 -28.953 -26.203 1 97.69 231 LEU B CA 1
ATOM 5835 C C . LEU B 1 231 ? -7.102 -27.938 -27.109 1 97.69 231 LEU B C 1
ATOM 5837 O O . LEU B 1 231 ? -7.445 -26.75 -27.094 1 97.69 231 LEU B O 1
ATOM 5841 N N . LEU B 1 232 ? -6.148 -28.375 -27.922 1 98.19 232 LEU B N 1
ATOM 5842 C CA . LEU B 1 232 ? -5.391 -27.484 -28.797 1 98.19 232 LEU B CA 1
ATOM 5843 C C . LEU B 1 232 ? -6.273 -26.938 -29.906 1 98.19 232 LEU B C 1
ATOM 5845 O O . LEU B 1 232 ? -6.094 -25.797 -30.344 1 98.19 232 LEU B O 1
ATOM 5849 N N . GLU B 1 233 ? -7.211 -27.766 -30.391 1 97.75 233 GLU B N 1
ATOM 5850 C CA . GLU B 1 233 ? -8.172 -27.281 -31.375 1 97.75 233 GLU B CA 1
ATOM 5851 C C . GLU B 1 233 ? -9.031 -26.156 -30.812 1 97.75 233 GLU B C 1
ATOM 5853 O O . GLU B 1 233 ? -9.328 -25.188 -31.516 1 97.75 233 GLU B O 1
ATOM 5858 N N . PHE B 1 234 ? -9.406 -26.344 -29.594 1 97.38 234 PHE B N 1
ATOM 5859 C CA . PHE B 1 234 ? -10.148 -25.281 -28.922 1 97.38 234 PHE B CA 1
ATOM 5860 C C . PHE B 1 234 ? -9.336 -24 -28.875 1 97.38 234 PHE B C 1
ATOM 5862 O O . PHE B 1 234 ? -9.859 -22.922 -29.156 1 97.38 234 PHE B O 1
ATOM 5869 N N . LEU B 1 235 ? -8.039 -24.078 -28.531 1 98.38 235 LEU B N 1
ATOM 5870 C CA . LEU B 1 235 ? -7.164 -22.906 -28.469 1 98.38 235 LEU B CA 1
ATOM 5871 C C . LEU B 1 235 ? -7.098 -22.219 -29.828 1 98.38 235 LEU B C 1
ATOM 5873 O O . LEU B 1 235 ? -7.141 -20.984 -29.906 1 98.38 235 LEU B O 1
ATOM 5877 N N . LYS B 1 236 ? -6.977 -23.047 -30.812 1 97.5 236 LYS B N 1
ATOM 5878 C CA . LYS B 1 236 ? -6.883 -22.531 -32.188 1 97.5 236 LYS B CA 1
ATOM 5879 C C . LYS B 1 236 ? -8.188 -21.859 -32.594 1 97.5 236 LYS B C 1
ATOM 5881 O O . LYS B 1 236 ? -8.164 -20.75 -33.156 1 97.5 236 LYS B O 1
ATOM 5886 N N . GLU B 1 237 ? -9.289 -22.516 -32.312 1 96.94 237 GLU B N 1
ATOM 5887 C CA . GLU B 1 237 ? -10.609 -22.031 -32.719 1 96.94 237 GLU B CA 1
ATOM 5888 C C . GLU B 1 237 ? -10.914 -20.688 -32.062 1 96.94 237 GLU B C 1
ATOM 5890 O O . GLU B 1 237 ? -11.43 -19.781 -32.719 1 96.94 237 GLU B O 1
ATOM 5895 N N . LYS B 1 238 ? -10.562 -20.516 -30.812 1 97.81 238 LYS B N 1
ATOM 5896 C CA . LYS B 1 238 ? -10.867 -19.297 -30.078 1 97.81 238 LYS B CA 1
ATOM 5897 C C . LYS B 1 238 ? -9.742 -18.266 -30.219 1 97.81 238 LYS B C 1
ATOM 5899 O O . LYS B 1 238 ? -9.805 -17.188 -29.641 1 97.81 238 LYS B O 1
ATOM 5904 N N . GLU B 1 239 ? -8.695 -18.656 -30.953 1 98.19 239 GLU B N 1
ATOM 5905 C CA . GLU B 1 239 ? -7.547 -17.797 -31.219 1 98.19 239 GLU B CA 1
ATOM 5906 C C . GLU B 1 239 ? -6.883 -17.359 -29.922 1 98.19 239 GLU B C 1
ATOM 5908 O O . GLU B 1 239 ? -6.504 -16.188 -29.781 1 98.19 239 GLU B O 1
ATOM 5913 N N . ILE B 1 240 ? -6.852 -18.266 -28.984 1 98.69 240 ILE B N 1
ATOM 5914 C CA . ILE B 1 240 ? -6.199 -18 -27.703 1 98.69 240 ILE B CA 1
ATOM 5915 C C . ILE B 1 240 ? -4.723 -17.672 -27.938 1 98.69 240 ILE B C 1
ATOM 5917 O O . ILE B 1 240 ? -4.027 -18.422 -28.641 1 98.69 240 ILE B O 1
ATOM 5921 N N . ASN B 1 241 ? -4.258 -16.547 -27.406 1 98.81 241 ASN B N 1
ATOM 5922 C CA . ASN B 1 241 ? -2.869 -16.172 -27.641 1 98.81 241 ASN B CA 1
ATOM 5923 C C . ASN B 1 241 ? -2.068 -16.125 -26.344 1 98.81 241 ASN B C 1
ATOM 5925 O O . ASN B 1 241 ? -0.862 -15.875 -26.359 1 98.81 241 ASN B O 1
ATOM 5929 N N . THR B 1 242 ? -2.693 -16.406 -25.219 1 98.88 242 THR B N 1
ATOM 5930 C CA . THR B 1 242 ? -2.027 -16.391 -23.922 1 98.88 242 THR B CA 1
ATOM 5931 C C . THR B 1 242 ? -2.592 -17.469 -23 1 98.88 242 THR B C 1
ATOM 5933 O O . THR B 1 242 ? -3.807 -17.578 -22.828 1 98.88 242 THR B O 1
ATOM 5936 N N . ILE B 1 243 ? -1.709 -18.297 -22.453 1 98.75 243 ILE B N 1
ATOM 5937 C CA . ILE B 1 243 ? -2.156 -19.266 -21.453 1 98.75 243 ILE B CA 1
ATOM 5938 C C . ILE B 1 243 ? -1.284 -19.156 -20.203 1 98.75 243 ILE B C 1
ATOM 5940 O O . ILE B 1 243 ? -0.122 -18.75 -20.281 1 98.75 243 ILE B O 1
ATOM 5944 N N . TYR B 1 244 ? -1.816 -19.422 -19.078 1 98.56 244 TYR B N 1
ATOM 5945 C CA . TYR B 1 244 ? -1.214 -19.531 -17.75 1 98.56 244 TYR B CA 1
ATOM 5946 C C . TYR B 1 244 ? -1.695 -20.781 -17.031 1 98.56 244 TYR B C 1
ATOM 5948 O O . TYR B 1 244 ? -2.752 -20.766 -16.391 1 98.56 244 TYR B O 1
ATOM 5956 N N . TRP B 1 245 ? -0.894 -21.891 -17.203 1 97.56 245 TRP B N 1
ATOM 5957 C CA . TRP B 1 245 ? -1.316 -23.219 -16.781 1 97.56 245 TRP B CA 1
ATOM 5958 C C . TRP B 1 245 ? -0.303 -23.812 -15.812 1 97.56 245 TRP B C 1
ATOM 5960 O O . TRP B 1 245 ? 0.852 -23.391 -15.766 1 97.56 245 TRP B O 1
ATOM 5970 N N . VAL B 1 246 ? -0.763 -24.766 -15.016 1 92.38 246 VAL B N 1
ATOM 5971 C CA . VAL B 1 246 ? 0.164 -25.547 -14.203 1 92.38 246 VAL B CA 1
ATOM 5972 C C . VAL B 1 246 ? 1.005 -26.453 -15.094 1 92.38 246 VAL B C 1
ATOM 5974 O O . VAL B 1 246 ? 0.527 -26.938 -16.125 1 92.38 246 VAL B O 1
ATOM 5977 N N . PRO B 1 247 ? 2.209 -26.766 -14.734 1 93.06 247 PRO B N 1
ATOM 5978 C CA . PRO B 1 247 ? 3.107 -27.609 -15.531 1 93.06 247 PRO B CA 1
ATOM 5979 C C . PRO B 1 247 ? 2.514 -28.984 -15.836 1 93.06 247 PRO B C 1
ATOM 5981 O O . PRO B 1 247 ? 2.727 -29.531 -16.922 1 93.06 247 PRO B O 1
ATOM 5984 N N . SER B 1 248 ? 1.729 -29.547 -14.961 1 86.94 248 SER B N 1
ATOM 5985 C CA . SER B 1 248 ? 1.109 -30.844 -15.211 1 86.94 248 SER B CA 1
ATOM 5986 C C . SER B 1 248 ? 0.212 -30.797 -16.438 1 86.94 248 SER B C 1
ATOM 5988 O O . SER B 1 248 ? 0.207 -31.734 -17.25 1 86.94 248 SER B O 1
ATOM 5990 N N . ALA B 1 249 ? -0.537 -29.719 -16.578 1 90.62 249 ALA B N 1
ATOM 5991 C CA . ALA B 1 249 ? -1.407 -29.562 -17.734 1 90.62 249 ALA B CA 1
ATOM 5992 C C . ALA B 1 249 ? -0.592 -29.422 -19.016 1 90.62 249 ALA B C 1
ATOM 5994 O O . ALA B 1 249 ? -0.929 -30.031 -20.047 1 90.62 249 ALA B O 1
ATOM 5995 N N . LEU B 1 250 ? 0.486 -28.703 -19 1 95.19 250 LEU B N 1
ATOM 5996 C CA . LEU B 1 250 ? 1.361 -28.547 -20.141 1 95.19 250 LEU B CA 1
ATOM 5997 C C . LEU B 1 250 ? 2.057 -29.859 -20.5 1 95.19 250 LEU B C 1
ATOM 5999 O O . LEU B 1 250 ? 2.236 -30.172 -21.672 1 95.19 250 LEU B O 1
ATOM 6003 N N . SER B 1 251 ? 2.432 -30.609 -19.453 1 91.12 251 SER B N 1
ATOM 6004 C CA . SER B 1 251 ? 3.156 -31.859 -19.641 1 91.12 251 SER B CA 1
ATOM 6005 C C . SER B 1 251 ? 2.281 -32.906 -20.312 1 91.12 251 SER B C 1
ATOM 6007 O O . SER B 1 251 ? 2.758 -33.688 -21.141 1 91.12 251 SER B O 1
ATOM 6009 N N . ILE B 1 252 ? 1.021 -32.906 -19.984 1 86.56 252 ILE B N 1
ATOM 6010 C CA . ILE B 1 252 ? 0.094 -33.875 -20.594 1 86.56 252 ILE B CA 1
ATOM 6011 C C . ILE B 1 252 ? 0.016 -33.625 -22.094 1 86.56 252 ILE B C 1
ATOM 6013 O O . ILE B 1 252 ? 0.076 -34.562 -22.891 1 86.56 252 ILE B O 1
ATOM 6017 N N . VAL B 1 253 ? -0.037 -32.438 -22.484 1 93.19 253 VAL B N 1
ATOM 6018 C CA . VAL B 1 253 ? -0.118 -32.031 -23.891 1 93.19 253 VAL B CA 1
ATOM 6019 C C . VAL B 1 253 ? 1.154 -32.469 -24.625 1 93.19 253 VAL B C 1
ATOM 6021 O O . VAL B 1 253 ? 1.09 -33.062 -25.703 1 93.19 253 VAL B O 1
ATOM 6024 N N . ALA B 1 254 ? 2.266 -32.188 -24 1 93.56 254 ALA B N 1
ATOM 6025 C CA . ALA B 1 254 ? 3.559 -32.531 -24.594 1 93.56 254 ALA B CA 1
ATOM 6026 C C . ALA B 1 254 ? 3.734 -34.031 -24.703 1 93.56 254 ALA B C 1
ATOM 6028 O O . ALA B 1 254 ? 4.133 -34.531 -25.766 1 93.56 254 ALA B O 1
ATOM 6029 N N . ASN B 1 255 ? 3.41 -34.75 -23.672 1 89.5 255 ASN B N 1
ATOM 6030 C CA . ASN B 1 255 ? 3.662 -36.188 -23.578 1 89.5 255 ASN B CA 1
ATOM 6031 C C . ASN B 1 255 ? 2.816 -36.969 -24.562 1 89.5 255 ASN B C 1
ATOM 6033 O O . ASN B 1 255 ? 3.246 -38.031 -25.062 1 89.5 255 ASN B O 1
ATOM 6037 N N . LEU B 1 256 ? 1.688 -36.469 -24.875 1 89.06 256 LEU B N 1
ATOM 6038 C CA . LEU B 1 256 ? 0.772 -37.219 -25.734 1 89.06 256 LEU B CA 1
ATOM 6039 C C . LEU B 1 256 ? 0.953 -36.812 -27.188 1 89.06 256 LEU B C 1
ATOM 6041 O O . LEU B 1 256 ? 0.193 -37.25 -28.062 1 89.06 256 LEU B O 1
ATOM 6045 N N . GLY B 1 257 ? 1.853 -35.969 -27.484 1 92.88 257 GLY B N 1
ATOM 6046 C CA . GLY B 1 257 ? 2.24 -35.625 -28.844 1 92.88 257 GLY B CA 1
ATOM 6047 C C . GLY B 1 257 ? 1.216 -34.781 -29.562 1 92.88 257 GLY B C 1
ATOM 6048 O O . GLY B 1 257 ? 1.157 -34.75 -30.797 1 92.88 257 GLY B O 1
ATOM 6049 N N . ALA B 1 258 ? 0.395 -34.125 -28.766 1 94.56 258 ALA B N 1
ATOM 6050 C CA . ALA B 1 258 ? -0.672 -33.312 -29.359 1 94.56 258 ALA B CA 1
ATOM 6051 C C . ALA B 1 258 ? -0.101 -32.156 -30.172 1 94.56 258 ALA B C 1
ATOM 6053 O O . ALA B 1 258 ? -0.694 -31.75 -31.172 1 94.56 258 ALA B O 1
ATOM 6054 N N . LEU B 1 259 ? 1.033 -31.703 -29.828 1 96.62 259 LEU B N 1
ATOM 6055 C CA . LEU B 1 259 ? 1.664 -30.562 -30.484 1 96.62 259 LEU B CA 1
ATOM 6056 C C . LEU B 1 259 ? 2.17 -30.938 -31.875 1 96.62 259 LEU B C 1
ATOM 6058 O O . LEU B 1 259 ? 2.441 -30.078 -32.688 1 96.62 259 LEU B O 1
ATOM 6062 N N . ASP B 1 260 ? 2.279 -32.219 -32.125 1 96.06 260 ASP B N 1
ATOM 6063 C CA . ASP B 1 260 ? 2.682 -32.719 -33.438 1 96.06 260 ASP B CA 1
ATOM 6064 C C . ASP B 1 260 ? 1.52 -32.656 -34.438 1 96.06 260 ASP B C 1
ATOM 6066 O O . ASP B 1 260 ? 1.73 -32.625 -35.625 1 96.06 260 ASP B O 1
ATOM 6070 N N . VAL B 1 261 ? 0.375 -32.594 -33.875 1 95.88 261 VAL B N 1
ATOM 6071 C CA . VAL B 1 261 ? -0.823 -32.781 -34.688 1 95.88 261 VAL B CA 1
ATOM 6072 C C . VAL B 1 261 ? -1.495 -31.422 -34.906 1 95.88 261 VAL B C 1
ATOM 6074 O O . VAL B 1 261 ? -2.061 -31.172 -35.969 1 95.88 261 VAL B O 1
ATOM 6077 N N . VAL B 1 262 ? -1.498 -30.578 -33.938 1 96.62 262 VAL B N 1
ATOM 6078 C CA . VAL B 1 262 ? -2.213 -29.312 -34 1 96.62 262 VAL B CA 1
ATOM 6079 C C . VAL B 1 262 ? -1.221 -28.156 -33.875 1 96.62 262 VAL B C 1
ATOM 6081 O O . VAL B 1 262 ? -0.443 -28.094 -32.938 1 96.62 262 VAL B O 1
ATOM 6084 N N . GLN B 1 263 ? -1.288 -27.25 -34.844 1 95.69 263 GLN B N 1
ATOM 6085 C CA . GLN B 1 263 ? -0.448 -26.062 -34.781 1 95.69 263 GLN B CA 1
ATOM 6086 C C . GLN B 1 263 ? -1.145 -24.922 -34.031 1 95.69 263 GLN B C 1
ATOM 6088 O O . GLN B 1 263 ? -2.367 -24.781 -34.125 1 95.69 263 GLN B O 1
ATOM 6093 N N . LEU B 1 264 ? -0.384 -24.156 -33.375 1 96.94 264 LEU B N 1
ATOM 6094 C CA . LEU B 1 264 ? -0.909 -23.062 -32.562 1 96.94 264 LEU B CA 1
ATOM 6095 C C . LEU B 1 264 ? -0.272 -21.734 -33 1 96.94 264 LEU B C 1
ATOM 6097 O O . LEU B 1 264 ? 0.448 -21.109 -32.219 1 96.94 264 LEU B O 1
ATOM 6101 N N . PRO B 1 265 ? -0.594 -21.203 -34.156 1 95.19 265 PRO B N 1
ATOM 6102 C CA . PRO B 1 265 ? 0.067 -20 -34.656 1 95.19 265 PRO B CA 1
ATOM 6103 C C . PRO B 1 265 ? -0.26 -18.75 -33.844 1 95.19 265 PRO B C 1
ATOM 6105 O O . PRO B 1 265 ? 0.514 -17.797 -33.844 1 95.19 265 PRO B O 1
ATOM 6108 N N . ASN B 1 266 ? -1.358 -18.75 -33.125 1 96.94 266 ASN B N 1
ATOM 6109 C CA . ASN B 1 266 ? -1.788 -17.547 -32.406 1 96.94 266 ASN B CA 1
ATOM 6110 C C . ASN B 1 266 ? -1.268 -17.531 -30.969 1 96.94 266 ASN B C 1
ATOM 6112 O O . ASN B 1 266 ? -1.318 -16.5 -30.297 1 96.94 266 ASN B O 1
ATOM 6116 N N . LEU B 1 267 ? -0.792 -18.656 -30.5 1 98.31 267 LEU B N 1
ATOM 6117 C CA . LEU B 1 267 ? -0.319 -18.719 -29.125 1 98.31 267 LEU B CA 1
ATOM 6118 C C . LEU B 1 267 ? 1.005 -17.984 -28.969 1 98.31 267 LEU B C 1
ATOM 6120 O O . LEU B 1 267 ? 2.021 -18.391 -29.531 1 98.31 267 LEU B O 1
ATOM 6124 N N . LYS B 1 268 ? 0.974 -16.891 -28.172 1 98.38 268 LYS B N 1
ATOM 6125 C CA . LYS B 1 268 ? 2.119 -15.984 -28.141 1 98.38 268 LYS B CA 1
ATOM 6126 C C . LYS B 1 268 ? 2.773 -15.992 -26.75 1 98.38 268 LYS B C 1
ATOM 6128 O O . LYS B 1 268 ? 3.945 -15.633 -26.609 1 98.38 268 LYS B O 1
ATOM 6133 N N . LYS B 1 269 ? 2.043 -16.297 -25.719 1 98.62 269 LYS B N 1
ATOM 6134 C CA . LYS B 1 269 ? 2.549 -16.328 -24.359 1 98.62 269 LYS B CA 1
ATOM 6135 C C . LYS B 1 269 ? 2.154 -17.609 -23.641 1 98.62 269 LYS B C 1
ATOM 6137 O O . LYS B 1 269 ? 0.972 -17.953 -23.562 1 98.62 269 LYS B O 1
ATOM 6142 N N . ILE B 1 270 ? 3.098 -18.312 -23.156 1 98.81 270 ILE B N 1
ATOM 6143 C CA . ILE B 1 270 ? 2.902 -19.531 -22.391 1 98.81 270 ILE B CA 1
ATOM 6144 C C . ILE B 1 270 ? 3.527 -19.375 -21 1 98.81 270 ILE B C 1
ATOM 6146 O O . ILE B 1 270 ? 4.734 -19.547 -20.828 1 98.81 270 ILE B O 1
ATOM 6150 N N . LEU B 1 271 ? 2.717 -19.062 -20.047 1 98.75 271 LEU B N 1
ATOM 6151 C CA . LEU B 1 271 ? 3.107 -18.859 -18.656 1 98.75 271 LEU B CA 1
ATOM 6152 C C . LEU B 1 271 ? 2.734 -20.078 -17.812 1 98.75 271 LEU B C 1
ATOM 6154 O O . LEU B 1 271 ? 1.693 -20.688 -18.031 1 98.75 271 LEU B O 1
ATOM 6158 N N . PHE B 1 272 ? 3.549 -20.422 -16.922 1 97.69 272 PHE B N 1
ATOM 6159 C CA . PHE B 1 272 ? 3.244 -21.578 -16.078 1 97.69 272 PHE B CA 1
ATOM 6160 C C . PHE B 1 272 ? 3.766 -21.359 -14.656 1 97.69 272 PHE B C 1
ATOM 6162 O O . PHE B 1 272 ? 4.762 -20.656 -14.453 1 97.69 272 PHE B O 1
ATOM 6169 N N . ALA B 1 273 ? 3.082 -21.891 -13.695 1 96.81 273 ALA B N 1
ATOM 6170 C CA . ALA B 1 273 ? 3.393 -21.766 -12.273 1 96.81 273 ALA B CA 1
ATOM 6171 C C . ALA B 1 273 ? 2.725 -22.875 -11.477 1 96.81 273 ALA B C 1
ATOM 6173 O O . ALA B 1 273 ? 2.01 -23.719 -12.031 1 96.81 273 ALA B O 1
ATOM 6174 N N . GLY B 1 274 ? 3.004 -22.906 -10.188 1 90.38 274 GLY B N 1
ATOM 6175 C CA . GLY B 1 274 ? 2.305 -23.797 -9.266 1 90.38 274 GLY B CA 1
ATOM 6176 C C . GLY B 1 274 ? 3.061 -25.078 -8.992 1 90.38 274 GLY B C 1
ATOM 6177 O O . GLY B 1 274 ? 2.873 -25.703 -7.941 1 90.38 274 GLY B O 1
ATOM 6178 N N . GLU B 1 275 ? 3.83 -25.5 -10.055 1 86.5 275 GLU B N 1
ATOM 6179 C CA . GLU B 1 275 ? 4.684 -26.688 -9.961 1 86.5 275 GLU B CA 1
ATOM 6180 C C . GLU B 1 275 ? 6.004 -26.469 -10.695 1 86.5 275 GLU B C 1
ATOM 6182 O O . GLU B 1 275 ? 6.133 -25.547 -11.492 1 86.5 275 GLU B O 1
ATOM 6187 N N . THR B 1 276 ? 6.914 -27.344 -10.266 1 88.12 276 THR B N 1
ATOM 6188 C CA . THR B 1 276 ? 8.148 -27.297 -11.031 1 88.12 276 THR B CA 1
ATOM 6189 C C . THR B 1 276 ? 7.906 -27.734 -12.477 1 88.12 276 THR B C 1
ATOM 6191 O O . THR B 1 276 ? 7.266 -28.75 -12.727 1 88.12 276 THR B O 1
ATOM 6194 N N . MET B 1 277 ? 8.344 -26.969 -13.375 1 92.81 277 MET B N 1
ATOM 6195 C CA . MET B 1 277 ? 8.203 -27.266 -14.789 1 92.81 277 MET B CA 1
ATOM 6196 C C . MET B 1 277 ? 9.297 -28.219 -15.258 1 92.81 277 MET B C 1
ATOM 6198 O O . MET B 1 277 ? 10.484 -27.891 -15.195 1 92.81 277 MET B O 1
ATOM 6202 N N . PRO B 1 278 ? 8.875 -29.438 -15.711 1 90.62 278 PRO B N 1
ATOM 6203 C CA . PRO B 1 278 ? 9.898 -30.297 -16.297 1 90.62 278 PRO B CA 1
ATOM 6204 C C . PRO B 1 278 ? 10.5 -29.734 -17.578 1 90.62 278 PRO B C 1
ATOM 6206 O O . PRO B 1 278 ? 9.773 -29.391 -18.5 1 90.62 278 PRO B O 1
ATOM 6209 N N . THR B 1 279 ? 11.82 -29.688 -17.609 1 94.19 279 THR B N 1
ATOM 6210 C CA . THR B 1 279 ? 12.516 -29.016 -18.703 1 94.19 279 THR B CA 1
ATOM 6211 C C . THR B 1 279 ? 12.289 -29.734 -20.016 1 94.19 279 THR B C 1
ATOM 6213 O O . THR B 1 279 ? 12.18 -29.094 -21.078 1 94.19 279 THR B O 1
ATOM 6216 N N . LYS B 1 280 ? 12.227 -31.109 -19.953 1 93.25 280 LYS B N 1
ATOM 6217 C CA . LYS B 1 280 ? 12 -31.906 -21.156 1 93.25 280 LYS B CA 1
ATOM 6218 C C . LYS B 1 280 ? 10.711 -31.484 -21.844 1 93.25 280 LYS B C 1
ATOM 6220 O O . LYS B 1 280 ? 10.695 -31.234 -23.047 1 93.25 280 LYS B O 1
ATOM 6225 N N . GLN B 1 281 ? 9.656 -31.406 -21.094 1 93.88 281 GLN B N 1
ATOM 6226 C CA . GLN B 1 281 ? 8.359 -31.031 -21.656 1 93.88 281 GLN B CA 1
ATOM 6227 C C . GLN B 1 281 ? 8.344 -29.578 -22.109 1 93.88 281 GLN B C 1
ATOM 6229 O O . GLN B 1 281 ? 7.703 -29.234 -23.094 1 93.88 281 GLN B O 1
ATOM 6234 N N . LEU B 1 282 ? 9.016 -28.719 -21.344 1 96.81 282 LEU B N 1
ATOM 6235 C CA . LEU B 1 282 ? 9.164 -27.344 -21.781 1 96.81 282 LEU B CA 1
ATOM 6236 C C . LEU B 1 282 ? 9.852 -27.266 -23.141 1 96.81 282 LEU B C 1
ATOM 6238 O O . LEU B 1 282 ? 9.43 -26.5 -24.016 1 96.81 282 LEU B O 1
ATOM 6242 N N . ASN B 1 283 ? 10.898 -28 -23.312 1 96.81 283 ASN B N 1
ATOM 6243 C CA . ASN B 1 283 ? 11.633 -28.016 -24.578 1 96.81 283 ASN B CA 1
ATOM 6244 C C . ASN B 1 283 ? 10.758 -28.516 -25.734 1 96.81 283 ASN B C 1
ATOM 6246 O O . ASN B 1 283 ? 10.891 -28.062 -26.859 1 96.81 283 ASN B O 1
ATOM 6250 N N . ILE B 1 284 ? 9.883 -29.547 -25.453 1 96.25 284 ILE B N 1
ATOM 6251 C CA . ILE B 1 284 ? 8.938 -30.016 -26.469 1 96.25 284 ILE B CA 1
ATOM 6252 C C . ILE B 1 284 ? 8.031 -28.859 -26.906 1 96.25 284 ILE B C 1
ATOM 6254 O O . ILE B 1 284 ? 7.84 -28.625 -28.094 1 96.25 284 ILE B O 1
ATOM 6258 N N . TRP B 1 285 ? 7.496 -28.078 -25.969 1 98.12 285 TRP B N 1
ATOM 6259 C CA . TRP B 1 285 ? 6.645 -26.938 -26.266 1 98.12 285 TRP B CA 1
ATOM 6260 C C . TRP B 1 285 ? 7.406 -25.891 -27.078 1 98.12 285 TRP B C 1
ATOM 6262 O O . TRP B 1 285 ? 6.895 -25.375 -28.078 1 98.12 285 TRP B O 1
ATOM 6272 N N . ARG B 1 286 ? 8.633 -25.578 -26.625 1 98 286 ARG B N 1
ATOM 6273 C CA . ARG B 1 286 ? 9.43 -24.547 -27.281 1 98 286 ARG B CA 1
ATOM 6274 C C . ARG B 1 286 ? 9.766 -24.922 -28.719 1 98 286 ARG B C 1
ATOM 6276 O O . ARG B 1 286 ? 9.852 -24.062 -29.594 1 98 286 ARG B O 1
ATOM 6283 N N . LYS B 1 287 ? 9.945 -26.188 -28.938 1 97.06 287 LYS B N 1
ATOM 6284 C CA . LYS B 1 287 ? 10.227 -26.688 -30.281 1 97.06 287 LYS B CA 1
ATOM 6285 C C . LYS B 1 287 ? 9.023 -26.5 -31.203 1 97.06 287 LYS B C 1
ATOM 6287 O O . LYS B 1 287 ? 9.172 -26.156 -32.375 1 97.06 287 LYS B O 1
ATOM 6292 N N . HIS B 1 288 ? 7.852 -26.719 -30.719 1 97.56 288 HIS B N 1
ATOM 6293 C CA . HIS B 1 288 ? 6.645 -26.734 -31.547 1 97.56 288 HIS B CA 1
ATOM 6294 C C . HIS B 1 288 ? 6.047 -25.344 -31.656 1 97.56 288 HIS B C 1
ATOM 6296 O O . HIS B 1 288 ? 5.332 -25.047 -32.625 1 97.56 288 HIS B O 1
ATOM 6302 N N . VAL B 1 289 ? 6.254 -24.484 -30.641 1 97.94 289 VAL B N 1
ATOM 6303 C CA . VAL B 1 289 ? 5.781 -23.109 -30.656 1 97.94 289 VAL B CA 1
ATOM 6304 C C . VAL B 1 289 ? 6.949 -22.156 -30.375 1 97.94 289 VAL B C 1
ATOM 6306 O O . VAL B 1 289 ? 6.957 -21.453 -29.359 1 97.94 289 VAL B O 1
ATOM 6309 N N . PRO B 1 290 ? 7.832 -22.016 -31.25 1 96.31 290 PRO B N 1
ATOM 6310 C CA . PRO B 1 290 ? 9.086 -21.312 -31 1 96.31 290 PRO B CA 1
ATOM 6311 C C . PRO B 1 290 ? 8.898 -19.797 -30.922 1 96.31 290 PRO B C 1
ATOM 6313 O O . PRO B 1 290 ? 9.75 -19.094 -30.375 1 96.31 290 PRO B O 1
ATOM 6316 N N . HIS B 1 291 ? 7.855 -19.266 -31.422 1 95.56 291 HIS B N 1
ATOM 6317 C CA . HIS B 1 291 ? 7.652 -17.828 -31.469 1 95.56 291 HIS B CA 1
ATOM 6318 C C . HIS B 1 291 ? 7.059 -17.312 -30.156 1 95.56 291 HIS B C 1
ATOM 6320 O O . HIS B 1 291 ? 7.051 -16.109 -29.906 1 95.56 291 HIS B O 1
ATOM 6326 N N . ALA B 1 292 ? 6.547 -18.172 -29.344 1 97.81 292 ALA B N 1
ATOM 6327 C CA . ALA B 1 292 ? 5.879 -17.781 -28.109 1 97.81 292 ALA B CA 1
ATOM 6328 C C . ALA B 1 292 ? 6.895 -17.391 -27.031 1 97.81 292 ALA B C 1
ATOM 6330 O O . ALA B 1 292 ? 8.008 -17.906 -27 1 97.81 292 ALA B O 1
ATOM 6331 N N . ALA B 1 293 ? 6.531 -16.391 -26.203 1 98.31 293 ALA B N 1
ATOM 6332 C CA . ALA B 1 293 ? 7.27 -16.109 -24.984 1 98.31 293 ALA B CA 1
ATOM 6333 C C . ALA B 1 293 ? 6.914 -17.109 -23.875 1 98.31 293 ALA B C 1
ATOM 6335 O O . ALA B 1 293 ? 5.738 -17.406 -23.656 1 98.31 293 ALA B O 1
ATOM 6336 N N . TYR B 1 294 ? 7.906 -17.734 -23.281 1 98.69 294 TYR B N 1
ATOM 6337 C CA . TYR B 1 294 ? 7.738 -18.672 -22.172 1 98.69 294 TYR B CA 1
ATOM 6338 C C . TYR B 1 294 ? 8.219 -18.062 -20.859 1 98.69 294 TYR B C 1
ATOM 6340 O O . TYR B 1 294 ? 9.25 -17.391 -20.828 1 98.69 294 TYR B O 1
ATOM 6348 N N . ALA B 1 295 ? 7.445 -18.219 -19.766 1 98.81 295 ALA B N 1
ATOM 6349 C CA . ALA B 1 295 ? 7.895 -17.703 -18.484 1 98.81 295 ALA B CA 1
ATOM 6350 C C . ALA B 1 295 ? 7.523 -18.641 -17.344 1 98.81 295 ALA B C 1
ATOM 6352 O O . ALA B 1 295 ? 6.426 -19.203 -17.344 1 98.81 295 ALA B O 1
ATOM 6353 N N . ASN B 1 296 ? 8.484 -18.891 -16.453 1 98.69 296 ASN B N 1
ATOM 6354 C CA . ASN B 1 296 ? 8.305 -19.625 -15.195 1 98.69 296 ASN B CA 1
ATOM 6355 C C . ASN B 1 296 ? 7.957 -18.688 -14.047 1 98.69 296 ASN B C 1
ATOM 6357 O O . ASN B 1 296 ? 8.766 -17.844 -13.664 1 98.69 296 ASN B O 1
ATOM 6361 N N . LEU B 1 297 ? 6.77 -18.812 -13.586 1 98.56 297 LEU B N 1
ATOM 6362 C CA . LEU B 1 297 ? 6.297 -17.953 -12.508 1 98.56 297 LEU B CA 1
ATOM 6363 C C . LEU B 1 297 ? 6.246 -18.719 -11.188 1 98.56 297 LEU B C 1
ATOM 6365 O O . LEU B 1 297 ? 5.949 -19.906 -11.172 1 98.56 297 LEU B O 1
ATOM 6369 N N . PHE B 1 298 ? 6.547 -17.984 -10.062 1 98 298 PHE B N 1
ATOM 6370 C CA . PHE B 1 298 ? 6.633 -18.625 -8.758 1 98 298 PHE B CA 1
ATOM 6371 C C . PHE B 1 298 ? 6.012 -17.734 -7.68 1 98 298 PHE B C 1
ATOM 6373 O O . PHE B 1 298 ? 6.312 -16.547 -7.602 1 98 298 PHE B O 1
ATOM 6380 N N . GLY B 1 299 ? 5.211 -18.359 -6.941 1 95.81 299 GLY B N 1
ATOM 6381 C CA . GLY B 1 299 ? 4.684 -17.688 -5.77 1 95.81 299 GLY B CA 1
ATOM 6382 C C . GLY B 1 299 ? 3.547 -18.438 -5.102 1 95.81 299 GLY B C 1
ATOM 6383 O O . GLY B 1 299 ? 2.844 -19.203 -5.75 1 95.81 299 GLY B O 1
ATOM 6384 N N . PRO B 1 300 ? 3.373 -18.203 -3.789 1 93.81 300 PRO B N 1
ATOM 6385 C CA . PRO B 1 300 ? 2.264 -18.781 -3.029 1 93.81 300 PRO B CA 1
ATOM 6386 C C . PRO B 1 300 ? 1.038 -17.875 -2.986 1 93.81 300 PRO B C 1
ATOM 6388 O O . PRO B 1 300 ? 1.109 -16.719 -3.408 1 93.81 300 PRO B O 1
ATOM 6391 N N . THR B 1 301 ? -0.089 -18.453 -2.541 1 94.5 301 THR B N 1
ATOM 6392 C CA . THR B 1 301 ? -1.337 -17.719 -2.385 1 94.5 301 THR B CA 1
ATOM 6393 C C . THR B 1 301 ? -1.139 -16.5 -1.477 1 94.5 301 THR B C 1
ATOM 6395 O O . THR B 1 301 ? -1.769 -15.461 -1.675 1 94.5 301 THR B O 1
ATOM 6398 N N . GLU B 1 302 ? -0.155 -16.594 -0.54 1 97.44 302 GLU B N 1
ATOM 6399 C CA . GLU B 1 302 ? 0.081 -15.602 0.506 1 97.44 302 GLU B CA 1
ATOM 6400 C C . GLU B 1 302 ? 0.709 -14.328 -0.066 1 97.44 302 GLU B C 1
ATOM 6402 O O . GLU B 1 302 ? 0.775 -13.305 0.612 1 97.44 302 GLU B O 1
ATOM 6407 N N . ILE B 1 303 ? 1.123 -14.328 -1.322 1 97.31 303 ILE B N 1
ATOM 6408 C CA . ILE B 1 303 ? 1.646 -13.125 -1.96 1 97.31 303 ILE B CA 1
ATOM 6409 C C . ILE B 1 303 ? 0.801 -12.781 -3.186 1 97.31 303 ILE B C 1
ATOM 6411 O O . ILE B 1 303 ? 1.334 -12.367 -4.219 1 97.31 303 ILE B O 1
ATOM 6415 N N . THR B 1 304 ? -0.537 -13.148 -3.121 1 97.31 304 THR B N 1
ATOM 6416 C CA . THR B 1 304 ? -1.549 -12.883 -4.137 1 97.31 304 THR B CA 1
ATOM 6417 C C . THR B 1 304 ? -1.469 -13.914 -5.262 1 97.31 304 THR B C 1
ATOM 6419 O O . THR B 1 304 ? -2.494 -14.422 -5.715 1 97.31 304 THR B O 1
ATOM 6422 N N . ASP B 1 305 ? -0.293 -14.367 -5.684 1 96.88 305 ASP B N 1
ATOM 6423 C CA . ASP B 1 305 ? -0.095 -15.414 -6.684 1 96.88 305 ASP B CA 1
ATOM 6424 C C . ASP B 1 305 ? 1.385 -15.578 -7.02 1 96.88 305 ASP B C 1
ATOM 6426 O O . ASP B 1 305 ? 2 -16.578 -6.648 1 96.88 305 ASP B O 1
ATOM 6430 N N . ILE B 1 306 ? 1.991 -14.531 -7.605 1 98.19 306 ILE B N 1
ATOM 6431 C CA . ILE B 1 306 ? 3.363 -14.641 -8.086 1 98.19 306 ILE B CA 1
ATOM 6432 C C . ILE B 1 306 ? 4.207 -13.508 -7.512 1 98.19 306 ILE B C 1
ATOM 6434 O O . ILE B 1 306 ? 3.762 -12.352 -7.465 1 98.19 306 ILE B O 1
ATOM 6438 N N . GLY B 1 307 ? 5.418 -13.844 -7.059 1 97.88 307 GLY B N 1
ATOM 6439 C CA . GLY B 1 307 ? 6.359 -12.836 -6.598 1 97.88 307 GLY B CA 1
ATOM 6440 C C . GLY B 1 307 ? 7.703 -12.906 -7.293 1 97.88 307 GLY B C 1
ATOM 6441 O O . GLY B 1 307 ? 8.5 -11.969 -7.223 1 97.88 307 GLY B O 1
ATOM 6442 N N . ILE B 1 308 ? 8.023 -14.039 -7.934 1 98.44 308 ILE B N 1
ATOM 6443 C CA . ILE B 1 308 ? 9.266 -14.297 -8.664 1 98.44 308 ILE B CA 1
ATOM 6444 C C . ILE B 1 308 ? 8.938 -14.828 -10.055 1 98.44 308 ILE B C 1
ATOM 6446 O O . ILE B 1 308 ? 7.938 -15.531 -10.242 1 98.44 308 ILE B O 1
ATOM 6450 N N . TYR B 1 309 ? 9.75 -14.445 -11.031 1 98.69 309 TYR B N 1
ATOM 6451 C CA . TYR B 1 309 ? 9.461 -14.945 -12.367 1 98.69 309 TYR B CA 1
ATOM 6452 C C . TYR B 1 309 ? 10.734 -15.008 -13.211 1 98.69 309 TYR B C 1
ATOM 6454 O O . TYR B 1 309 ? 11.727 -14.352 -12.898 1 98.69 309 TYR B O 1
ATOM 6462 N N . TYR B 1 310 ? 10.695 -15.836 -14.172 1 98.5 310 TYR B N 1
ATOM 6463 C CA . TYR B 1 310 ? 11.805 -16.016 -15.109 1 98.5 310 TYR B CA 1
ATOM 6464 C C . TYR B 1 310 ? 11.289 -16.141 -16.547 1 98.5 310 TYR B C 1
ATOM 6466 O O . TYR B 1 310 ? 10.523 -17.062 -16.859 1 98.5 310 TYR B O 1
ATOM 6474 N N . THR B 1 311 ? 11.648 -15.203 -17.391 1 98.19 311 THR B N 1
ATOM 6475 C CA . THR B 1 311 ? 11.398 -15.328 -18.828 1 98.19 311 THR B CA 1
ATOM 6476 C C . THR B 1 311 ? 12.469 -16.188 -19.484 1 98.19 311 THR B C 1
ATOM 6478 O O . THR B 1 311 ? 13.656 -15.859 -19.438 1 98.19 311 THR B O 1
ATOM 6481 N N . ILE B 1 312 ? 12.047 -17.25 -20.031 1 97.81 312 ILE B N 1
ATOM 6482 C CA . ILE B 1 312 ? 12.992 -18.172 -20.656 1 97.81 312 ILE B CA 1
ATOM 6483 C C . ILE B 1 312 ? 13.711 -17.469 -21.812 1 97.81 312 ILE B C 1
ATOM 6485 O O . ILE B 1 312 ? 13.078 -17.109 -22.812 1 97.81 312 ILE B O 1
ATOM 6489 N N . ASP B 1 313 ? 14.984 -17.297 -21.656 1 95.44 313 ASP B N 1
ATOM 6490 C CA . ASP B 1 313 ? 15.703 -16.484 -22.625 1 95.44 313 ASP B CA 1
ATOM 6491 C C . ASP B 1 313 ? 16.938 -17.219 -23.156 1 95.44 313 ASP B C 1
ATOM 6493 O O . ASP B 1 313 ? 17.781 -16.625 -23.828 1 95.44 313 ASP B O 1
ATOM 6497 N N . ARG B 1 314 ? 17.062 -18.453 -22.719 1 96.56 314 ARG B N 1
ATOM 6498 C CA . ARG B 1 314 ? 18.172 -19.25 -23.188 1 96.56 314 ARG B CA 1
ATOM 6499 C C . ARG B 1 314 ? 17.797 -20.719 -23.281 1 96.56 314 ARG B C 1
ATOM 6501 O O . ARG B 1 314 ? 16.672 -21.109 -22.953 1 96.56 314 ARG B O 1
ATOM 6508 N N . GLU B 1 315 ? 18.719 -21.562 -23.828 1 96.12 315 GLU B N 1
ATOM 6509 C CA . GLU B 1 315 ? 18.484 -23 -23.938 1 96.12 315 GLU B CA 1
ATOM 6510 C C . GLU B 1 315 ? 18.781 -23.719 -22.625 1 96.12 315 GLU B C 1
ATOM 6512 O O . GLU B 1 315 ? 19.656 -23.297 -21.875 1 96.12 315 GLU B O 1
ATOM 6517 N N . PHE B 1 316 ? 18 -24.703 -22.438 1 95.19 316 PHE B N 1
ATOM 6518 C CA . PHE B 1 316 ? 18.188 -25.578 -21.281 1 95.19 316 PHE B CA 1
ATOM 6519 C C . PHE B 1 316 ? 18.234 -27.031 -21.719 1 95.19 316 PHE B C 1
ATOM 6521 O O . PHE B 1 316 ? 17.438 -27.453 -22.547 1 95.19 316 PHE B O 1
ATOM 6528 N N . SER B 1 317 ? 19.234 -27.734 -21.109 1 93.75 317 SER B N 1
ATOM 6529 C CA . SER B 1 317 ? 19.203 -29.188 -21.312 1 93.75 317 SER B CA 1
ATOM 6530 C C . SER B 1 317 ? 18.016 -29.812 -20.578 1 93.75 317 SER B C 1
ATOM 6532 O O . SER B 1 317 ? 17.516 -29.25 -19.594 1 93.75 317 SER B O 1
ATOM 6534 N N . ASP B 1 318 ? 17.547 -30.922 -20.984 1 89.62 318 ASP B N 1
ATOM 6535 C CA . ASP B 1 318 ? 16.344 -31.578 -20.469 1 89.62 318 ASP B CA 1
ATOM 6536 C C . ASP B 1 318 ? 16.5 -31.875 -18.984 1 89.62 318 ASP B C 1
ATOM 6538 O O . ASP B 1 318 ? 15.508 -32.062 -18.266 1 89.62 318 ASP B O 1
ATOM 6542 N N . ASP B 1 319 ? 17.688 -31.984 -18.469 1 84.75 319 ASP B N 1
ATOM 6543 C CA . ASP B 1 319 ? 17.922 -32.344 -17.078 1 84.75 319 ASP B CA 1
ATOM 6544 C C . ASP B 1 319 ? 18.312 -31.141 -16.25 1 84.75 319 ASP B C 1
ATOM 6546 O O . ASP B 1 319 ? 18.625 -31.25 -15.055 1 84.75 319 ASP B O 1
ATOM 6550 N N . GLU B 1 320 ? 18.375 -30 -16.875 1 87.62 320 GLU B N 1
ATOM 6551 C CA . GLU B 1 320 ? 18.703 -28.75 -16.188 1 87.62 320 GLU B CA 1
ATOM 6552 C C . GLU B 1 320 ? 17.453 -28.094 -15.602 1 87.62 320 GLU B C 1
ATOM 6554 O O . GLU B 1 320 ? 16.469 -27.891 -16.312 1 87.62 320 GLU B O 1
ATOM 6559 N N . PRO B 1 321 ? 17.484 -27.859 -14.359 1 90.06 321 PRO B N 1
ATOM 6560 C CA . PRO B 1 321 ? 16.312 -27.188 -13.781 1 90.06 321 PRO B CA 1
ATOM 6561 C C . PRO B 1 321 ? 16.156 -25.75 -14.273 1 90.06 321 PRO B C 1
ATOM 6563 O O . PRO B 1 321 ? 17.156 -25.031 -14.453 1 90.06 321 PRO B O 1
ATOM 6566 N N . ILE B 1 322 ? 14.922 -25.344 -14.5 1 95.19 322 ILE B N 1
ATOM 6567 C CA . ILE B 1 322 ? 14.609 -23.969 -14.898 1 95.19 322 ILE B CA 1
ATOM 6568 C C . ILE B 1 322 ? 14.594 -23.062 -13.672 1 95.19 322 ILE B C 1
ATOM 6570 O O . ILE B 1 322 ? 13.914 -23.359 -12.688 1 95.19 322 ILE B O 1
ATOM 6574 N N . PRO B 1 323 ? 15.312 -21.969 -13.656 1 97.44 323 PRO B N 1
ATOM 6575 C CA . PRO B 1 323 ? 15.242 -21.047 -12.523 1 97.44 323 PRO B CA 1
ATOM 6576 C C . PRO B 1 323 ? 13.844 -20.453 -12.32 1 97.44 323 PRO B C 1
ATOM 6578 O O . PRO B 1 323 ? 13.062 -20.391 -13.273 1 97.44 323 PRO B O 1
ATOM 6581 N N . ILE B 1 324 ? 13.555 -20.094 -11.086 1 98.06 324 ILE B N 1
ATOM 6582 C CA . ILE B 1 324 ? 12.32 -19.344 -10.844 1 98.06 324 ILE B CA 1
ATOM 6583 C C . ILE B 1 324 ? 12.547 -17.859 -11.094 1 98.06 324 ILE B C 1
ATOM 6585 O O . ILE B 1 324 ? 11.594 -17.109 -11.281 1 98.06 324 ILE B O 1
ATOM 6589 N N . GLY B 1 325 ? 13.758 -17.391 -11.109 1 98.25 325 GLY B N 1
ATOM 6590 C CA . GLY B 1 325 ? 14.078 -16.109 -11.695 1 98.25 325 GLY B CA 1
ATOM 6591 C C . GLY B 1 325 ? 14.312 -15.023 -10.664 1 98.25 325 GLY B C 1
ATOM 6592 O O . GLY B 1 325 ? 15.078 -15.211 -9.719 1 98.25 325 GLY B O 1
ATOM 6593 N N . VAL B 1 326 ? 13.75 -13.836 -10.906 1 97.88 326 VAL B N 1
ATOM 6594 C CA . VAL B 1 326 ? 13.992 -12.648 -10.102 1 97.88 326 VAL B CA 1
ATOM 6595 C C . VAL B 1 326 ? 12.672 -12.109 -9.562 1 97.88 326 VAL B C 1
ATOM 6597 O O . VAL B 1 326 ? 11.602 -12.445 -10.078 1 97.88 326 VAL B O 1
ATOM 6600 N N . PRO B 1 327 ? 12.734 -11.305 -8.508 1 98 327 PRO B N 1
ATOM 6601 C CA . PRO B 1 327 ? 11.508 -10.742 -7.961 1 98 327 PRO B CA 1
ATOM 6602 C C . PRO B 1 327 ? 10.734 -9.906 -8.977 1 98 327 PRO B C 1
ATOM 6604 O O . PRO B 1 327 ? 11.336 -9.219 -9.805 1 98 327 PRO B O 1
ATOM 6607 N N . CYS B 1 328 ? 9.414 -10 -8.914 1 97.88 328 CYS B N 1
ATOM 6608 C CA . CYS B 1 328 ? 8.562 -9.078 -9.656 1 97.88 328 CYS B CA 1
ATOM 6609 C C . CYS B 1 328 ? 8.867 -7.633 -9.289 1 97.88 328 CYS B C 1
ATOM 6611 O O . CYS B 1 328 ? 9.422 -7.363 -8.227 1 97.88 328 CYS B O 1
ATOM 6613 N N . ASP B 1 329 ? 8.516 -6.742 -10.195 1 96.69 329 ASP B N 1
ATOM 6614 C CA . ASP B 1 329 ? 8.656 -5.328 -9.859 1 96.69 329 ASP B CA 1
ATOM 6615 C C . ASP B 1 329 ? 7.828 -4.977 -8.617 1 96.69 329 ASP B C 1
ATOM 6617 O O . ASP B 1 329 ? 6.684 -5.418 -8.484 1 96.69 329 ASP B O 1
ATOM 6621 N N . ASN B 1 330 ? 8.398 -4.273 -7.656 1 96.81 330 ASN B N 1
ATOM 6622 C CA . ASN B 1 330 ? 7.789 -3.836 -6.402 1 96.81 330 ASN B CA 1
ATOM 6623 C C . ASN B 1 330 ? 7.707 -4.973 -5.391 1 96.81 330 ASN B C 1
ATOM 6625 O O . ASN B 1 330 ? 6.895 -4.93 -4.465 1 96.81 330 ASN B O 1
ATOM 6629 N N . VAL B 1 331 ? 8.367 -6.082 -5.656 1 97.56 331 VAL B N 1
ATOM 6630 C CA . VAL B 1 331 ? 8.531 -7.195 -4.727 1 97.56 331 VAL B CA 1
ATOM 6631 C C . VAL B 1 331 ? 10.016 -7.41 -4.438 1 97.56 331 VAL B C 1
ATOM 6633 O O . VAL B 1 331 ? 10.867 -7.164 -5.293 1 97.56 331 VAL B O 1
ATOM 6636 N N . ASP B 1 332 ? 10.297 -7.746 -3.211 1 97.31 332 ASP B N 1
ATOM 6637 C CA . ASP B 1 332 ? 11.664 -8.078 -2.842 1 97.31 332 ASP B CA 1
ATOM 6638 C C . ASP B 1 332 ? 11.75 -9.484 -2.258 1 97.31 332 ASP B C 1
ATOM 6640 O O . ASP B 1 332 ? 10.828 -9.945 -1.59 1 97.31 332 ASP B O 1
ATOM 6644 N N . ALA B 1 333 ? 12.805 -10.203 -2.641 1 97.69 333 ALA B N 1
ATOM 6645 C CA . ALA B 1 333 ? 13.062 -11.562 -2.172 1 97.69 333 ALA B CA 1
ATOM 6646 C C . ALA B 1 333 ? 14.328 -11.609 -1.318 1 97.69 333 ALA B C 1
ATOM 6648 O O . ALA B 1 333 ? 15.367 -11.07 -1.705 1 97.69 333 ALA B O 1
ATOM 6649 N N . LEU B 1 334 ? 14.211 -12.203 -0.154 1 97.62 334 LEU B N 1
ATOM 6650 C CA . LEU B 1 334 ? 15.328 -12.422 0.757 1 97.62 334 LEU B CA 1
ATOM 6651 C C . LEU B 1 334 ? 15.602 -13.906 0.944 1 97.62 334 LEU B C 1
ATOM 6653 O O . LEU B 1 334 ? 14.664 -14.695 1.144 1 97.62 334 LEU B O 1
ATOM 6657 N N . VAL B 1 335 ? 16.828 -14.297 0.787 1 98.19 335 VAL B N 1
ATOM 6658 C CA . VAL B 1 335 ? 17.219 -15.664 1.111 1 98.19 335 VAL B CA 1
ATOM 6659 C C . VAL B 1 335 ? 17.984 -15.672 2.438 1 98.19 335 VAL B C 1
ATOM 6661 O O . VAL B 1 335 ? 19.016 -15.023 2.574 1 98.19 335 VAL B O 1
ATOM 6664 N N . ILE B 1 336 ? 17.422 -16.391 3.379 1 97.62 336 ILE B N 1
ATOM 6665 C CA . ILE B 1 336 ? 18 -16.344 4.715 1 97.62 336 ILE B CA 1
ATOM 6666 C C . ILE B 1 336 ? 18.469 -17.734 5.133 1 97.62 336 ILE B C 1
ATOM 6668 O O . ILE B 1 336 ? 17.891 -18.75 4.711 1 97.62 336 ILE B O 1
ATOM 6672 N N . ASP B 1 337 ? 19.469 -17.766 5.969 1 96.19 337 ASP B N 1
ATOM 6673 C CA . ASP B 1 337 ? 19.953 -19.031 6.5 1 96.19 337 ASP B CA 1
ATOM 6674 C C . ASP B 1 337 ? 19.25 -19.391 7.809 1 96.19 337 ASP B C 1
ATOM 6676 O O . ASP B 1 337 ? 18.25 -18.75 8.172 1 96.19 337 ASP B O 1
ATOM 6680 N N . GLU B 1 338 ? 19.719 -20.406 8.453 1 91.94 338 GLU B N 1
ATOM 6681 C CA . GLU B 1 338 ? 19.094 -20.906 9.664 1 91.94 338 GLU B CA 1
ATOM 6682 C C . GLU B 1 338 ? 19.234 -19.906 10.812 1 91.94 338 GLU B C 1
ATOM 6684 O O . GLU B 1 338 ? 18.438 -19.922 11.758 1 91.94 338 GLU B O 1
ATOM 6689 N N . ASN B 1 339 ? 20.234 -19.062 10.719 1 93.56 339 ASN B N 1
ATOM 6690 C CA . ASN B 1 339 ? 20.453 -18.047 11.734 1 93.56 339 ASN B CA 1
ATOM 6691 C C . ASN B 1 339 ? 19.797 -16.719 11.359 1 93.56 339 ASN B C 1
ATOM 6693 O O . ASN B 1 339 ? 20.078 -15.68 11.945 1 93.56 339 ASN B O 1
ATOM 6697 N N . LYS B 1 340 ? 19 -16.812 10.328 1 93.12 340 LYS B N 1
ATOM 6698 C CA . LYS B 1 340 ? 18.234 -15.648 9.867 1 93.12 340 LYS B CA 1
ATOM 6699 C C . LYS B 1 340 ? 19.156 -14.562 9.328 1 93.12 340 LYS B C 1
ATOM 6701 O O . LYS B 1 340 ? 18.906 -13.375 9.516 1 93.12 340 LYS B O 1
ATOM 6706 N N . LYS B 1 341 ? 20.25 -15.023 8.844 1 94.56 341 LYS B N 1
ATOM 6707 C CA . LYS B 1 341 ? 21.156 -14.102 8.172 1 94.56 341 LYS B CA 1
ATOM 6708 C C . LYS B 1 341 ? 20.969 -14.141 6.656 1 94.56 341 LYS B C 1
ATOM 6710 O O . LYS B 1 341 ? 20.688 -15.195 6.094 1 94.56 341 LYS B O 1
ATOM 6715 N N . LEU B 1 342 ? 21.188 -13.031 6.066 1 96.25 342 LEU B N 1
ATOM 6716 C CA . LEU B 1 342 ? 21.031 -12.898 4.621 1 96.25 342 LEU B CA 1
ATOM 6717 C C . LEU B 1 342 ? 22.109 -13.68 3.877 1 96.25 342 LEU B C 1
ATOM 6719 O O . LEU B 1 342 ? 23.297 -13.578 4.203 1 96.25 342 LEU B O 1
ATOM 6723 N N . ILE B 1 343 ? 21.688 -14.438 2.928 1 95.94 343 ILE B N 1
ATOM 6724 C CA . ILE B 1 343 ? 22.594 -15.156 2.047 1 95.94 343 ILE B CA 1
ATOM 6725 C C . ILE B 1 343 ? 22.766 -14.383 0.743 1 95.94 343 ILE B C 1
ATOM 6727 O O . ILE B 1 343 ? 21.797 -14.109 0.04 1 95.94 343 ILE B O 1
ATOM 6731 N N . LYS B 1 344 ? 24.047 -14.094 0.355 1 89.75 344 LYS B N 1
ATOM 6732 C CA . LYS B 1 344 ? 24.359 -13.406 -0.89 1 89.75 344 LYS B CA 1
ATOM 6733 C C . LYS B 1 344 ? 25.219 -14.281 -1.802 1 89.75 344 LYS B C 1
ATOM 6735 O O . LYS B 1 344 ? 25.297 -14.031 -3.008 1 89.75 344 LYS B O 1
ATOM 6740 N N . GLU B 1 345 ? 25.672 -15.227 -1.158 1 93.12 345 GLU B N 1
ATOM 6741 C CA . GLU B 1 345 ? 26.594 -16.109 -1.885 1 93.12 345 GLU B CA 1
ATOM 6742 C C . GLU B 1 345 ? 25.844 -16.969 -2.889 1 93.12 345 GLU B C 1
ATOM 6744 O O . GLU B 1 345 ? 24.75 -17.469 -2.598 1 93.12 345 GLU B O 1
ATOM 6749 N N . CYS B 1 346 ? 26.531 -17.156 -3.951 1 94.62 346 CYS B N 1
ATOM 6750 C CA . CYS B 1 346 ? 25.984 -18.031 -4.984 1 94.62 346 CYS B CA 1
ATOM 6751 C C . CYS B 1 346 ? 25.953 -19.484 -4.504 1 94.62 346 CYS B C 1
ATOM 6753 O O . CYS B 1 346 ? 26.844 -19.922 -3.773 1 94.62 346 CYS B O 1
ATOM 6755 N N . ASP B 1 347 ? 24.891 -20.188 -4.809 1 94.31 347 ASP B N 1
ATOM 6756 C CA . ASP B 1 347 ? 24.734 -21.625 -4.66 1 94.31 347 ASP B CA 1
ATOM 6757 C C . ASP B 1 347 ? 24.578 -22.016 -3.191 1 94.31 347 ASP B C 1
ATOM 6759 O O . ASP B 1 347 ? 24.719 -23.188 -2.836 1 94.31 347 ASP B O 1
ATOM 6763 N N . LYS B 1 348 ? 24.375 -21 -2.338 1 96.25 348 LYS B N 1
ATOM 6764 C CA . LYS B 1 348 ? 24.078 -21.297 -0.942 1 96.25 348 LYS B CA 1
ATOM 6765 C C . LYS B 1 348 ? 22.578 -21.359 -0.703 1 96.25 348 LYS B C 1
ATOM 6767 O O . LYS B 1 348 ? 21.859 -20.406 -0.991 1 96.25 348 LYS B O 1
ATOM 6772 N N . ILE B 1 349 ? 22.156 -22.484 -0.188 1 95 349 ILE B N 1
ATOM 6773 C CA . ILE B 1 349 ? 20.734 -22.75 -0.023 1 95 349 ILE B CA 1
ATOM 6774 C C . ILE B 1 349 ? 20.219 -22.047 1.239 1 95 349 ILE B C 1
ATOM 6776 O O . ILE B 1 349 ? 20.891 -22.062 2.273 1 95 349 ILE B O 1
ATOM 6780 N N . GLY B 1 350 ? 19.094 -21.406 1.157 1 96.69 350 GLY B N 1
ATOM 6781 C CA . GLY B 1 350 ? 18.375 -20.797 2.273 1 96.69 350 GLY B CA 1
ATOM 6782 C C . GLY B 1 350 ? 16.891 -20.703 2.051 1 96.69 350 GLY B C 1
ATOM 6783 O O . GLY B 1 350 ? 16.375 -21.109 1.007 1 96.69 350 GLY B O 1
ATOM 6784 N N . GLU B 1 351 ? 16.172 -20.25 3.047 1 97.25 351 GLU B N 1
ATOM 6785 C CA . GLU B 1 351 ? 14.727 -20.078 2.949 1 97.25 351 GLU B CA 1
ATOM 6786 C C . GLU B 1 351 ? 14.367 -18.781 2.248 1 97.25 351 GLU B C 1
ATOM 6788 O O . GLU B 1 351 ? 15 -17.75 2.496 1 97.25 351 GLU B O 1
ATOM 6793 N N . LEU B 1 352 ? 13.406 -18.875 1.395 1 98.12 352 LEU B N 1
ATOM 6794 C CA . LEU B 1 352 ? 12.945 -17.703 0.661 1 98.12 352 LEU B CA 1
ATOM 6795 C C . LEU B 1 352 ? 11.93 -16.922 1.479 1 98.12 352 LEU B C 1
ATOM 6797 O O . LEU B 1 352 ? 10.891 -17.453 1.878 1 98.12 352 LEU B O 1
ATOM 6801 N N . LEU B 1 353 ? 12.227 -15.664 1.801 1 98.25 353 LEU B N 1
ATOM 6802 C CA . LEU B 1 353 ? 11.281 -14.703 2.357 1 98.25 353 LEU B CA 1
ATOM 6803 C C . LEU B 1 353 ? 10.898 -13.648 1.32 1 98.25 353 LEU B C 1
ATOM 6805 O O . LEU B 1 353 ? 11.727 -13.25 0.499 1 98.25 353 LEU B O 1
ATOM 6809 N N . ILE B 1 354 ? 9.68 -13.281 1.338 1 98.31 354 ILE B N 1
ATOM 6810 C CA . ILE B 1 354 ? 9.188 -12.297 0.376 1 98.31 354 ILE B CA 1
ATOM 6811 C C . ILE B 1 354 ? 8.609 -11.094 1.116 1 98.31 354 ILE B C 1
ATOM 6813 O O . ILE B 1 354 ? 7.941 -11.25 2.143 1 98.31 354 ILE B O 1
ATOM 6817 N N . ARG B 1 355 ? 8.906 -9.898 0.65 1 97.19 355 ARG B N 1
ATOM 6818 C CA . ARG B 1 355 ? 8.289 -8.68 1.161 1 97.19 355 ARG B CA 1
ATOM 6819 C C . ARG B 1 355 ? 7.777 -7.805 0.021 1 97.19 355 ARG B C 1
ATOM 6821 O O . ARG B 1 355 ? 8.203 -7.957 -1.125 1 97.19 355 ARG B O 1
ATOM 6828 N N . GLY B 1 356 ? 6.828 -6.941 0.344 1 96.12 356 GLY B N 1
ATOM 6829 C CA . GLY B 1 356 ? 6.258 -6.035 -0.638 1 96.12 356 GLY B CA 1
ATOM 6830 C C . GLY B 1 356 ? 4.742 -5.996 -0.6 1 96.12 356 GLY B C 1
ATOM 6831 O O . GLY B 1 356 ? 4.117 -6.691 0.203 1 96.12 356 GLY B O 1
ATOM 6832 N N . SER B 1 357 ? 4.141 -5.238 -1.516 1 94.88 357 SER B N 1
ATOM 6833 C CA . SER B 1 357 ? 2.723 -4.902 -1.461 1 94.88 357 SER B CA 1
ATOM 6834 C C . SER B 1 357 ? 1.867 -6.031 -2.025 1 94.88 357 SER B C 1
ATOM 6836 O O . SER B 1 357 ? 0.639 -6 -1.92 1 94.88 357 SER B O 1
ATOM 6838 N N . PHE B 1 358 ? 2.518 -7.102 -2.533 1 97 358 PHE B N 1
ATOM 6839 C CA . PHE B 1 358 ? 1.785 -8.273 -3.002 1 97 358 PHE B CA 1
ATOM 6840 C C . PHE B 1 358 ? 1.335 -9.133 -1.83 1 97 358 PHE B C 1
ATOM 6842 O O . PHE B 1 358 ? 0.48 -10.008 -1.988 1 97 358 PHE B O 1
ATOM 6849 N N . LEU B 1 359 ? 1.894 -8.898 -0.66 1 97.62 359 LEU B N 1
ATOM 6850 C CA . LEU B 1 359 ? 1.631 -9.742 0.503 1 97.62 359 LEU B CA 1
ATOM 6851 C C . LEU B 1 359 ? 0.151 -9.719 0.868 1 97.62 359 LEU B C 1
ATOM 6853 O O . LEU B 1 359 ? -0.488 -8.664 0.818 1 97.62 359 LEU B O 1
ATOM 6857 N N . ALA B 1 360 ? -0.361 -10.852 1.224 1 98.31 360 ALA B N 1
ATOM 6858 C CA . ALA B 1 360 ? -1.69 -10.945 1.819 1 98.31 360 ALA B CA 1
ATOM 6859 C C . ALA B 1 360 ? -1.713 -10.32 3.211 1 98.31 360 ALA B C 1
ATOM 6861 O O . ALA B 1 360 ? -0.661 -10.023 3.781 1 98.31 360 ALA B O 1
ATOM 6862 N N . CYS B 1 361 ? -2.908 -10.156 3.713 1 97.69 361 CYS B N 1
ATOM 6863 C CA . CYS B 1 361 ? -3.084 -9.586 5.047 1 97.69 361 CYS B CA 1
ATOM 6864 C C . CYS B 1 361 ? -2.744 -10.609 6.121 1 97.69 361 CYS B C 1
ATOM 6866 O O . CYS B 1 361 ? -2.314 -10.242 7.219 1 97.69 361 CYS B O 1
ATOM 6868 N N . GLY B 1 362 ? -2.926 -11.805 5.863 1 98.06 362 GLY B N 1
ATOM 6869 C CA . GLY B 1 362 ? -2.807 -12.922 6.785 1 98.06 362 GLY B CA 1
ATOM 6870 C C . GLY B 1 362 ? -3.873 -13.984 6.578 1 98.06 362 GLY B C 1
ATOM 6871 O O . GLY B 1 362 ? -4.391 -1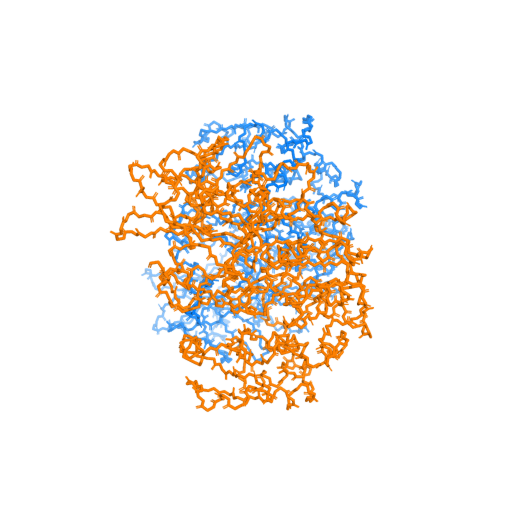4.141 5.473 1 98.06 362 GLY B O 1
ATOM 6872 N N . TYR B 1 363 ? -4.055 -14.766 7.629 1 97.44 363 TYR B N 1
ATOM 6873 C CA . TYR B 1 363 ? -5.066 -15.82 7.551 1 97.44 363 TYR B CA 1
ATOM 6874 C C . TYR B 1 363 ? -6.324 -15.414 8.312 1 97.44 363 TYR B C 1
ATOM 6876 O O . TYR B 1 363 ? -6.242 -14.844 9.406 1 97.44 363 TYR B O 1
ATOM 6884 N N . TYR B 1 364 ? -7.488 -15.68 7.711 1 97.94 364 TYR B N 1
ATOM 6885 C CA . TYR B 1 364 ? -8.773 -15.344 8.32 1 97.94 364 TYR B CA 1
ATOM 6886 C C . TYR B 1 364 ? -9.016 -16.172 9.578 1 97.94 364 TYR B C 1
ATOM 6888 O O . TYR B 1 364 ? -8.977 -17.406 9.539 1 97.94 364 TYR B O 1
ATOM 6896 N N . ASN B 1 365 ? -9.195 -15.57 10.719 1 97 365 ASN B N 1
ATOM 6897 C CA . ASN B 1 365 ? -9.484 -16.172 12.016 1 97 365 ASN B CA 1
ATOM 6898 C C . ASN B 1 365 ? -8.445 -17.219 12.391 1 97 365 ASN B C 1
ATOM 6900 O O . ASN B 1 365 ? -8.789 -18.297 12.875 1 97 365 ASN B O 1
ATOM 6904 N N . ASN B 1 366 ? -7.223 -16.953 12.109 1 95.69 366 ASN B N 1
ATOM 6905 C CA . ASN B 1 366 ? -6.098 -17.828 12.438 1 95.69 366 ASN B CA 1
ATOM 6906 C C . ASN B 1 366 ? -4.859 -17.016 12.812 1 95.69 366 ASN B C 1
ATOM 6908 O O . ASN B 1 366 ? -3.828 -17.094 12.141 1 95.69 366 ASN B O 1
ATOM 6912 N N . PRO B 1 367 ? -4.941 -16.281 13.914 1 96.25 367 PRO B N 1
ATOM 6913 C CA . PRO B 1 367 ? -3.85 -15.391 14.297 1 96.25 367 PRO B CA 1
ATOM 6914 C C . PRO B 1 367 ? -2.547 -16.141 14.578 1 96.25 367 PRO B C 1
ATOM 6916 O O . PRO B 1 367 ? -1.463 -15.617 14.281 1 96.25 367 PRO B O 1
ATOM 6919 N N . GLU B 1 368 ? -2.596 -17.297 15.117 1 94.5 368 GLU B N 1
ATOM 6920 C CA . GLU B 1 368 ? -1.39 -18.047 15.445 1 94.5 368 GLU B CA 1
ATOM 6921 C C . GLU B 1 368 ? -0.608 -18.406 14.188 1 94.5 368 GLU B C 1
ATOM 6923 O O . GLU B 1 368 ? 0.599 -18.172 14.109 1 94.5 368 GLU B O 1
ATOM 6928 N N . LYS B 1 369 ? -1.312 -19 13.211 1 93.44 369 LYS B N 1
ATOM 6929 C CA . LYS B 1 369 ? -0.634 -19.344 11.969 1 93.44 369 LYS B CA 1
ATOM 6930 C C . LYS B 1 369 ? -0.132 -18.109 11.242 1 93.44 369 LYS B C 1
ATOM 6932 O O . LYS B 1 369 ? 0.914 -18.141 10.594 1 93.44 369 LYS B O 1
ATOM 6937 N N . THR B 1 370 ? -0.916 -17.047 11.328 1 97.44 370 THR B N 1
ATOM 6938 C CA . THR B 1 370 ? -0.497 -15.805 10.703 1 97.44 370 THR B CA 1
ATOM 6939 C C . THR B 1 370 ? 0.844 -15.344 11.266 1 97.44 370 THR B C 1
ATOM 6941 O O . THR B 1 370 ? 1.777 -15.062 10.516 1 97.44 370 THR B O 1
ATOM 6944 N N . LYS B 1 371 ? 0.979 -15.305 12.578 1 96.38 371 LYS B N 1
ATOM 6945 C CA . LYS B 1 371 ? 2.186 -14.82 13.242 1 96.38 371 LYS B CA 1
ATOM 6946 C C . LYS B 1 371 ? 3.375 -15.727 12.961 1 96.38 371 LYS B C 1
ATOM 6948 O O . LYS B 1 371 ? 4.527 -15.289 13.016 1 96.38 371 LYS B O 1
ATOM 6953 N N . GLU B 1 372 ? 3.084 -16.922 12.641 1 95.44 372 GLU B N 1
ATOM 6954 C CA . GLU B 1 372 ? 4.125 -17.906 12.391 1 95.44 372 GLU B CA 1
ATOM 6955 C C . GLU B 1 372 ? 4.859 -17.609 11.086 1 95.44 372 GLU B C 1
ATOM 6957 O O . GLU B 1 372 ? 6.07 -17.828 10.984 1 95.44 372 GLU B O 1
ATOM 6962 N N . VAL B 1 373 ? 4.125 -17.125 10.094 1 96.5 373 VAL B N 1
ATOM 6963 C CA . VAL B 1 373 ? 4.754 -17.078 8.781 1 96.5 373 VAL B CA 1
ATOM 6964 C C . VAL B 1 373 ? 4.793 -15.648 8.266 1 96.5 373 VAL B C 1
ATOM 6966 O O . VAL B 1 373 ? 5.527 -15.344 7.32 1 96.5 373 VAL B O 1
ATOM 6969 N N . PHE B 1 374 ? 3.928 -14.812 8.773 1 98.06 374 PHE B N 1
ATOM 6970 C CA . PHE B 1 374 ? 4.062 -13.367 8.578 1 98.06 374 PHE B CA 1
ATOM 6971 C C . PHE B 1 374 ? 4.801 -12.734 9.742 1 98.06 374 PHE B C 1
ATOM 6973 O O . PHE B 1 374 ? 4.188 -12.359 10.742 1 98.06 374 PHE B O 1
ATOM 6980 N N . ILE B 1 375 ? 6.082 -12.516 9.57 1 97.44 375 ILE B N 1
ATOM 6981 C CA . ILE B 1 375 ? 6.902 -12.172 10.734 1 97.44 375 ILE B CA 1
ATOM 6982 C C . ILE B 1 375 ? 7.578 -10.82 10.5 1 97.44 375 ILE B C 1
ATOM 6984 O O . ILE B 1 375 ? 7.637 -10.336 9.367 1 97.44 375 ILE B O 1
ATOM 6988 N N . GLN B 1 376 ? 8.031 -10.227 11.57 1 97.38 376 GLN B N 1
ATOM 6989 C CA . GLN B 1 376 ? 8.945 -9.094 11.469 1 97.38 376 GLN B CA 1
ATOM 6990 C C . GLN B 1 376 ? 10.18 -9.461 10.641 1 97.38 376 GLN B C 1
ATOM 6992 O O . GLN B 1 376 ? 10.758 -10.531 10.82 1 97.38 376 GLN B O 1
ATOM 6997 N N . ASN B 1 377 ? 10.508 -8.609 9.703 1 97.69 377 ASN B N 1
ATOM 6998 C CA . ASN B 1 377 ? 11.727 -8.82 8.922 1 97.69 377 ASN B CA 1
ATOM 6999 C C . ASN B 1 377 ? 12.938 -9.039 9.828 1 97.69 377 ASN B C 1
ATOM 7001 O O . ASN B 1 377 ? 13.32 -8.148 10.586 1 97.69 377 ASN B O 1
ATOM 7005 N N . PRO B 1 378 ? 13.492 -10.203 9.734 1 96.88 378 PRO B N 1
ATOM 7006 C CA . PRO B 1 378 ? 14.625 -10.484 10.625 1 96.88 378 PRO B CA 1
ATOM 7007 C C . PRO B 1 378 ? 15.828 -9.578 10.359 1 96.88 378 PRO B C 1
ATOM 7009 O O . PRO B 1 378 ? 16.719 -9.461 11.203 1 96.88 378 PRO B O 1
ATOM 7012 N N . LEU B 1 379 ? 15.844 -8.938 9.227 1 95.12 379 LEU B N 1
ATOM 7013 C CA . LEU B 1 379 ? 16.969 -8.086 8.852 1 95.12 379 LEU B CA 1
ATOM 7014 C C . LEU B 1 379 ? 16.719 -6.637 9.242 1 95.12 379 LEU B C 1
ATOM 7016 O O . LEU B 1 379 ? 17.547 -5.766 8.977 1 95.12 379 LEU B O 1
ATOM 7020 N N . ASN B 1 380 ? 15.586 -6.332 9.797 1 95.31 380 ASN B N 1
ATOM 7021 C CA . ASN B 1 380 ? 15.18 -4.984 10.188 1 95.31 380 ASN B CA 1
ATOM 7022 C C . ASN B 1 380 ? 14.469 -4.98 11.539 1 95.31 380 ASN B C 1
ATOM 7024 O O . ASN B 1 380 ? 13.328 -5.426 11.641 1 95.31 380 ASN B O 1
ATOM 7028 N N . ASP B 1 381 ? 15.055 -4.438 12.5 1 94.12 381 ASP B N 1
ATOM 7029 C CA . ASP B 1 381 ? 14.445 -4.363 13.828 1 94.12 381 ASP B CA 1
ATOM 7030 C C . ASP B 1 381 ? 14.156 -2.914 14.219 1 94.12 381 ASP B C 1
ATOM 7032 O O . ASP B 1 381 ? 13.812 -2.631 15.367 1 94.12 381 ASP B O 1
ATOM 7036 N N . SER B 1 382 ? 14.312 -2.02 13.25 1 96.88 382 SER B N 1
ATOM 7037 C CA . SER B 1 382 ? 14.266 -0.597 13.57 1 96.88 382 SER B CA 1
ATOM 7038 C C . SER B 1 382 ? 12.844 -0.053 13.445 1 96.88 382 SER B C 1
ATOM 7040 O O . SER B 1 382 ? 12.5 0.947 14.078 1 96.88 382 SER B O 1
ATOM 7042 N N . TYR B 1 383 ? 12.047 -0.599 12.609 1 97 383 TYR B N 1
ATOM 7043 C CA . TYR B 1 383 ? 10.648 -0.228 12.414 1 97 383 TYR B CA 1
ATOM 7044 C C . TYR B 1 383 ? 9.828 -1.42 11.922 1 97 383 TYR B C 1
ATOM 7046 O O . TYR B 1 383 ? 10.391 -2.404 11.438 1 97 383 TYR B O 1
ATOM 7054 N N . PRO B 1 384 ? 8.516 -1.421 12.125 1 96.88 384 PRO B N 1
ATOM 7055 C CA . PRO B 1 384 ? 7.699 -2.559 11.703 1 96.88 384 PRO B CA 1
ATOM 7056 C C . PRO B 1 384 ? 7.781 -2.812 10.195 1 96.88 384 PRO B C 1
ATOM 7058 O O . PRO B 1 384 ? 7.605 -1.889 9.398 1 96.88 384 PRO B O 1
ATOM 7061 N N . GLU B 1 385 ? 8.117 -3.977 9.812 1 96.75 385 GLU B N 1
ATOM 7062 C CA . GLU B 1 385 ? 8.164 -4.477 8.445 1 96.75 385 GLU B CA 1
ATOM 7063 C C . GLU B 1 385 ? 7.867 -5.977 8.391 1 96.75 385 GLU B C 1
ATOM 7065 O O . GLU B 1 385 ? 8.609 -6.777 8.961 1 96.75 385 GLU B O 1
ATOM 7070 N N . ILE B 1 386 ? 6.828 -6.328 7.703 1 97.38 386 ILE B N 1
ATOM 7071 C CA . ILE B 1 386 ? 6.406 -7.727 7.676 1 97.38 386 ILE B CA 1
ATOM 7072 C C . ILE B 1 386 ? 6.969 -8.406 6.43 1 97.38 386 ILE B C 1
ATOM 7074 O O . ILE B 1 386 ? 6.949 -7.832 5.34 1 97.38 386 ILE B O 1
ATOM 7078 N N . VAL B 1 387 ? 7.508 -9.586 6.598 1 98.06 387 VAL B N 1
ATOM 7079 C CA . VAL B 1 387 ? 7.91 -10.461 5.504 1 98.06 387 VAL B CA 1
ATOM 7080 C C . VAL B 1 387 ? 7.191 -11.805 5.621 1 98.06 387 VAL B C 1
ATOM 7082 O O . VAL B 1 387 ? 6.777 -12.203 6.711 1 98.06 387 VAL B O 1
ATOM 7085 N N . TYR B 1 388 ? 7.016 -12.453 4.539 1 98.5 388 TYR B N 1
ATOM 7086 C CA . TYR B 1 388 ? 6.379 -13.766 4.508 1 98.5 388 TYR B CA 1
ATOM 7087 C C . TYR B 1 388 ? 7.418 -14.875 4.367 1 98.5 388 TYR B C 1
ATOM 7089 O O . TYR B 1 388 ? 8.25 -14.844 3.455 1 98.5 388 TYR B O 1
ATOM 7097 N N . CYS B 1 389 ? 7.32 -15.82 5.27 1 97.75 389 CYS B N 1
ATOM 7098 C CA . CYS B 1 389 ? 8.133 -17.016 5.18 1 97.75 389 CYS B CA 1
ATOM 7099 C C . CYS B 1 389 ? 7.492 -18.047 4.254 1 97.75 389 CYS B C 1
ATOM 7101 O O . CYS B 1 389 ? 6.543 -18.734 4.645 1 97.75 389 CYS B O 1
ATOM 7103 N N . THR B 1 390 ? 8.094 -18.297 3.104 1 96.25 390 THR B N 1
ATOM 7104 C CA . THR B 1 390 ? 7.445 -19.125 2.098 1 96.25 390 THR B CA 1
ATOM 7105 C C . THR B 1 390 ? 7.555 -20.609 2.473 1 96.25 390 THR B C 1
ATOM 7107 O O . THR B 1 390 ? 6.758 -21.422 2.012 1 96.25 390 THR B O 1
ATOM 7110 N N . GLY B 1 391 ? 8.562 -20.906 3.27 1 93.62 391 GLY B N 1
ATOM 7111 C CA . GLY B 1 391 ? 8.852 -22.312 3.535 1 93.62 391 GLY B CA 1
ATOM 7112 C C . GLY B 1 391 ? 9.562 -23 2.387 1 93.62 391 GLY B C 1
ATOM 7113 O O . GLY B 1 391 ? 9.758 -24.219 2.416 1 93.62 391 GLY B O 1
ATOM 7114 N N . ASP B 1 392 ? 9.984 -22.281 1.409 1 94.5 392 ASP B N 1
ATOM 7115 C CA . ASP B 1 392 ? 10.695 -22.797 0.247 1 94.5 392 ASP B CA 1
ATOM 7116 C C . ASP B 1 392 ? 12.195 -22.562 0.366 1 94.5 392 ASP B C 1
ATOM 7118 O O . ASP B 1 392 ? 12.625 -21.484 0.804 1 94.5 392 ASP B O 1
ATOM 7122 N N . LEU B 1 393 ? 12.938 -23.562 -0.006 1 94.88 393 LEU B N 1
ATOM 7123 C CA . LEU B 1 393 ? 14.398 -23.453 -0.064 1 94.88 393 LEU B CA 1
ATOM 7124 C C . LEU B 1 393 ? 14.859 -23.109 -1.476 1 94.88 393 LEU B C 1
ATOM 7126 O O . LEU B 1 393 ? 14.414 -23.719 -2.447 1 94.88 393 LEU B O 1
ATOM 7130 N N . VAL B 1 394 ? 15.711 -22.078 -1.552 1 97 394 VAL B N 1
ATOM 7131 C CA . VAL B 1 394 ? 16.188 -21.594 -2.84 1 97 394 VAL B CA 1
ATOM 7132 C C . VAL B 1 394 ? 17.656 -21.188 -2.723 1 97 394 VAL B C 1
ATOM 7134 O O . VAL B 1 394 ? 18.219 -21.188 -1.626 1 97 394 VAL B O 1
ATOM 7137 N N . TYR B 1 395 ? 18.328 -20.969 -3.816 1 96.88 395 TYR B N 1
ATOM 7138 C CA . TYR B 1 395 ? 19.656 -20.359 -3.854 1 96.88 395 TYR B CA 1
ATOM 7139 C C . TYR B 1 395 ? 19.797 -19.453 -5.062 1 96.88 395 TYR B C 1
ATOM 7141 O O . TYR B 1 395 ? 19.031 -19.562 -6.027 1 96.88 395 TYR B O 1
ATOM 7149 N N . TRP B 1 396 ? 20.688 -18.469 -4.973 1 97.31 396 TRP B N 1
ATOM 7150 C CA . TRP B 1 396 ? 21.062 -17.625 -6.105 1 97.31 396 TRP B CA 1
ATOM 7151 C C . TRP B 1 396 ? 22.094 -18.344 -6.984 1 97.31 396 TRP B C 1
ATOM 7153 O O . TRP B 1 396 ? 23.109 -18.828 -6.492 1 97.31 396 TRP B O 1
ATOM 7163 N N . ASN B 1 397 ? 21.812 -18.344 -8.289 1 96.75 397 ASN B N 1
ATOM 7164 C CA . ASN B 1 397 ? 22.812 -18.906 -9.18 1 96.75 397 ASN B CA 1
ATOM 7165 C C . ASN B 1 397 ? 23.781 -17.844 -9.68 1 96.75 397 ASN B C 1
ATOM 7167 O O . ASN B 1 397 ? 23.75 -16.703 -9.219 1 96.75 397 ASN B O 1
ATOM 7171 N N . GLU B 1 398 ? 24.719 -18.172 -10.586 1 95.06 398 GLU B N 1
ATOM 7172 C CA . GLU B 1 398 ? 25.766 -17.266 -11.062 1 95.06 398 GLU B CA 1
ATOM 7173 C C . GLU B 1 398 ? 25.188 -16.094 -11.844 1 95.06 398 GLU B C 1
ATOM 7175 O O . GLU B 1 398 ? 25.797 -15.031 -11.93 1 95.06 398 GLU B O 1
ATOM 7180 N N . ASN B 1 399 ? 23.969 -16.328 -12.367 1 94.81 399 ASN B N 1
ATOM 7181 C CA . ASN B 1 399 ? 23.312 -15.281 -13.141 1 94.81 399 ASN B CA 1
ATOM 7182 C C . ASN B 1 399 ? 22.406 -14.422 -12.258 1 94.81 399 ASN B C 1
ATOM 7184 O O . ASN B 1 399 ? 21.609 -13.633 -12.758 1 94.81 399 ASN B O 1
ATOM 7188 N N . SER B 1 400 ? 22.438 -14.594 -10.977 1 94.62 400 SER B N 1
ATOM 7189 C CA . SER B 1 400 ? 21.625 -13.867 -10.008 1 94.62 400 SER B CA 1
ATOM 7190 C C . SER B 1 400 ? 20.141 -14.172 -10.195 1 94.62 400 SER B C 1
ATOM 7192 O O . SER B 1 400 ? 19.297 -13.273 -10.141 1 94.62 400 SER B O 1
ATOM 7194 N N . GLU B 1 401 ? 19.938 -15.438 -10.5 1 97.56 401 GLU B N 1
ATOM 7195 C CA . GLU B 1 401 ? 18.578 -15.961 -10.57 1 97.56 401 GLU B CA 1
ATOM 7196 C C . GLU B 1 401 ? 18.297 -16.938 -9.43 1 97.56 401 GLU B C 1
ATOM 7198 O O . GLU B 1 401 ? 19.172 -17.734 -9.062 1 97.56 401 GLU B O 1
ATOM 7203 N N . LEU B 1 402 ? 17.125 -16.844 -8.93 1 98.12 402 LEU B N 1
ATOM 7204 C CA . LEU B 1 402 ? 16.734 -17.797 -7.895 1 98.12 402 LEU B CA 1
ATOM 7205 C C . LEU B 1 402 ? 16.422 -19.172 -8.508 1 98.12 402 LEU B C 1
ATOM 7207 O O . LEU B 1 402 ? 15.789 -19.25 -9.555 1 98.12 402 LEU B O 1
ATOM 7211 N N . VAL B 1 403 ? 16.906 -20.156 -7.867 1 96.81 403 VAL B N 1
ATOM 7212 C CA . VAL B 1 403 ? 16.609 -21.531 -8.242 1 96.81 403 VAL B CA 1
ATOM 7213 C C . VAL B 1 403 ? 15.906 -22.25 -7.09 1 96.81 403 VAL B C 1
ATOM 7215 O O . VAL B 1 403 ? 16.375 -22.203 -5.949 1 96.81 403 VAL B O 1
ATOM 7218 N N . TYR B 1 404 ? 14.812 -22.797 -7.375 1 95.38 404 TYR B N 1
ATOM 7219 C CA . TYR B 1 404 ? 14.031 -23.547 -6.391 1 95.38 404 TYR B CA 1
ATOM 7220 C C . TYR B 1 404 ? 14.68 -24.891 -6.09 1 95.38 404 TYR B C 1
ATOM 7222 O O . TYR B 1 404 ? 15.141 -25.578 -7 1 95.38 404 TYR B O 1
ATOM 7230 N N . VAL B 1 405 ? 14.695 -25.203 -4.816 1 91.69 405 VAL B N 1
ATOM 7231 C CA . VAL B 1 405 ? 15.266 -26.469 -4.41 1 91.69 405 VAL B CA 1
ATOM 7232 C C . VAL B 1 405 ? 14.156 -27.422 -3.949 1 91.69 405 VAL B C 1
ATOM 7234 O O . VAL B 1 405 ? 13.922 -28.453 -4.57 1 91.69 405 VAL B O 1
ATOM 7237 N N . SER B 1 406 ? 13.477 -27.047 -2.846 1 86.62 406 SER B N 1
ATOM 7238 C CA . SER B 1 406 ? 12.406 -27.859 -2.283 1 86.62 406 SER B CA 1
ATOM 7239 C C . SER B 1 406 ? 11.641 -27.094 -1.206 1 86.62 406 SER B C 1
ATOM 7241 O O . SER B 1 406 ? 12.016 -25.984 -0.842 1 86.62 406 SER B O 1
ATOM 7243 N N . ARG B 1 407 ? 10.609 -27.766 -0.775 1 85.44 407 ARG B N 1
ATOM 7244 C CA . ARG B 1 407 ? 9.977 -27.297 0.457 1 85.44 407 ARG B CA 1
ATOM 7245 C C . ARG B 1 407 ? 10.859 -27.578 1.666 1 85.44 407 ARG B C 1
ATOM 7247 O O . ARG B 1 407 ? 11.469 -28.656 1.749 1 85.44 407 ARG B O 1
ATOM 7254 N N . LYS B 1 408 ? 10.82 -26.688 2.525 1 82.38 408 LYS B N 1
ATOM 7255 C CA . LYS B 1 408 ? 11.586 -26.859 3.758 1 82.38 408 LYS B CA 1
ATOM 7256 C C . LYS B 1 408 ? 11.086 -28.062 4.559 1 82.38 408 LYS B C 1
ATOM 7258 O O . LYS B 1 408 ? 11.883 -28.766 5.172 1 82.38 408 LYS B O 1
ATOM 7263 N N . ASP B 1 409 ? 9.828 -28.297 4.473 1 76.88 409 ASP B N 1
ATOM 7264 C CA . ASP B 1 409 ? 9.25 -29.375 5.285 1 76.88 409 ASP B CA 1
ATOM 7265 C C . ASP B 1 409 ? 9.32 -30.719 4.559 1 76.88 409 ASP B C 1
ATOM 7267 O O . ASP B 1 409 ? 8.977 -31.75 5.125 1 76.88 409 ASP B O 1
ATOM 7271 N N . LEU B 1 410 ? 9.742 -30.75 3.303 1 70.25 410 LEU B N 1
ATOM 7272 C CA . LEU B 1 410 ? 9.867 -32 2.539 1 70.25 410 LEU B CA 1
ATOM 7273 C C . LEU B 1 410 ? 11.312 -32.469 2.49 1 70.25 410 LEU B C 1
ATOM 7275 O O . LEU B 1 410 ? 11.617 -33.5 1.875 1 70.25 410 LEU B O 1
ATOM 7279 N N . GLN B 1 411 ? 12.141 -31.688 3.004 1 71.44 411 GLN B N 1
ATOM 7280 C CA . GLN B 1 411 ? 13.523 -32.156 3.121 1 71.44 411 GLN B CA 1
ATOM 7281 C C . GLN B 1 411 ? 13.609 -33.375 4.023 1 71.44 411 GLN B C 1
ATOM 7283 O O . GLN B 1 411 ? 12.969 -33.438 5.074 1 71.44 411 GLN B O 1
ATOM 7288 N N . ILE B 1 412 ? 14.227 -34.438 3.414 1 76.81 412 ILE B N 1
ATOM 7289 C CA . ILE B 1 412 ? 14.281 -35.688 4.191 1 76.81 412 ILE B CA 1
ATOM 7290 C C . ILE B 1 412 ? 15.727 -35.969 4.574 1 76.81 412 ILE B C 1
ATOM 7292 O O . ILE B 1 412 ? 16.656 -35.469 3.955 1 76.81 412 ILE B O 1
ATOM 7296 N N . LYS B 1 413 ? 16.047 -36.594 5.84 1 75.75 413 LYS B N 1
ATOM 7297 C CA . LYS B 1 413 ? 17.328 -37.188 6.219 1 75.75 413 LYS B CA 1
ATOM 7298 C C . LYS B 1 413 ? 17.312 -38.688 5.957 1 75.75 413 LYS B C 1
ATOM 7300 O O . LYS B 1 413 ? 16.484 -39.438 6.504 1 75.75 413 LYS B O 1
ATOM 7305 N N . HIS B 1 414 ? 17.922 -39.031 4.891 1 78.12 414 HIS B N 1
ATOM 7306 C CA . HIS B 1 414 ? 18 -40.438 4.48 1 78.12 414 HIS B CA 1
ATOM 7307 C C . HIS B 1 414 ? 19.453 -40.938 4.445 1 78.12 414 HIS B C 1
ATOM 7309 O O . HIS B 1 414 ? 20.297 -40.312 3.793 1 78.12 414 HIS B O 1
ATOM 7315 N N . MET B 1 415 ? 19.688 -41.969 5.129 1 72.81 415 MET B N 1
ATOM 7316 C CA . MET B 1 415 ? 21 -42.562 5.211 1 72.81 415 MET B CA 1
ATOM 7317 C C . MET B 1 415 ? 22.062 -41.531 5.59 1 72.81 415 MET B C 1
ATOM 7319 O O . MET B 1 415 ? 23.156 -41.5 5.008 1 72.81 415 MET B O 1
ATOM 7323 N N . GLY B 1 416 ? 21.719 -40.562 6.473 1 66.69 416 GLY B N 1
ATOM 7324 C CA . GLY B 1 416 ? 22.656 -39.594 7.012 1 66.69 416 GLY B CA 1
ATOM 7325 C C . GLY B 1 416 ? 22.828 -38.375 6.109 1 66.69 416 GLY B C 1
ATOM 7326 O O . GLY B 1 416 ? 23.594 -37.469 6.426 1 66.69 416 GLY B O 1
ATOM 7327 N N . ASN B 1 417 ? 22.125 -38.438 4.973 1 73.75 417 ASN B N 1
ATOM 7328 C CA . ASN B 1 417 ? 22.234 -37.344 4.02 1 73.75 417 ASN B CA 1
ATOM 7329 C C . ASN B 1 417 ? 20.953 -36.531 3.955 1 73.75 417 ASN B C 1
ATOM 7331 O O . ASN B 1 417 ? 19.859 -37.094 4.094 1 73.75 417 ASN B O 1
ATOM 7335 N N . ARG B 1 418 ? 21.203 -35.156 3.99 1 74 418 ARG B N 1
ATOM 7336 C CA . ARG B 1 418 ? 20.047 -34.312 3.689 1 74 418 ARG B CA 1
ATOM 7337 C C . ARG B 1 418 ? 19.734 -34.344 2.199 1 74 418 ARG B C 1
ATOM 7339 O O . ARG B 1 418 ? 20.594 -34.031 1.371 1 74 418 ARG B O 1
ATOM 7346 N N . ILE B 1 419 ? 18.5 -34.844 1.833 1 77.62 419 ILE B N 1
ATOM 7347 C CA . ILE B 1 419 ? 18.125 -35.062 0.441 1 77.62 419 ILE B CA 1
ATOM 7348 C C . ILE B 1 419 ? 16.906 -34.188 0.111 1 77.62 419 ILE B C 1
ATOM 7350 O O . ILE B 1 419 ? 15.969 -34.094 0.912 1 77.62 419 ILE B O 1
ATOM 7354 N N . GLU B 1 420 ? 16.969 -33.531 -1.025 1 79.62 420 GLU B N 1
ATOM 7355 C CA . GLU B 1 420 ? 15.82 -32.875 -1.621 1 79.62 420 GLU B CA 1
ATOM 7356 C C . GLU B 1 420 ? 15.148 -33.75 -2.674 1 79.62 420 GLU B C 1
ATOM 7358 O O . GLU B 1 420 ? 15.719 -34 -3.742 1 79.62 420 GLU B O 1
ATOM 7363 N N . LEU B 1 421 ? 13.898 -34.094 -2.398 1 81.75 421 LEU B N 1
ATOM 7364 C CA . LEU B 1 421 ? 13.211 -35.031 -3.297 1 81.75 421 LEU B CA 1
ATOM 7365 C C . LEU B 1 421 ? 13.07 -34.406 -4.691 1 81.75 421 LEU B C 1
ATOM 7367 O O . LEU B 1 421 ? 13.039 -35.156 -5.688 1 81.75 421 LEU B O 1
ATOM 7371 N N . GLY B 1 422 ? 13.094 -33.094 -4.77 1 81 422 GLY B N 1
ATOM 7372 C CA . GLY B 1 422 ? 12.984 -32.438 -6.051 1 81 422 GLY B CA 1
ATOM 7373 C C . GLY B 1 422 ? 14.156 -32.719 -6.977 1 81 422 GLY B C 1
ATOM 7374 O O . GLY B 1 422 ? 13.992 -32.75 -8.195 1 81 422 GLY B O 1
ATOM 7375 N N . GLU B 1 423 ? 15.273 -32.844 -6.379 1 79.88 423 GLU B N 1
ATOM 7376 C CA . GLU B 1 423 ? 16.438 -33.188 -7.188 1 79.88 423 GLU B CA 1
ATOM 7377 C C . GLU B 1 423 ? 16.266 -34.531 -7.871 1 79.88 423 GLU B C 1
ATOM 7379 O O . GLU B 1 423 ? 16.656 -34.688 -9.031 1 79.88 423 GLU B O 1
ATOM 7384 N N . ILE B 1 424 ? 15.734 -35.438 -7.145 1 84.56 424 ILE B N 1
ATOM 7385 C CA . ILE B 1 424 ? 15.469 -36.781 -7.699 1 84.56 424 ILE B CA 1
ATOM 7386 C C . ILE B 1 424 ? 14.406 -36.656 -8.789 1 84.56 424 ILE B C 1
ATOM 7388 O O . ILE B 1 424 ? 14.562 -37.25 -9.867 1 84.56 424 ILE B O 1
ATOM 7392 N N . GLU B 1 425 ? 13.398 -35.906 -8.484 1 88.06 425 GLU B N 1
ATOM 7393 C CA . GLU B 1 425 ? 12.32 -35.719 -9.453 1 88.06 425 GLU B CA 1
ATOM 7394 C C . GLU B 1 425 ? 12.836 -35.094 -10.742 1 88.06 425 GLU B C 1
ATOM 7396 O O . GLU B 1 425 ? 12.43 -35.5 -11.836 1 88.06 425 GLU B O 1
ATOM 7401 N N . ASN B 1 426 ? 13.688 -34.188 -10.625 1 82.94 426 ASN B N 1
ATOM 7402 C CA . ASN B 1 426 ? 14.266 -33.531 -11.789 1 82.94 426 ASN B CA 1
ATOM 7403 C C . ASN B 1 426 ? 15.062 -34.5 -12.641 1 82.94 426 ASN B C 1
ATOM 7405 O O . ASN B 1 426 ? 14.984 -34.5 -13.875 1 82.94 426 ASN B O 1
ATOM 7409 N N . ALA B 1 427 ? 15.859 -35.312 -12.008 1 84.31 427 ALA B N 1
ATOM 7410 C CA . ALA B 1 427 ? 16.641 -36.312 -12.719 1 84.31 427 ALA B CA 1
ATOM 7411 C C . ALA B 1 427 ? 15.734 -37.312 -13.422 1 84.31 427 ALA B C 1
ATOM 7413 O O . ALA B 1 427 ? 16 -37.719 -14.555 1 84.31 427 ALA B O 1
ATOM 7414 N N . MET B 1 428 ? 14.672 -37.719 -12.742 1 90.56 428 MET B N 1
ATOM 7415 C CA . MET B 1 428 ? 13.734 -38.688 -13.297 1 90.56 428 MET B CA 1
ATOM 7416 C C . MET B 1 428 ? 13 -38.094 -14.5 1 90.56 428 MET B C 1
ATOM 7418 O O . MET B 1 428 ? 12.883 -38.75 -15.539 1 90.56 428 MET B O 1
ATOM 7422 N N . SER B 1 429 ? 12.547 -36.906 -14.359 1 90.06 429 SER B N 1
ATOM 7423 C CA . SER B 1 429 ? 11.711 -36.25 -15.375 1 90.06 429 SER B CA 1
ATOM 7424 C C . SER B 1 429 ? 12.492 -36.031 -16.656 1 90.06 429 SER B C 1
ATOM 7426 O O . SER B 1 429 ? 11.906 -35.938 -17.75 1 90.06 429 SER B O 1
ATOM 7428 N N . ALA B 1 430 ? 13.805 -36 -16.594 1 87.38 430 ALA B N 1
ATOM 7429 C CA . ALA B 1 430 ? 14.656 -35.719 -17.734 1 87.38 430 ALA B CA 1
ATOM 7430 C C . ALA B 1 430 ? 14.828 -37 -18.594 1 87.38 430 ALA B C 1
ATOM 7432 O O . ALA B 1 430 ? 15.258 -36.906 -19.75 1 87.38 430 ALA B O 1
ATOM 7433 N N . LEU B 1 431 ? 14.531 -38.125 -18.094 1 89.94 431 LEU B N 1
ATOM 7434 C CA . LEU B 1 431 ? 14.773 -39.406 -18.766 1 89.94 431 LEU B CA 1
ATOM 7435 C C . LEU B 1 431 ? 13.703 -39.656 -19.828 1 89.94 431 LEU B C 1
ATOM 7437 O O . LEU B 1 431 ? 12.516 -39.406 -19.594 1 89.94 431 LEU B O 1
ATOM 7441 N N . ASP B 1 432 ? 14.195 -40.125 -20.891 1 90.25 432 ASP B N 1
ATOM 7442 C CA . ASP B 1 432 ? 13.258 -40.562 -21.922 1 90.25 432 ASP B CA 1
ATOM 7443 C C . ASP B 1 432 ? 12.383 -41.719 -21.422 1 90.25 432 ASP B C 1
ATOM 7445 O O . ASP B 1 432 ? 12.875 -42.625 -20.766 1 90.25 432 ASP B O 1
ATOM 7449 N N . GLY B 1 433 ? 11.141 -41.562 -21.609 1 91.25 433 GLY B N 1
ATOM 7450 C CA . GLY B 1 433 ? 10.211 -42.594 -21.188 1 91.25 433 GLY B CA 1
ATOM 7451 C C . GLY B 1 433 ? 9.516 -42.281 -19.875 1 91.25 433 GLY B C 1
ATOM 7452 O O . GLY B 1 433 ? 8.633 -43.031 -19.438 1 91.25 433 GLY B O 1
ATOM 7453 N N . VAL B 1 434 ? 9.945 -41.281 -19.203 1 91.81 434 VAL B N 1
ATOM 7454 C CA . VAL B 1 434 ? 9.25 -40.812 -18.016 1 91.81 434 VAL B CA 1
ATOM 7455 C C . VAL B 1 434 ? 8.383 -39.594 -18.375 1 91.81 434 VAL B C 1
ATOM 7457 O O . VAL B 1 434 ? 8.898 -38.562 -18.781 1 91.81 434 VAL B O 1
ATOM 7460 N N . ASP B 1 435 ? 7.078 -39.75 -18.25 1 89.75 435 ASP B N 1
ATOM 7461 C CA . ASP B 1 435 ? 6.141 -38.656 -18.594 1 89.75 435 ASP B CA 1
ATOM 7462 C C . ASP B 1 435 ? 5.906 -37.75 -17.391 1 89.75 435 ASP B C 1
ATOM 7464 O O . ASP B 1 435 ? 5.938 -36.531 -17.531 1 89.75 435 ASP B O 1
ATOM 7468 N N . MET B 1 436 ? 5.582 -38.25 -16.281 1 90.31 436 MET B N 1
ATOM 7469 C CA . MET B 1 436 ? 5.398 -37.562 -15.008 1 90.31 436 MET B CA 1
ATOM 7470 C C . MET B 1 436 ? 6.031 -38.344 -13.859 1 90.31 436 MET B C 1
ATOM 7472 O O . MET B 1 436 ? 6.172 -39.562 -13.945 1 90.31 436 MET B O 1
ATOM 7476 N N . CYS B 1 437 ? 6.508 -37.719 -12.914 1 89.81 437 CYS B N 1
ATOM 7477 C CA . CYS B 1 437 ? 7.086 -38.438 -11.781 1 89.81 437 CYS B CA 1
ATOM 7478 C C . CYS B 1 437 ? 6.922 -37.625 -10.492 1 89.81 437 CYS B C 1
ATOM 7480 O O . CYS B 1 437 ? 6.645 -36.438 -10.523 1 89.81 437 CYS B O 1
ATOM 7482 N N . CYS B 1 438 ? 6.934 -38.281 -9.422 1 90.81 438 CYS B N 1
ATOM 7483 C CA . CYS B 1 438 ? 6.875 -37.75 -8.062 1 90.81 438 CYS B CA 1
ATOM 7484 C C . CYS B 1 438 ? 7.676 -38.625 -7.105 1 90.81 438 CYS B C 1
ATOM 7486 O O . CYS B 1 438 ? 7.684 -39.844 -7.227 1 90.81 438 CYS B O 1
ATOM 7488 N N . CYS B 1 439 ? 8.438 -38 -6.277 1 88.94 439 CYS B N 1
ATOM 7489 C CA . CYS B 1 439 ? 9.188 -38.75 -5.266 1 88.94 439 CYS B CA 1
ATOM 7490 C C . CYS B 1 439 ? 8.625 -38.469 -3.873 1 88.94 439 CYS B C 1
ATOM 7492 O O . CYS B 1 439 ? 8.312 -37.344 -3.533 1 88.94 439 CYS B O 1
ATOM 7494 N N . LEU B 1 440 ? 8.391 -39.469 -3.184 1 90.12 440 LEU B N 1
ATOM 7495 C CA . LEU B 1 440 ? 7.891 -39.438 -1.813 1 90.12 440 LEU B CA 1
ATOM 7496 C C . LEU B 1 440 ? 8.883 -40.094 -0.854 1 90.12 440 LEU B C 1
ATOM 7498 O O . LEU B 1 440 ? 9.836 -40.75 -1.286 1 90.12 440 LEU B O 1
ATOM 7502 N N . TYR B 1 441 ? 8.727 -39.812 0.415 1 87.25 441 TYR B N 1
ATOM 7503 C CA . TYR B 1 441 ? 9.562 -40.406 1.438 1 87.25 441 TYR B CA 1
ATOM 7504 C C . TYR B 1 441 ? 8.711 -41.125 2.496 1 87.25 441 TYR B C 1
ATOM 7506 O O . TYR B 1 441 ? 7.832 -40.5 3.1 1 87.25 441 TYR B O 1
ATOM 7514 N N . ASN B 1 442 ? 8.883 -42.344 2.533 1 86.31 442 ASN B N 1
ATOM 7515 C CA . ASN B 1 442 ? 8.266 -43.125 3.605 1 86.31 442 ASN B CA 1
ATOM 7516 C C . ASN B 1 442 ? 9.125 -43.125 4.867 1 86.31 442 ASN B C 1
ATOM 7518 O O . ASN B 1 442 ? 10.094 -43.875 4.965 1 86.31 442 ASN B O 1
ATOM 7522 N N . LYS B 1 443 ? 8.844 -42.344 5.836 1 78.44 443 LYS B N 1
ATOM 7523 C CA . LYS B 1 443 ? 9.617 -42.156 7.059 1 78.44 443 LYS B CA 1
ATOM 7524 C C . LYS B 1 443 ? 9.711 -43.438 7.855 1 78.44 443 LYS B C 1
ATOM 7526 O O . LYS B 1 443 ? 10.727 -43.719 8.5 1 78.44 443 LYS B O 1
ATOM 7531 N N . GLU B 1 444 ? 8.539 -44.281 7.781 1 81.69 444 GLU B N 1
ATOM 7532 C CA . GLU B 1 444 ? 8.477 -45.531 8.555 1 81.69 444 GLU B CA 1
ATOM 7533 C C . GLU B 1 444 ? 9.492 -46.562 8.047 1 81.69 444 GLU B C 1
ATOM 7535 O O . GLU B 1 444 ? 10.188 -47.188 8.836 1 81.69 444 GLU B O 1
ATOM 7540 N N . SER B 1 445 ? 9.562 -46.656 6.805 1 85.44 445 SER B N 1
ATOM 7541 C CA . SER B 1 445 ? 10.453 -47.656 6.23 1 85.44 445 SER B CA 1
ATOM 7542 C C . SER B 1 445 ? 11.773 -47.031 5.797 1 85.44 445 SER B C 1
ATOM 7544 O O . SER B 1 445 ? 12.672 -47.75 5.32 1 85.44 445 SER B O 1
ATOM 7546 N N . ASP B 1 446 ? 11.883 -45.719 6.02 1 83.94 446 ASP B N 1
ATOM 7547 C CA . ASP B 1 446 ? 13.078 -45 5.617 1 83.94 446 ASP B CA 1
ATOM 7548 C C . ASP B 1 446 ? 13.422 -45.25 4.148 1 83.94 446 ASP B C 1
ATOM 7550 O O . ASP B 1 446 ? 14.539 -45.656 3.83 1 83.94 446 ASP B O 1
ATOM 7554 N N . GLN B 1 447 ? 12.375 -45.062 3.291 1 90.12 447 GLN B N 1
ATOM 7555 C CA . GLN B 1 447 ? 12.562 -45.375 1.878 1 90.12 447 GLN B CA 1
ATOM 7556 C C . GLN B 1 447 ? 12.078 -44.25 0.991 1 90.12 447 GLN B C 1
ATOM 7558 O O . GLN B 1 447 ? 11.062 -43.625 1.279 1 90.12 447 GLN B O 1
ATOM 7563 N N . ILE B 1 448 ? 12.867 -43.969 -0.012 1 90.5 448 ILE B N 1
ATOM 7564 C CA . ILE B 1 448 ? 12.453 -43.031 -1.075 1 90.5 448 ILE B CA 1
ATOM 7565 C C . ILE B 1 448 ? 11.617 -43.812 -2.105 1 90.5 448 ILE B C 1
ATOM 7567 O O . ILE B 1 448 ? 12.047 -44.844 -2.617 1 90.5 448 ILE B O 1
ATOM 7571 N N . VAL B 1 449 ? 10.461 -43.312 -2.266 1 92.25 449 VAL B N 1
ATOM 7572 C CA . VAL B 1 449 ? 9.539 -43.938 -3.193 1 92.25 449 VAL B CA 1
ATOM 7573 C C . VAL B 1 449 ? 9.352 -43.062 -4.434 1 92.25 449 VAL B C 1
ATOM 7575 O O . VAL B 1 449 ? 8.945 -41.906 -4.328 1 92.25 449 VAL B O 1
ATOM 7578 N N . ALA B 1 450 ? 9.734 -43.625 -5.547 1 92.62 450 ALA B N 1
ATOM 7579 C CA . ALA B 1 450 ? 9.516 -42.938 -6.812 1 92.62 450 ALA B CA 1
ATOM 7580 C C . ALA B 1 450 ? 8.25 -43.438 -7.5 1 92.62 450 ALA B C 1
ATOM 7582 O O . ALA B 1 450 ? 8.047 -44.656 -7.637 1 92.62 450 ALA B O 1
ATOM 7583 N N . VAL B 1 451 ? 7.445 -42.594 -7.809 1 93.62 451 VAL B N 1
ATOM 7584 C CA . VAL B 1 451 ? 6.254 -42.875 -8.602 1 93.62 451 VAL B CA 1
ATOM 7585 C C . VAL B 1 451 ? 6.355 -42.188 -9.961 1 93.62 451 VAL B C 1
ATOM 7587 O O . VAL B 1 451 ? 6.727 -41 -10.039 1 93.62 451 VAL B O 1
ATOM 7590 N N . TYR B 1 452 ? 6.117 -42.938 -11.039 1 92.94 452 TYR B N 1
ATOM 7591 C CA . TYR B 1 452 ? 6.25 -42.312 -12.352 1 92.94 452 TYR B CA 1
ATOM 7592 C C . TYR B 1 452 ? 5.301 -42.938 -13.359 1 92.94 452 TYR B C 1
ATOM 7594 O O . TYR B 1 452 ? 4.727 -44 -13.102 1 92.94 452 TYR B O 1
ATOM 7602 N N . THR B 1 453 ? 5.008 -42.188 -14.398 1 92.25 453 THR B N 1
ATOM 7603 C CA . THR B 1 453 ? 4.289 -42.688 -15.562 1 92.25 453 THR B CA 1
ATOM 7604 C C . THR B 1 453 ? 5.176 -42.625 -16.812 1 92.25 453 THR B C 1
ATOM 7606 O O . THR B 1 453 ? 6.148 -41.875 -16.844 1 92.25 453 THR B O 1
ATOM 7609 N N . GLY B 1 454 ? 4.922 -43.406 -17.797 1 91.19 454 GLY B N 1
ATOM 7610 C CA . GLY B 1 454 ? 5.695 -43.5 -19.016 1 91.19 454 GLY B CA 1
ATOM 7611 C C . GLY B 1 454 ? 6.012 -44.906 -19.438 1 91.19 454 GLY B C 1
ATOM 7612 O O . GLY B 1 454 ? 5.371 -45.844 -18.969 1 91.19 454 GLY B O 1
ATOM 7613 N N . ASN B 1 455 ? 6.938 -45.125 -20.359 1 91 455 ASN B N 1
ATOM 7614 C CA . ASN B 1 455 ? 7.188 -46.438 -20.922 1 91 455 ASN B CA 1
ATOM 7615 C C . ASN B 1 455 ? 8.531 -47 -20.453 1 91 455 ASN B C 1
ATOM 7617 O O . ASN B 1 455 ? 8.891 -48.125 -20.797 1 91 455 ASN B O 1
ATOM 7621 N N . LEU B 1 456 ? 9.148 -46.219 -19.578 1 90.69 456 LEU B N 1
ATOM 7622 C CA . LEU B 1 456 ? 10.453 -46.656 -19.125 1 90.69 456 LEU B CA 1
ATOM 7623 C C . LEU B 1 456 ? 10.32 -47.781 -18.078 1 90.69 456 LEU B C 1
ATOM 7625 O O . LEU B 1 456 ? 9.562 -47.625 -17.109 1 90.69 456 LEU B O 1
ATOM 7629 N N . GLU B 1 457 ? 11.039 -48.844 -18.312 1 91.94 457 GLU B N 1
ATOM 7630 C CA . GLU B 1 457 ? 11 -49.969 -17.375 1 91.94 457 GLU B CA 1
ATOM 7631 C C . GLU B 1 457 ? 11.703 -49.625 -16.062 1 91.94 457 GLU B C 1
ATOM 7633 O O . GLU B 1 457 ? 12.695 -48.906 -16.062 1 91.94 457 GLU B O 1
ATOM 7638 N N . LEU B 1 458 ? 11.203 -50.188 -15.031 1 90.38 458 LEU B N 1
ATOM 7639 C CA . LEU B 1 458 ? 11.68 -49.875 -13.688 1 90.38 458 LEU B CA 1
ATOM 7640 C C . LEU B 1 458 ? 13.18 -50.125 -13.57 1 90.38 458 LEU B C 1
ATOM 7642 O O . LEU B 1 458 ? 13.898 -49.281 -13.031 1 90.38 458 LEU B O 1
ATOM 7646 N N . LYS B 1 459 ? 13.609 -51.25 -14.102 1 90.38 459 LYS B N 1
ATOM 7647 C CA . LYS B 1 459 ? 15.023 -51.594 -14 1 90.38 459 LYS B CA 1
ATOM 7648 C C . LYS B 1 459 ? 15.891 -50.594 -14.734 1 90.38 459 LYS B C 1
ATOM 7650 O O . LYS B 1 459 ? 16.953 -50.188 -14.242 1 90.38 459 LYS B O 1
ATOM 7655 N N . ILE B 1 460 ? 15.406 -50.125 -15.812 1 91.38 460 ILE B N 1
ATOM 7656 C CA . ILE B 1 460 ? 16.156 -49.188 -16.609 1 91.38 460 ILE B CA 1
ATOM 7657 C C . ILE B 1 460 ? 16.156 -47.812 -15.922 1 91.38 460 ILE B C 1
ATOM 7659 O O . ILE B 1 460 ? 17.188 -47.125 -15.898 1 91.38 460 ILE B O 1
ATOM 7663 N N . LEU B 1 461 ? 15.016 -47.5 -15.383 1 93.12 461 LEU B N 1
ATOM 7664 C CA . LEU B 1 461 ? 14.922 -46.219 -14.672 1 93.12 461 LEU B CA 1
ATOM 7665 C C . LEU B 1 461 ? 15.93 -46.156 -13.531 1 93.12 461 LEU B C 1
ATOM 7667 O O . LEU B 1 461 ? 16.641 -45.156 -13.391 1 93.12 461 LEU B O 1
ATOM 7671 N N . SER B 1 462 ? 15.984 -47.156 -12.766 1 91.19 462 SER B N 1
ATOM 7672 C CA . SER B 1 462 ? 16.906 -47.219 -11.641 1 91.19 462 SER B CA 1
ATOM 7673 C C . SER B 1 462 ? 18.359 -47.094 -12.102 1 91.19 462 SER B C 1
ATOM 7675 O O . SER B 1 462 ? 19.156 -46.375 -11.5 1 91.19 462 SER B O 1
ATOM 7677 N N . GLN B 1 463 ? 18.688 -47.781 -13.148 1 90.44 463 GLN B N 1
ATOM 7678 C CA . GLN B 1 463 ? 20.047 -47.75 -13.688 1 90.44 463 GLN B CA 1
ATOM 7679 C C . GLN B 1 463 ? 20.422 -46.375 -14.188 1 90.44 463 GLN B C 1
ATOM 7681 O O . GLN B 1 463 ? 21.547 -45.906 -13.953 1 90.44 463 GLN B O 1
ATOM 7686 N N . LEU B 1 464 ? 19.516 -45.812 -14.828 1 91.31 464 LEU B N 1
ATOM 7687 C CA . LEU B 1 464 ? 19.781 -44.5 -15.383 1 91.31 464 LEU B CA 1
ATOM 7688 C C . LEU B 1 464 ? 19.953 -43.469 -14.266 1 91.31 464 LEU B C 1
ATOM 7690 O O . LEU B 1 464 ? 20.797 -42.562 -14.367 1 91.31 464 LEU B O 1
ATOM 7694 N N . LEU B 1 465 ? 19.156 -43.594 -13.234 1 91.38 465 LEU B N 1
ATOM 7695 C CA . LEU B 1 465 ? 19.25 -42.656 -12.117 1 91.38 465 LEU B CA 1
ATOM 7696 C C . LEU B 1 465 ? 20.578 -42.781 -11.391 1 91.38 465 LEU B C 1
ATOM 7698 O O . LEU B 1 465 ? 21.125 -41.812 -10.883 1 91.38 465 LEU B O 1
ATOM 7702 N N . LYS B 1 466 ? 21.109 -44 -11.359 1 87.75 466 LYS B N 1
ATOM 7703 C CA . LYS B 1 466 ? 22.375 -44.25 -10.695 1 87.75 466 LYS B CA 1
ATOM 7704 C C . LYS B 1 466 ? 23.516 -43.531 -11.398 1 87.75 466 LYS B C 1
ATOM 7706 O O . LYS B 1 466 ? 24.547 -43.219 -10.773 1 87.75 466 LYS B O 1
ATOM 7711 N N . GLN B 1 467 ? 23.281 -43.188 -12.578 1 87.12 467 GLN B N 1
ATOM 7712 C CA . GLN B 1 467 ? 24.297 -42.469 -13.352 1 87.12 467 GLN B CA 1
ATOM 7713 C C . GLN B 1 467 ? 24.219 -40.969 -13.086 1 87.12 467 GLN B C 1
ATOM 7715 O O . GLN B 1 467 ? 25.188 -40.25 -13.328 1 87.12 467 GLN B O 1
ATOM 7720 N N . LYS B 1 468 ? 23.125 -40.531 -12.609 1 85.69 468 LYS B N 1
ATOM 7721 C CA . LYS B 1 468 ? 22.875 -39.094 -12.508 1 85.69 468 LYS B CA 1
ATOM 7722 C C . LYS B 1 468 ? 22.906 -38.656 -11.055 1 85.69 468 LYS B C 1
ATOM 7724 O O . LYS B 1 468 ? 23.125 -37.469 -10.781 1 85.69 468 LYS B O 1
ATOM 7729 N N . LEU B 1 469 ? 22.578 -39.594 -10.156 1 88.25 469 LEU B N 1
ATOM 7730 C CA . LEU B 1 469 ? 22.422 -39.25 -8.758 1 88.25 469 LEU B CA 1
ATOM 7731 C C . LEU B 1 469 ? 23.344 -40.062 -7.871 1 88.25 469 LEU B C 1
ATOM 7733 O O . LEU B 1 469 ? 23.672 -41.219 -8.203 1 88.25 469 LEU B O 1
ATOM 7737 N N . PRO B 1 470 ? 23.797 -39.469 -6.809 1 82.06 470 PRO B N 1
ATOM 7738 C CA . PRO B 1 470 ? 24.516 -40.281 -5.836 1 82.06 470 PRO B CA 1
ATOM 7739 C C . PRO B 1 470 ? 23.688 -41.438 -5.285 1 82.06 470 PRO B C 1
ATOM 7741 O O . PRO B 1 470 ? 22.453 -41.375 -5.297 1 82.06 470 PRO B O 1
ATOM 7744 N N . ARG B 1 471 ? 24.312 -42.469 -4.793 1 81.31 471 ARG B N 1
ATOM 7745 C CA . ARG B 1 471 ? 23.688 -43.688 -4.355 1 81.31 471 ARG B CA 1
ATOM 7746 C C . ARG B 1 471 ? 22.625 -43.438 -3.299 1 81.31 471 ARG B C 1
ATOM 7748 O O . ARG B 1 471 ? 21.562 -44.062 -3.297 1 81.31 471 ARG B O 1
ATOM 7755 N N . TYR B 1 472 ? 22.891 -42.469 -2.449 1 81.81 472 TYR B N 1
ATOM 7756 C CA . TYR B 1 472 ? 22 -42.25 -1.319 1 81.81 472 TYR B CA 1
ATOM 7757 C C . TYR B 1 472 ? 20.719 -41.562 -1.769 1 81.81 472 TYR B C 1
ATOM 7759 O O . TYR B 1 472 ? 19.75 -41.469 -1.013 1 81.81 472 TYR B O 1
ATOM 7767 N N . MET B 1 473 ? 20.594 -41.031 -3.014 1 88.31 473 MET B N 1
ATOM 7768 C CA . MET B 1 473 ? 19.422 -40.344 -3.529 1 88.31 473 MET B CA 1
ATOM 7769 C C . MET B 1 473 ? 18.562 -41.25 -4.387 1 88.31 473 MET B C 1
ATOM 7771 O O . MET B 1 473 ? 17.453 -40.906 -4.773 1 88.31 473 MET B O 1
ATOM 7775 N N . ILE B 1 474 ? 19.109 -42.438 -4.637 1 89.69 474 ILE B N 1
ATOM 7776 C CA . ILE B 1 474 ? 18.406 -43.375 -5.52 1 89.69 474 ILE B CA 1
ATOM 7777 C C . ILE B 1 474 ? 17.172 -43.938 -4.812 1 89.69 474 ILE B C 1
ATOM 7779 O O . ILE B 1 474 ? 17.266 -44.438 -3.693 1 89.69 474 ILE B O 1
ATOM 7783 N N . PRO B 1 475 ? 15.984 -43.844 -5.445 1 93.62 475 PRO B N 1
ATOM 7784 C CA . PRO B 1 475 ? 14.766 -44.375 -4.824 1 93.62 475 PRO B CA 1
ATOM 7785 C C . PRO B 1 475 ? 14.859 -45.844 -4.492 1 93.62 475 PRO B C 1
ATOM 7787 O O . PRO B 1 475 ? 15.438 -46.625 -5.266 1 93.62 475 PRO B O 1
ATOM 7790 N N . ASN B 1 476 ? 14.266 -46.188 -3.389 1 90.75 476 ASN B N 1
ATOM 7791 C CA . ASN B 1 476 ? 14.242 -47.562 -2.953 1 90.75 476 ASN B CA 1
ATOM 7792 C C . ASN B 1 476 ? 13.133 -48.344 -3.65 1 90.75 476 ASN B C 1
ATOM 7794 O O . ASN B 1 476 ? 13.297 -49.531 -3.938 1 90.75 476 ASN B O 1
ATOM 7798 N N . ILE B 1 477 ? 12.094 -47.688 -3.764 1 92.5 477 ILE B N 1
ATOM 7799 C CA . ILE B 1 477 ? 10.898 -48.312 -4.332 1 92.5 477 ILE B CA 1
ATOM 7800 C C . ILE B 1 477 ? 10.422 -47.5 -5.527 1 92.5 477 ILE B C 1
ATOM 7802 O O . ILE B 1 477 ? 10.477 -46.281 -5.516 1 92.5 477 ILE B O 1
ATOM 7806 N N . TYR B 1 478 ? 10.094 -48.25 -6.562 1 93.5 478 TYR B N 1
ATOM 7807 C CA . TYR B 1 478 ? 9.562 -47.625 -7.766 1 93.5 478 TYR B CA 1
ATOM 7808 C C . TYR B 1 478 ? 8.141 -48.094 -8.039 1 93.5 478 TYR B C 1
ATOM 7810 O O . TYR B 1 478 ? 7.848 -49.281 -7.938 1 93.5 478 TYR B O 1
ATOM 7818 N N . HIS B 1 479 ? 7.332 -47.188 -8.266 1 92.62 479 HIS B N 1
ATOM 7819 C CA . HIS B 1 479 ? 5.965 -47.5 -8.664 1 92.62 479 HIS B CA 1
ATOM 7820 C C . HIS B 1 479 ? 5.637 -46.906 -10.023 1 92.62 479 HIS B C 1
ATOM 7822 O O . HIS B 1 479 ? 5.59 -45.688 -10.164 1 92.62 479 HIS B O 1
ATOM 7828 N N . LYS B 1 480 ? 5.477 -47.781 -11.023 1 93.38 480 LYS B N 1
ATOM 7829 C CA . LYS B 1 480 ? 5.008 -47.344 -12.328 1 93.38 480 LYS B CA 1
ATOM 7830 C C . LYS B 1 480 ? 3.482 -47.312 -12.391 1 93.38 480 LYS B C 1
ATOM 7832 O O . LYS B 1 480 ? 2.836 -48.312 -12.07 1 93.38 480 LYS B O 1
ATOM 7837 N N . ARG B 1 481 ? 2.975 -46.156 -12.766 1 91.31 481 ARG B N 1
ATOM 7838 C CA . ARG B 1 481 ? 1.526 -46.031 -12.867 1 91.31 481 ARG B CA 1
ATOM 7839 C C . ARG B 1 481 ? 1.108 -45.719 -14.305 1 91.31 481 ARG B C 1
ATOM 7841 O O . ARG B 1 481 ? 1.909 -45.219 -15.094 1 91.31 481 ARG B O 1
ATOM 7848 N N . GLU B 1 482 ? -0.13 -46.062 -14.594 1 89.56 482 GLU B N 1
ATOM 7849 C CA . GLU B 1 482 ? -0.678 -45.719 -15.898 1 89.56 482 GLU B CA 1
ATOM 7850 C C . GLU B 1 482 ? -0.976 -44.219 -16 1 89.56 482 GLU B C 1
ATOM 7852 O O . GLU B 1 482 ? -0.777 -43.625 -17.062 1 89.56 482 GLU B O 1
ATOM 7857 N N . SER B 1 483 ? -1.443 -43.719 -14.914 1 89.25 483 SER B N 1
ATOM 7858 C CA . SER B 1 483 ? -1.738 -42.312 -14.875 1 89.25 483 SER B CA 1
ATOM 7859 C C . SER B 1 483 ? -1.375 -41.688 -13.523 1 89.25 483 SER B C 1
ATOM 7861 O O . SER B 1 483 ? -1.443 -42.375 -12.5 1 89.25 483 SER B O 1
ATOM 7863 N N . MET B 1 484 ? -0.907 -40.531 -13.555 1 88.62 484 MET B N 1
ATOM 7864 C CA . MET B 1 484 ? -0.564 -39.812 -12.328 1 88.62 484 MET B CA 1
ATOM 7865 C C . MET B 1 484 ? -1.789 -39.125 -11.734 1 88.62 484 MET B C 1
ATOM 7867 O O . MET B 1 484 ? -2.477 -38.375 -12.43 1 88.62 484 MET B O 1
ATOM 7871 N N . PRO B 1 485 ? -2.139 -39.406 -10.5 1 89.06 485 PRO B N 1
ATOM 7872 C CA . PRO B 1 485 ? -3.279 -38.719 -9.906 1 89.06 485 PRO B CA 1
ATOM 7873 C C . PRO B 1 485 ? -3.047 -37.219 -9.766 1 89.06 485 PRO B C 1
ATOM 7875 O O . PRO B 1 485 ? -1.958 -36.781 -9.367 1 89.06 485 PRO B O 1
ATOM 7878 N N . LEU B 1 486 ? -4.035 -36.469 -10.18 1 84.81 486 LEU B N 1
ATOM 7879 C CA . LEU B 1 486 ? -3.992 -35 -10.055 1 84.81 486 LEU B CA 1
ATOM 7880 C C . LEU B 1 486 ? -4.988 -34.531 -9.008 1 84.81 486 LEU B C 1
ATOM 7882 O O . LEU B 1 486 ? -6.051 -35.125 -8.836 1 84.81 486 LEU B O 1
ATOM 7886 N N . ASN B 1 487 ? -4.641 -33.531 -8.297 1 81.19 487 ASN B N 1
ATOM 7887 C CA . ASN B 1 487 ? -5.562 -32.938 -7.328 1 81.19 487 ASN B CA 1
ATOM 7888 C C . ASN B 1 487 ? -6.527 -31.953 -7.988 1 81.19 487 ASN B C 1
ATOM 7890 O O . ASN B 1 487 ? -6.562 -31.844 -9.211 1 81.19 487 ASN B O 1
ATOM 7894 N N . MET B 1 488 ? -7.27 -31.266 -7.148 1 71.12 488 MET B N 1
ATOM 7895 C CA . MET B 1 488 ? -8.336 -30.391 -7.645 1 71.12 488 MET B CA 1
ATOM 7896 C C . MET B 1 488 ? -7.758 -29.172 -8.359 1 71.12 488 MET B C 1
ATOM 7898 O O . MET B 1 488 ? -8.445 -28.547 -9.164 1 71.12 488 MET B O 1
ATOM 7902 N N . ASN B 1 489 ? -6.523 -28.938 -8.18 1 79 489 ASN B N 1
ATOM 7903 C CA . ASN B 1 489 ? -5.875 -27.797 -8.82 1 79 489 ASN B CA 1
ATOM 7904 C C . ASN B 1 489 ? -5.156 -28.203 -10.102 1 79 489 ASN B C 1
ATOM 7906 O O . ASN B 1 489 ? -4.551 -27.375 -10.773 1 79 489 ASN B O 1
ATOM 7910 N N . GLY B 1 490 ? -5.188 -29.516 -10.461 1 75.62 490 GLY B N 1
ATOM 7911 C CA . GLY B 1 490 ? -4.52 -30.016 -11.648 1 75.62 490 GLY B CA 1
ATOM 7912 C C . GLY B 1 490 ? -3.061 -30.359 -11.414 1 75.62 490 GLY B C 1
ATOM 7913 O O . GLY B 1 490 ? -2.312 -30.594 -12.367 1 75.62 490 GLY B O 1
ATOM 7914 N N . LYS B 1 491 ? -2.68 -30.281 -10.133 1 82.31 491 LYS B N 1
ATOM 7915 C CA . LYS B 1 491 ? -1.314 -30.641 -9.758 1 82.31 491 LYS B CA 1
ATOM 7916 C C . LYS B 1 491 ? -1.213 -32.125 -9.398 1 82.31 491 LYS B C 1
ATOM 7918 O O . LYS B 1 491 ? -2.229 -32.781 -9.148 1 82.31 491 LYS B O 1
ATOM 7923 N N . ILE B 1 492 ? -0.03 -32.656 -9.453 1 83.69 492 ILE B N 1
ATOM 7924 C CA . ILE B 1 492 ? 0.174 -34 -8.977 1 83.69 492 ILE B CA 1
ATOM 7925 C C . ILE B 1 492 ? -0.329 -34.156 -7.543 1 83.69 492 ILE B C 1
ATOM 7927 O O . ILE B 1 492 ? -0.005 -33.312 -6.691 1 83.69 492 ILE B O 1
ATOM 7931 N N . ASP B 1 493 ? -1.224 -35.094 -7.238 1 87.06 493 ASP B N 1
ATOM 7932 C CA . ASP B 1 493 ? -1.819 -35.344 -5.922 1 87.06 493 ASP B CA 1
ATOM 7933 C C . ASP B 1 493 ? -0.876 -36.125 -5.02 1 87.06 493 ASP B C 1
ATOM 7935 O O . ASP B 1 493 ? -1.046 -37.312 -4.84 1 87.06 493 ASP B O 1
ATOM 7939 N N . ARG B 1 494 ? 0.055 -35.5 -4.418 1 83.44 494 ARG B N 1
ATOM 7940 C CA . ARG B 1 494 ? 1.066 -36.156 -3.59 1 83.44 494 ARG B CA 1
ATOM 7941 C C . ARG B 1 494 ? 0.433 -36.844 -2.381 1 83.44 494 ARG B C 1
ATOM 7943 O O . ARG B 1 494 ? 0.912 -37.875 -1.923 1 83.44 494 ARG B O 1
ATOM 7950 N N . ALA B 1 495 ? -0.641 -36.219 -1.885 1 82.12 495 ALA B N 1
ATOM 7951 C CA . ALA B 1 495 ? -1.325 -36.812 -0.734 1 82.12 495 ALA B CA 1
ATOM 7952 C C . ALA B 1 495 ? -1.896 -38.188 -1.072 1 82.12 495 ALA B C 1
ATOM 7954 O O . ALA B 1 495 ? -1.777 -39.125 -0.283 1 82.12 495 ALA B O 1
ATOM 7955 N N . LYS B 1 496 ? -2.502 -38.25 -2.201 1 85.56 496 LYS B N 1
ATOM 7956 C CA . LYS B 1 496 ? -3.059 -39.531 -2.66 1 85.56 496 LYS B CA 1
ATOM 7957 C C . LYS B 1 496 ? -1.959 -40.562 -2.896 1 85.56 496 LYS B C 1
ATOM 7959 O O . LYS B 1 496 ? -2.131 -41.719 -2.588 1 85.56 496 LYS B O 1
ATOM 7964 N N . LEU B 1 497 ? -0.851 -40.094 -3.385 1 86.69 497 LEU B N 1
ATOM 7965 C CA . LEU B 1 497 ? 0.256 -41 -3.695 1 86.69 497 LEU B CA 1
ATOM 7966 C C . LEU B 1 497 ? 0.891 -41.531 -2.418 1 86.69 497 LEU B C 1
ATOM 7968 O O . LEU B 1 497 ? 1.406 -42.656 -2.4 1 86.69 497 LEU B O 1
ATOM 7972 N N . LYS B 1 498 ? 0.824 -40.75 -1.344 1 85.31 498 LYS B N 1
ATOM 7973 C CA . LYS B 1 498 ? 1.385 -41.188 -0.065 1 85.31 498 LYS B CA 1
ATOM 7974 C C . LYS B 1 498 ? 0.612 -42.375 0.504 1 85.31 498 LYS B C 1
ATOM 7976 O O . LYS B 1 498 ? 1.165 -43.156 1.257 1 85.31 498 LYS B O 1
ATOM 7981 N N . MET B 1 499 ? -0.627 -42.375 0.05 1 79.56 499 MET B N 1
ATOM 7982 C CA . MET B 1 499 ? -1.467 -43.469 0.562 1 79.56 499 MET B CA 1
ATOM 7983 C C . MET B 1 499 ? -1.074 -44.781 -0.059 1 79.56 499 MET B C 1
ATOM 7985 O O . MET B 1 499 ? -1.394 -45.844 0.483 1 79.56 499 MET B O 1
ATOM 7989 N N . ILE B 1 500 ? -0.495 -44.656 -1.15 1 73.25 500 ILE B N 1
ATOM 7990 C CA . ILE B 1 500 ? -0.176 -45.906 -1.86 1 73.25 500 ILE B CA 1
ATOM 7991 C C . ILE B 1 500 ? 1.153 -46.469 -1.356 1 73.25 500 ILE B C 1
ATOM 7993 O O . ILE B 1 500 ? 1.507 -47.594 -1.653 1 73.25 500 ILE B O 1
ATOM 7997 N N . ILE B 1 501 ? 1.893 -45.594 -0.67 1 71.75 501 ILE B N 1
ATOM 7998 C CA . ILE B 1 501 ? 3.197 -46.062 -0.217 1 71.75 501 ILE B CA 1
ATOM 7999 C C . ILE B 1 501 ? 3.133 -46.406 1.269 1 71.75 501 ILE B C 1
ATOM 8001 O O . ILE B 1 501 ? 2.352 -45.812 2.018 1 71.75 501 ILE B O 1
#

Secondary structure (DSSP, 8-state):
----THHHHHHHHHH-TTSEEEE-SS-EEEHHHHHHHHHHHHHHHHHHH-SS-EEEEEE-SSTHHHHHHHHHHHTT-EEEEEETTS-HHHHHHHHHHH--SEEEE-TTTGGGGGG----SEEEEHHHHTTSPP-HHHHHHHHHH--TTSEEEEEEE--TTS--EEEEEEHHHHHHHHHHHHHHTT--TT-EEEE-S-TTSTHHHHHHHHHHHHT-EEEE--GGGGG-HHHHHHHHHHTT--EEEE-HHHHHHHHHTTGGGT---TT--EEEE-SSPPPHHHHHHHHHHSTTSEEEEEE--GGGSS-SEEEE--S---TTSPPP-BEEPTTEEEEEE-TTSPBP-SBT--EEEEEEETT---EETT-HHHHHHHEEE-TT--SS--EEEEEEEEEEE-TTS-EEEEEEGGG-EEETTEEE-HHHHHHHHHTSTTEEEEEEEEETTTTEEEEEEEES--HHHHHHHHHHHS-GGGS-SEEEEESS--B-TTSSB-HHHHHTT-/----THHHHHHHHHH-TTSEEEE-SS-EEEHHHHHHHHHHHHHHHHHHH-SS-EEEEEE-SSTHHHHHHHHHHHTT-EEEEEETTS-HHHHHHHHHHH--SEEEE-TTTGGGGGG----SEEEEHHHHTTSPP-HHHHHHHHHH--TTSEEEEEEE--TTS--EEEEEEHHHHHHHHHHHHHHTT--TT-EEEE-S-TTSTHHHHHHHHHHHHT-EEEE--GGGGG-HHHHHHHHHHTT--EEEE-HHHHHHHHHTTHHHH---TT--EEEE-SSPPPHHHHHHHHHHSTTSEEEEEE--GGGSS-SEEEE--S---TTSPPP-BEEPTTEEEEEE-TTSPBP-SBT--EEEEEEETT---EETT-HHHHHHHEEE-TT--SS--EEEEEEEEEEE-TTS-EEEEEEGGG-EEETTEEE-HHHHHHHHHTSTTEEEEEEEEETTTTEEEEEEEES--HHHHHHHHHHHS-GGGS-SEEEEESS--B-TTSSB-HHHHHHH-